Protein AF-A0A0C2A554-F1 (afdb_monomer)

Sequence (780 aa):
MVAGALALLGPQAAHAGRPEGPLPLAAVAPTVVAEPARFALVIGSNETTSKEQKPLRFADDDAARIAELWRELGAEVELLTVFDQASQARFSGLVKSSQQPTKSKLDAAWARLLTKMDAAAAAGREVELLIYYAGHGDVGPDGQGFLTLANGDTLTRHDLFSKLLGASPADHNHVIVDACRSEQFVLSRGEWQPDHGPADYGDSIREYLDGNHLGAHPNTGVVLAHSADQQTHEWERWEGGIFTHQLLSGLRGGADINGDGRIEYSELGAFVSAANSGVGDTRARLEVAVRPPRGDERAPLLVHERITDQRVLLFAGGDSGRYSLEDARGVRLADLNHASGQPAYLRLPSGAVFLYRHARADGSRDGEVKIAANETGVVALGRLEFHEPQSDARGPLDDALRTGLFKVAYGPGYYAGYTDQEQLLAVADPDWEVHVWQRDPQTGELVEVARVTGEDPADDASKTETVIIEEVEVDPEWSWDWDRTWLSFAVGAEFNVLAPTGRIQLPDARIKANELPGFDDKGFPSALRGVDVRVGAFSGRTPTRYPVVEGFFRTGYTEGHASFIPSDDVDGFDRGDAMQLDYLTVPLFFGGNIYFPRKWPVRPYGGLGAGFDVMRLRYARHDADDYVAAGLRIGFELHGGIDVRITNYFGLFGEVRQLWSARIKTGAALPDFGNTGFSVISGLKFGIPVGPGAAATQREAERRRDHKLRVVKHVETKPAPKVHTIVVPGPAPAGAPAPVAPPAPAVEVTAPAPTPAPIEPQPVAPPPSGAIEVDPSAGQ

Secondary structure (DSSP, 8-state):
---------------------PPPPP------PPPPEEEEEEEEE---S-SSSPPPSSHHHHHHHHHHHHHHTT-EEEEEE---HHHHHH-HHHHTT-B---HHHHHHHHHHHHHHHHHHHHTT--EEEEEEEEE-EEE-TTS-EEEE-GGG-EEEHHIIIIIIGGG---SEEEEEEESTTHHHHHH--S-----PPPS-HHHHHHHHHHHSSGGG-TTEEEEEEEESSSS--EETTTTEEHHHHHHHHIIIIIT-SS-SSEEEHHHHHHHHHHHHTT---GGG-EEEEEEPPTT-TT-EEEE-TTGGGS-EEEEPTT--EEEEEEETT--EEEEEEEPTTS-EEEE--SS-EEEEEE-TTT--EEEEEEE-TT--SEEEGGG---B---S--S-TTTHHHHTTTT-SPBSHHHHHHHHHHTTPPPPPPP--EEEEEEE-TTT--EEEEEEEEPPPTTS----EEEEEEEEEE----------EEEEEEEEEEEEESS----EEETT-SEEEGGGS-EE-TTS-EESEEEEEEEEEEEEESSTTS--SEEEEEEEEEEEEEEEEE-SSTTT-PPTT-EEEEEEEEEEEEEEEEEE--SS-SEEEEEEEEEEEEEEEEEEEETTSPPEEEEEEEEEEEEEEEEEEEEETTEEEEEEEEEEEE--B---TTS-EEE-EEEEEEEEEEEEEEESTTTT--HHHHHTT-----EEEEEEEEEEPP------PPPPPP-PPPPPPPPP------PPPPPPPPPPPPPPPPPPPP-----------

Foldseek 3Di:
DDDDDDDDDDDDDDDDDDDDDDDDDDDDDDDPQDDAAAEEEFAFFQDDLDPVDHGHQFSLVLSLLVQVVCVLVVYHYAAADDDDPVRCVLRVVCNVRYHFQAPVSSVVSLVVRLVVQVVCVVVVGAYEYEYEGDGEWDADPVRAIWGAGPPRHIHALCCVQVPRLVSGPHQAYEYEYHYAPQLSRPQDDDDDDDDQDDPCNLVVSVVSCCPDRLVVRLRYKYKYKHFSARDQPDDPVLSHGPLSQQLLQQQQWQQVFLNQQFAALLSSQLSLCLQQAQPPDSRPGMDMDTGHRHPCLRHGPDGDPPLQQFAKEKEALQDFAWKWKAFPSRNTRHIAGADHDHMTMGGDRLAKMKMFGADLPQRDTQWIFIDHSPDGGYHYPVVTDTDGDPDDPPDPVCRVRSSGGNNGHDHDVSSVVSCVVSVGDDHDNDQDKDFDWDQDPPPRDTDGPDIDGRDDPDDDPDAWDWDFPLDLPLPVPVPDPCLQKKWKKWKKWKFQPPQAPLEAEPPAQEDEPSNFAAQDPVGDGDRGFWMKIKIKIAGHPDQAFDGQKIKIWIWIKGKGKHAYDYNDPPPGADFFAFGMKIKMKIDGKIKMKGWDDGPDLKIKIKMKIKDWIQMWMWTDGDNDDIDIDTDIWIKMKIKIWIWNDPTLAWIKIKMKMWMWTDWDDPDPRYHIYTHTGIIMIIIMMGIQGDDDCSPPDPVRVVVPPDRPGDRDTDTDTDRDPPDPDPPDPDDDPPDDDDDDDDDDDDDDDDDDDDDDDDDDDDDDDDDDDDDDDDDPDDDD

Organism: NCBI:txid215803

Nearest PDB structures (foldseek):
  3slo-assembly1_A  TM=3.896E-01  e=1.243E-01  Escherichia coli O157:H7
  3qq2-assembly2_B  TM=2.625E-01  e=4.016E-02  Bordetella pertussis
  3slt-assembly1_A  TM=2.999E-01  e=1.912E-01  Escherichia coli O157:H7
  3aeh-assembly2_B  TM=2.228E-01  e=1.912E-01  Escherichia coli

Structure (mmCIF, N/CA/C/O backbone):
data_AF-A0A0C2A554-F1
#
_entry.id   AF-A0A0C2A554-F1
#
loop_
_atom_site.group_PDB
_atom_site.id
_atom_site.type_symbol
_atom_site.label_atom_id
_atom_site.label_alt_id
_atom_site.label_comp_id
_atom_site.label_asym_id
_atom_site.label_entity_id
_atom_site.label_seq_id
_atom_site.pdbx_PDB_ins_code
_atom_site.Cartn_x
_atom_site.Cartn_y
_atom_site.Cartn_z
_atom_site.occupancy
_atom_site.B_iso_or_equiv
_atom_site.auth_seq_id
_atom_site.auth_comp_id
_atom_site.auth_asym_id
_atom_site.auth_atom_id
_atom_site.pdbx_PDB_model_num
ATOM 1 N N . MET A 1 1 ? 17.674 -63.328 25.273 1.00 39.41 1 MET A N 1
ATOM 2 C CA . MET A 1 1 ? 18.508 -63.673 24.102 1.00 39.41 1 MET A CA 1
ATOM 3 C C . MET A 1 1 ? 19.156 -62.363 23.650 1.00 39.41 1 MET A C 1
ATOM 5 O O . MET A 1 1 ? 18.459 -61.565 23.052 1.00 39.41 1 MET A O 1
ATOM 9 N N . VAL A 1 2 ? 20.285 -61.896 24.204 1.00 25.56 2 VAL A N 1
ATOM 10 C CA . VAL A 1 2 ? 21.680 -62.398 24.076 1.00 25.56 2 VAL A CA 1
ATOM 11 C C . VAL A 1 2 ? 22.018 -62.575 22.588 1.00 25.56 2 VAL A C 1
ATOM 13 O O . VAL A 1 2 ? 21.474 -63.486 21.982 1.00 25.56 2 VAL A O 1
ATOM 16 N N . ALA A 1 3 ? 22.617 -61.583 21.919 1.00 26.69 3 ALA A N 1
ATOM 17 C CA . ALA A 1 3 ? 24.039 -61.181 21.876 1.00 26.69 3 ALA A CA 1
ATOM 18 C C . ALA A 1 3 ? 24.762 -61.776 20.654 1.00 26.69 3 ALA A C 1
ATOM 20 O O . ALA A 1 3 ? 24.550 -62.934 20.311 1.00 26.69 3 ALA A O 1
ATOM 21 N N . GLY A 1 4 ? 25.640 -60.987 20.031 1.00 27.19 4 GLY A N 1
ATOM 22 C CA . GLY A 1 4 ? 26.500 -61.437 18.937 1.00 27.19 4 GLY A CA 1
ATOM 23 C C . GLY A 1 4 ? 27.327 -60.299 18.354 1.00 27.19 4 GLY A C 1
ATOM 24 O O . GLY A 1 4 ? 27.032 -59.808 17.273 1.00 27.19 4 GLY A O 1
ATOM 25 N N . ALA A 1 5 ? 28.330 -59.865 19.111 1.00 27.02 5 ALA A N 1
ATOM 26 C CA . ALA A 1 5 ? 29.317 -58.873 18.721 1.00 27.02 5 ALA A CA 1
ATOM 27 C C . ALA A 1 5 ? 30.692 -59.534 18.495 1.00 27.02 5 ALA A C 1
ATOM 29 O O . ALA A 1 5 ? 30.971 -60.586 19.064 1.00 27.02 5 ALA A O 1
ATOM 30 N N . LEU A 1 6 ? 31.546 -58.795 17.780 1.00 27.03 6 LEU A N 1
ATOM 31 C CA . LEU A 1 6 ? 33.016 -58.758 17.834 1.00 27.03 6 LEU A CA 1
ATOM 32 C C . LEU A 1 6 ? 33.889 -59.733 17.003 1.00 27.03 6 LEU A C 1
ATOM 34 O O . LEU A 1 6 ? 34.032 -60.910 17.303 1.00 27.03 6 LEU A O 1
ATOM 38 N N . ALA A 1 7 ? 34.633 -59.076 16.100 1.00 28.00 7 ALA A N 1
ATOM 39 C CA . ALA A 1 7 ? 36.099 -58.924 16.089 1.00 28.00 7 ALA A CA 1
ATOM 40 C C . ALA A 1 7 ? 36.991 -60.019 15.486 1.00 28.00 7 ALA A C 1
ATOM 42 O O . ALA A 1 7 ? 37.034 -61.141 15.969 1.00 28.00 7 ALA A O 1
ATOM 43 N N . LEU A 1 8 ? 37.863 -59.577 14.567 1.00 26.47 8 LEU A N 1
ATOM 44 C CA . LEU A 1 8 ? 39.271 -59.982 14.483 1.00 26.47 8 LEU A CA 1
ATOM 45 C C . LEU A 1 8 ? 40.129 -58.786 14.012 1.00 26.47 8 LEU A C 1
ATOM 47 O O . LEU A 1 8 ? 39.825 -58.133 13.017 1.00 26.47 8 LEU A O 1
ATOM 51 N N . LEU A 1 9 ? 41.174 -58.496 14.792 1.00 27.50 9 LEU A N 1
ATOM 52 C CA . LEU A 1 9 ? 42.155 -57.411 14.668 1.00 27.50 9 LEU A CA 1
ATOM 53 C C . LEU A 1 9 ? 43.411 -57.835 13.875 1.00 27.50 9 LEU A C 1
ATOM 55 O O . LEU A 1 9 ? 44.070 -58.790 14.272 1.00 27.50 9 LEU A O 1
ATOM 59 N N . GLY A 1 10 ? 43.798 -57.007 12.892 1.00 26.02 10 GLY A N 1
ATOM 60 C CA . GLY A 1 10 ? 45.162 -56.451 12.700 1.00 26.02 10 GLY A CA 1
ATOM 61 C C . GLY A 1 10 ? 46.302 -57.333 12.142 1.00 26.02 10 GLY A C 1
ATOM 62 O O . GLY A 1 10 ? 46.132 -58.541 12.013 1.00 26.02 10 GLY A O 1
ATOM 63 N N . PRO A 1 11 ? 47.524 -56.786 11.907 1.00 37.03 11 PRO A N 1
ATOM 64 C CA . PRO A 1 11 ? 47.953 -55.392 11.666 1.00 37.03 11 PRO A CA 1
ATOM 65 C C . PRO A 1 11 ? 48.797 -55.246 10.362 1.00 37.03 11 PRO A C 1
ATOM 67 O O . PRO A 1 11 ? 49.241 -56.242 9.807 1.00 37.03 11 PRO A O 1
ATOM 70 N N . GLN A 1 12 ? 49.101 -54.021 9.906 1.00 26.78 12 GLN A N 1
ATOM 71 C CA . GLN A 1 12 ? 50.479 -53.573 9.600 1.00 26.78 12 GLN A CA 1
ATOM 72 C C . GLN A 1 12 ? 50.506 -52.141 9.051 1.00 26.78 12 GLN A C 1
ATOM 74 O O . GLN A 1 12 ? 49.726 -51.752 8.187 1.00 26.78 12 GLN A O 1
ATOM 79 N N . ALA A 1 13 ? 51.428 -51.362 9.606 1.00 28.67 13 ALA A N 1
ATOM 80 C CA . ALA A 1 13 ? 51.710 -49.991 9.240 1.00 28.67 13 ALA A CA 1
ATOM 81 C C . ALA A 1 13 ? 52.759 -49.901 8.120 1.00 28.67 13 ALA A C 1
ATOM 83 O O . ALA A 1 13 ? 53.661 -50.731 8.035 1.00 28.67 13 ALA A O 1
ATOM 84 N N . ALA A 1 14 ? 52.664 -48.777 7.404 1.00 29.31 14 ALA A N 1
ATOM 85 C CA . ALA A 1 14 ? 53.667 -48.094 6.588 1.00 29.31 14 ALA A CA 1
ATOM 86 C C . ALA A 1 14 ? 54.060 -48.731 5.245 1.00 29.31 14 ALA A C 1
ATOM 88 O O . ALA A 1 14 ? 54.776 -49.721 5.213 1.00 29.31 14 ALA A O 1
ATOM 89 N N . HIS A 1 15 ? 53.753 -48.029 4.147 1.00 28.55 15 HIS A N 1
ATOM 90 C CA . HIS A 1 15 ? 54.768 -47.428 3.268 1.00 28.55 15 HIS A CA 1
ATOM 91 C C . HIS A 1 15 ? 54.154 -46.276 2.453 1.00 28.55 15 HIS A C 1
ATOM 93 O O . HIS A 1 15 ? 53.062 -46.384 1.904 1.00 28.55 15 HIS A O 1
ATOM 99 N N . ALA A 1 16 ? 54.863 -45.148 2.437 1.00 32.00 16 ALA A N 1
ATOM 100 C CA . ALA A 1 16 ? 54.542 -43.941 1.688 1.00 32.00 16 ALA A CA 1
ATOM 101 C C . ALA A 1 16 ? 54.781 -44.133 0.178 1.00 32.00 16 ALA A C 1
ATOM 103 O O . ALA A 1 16 ? 55.742 -44.801 -0.203 1.00 32.00 16 ALA A O 1
ATOM 104 N N . GLY A 1 17 ? 53.982 -43.481 -0.679 1.00 26.69 17 GLY A N 1
ATOM 105 C CA . GLY A 1 17 ? 54.281 -43.448 -2.114 1.00 26.69 17 GLY A CA 1
ATOM 106 C C . GLY A 1 17 ? 53.268 -42.762 -3.037 1.00 26.69 17 GLY A C 1
ATOM 107 O O . GLY A 1 17 ? 52.542 -43.452 -3.729 1.00 26.69 17 GLY A O 1
ATOM 108 N N . ARG A 1 18 ? 53.384 -41.427 -3.132 1.00 29.38 18 ARG A N 1
ATOM 109 C CA . ARG A 1 18 ? 53.060 -40.518 -4.264 1.00 29.38 18 ARG A CA 1
ATOM 110 C C . ARG A 1 18 ? 51.591 -40.203 -4.648 1.00 29.38 18 ARG A C 1
ATOM 112 O O . ARG A 1 18 ? 50.745 -41.084 -4.621 1.00 29.38 18 ARG A O 1
ATOM 119 N N . PRO A 1 19 ? 51.313 -38.935 -5.039 1.00 32.47 19 PRO A N 1
ATOM 120 C CA . PRO A 1 19 ? 49.981 -38.457 -5.404 1.00 32.47 19 PRO A CA 1
ATOM 121 C C . PRO A 1 19 ? 49.660 -38.774 -6.873 1.00 32.47 19 PRO A C 1
ATOM 123 O O . PRO A 1 19 ? 50.463 -38.481 -7.762 1.00 32.47 19 PRO A O 1
ATOM 126 N N . GLU A 1 20 ? 48.483 -39.342 -7.127 1.00 33.66 20 GLU A N 1
ATOM 127 C CA . GLU A 1 20 ? 47.882 -39.399 -8.463 1.00 33.66 20 GLU A CA 1
ATOM 128 C C . GLU A 1 20 ? 47.069 -38.119 -8.708 1.00 33.66 20 GLU A C 1
ATOM 130 O O . GLU A 1 20 ? 46.433 -37.587 -7.797 1.00 33.66 20 GLU A O 1
ATOM 135 N N . GLY A 1 21 ? 47.185 -37.574 -9.921 1.00 31.17 21 GLY A N 1
ATOM 136 C CA . GLY A 1 21 ? 46.637 -36.277 -10.317 1.00 31.17 21 GLY A CA 1
ATOM 137 C C . GLY A 1 21 ? 45.105 -36.224 -10.420 1.00 31.17 21 GLY A C 1
ATOM 138 O O . GLY A 1 21 ? 44.427 -37.236 -10.243 1.00 31.17 21 GLY A O 1
ATOM 139 N N . PRO A 1 22 ? 44.543 -35.038 -10.719 1.00 33.66 22 PRO A N 1
ATOM 140 C CA . PRO A 1 22 ? 43.102 -34.833 -10.739 1.00 33.66 22 PRO A CA 1
ATOM 141 C C . PRO A 1 22 ? 42.443 -35.581 -11.905 1.00 33.66 22 PRO A C 1
ATOM 143 O O . PRO A 1 22 ? 42.867 -35.468 -13.056 1.00 33.66 22 PRO A O 1
ATOM 146 N N . LEU A 1 23 ? 41.379 -36.321 -11.592 1.00 31.09 23 LEU A N 1
ATOM 147 C CA . LEU A 1 23 ? 40.443 -36.895 -12.559 1.00 31.09 23 LEU A CA 1
ATOM 148 C C . LEU A 1 23 ? 39.660 -35.768 -13.263 1.00 31.09 23 LEU A C 1
ATOM 150 O O . LEU A 1 23 ? 39.315 -34.779 -12.613 1.00 31.09 23 LEU A O 1
ATOM 154 N N . PRO A 1 24 ? 39.355 -35.888 -14.568 1.00 30.94 24 PRO A N 1
ATOM 155 C CA . PRO A 1 24 ? 38.650 -34.844 -15.300 1.00 30.94 24 PRO A CA 1
ATOM 156 C C . PRO A 1 24 ? 37.186 -34.761 -14.847 1.00 30.94 24 PRO A C 1
ATOM 158 O O . PRO A 1 24 ? 36.466 -35.761 -14.849 1.00 30.94 24 PRO A O 1
ATOM 161 N N . LEU A 1 25 ? 36.750 -33.551 -14.487 1.00 35.06 25 LEU A N 1
ATOM 162 C CA . LEU A 1 25 ? 35.346 -33.205 -14.274 1.00 35.06 25 LEU A CA 1
ATOM 163 C C . LEU A 1 25 ? 34.580 -33.457 -15.584 1.00 35.06 25 LEU A C 1
ATOM 165 O O . LEU A 1 25 ? 34.890 -32.860 -16.617 1.00 35.06 25 LEU A O 1
ATOM 169 N N . ALA A 1 26 ? 33.591 -34.348 -15.555 1.00 32.38 26 ALA A N 1
ATOM 170 C CA . ALA A 1 26 ? 32.645 -34.494 -16.651 1.00 32.38 26 ALA A CA 1
ATOM 171 C C . ALA A 1 26 ? 31.851 -33.186 -16.784 1.00 32.38 26 ALA A C 1
ATOM 173 O O . ALA A 1 26 ? 31.181 -32.765 -15.842 1.00 32.38 26 ALA A O 1
ATOM 174 N N . ALA A 1 27 ? 31.951 -32.536 -17.944 1.00 34.34 27 ALA A N 1
ATOM 175 C CA . ALA A 1 27 ? 31.171 -31.353 -18.266 1.00 34.34 27 ALA A CA 1
ATOM 176 C C . ALA A 1 27 ? 29.675 -31.707 -18.253 1.00 34.34 27 ALA A C 1
ATOM 178 O O . ALA A 1 27 ? 29.190 -32.430 -19.125 1.00 34.34 27 ALA A O 1
ATOM 179 N N . VAL A 1 28 ? 28.948 -31.201 -17.256 1.00 32.78 28 VAL A N 1
ATOM 180 C CA . VAL A 1 28 ? 27.488 -31.119 -17.298 1.00 32.78 28 VAL A CA 1
ATOM 181 C C . VAL A 1 28 ? 27.161 -30.076 -18.362 1.00 32.78 28 VAL A C 1
ATOM 183 O O . VAL A 1 28 ? 27.483 -28.900 -18.204 1.00 32.78 28 VAL A O 1
ATOM 186 N N . ALA A 1 29 ? 26.601 -30.509 -19.491 1.00 30.66 29 ALA A N 1
ATOM 187 C CA . ALA A 1 29 ? 26.077 -29.580 -20.483 1.00 30.66 29 ALA A CA 1
ATOM 188 C C . ALA A 1 29 ? 24.955 -28.753 -19.825 1.00 30.66 29 ALA A C 1
ATOM 190 O O . ALA A 1 29 ? 24.092 -29.352 -19.178 1.00 30.66 29 ALA A O 1
ATOM 191 N N . PRO A 1 30 ? 24.942 -27.414 -19.957 1.00 33.41 30 PRO A N 1
ATOM 192 C CA . PRO A 1 30 ? 23.876 -26.604 -19.390 1.00 33.41 30 PRO A CA 1
ATOM 193 C C . PRO A 1 30 ? 22.553 -27.006 -20.045 1.00 33.41 30 PRO A C 1
ATOM 195 O O . PRO A 1 30 ? 22.401 -26.937 -21.267 1.00 33.41 30 PRO A O 1
ATOM 198 N N . THR A 1 31 ? 21.592 -27.447 -19.238 1.00 31.28 31 THR A N 1
ATOM 199 C CA . THR A 1 31 ? 20.188 -27.502 -19.640 1.00 31.28 31 THR A CA 1
ATOM 200 C C . THR A 1 31 ? 19.759 -26.081 -19.972 1.00 31.28 31 THR A C 1
ATOM 202 O O . THR A 1 31 ? 19.653 -25.241 -19.084 1.00 31.28 31 THR A O 1
ATOM 205 N N . VAL A 1 32 ? 19.558 -25.798 -21.259 1.00 40.56 32 VAL A N 1
ATOM 206 C CA . VAL A 1 32 ? 18.912 -24.564 -21.710 1.00 40.56 32 VAL A CA 1
ATOM 207 C C . VAL A 1 32 ? 17.473 -24.632 -21.208 1.00 40.56 32 VAL A C 1
ATOM 209 O O . VAL A 1 32 ? 16.650 -25.335 -21.791 1.00 40.56 32 VAL A O 1
ATOM 212 N N . VAL A 1 33 ? 17.192 -23.975 -20.083 1.00 50.69 33 VAL A N 1
ATOM 213 C CA . VAL A 1 33 ? 15.819 -23.745 -19.627 1.00 50.69 33 VAL A CA 1
ATOM 214 C C . VAL A 1 33 ? 15.174 -22.862 -20.693 1.00 50.69 33 VAL A C 1
ATOM 216 O O . VAL A 1 33 ? 15.688 -21.787 -21.000 1.00 50.69 33 VAL A O 1
ATOM 219 N N . ALA A 1 34 ? 14.143 -23.376 -21.363 1.00 63.09 34 ALA A N 1
ATOM 220 C CA . ALA A 1 34 ? 13.434 -22.624 -22.389 1.00 63.09 34 ALA A CA 1
ATOM 221 C C . ALA A 1 34 ? 12.717 -21.437 -21.733 1.00 63.09 34 ALA A C 1
ATOM 223 O O . ALA A 1 34 ? 12.102 -21.615 -20.687 1.00 63.09 34 ALA A O 1
ATOM 224 N N . GLU A 1 35 ? 12.799 -20.253 -22.344 1.00 77.06 35 GLU A N 1
ATOM 225 C CA . GLU A 1 35 ? 12.094 -19.063 -21.853 1.00 77.06 35 GLU A CA 1
ATOM 226 C C . GLU A 1 35 ? 10.580 -19.340 -21.752 1.00 77.06 35 GLU A C 1
ATOM 228 O O . GLU A 1 35 ? 10.016 -19.987 -22.655 1.00 77.06 35 GLU A O 1
ATOM 233 N N . PRO A 1 36 ? 9.915 -18.871 -20.679 1.00 88.06 36 PRO A N 1
ATOM 234 C CA . PRO A 1 36 ? 8.495 -19.092 -20.475 1.00 88.06 36 PRO A CA 1
ATOM 235 C C . PRO A 1 36 ? 7.676 -18.481 -21.614 1.00 88.06 36 PRO A C 1
ATOM 237 O O . PRO A 1 36 ? 7.984 -17.438 -22.198 1.00 88.06 36 PRO A O 1
ATOM 240 N N . ALA A 1 37 ? 6.587 -19.156 -21.953 1.00 95.44 37 ALA A N 1
ATOM 241 C CA . ALA A 1 37 ? 5.595 -18.670 -22.885 1.00 95.44 37 ALA A CA 1
ATOM 242 C C . ALA A 1 37 ? 4.725 -17.614 -22.196 1.00 95.44 37 ALA A C 1
ATOM 244 O O . ALA A 1 37 ? 3.822 -17.949 -21.430 1.00 95.44 37 ALA A O 1
ATOM 245 N N . ARG A 1 38 ? 4.987 -16.339 -22.491 1.00 96.81 38 ARG A N 1
ATOM 246 C CA . ARG A 1 38 ? 4.279 -15.215 -21.871 1.00 96.81 38 ARG A CA 1
ATOM 247 C C . ARG A 1 38 ? 3.030 -14.801 -22.623 1.00 96.81 38 ARG A C 1
ATOM 249 O O . ARG A 1 38 ? 3.048 -14.606 -23.841 1.00 96.81 38 ARG A O 1
ATOM 256 N N . PHE A 1 39 ? 1.969 -14.566 -21.868 1.00 98.44 39 PHE A N 1
ATOM 257 C CA . PHE A 1 39 ? 0.681 -14.105 -22.359 1.00 98.44 39 PHE A CA 1
ATOM 258 C C . PHE A 1 39 ? 0.179 -12.942 -21.509 1.00 98.44 39 PHE A C 1
ATOM 260 O O . PHE A 1 39 ? 0.396 -12.902 -20.299 1.00 98.44 39 PHE A O 1
ATOM 267 N N . ALA A 1 40 ? -0.506 -11.988 -22.136 1.00 98.50 40 ALA A N 1
ATOM 268 C CA . ALA A 1 40 ? -1.094 -10.862 -21.422 1.00 98.50 40 ALA A CA 1
ATOM 269 C C . ALA A 1 40 ? -2.506 -10.558 -21.912 1.00 98.50 40 ALA A C 1
ATOM 271 O O . ALA A 1 40 ? -2.742 -10.375 -23.109 1.00 98.50 40 ALA A O 1
ATOM 272 N N . LEU A 1 41 ? -3.425 -10.434 -20.964 1.00 98.69 41 LEU A N 1
ATOM 273 C CA . LEU A 1 41 ? -4.728 -9.824 -21.148 1.00 98.69 41 LEU A CA 1
ATOM 274 C C . LEU A 1 41 ? -4.699 -8.443 -20.493 1.00 98.69 41 LEU A C 1
ATOM 276 O O . LEU A 1 41 ? -4.685 -8.337 -19.268 1.00 98.69 41 LEU A O 1
ATOM 280 N N . VAL A 1 42 ? -4.673 -7.392 -21.308 1.00 98.69 42 VAL A N 1
ATOM 281 C CA . VAL A 1 42 ? -4.501 -6.012 -20.841 1.00 98.69 42 VAL A CA 1
ATOM 282 C C . VAL A 1 42 ? -5.762 -5.221 -21.156 1.00 98.69 42 VAL A C 1
ATOM 284 O O . VAL A 1 42 ? -6.162 -5.119 -22.318 1.00 98.69 42 VAL A O 1
ATOM 287 N N . ILE A 1 43 ? -6.405 -4.680 -20.125 1.00 98.31 43 ILE A N 1
ATOM 288 C CA . ILE A 1 43 ? -7.702 -4.011 -20.223 1.00 98.31 43 ILE A CA 1
ATOM 289 C C . ILE A 1 43 ? -7.571 -2.589 -19.672 1.00 98.31 43 ILE A C 1
ATOM 291 O O . ILE A 1 43 ? -7.162 -2.403 -18.532 1.00 98.31 43 ILE A O 1
ATOM 295 N N . GLY A 1 44 ? -7.942 -1.594 -20.475 1.00 95.81 44 GLY A N 1
ATOM 296 C CA . GLY A 1 44 ? -8.014 -0.190 -20.070 1.00 95.81 44 GLY A CA 1
ATOM 297 C C . GLY A 1 44 ? -9.376 0.386 -20.419 1.00 95.81 44 GLY A C 1
ATOM 298 O O . GLY A 1 44 ? -9.738 0.407 -21.599 1.00 95.81 44 GLY A O 1
ATOM 299 N N . SER A 1 45 ? -10.136 0.836 -19.422 1.00 93.56 45 SER A N 1
ATOM 300 C CA . SER A 1 45 ? -11.470 1.406 -19.625 1.00 93.56 45 SER A CA 1
ATOM 301 C C . SER A 1 45 ? -11.574 2.799 -19.020 1.00 93.56 45 SER A C 1
ATOM 303 O O . SER A 1 45 ? -11.559 2.962 -17.801 1.00 93.56 45 SER A O 1
ATOM 305 N N . ASN A 1 46 ? -11.742 3.795 -19.895 1.00 90.00 46 ASN A N 1
ATOM 306 C CA . ASN A 1 46 ? -11.998 5.171 -19.482 1.00 90.00 46 ASN A CA 1
ATOM 307 C C . ASN A 1 46 ? -13.469 5.415 -19.084 1.00 90.00 46 ASN A C 1
ATOM 309 O O . ASN A 1 46 ? -13.814 6.441 -18.500 1.00 90.00 46 ASN A O 1
ATOM 313 N N . GLU A 1 47 ? -14.369 4.494 -19.429 1.00 88.56 47 GLU A N 1
ATOM 314 C CA . GLU A 1 47 ? -15.804 4.653 -19.201 1.00 88.56 47 GLU A CA 1
ATOM 315 C C . GLU A 1 47 ? -16.194 4.372 -17.743 1.00 88.56 47 GLU A C 1
ATOM 317 O O . GLU A 1 47 ? -15.531 3.627 -17.027 1.00 88.56 47 GLU A O 1
ATOM 322 N N . THR A 1 48 ? -17.311 4.958 -17.309 1.00 82.62 48 THR A N 1
ATOM 323 C CA . THR A 1 48 ? -17.939 4.675 -16.013 1.00 82.62 48 THR A CA 1
ATOM 324 C C . THR A 1 48 ? -19.393 4.263 -16.213 1.00 82.62 48 THR A C 1
ATOM 326 O O . THR A 1 48 ? -20.088 4.774 -17.093 1.00 82.62 48 THR A O 1
ATOM 329 N N . THR A 1 49 ? -19.870 3.346 -15.373 1.00 78.94 49 THR A N 1
ATOM 330 C CA . THR A 1 49 ? -21.286 2.962 -15.295 1.00 78.94 49 THR A CA 1
ATOM 331 C C . THR A 1 49 ? -22.103 3.913 -14.414 1.00 78.94 49 THR A C 1
ATOM 333 O O . THR A 1 49 ? -23.335 3.879 -14.452 1.00 78.94 49 THR A O 1
ATOM 336 N N . SER A 1 50 ? -21.443 4.755 -13.611 1.00 75.06 50 SER A N 1
ATOM 337 C CA . SER A 1 50 ? -22.086 5.687 -12.685 1.00 75.06 50 SER A CA 1
ATOM 338 C C . SER A 1 50 ? -22.332 7.046 -13.338 1.00 75.06 50 SER A C 1
ATOM 340 O O . SER A 1 50 ? -21.474 7.596 -14.021 1.00 75.06 50 SER A O 1
ATOM 342 N N . LYS A 1 51 ? -23.504 7.637 -13.082 1.00 71.44 51 LYS A N 1
ATOM 343 C CA . LYS A 1 51 ? -23.823 9.007 -13.529 1.00 71.44 51 LYS A CA 1
ATOM 344 C C . LYS A 1 51 ? -23.140 10.089 -12.687 1.00 71.44 51 LYS A C 1
ATOM 346 O O . LYS A 1 51 ? -23.140 11.251 -13.082 1.00 71.44 51 LYS A O 1
ATOM 351 N N . GLU A 1 52 ? -22.623 9.717 -11.520 1.00 70.25 52 GLU A N 1
ATOM 352 C CA . GLU A 1 52 ? -22.014 10.627 -10.544 1.00 70.25 52 GLU A CA 1
ATOM 353 C C . GLU A 1 52 ? -20.492 10.718 -10.720 1.00 70.25 52 GLU A C 1
ATOM 355 O O . GLU A 1 52 ? -19.876 11.702 -10.310 1.00 70.25 52 GLU A O 1
ATOM 360 N N . GLN A 1 53 ? -19.890 9.716 -11.365 1.00 70.94 53 GLN A N 1
ATOM 361 C CA . GLN A 1 53 ? -18.471 9.691 -11.699 1.00 70.94 53 GLN A CA 1
ATOM 362 C C . GLN A 1 53 ? -18.236 10.287 -13.088 1.00 70.94 53 GLN A C 1
ATOM 364 O O . GLN A 1 53 ? -19.055 10.162 -13.998 1.00 70.94 53 GLN A O 1
ATOM 369 N N . LYS A 1 54 ? -17.088 10.942 -13.262 1.00 79.25 54 LYS A N 1
ATOM 370 C CA . LYS A 1 54 ? -16.628 11.364 -14.587 1.00 79.25 54 LYS A CA 1
ATOM 371 C C . LYS A 1 54 ? -15.874 10.210 -15.257 1.00 79.25 54 LYS A C 1
ATOM 373 O O . LYS A 1 54 ? -15.222 9.438 -14.547 1.00 79.25 54 LYS A O 1
ATOM 378 N N . PRO A 1 55 ? -15.928 10.102 -16.596 1.00 81.94 55 PRO A N 1
ATOM 379 C CA . PRO A 1 55 ? -15.014 9.242 -17.330 1.00 81.94 55 PRO A CA 1
ATOM 380 C C . PRO A 1 55 ? -13.564 9.570 -16.983 1.00 81.94 55 PRO A C 1
ATOM 382 O O . PRO A 1 55 ? -13.217 10.736 -16.766 1.00 81.94 55 PRO A O 1
ATOM 385 N N . LEU A 1 56 ? -12.766 8.517 -16.936 1.00 83.44 56 LEU A N 1
ATOM 386 C CA . LEU A 1 56 ? -11.321 8.574 -16.832 1.00 83.44 56 LEU A CA 1
ATOM 387 C C . LEU A 1 56 ? -10.711 9.076 -18.149 1.00 83.44 56 LEU A C 1
ATOM 389 O O . LEU A 1 56 ? -11.382 9.147 -19.184 1.00 83.44 56 LEU A O 1
ATOM 393 N N . ARG A 1 57 ? -9.446 9.467 -18.097 1.00 80.38 57 ARG A N 1
ATOM 394 C CA . ARG A 1 57 ? -8.691 10.055 -19.202 1.00 80.38 57 ARG A CA 1
ATOM 395 C C . ARG A 1 57 ? -7.490 9.225 -19.623 1.00 80.38 57 ARG A C 1
ATOM 397 O O . ARG A 1 57 ? -7.038 9.450 -20.734 1.00 80.38 57 ARG A O 1
ATOM 404 N N . PHE A 1 58 ? -6.956 8.358 -18.759 1.00 85.56 58 PHE A N 1
ATOM 405 C CA . PHE A 1 58 ? -5.642 7.747 -18.994 1.00 85.56 58 PHE A CA 1
ATOM 406 C C . PHE A 1 58 ? -5.575 6.233 -18.779 1.00 85.56 58 PHE A C 1
ATOM 408 O O . PHE A 1 58 ? -4.496 5.650 -18.887 1.00 85.56 58 PHE A O 1
ATOM 415 N N . ALA A 1 59 ? -6.699 5.563 -18.512 1.00 90.56 59 ALA A N 1
ATOM 416 C CA . ALA A 1 59 ? -6.703 4.106 -18.398 1.00 90.56 59 ALA A CA 1
ATOM 417 C C . ALA A 1 59 ? -6.327 3.423 -19.731 1.00 90.56 59 ALA A C 1
ATOM 419 O O . ALA A 1 59 ? -5.823 2.298 -19.740 1.00 90.56 59 ALA A O 1
ATOM 420 N N . ASP A 1 60 ? -6.549 4.091 -20.867 1.00 93.88 60 ASP A N 1
ATOM 421 C CA . ASP A 1 60 ? -6.097 3.656 -22.189 1.00 93.88 60 ASP A CA 1
ATOM 422 C C . ASP A 1 60 ? -4.585 3.838 -22.402 1.00 93.88 60 ASP A C 1
ATOM 424 O O . ASP A 1 60 ? -3.944 2.924 -22.932 1.00 93.88 60 ASP A O 1
ATOM 428 N N . ASP A 1 61 ? -3.991 4.951 -21.955 1.00 91.88 61 ASP A N 1
ATOM 429 C CA . ASP A 1 61 ? -2.531 5.142 -21.939 1.00 91.88 61 ASP A CA 1
ATOM 430 C C . ASP A 1 61 ? -1.831 4.110 -21.047 1.00 91.88 61 ASP A C 1
ATOM 432 O O . ASP A 1 61 ? -0.819 3.523 -21.441 1.00 91.88 61 ASP A O 1
ATOM 436 N N . ASP A 1 62 ? -2.378 3.847 -19.862 1.00 93.50 62 ASP A N 1
ATOM 437 C CA . ASP A 1 62 ? -1.853 2.864 -18.916 1.00 93.50 62 ASP A CA 1
ATOM 438 C C . ASP A 1 62 ? -1.866 1.445 -19.501 1.00 93.50 62 ASP A C 1
ATOM 440 O O . ASP A 1 62 ? -0.835 0.760 -19.527 1.00 93.50 62 ASP A O 1
ATOM 444 N N . ALA A 1 63 ? -2.999 1.035 -20.081 1.00 96.50 63 ALA A N 1
ATOM 445 C CA . ALA A 1 63 ? -3.114 -0.237 -20.787 1.00 96.50 63 ALA A CA 1
ATOM 446 C C . ALA A 1 63 ? -2.157 -0.322 -21.989 1.00 96.50 63 ALA A C 1
ATOM 448 O O . ALA A 1 63 ? -1.551 -1.368 -22.228 1.00 96.50 63 ALA A O 1
ATOM 449 N N . ALA A 1 64 ? -1.963 0.768 -22.736 1.00 96.56 64 ALA A N 1
ATOM 450 C CA . ALA A 1 64 ? -0.980 0.802 -23.814 1.00 96.56 64 ALA A CA 1
ATOM 451 C C . ALA A 1 64 ? 0.449 0.583 -23.314 1.00 96.56 64 ALA A C 1
ATOM 453 O O . ALA A 1 64 ? 1.173 -0.233 -23.884 1.00 96.56 64 ALA A O 1
ATOM 454 N N . ARG A 1 65 ? 0.857 1.269 -22.244 1.00 95.62 65 ARG A N 1
ATOM 455 C CA . ARG A 1 65 ? 2.223 1.185 -21.707 1.00 95.62 65 ARG A CA 1
ATOM 456 C C . ARG A 1 65 ? 2.533 -0.202 -21.140 1.00 95.62 65 ARG A C 1
ATOM 458 O O . ARG A 1 65 ? 3.629 -0.715 -21.368 1.00 95.62 65 ARG A O 1
ATOM 465 N N . ILE A 1 66 ? 1.565 -0.840 -20.477 1.00 97.19 66 ILE A N 1
ATOM 466 C CA . ILE A 1 66 ? 1.682 -2.240 -20.038 1.00 97.19 66 ILE A CA 1
ATOM 467 C C . ILE A 1 66 ? 1.777 -3.179 -21.245 1.00 97.19 66 ILE A C 1
ATOM 469 O O . ILE A 1 66 ? 2.659 -4.037 -21.290 1.00 97.19 66 ILE A O 1
ATOM 473 N N . ALA A 1 67 ? 0.930 -2.993 -22.263 1.00 97.62 67 ALA A N 1
ATOM 474 C CA . ALA A 1 67 ? 0.975 -3.807 -23.474 1.00 97.62 67 ALA A CA 1
ATOM 475 C C . ALA A 1 67 ? 2.306 -3.673 -24.237 1.00 97.62 67 ALA A C 1
ATOM 477 O O . ALA A 1 67 ? 2.797 -4.671 -24.765 1.00 97.62 67 ALA A O 1
ATOM 478 N N . GLU A 1 68 ? 2.902 -2.477 -24.305 1.00 95.69 68 GLU A N 1
ATOM 479 C CA . GLU A 1 68 ? 4.228 -2.276 -24.907 1.00 95.69 68 GLU A CA 1
ATOM 480 C C . GLU A 1 68 ? 5.314 -3.013 -24.125 1.00 95.69 68 GLU A C 1
ATOM 482 O O . GLU A 1 68 ? 6.048 -3.788 -24.736 1.00 95.69 68 GLU A O 1
ATOM 487 N N . LEU A 1 69 ? 5.372 -2.863 -22.795 1.00 95.50 69 LEU A N 1
ATOM 488 C CA . LEU A 1 69 ? 6.371 -3.562 -21.980 1.00 95.50 69 LEU A CA 1
ATOM 489 C C . LEU A 1 69 ? 6.231 -5.090 -22.104 1.00 95.50 69 LEU A C 1
ATOM 491 O O . LEU A 1 69 ? 7.225 -5.788 -22.274 1.00 95.50 69 LEU A O 1
ATOM 495 N N . TRP A 1 70 ? 5.011 -5.627 -22.133 1.00 95.69 70 TRP A N 1
ATOM 496 C CA . TRP A 1 70 ? 4.809 -7.071 -22.287 1.00 95.69 70 TRP A CA 1
ATOM 497 C C . TRP A 1 70 ? 5.188 -7.568 -23.685 1.00 95.69 70 TRP A C 1
ATOM 499 O O . TRP A 1 70 ? 5.776 -8.639 -23.821 1.00 95.69 70 TRP A O 1
ATOM 509 N N . ARG A 1 71 ? 4.944 -6.774 -24.733 1.00 94.81 71 ARG A N 1
ATOM 510 C CA . ARG A 1 71 ? 5.436 -7.081 -26.087 1.00 94.81 71 ARG A CA 1
ATOM 511 C C . ARG A 1 71 ? 6.961 -6.996 -26.181 1.00 94.81 71 ARG A C 1
ATOM 513 O O . ARG A 1 71 ? 7.555 -7.821 -26.868 1.00 94.81 71 ARG A O 1
ATOM 520 N N . GLU A 1 72 ? 7.594 -6.043 -25.491 1.00 92.12 72 GLU A N 1
ATOM 521 C CA . GLU A 1 72 ? 9.061 -5.956 -25.368 1.00 92.12 72 GLU A CA 1
ATOM 522 C C . GLU A 1 72 ? 9.646 -7.224 -24.718 1.00 92.12 72 GLU A C 1
ATOM 524 O O . GLU A 1 72 ? 10.738 -7.653 -25.087 1.00 92.12 72 GLU A O 1
ATOM 529 N N . LEU A 1 73 ? 8.902 -7.846 -23.799 1.00 91.44 73 LEU A N 1
ATOM 530 C CA . LEU A 1 73 ? 9.240 -9.109 -23.128 1.00 91.44 73 LEU A CA 1
ATOM 531 C C . LEU A 1 73 ? 8.891 -10.363 -23.955 1.00 91.44 73 LEU A C 1
ATOM 533 O O . LEU A 1 73 ? 9.008 -11.480 -23.455 1.00 91.44 73 LEU A O 1
ATOM 537 N N . GLY A 1 74 ? 8.448 -10.194 -25.206 1.00 92.88 74 GLY A N 1
ATOM 538 C CA . GLY A 1 74 ? 8.096 -11.296 -26.105 1.00 92.88 74 GLY A CA 1
ATOM 539 C C . GLY A 1 74 ? 6.719 -11.917 -25.853 1.00 92.88 74 GLY A C 1
ATOM 540 O O . GLY A 1 74 ? 6.427 -12.974 -26.412 1.00 92.88 74 GLY A O 1
ATOM 541 N N . ALA A 1 75 ? 5.866 -11.286 -25.041 1.00 95.75 75 ALA A N 1
ATOM 542 C CA . ALA A 1 75 ? 4.548 -11.818 -24.723 1.00 95.75 75 ALA A CA 1
ATOM 543 C C . ALA A 1 75 ? 3.547 -11.674 -25.879 1.00 95.75 75 ALA A C 1
ATOM 545 O O . ALA A 1 75 ? 3.519 -10.687 -26.622 1.00 95.75 75 ALA A O 1
ATOM 546 N N . GLU A 1 76 ? 2.641 -12.641 -25.964 1.00 97.56 76 GLU A N 1
ATOM 547 C CA . GLU A 1 76 ? 1.434 -12.566 -26.781 1.00 97.56 76 GLU A CA 1
ATOM 548 C C . GLU A 1 76 ? 0.365 -11.750 -26.038 1.00 97.56 76 GLU A C 1
ATOM 550 O O . GLU A 1 76 ? -0.164 -12.183 -25.014 1.00 97.56 76 GLU A O 1
ATOM 555 N N . VAL A 1 77 ? 0.046 -10.555 -26.547 1.00 98.25 77 VAL A N 1
ATOM 556 C CA . VAL A 1 77 ? -0.808 -9.578 -25.848 1.00 98.25 77 VAL A CA 1
ATOM 557 C C . VAL A 1 77 ? -2.145 -9.371 -26.556 1.00 98.25 77 VAL A C 1
ATOM 559 O O . VAL A 1 77 ? -2.183 -8.897 -27.696 1.00 98.25 77 VAL A O 1
ATOM 562 N N . GLU A 1 78 ? -3.243 -9.618 -25.843 1.00 98.31 78 GLU A N 1
ATOM 563 C CA . GLU A 1 78 ? -4.578 -9.129 -26.192 1.00 98.31 78 GLU A CA 1
ATOM 564 C C . GLU A 1 78 ? -4.852 -7.810 -25.455 1.00 98.31 78 GLU A C 1
ATOM 566 O O . GLU A 1 78 ? -4.936 -7.779 -24.226 1.00 98.31 78 GLU A O 1
ATOM 571 N N . LEU A 1 79 ? -5.003 -6.719 -26.212 1.00 98.56 79 LEU A N 1
ATOM 572 C CA . LEU A 1 79 ? -5.241 -5.376 -25.679 1.00 98.56 79 LEU A CA 1
ATOM 573 C C . LEU A 1 79 ? -6.694 -4.949 -25.907 1.00 98.56 79 LEU A C 1
ATOM 575 O O . LEU A 1 79 ? -7.160 -4.866 -27.048 1.00 98.56 79 LEU A O 1
ATOM 579 N N . LEU A 1 80 ? -7.391 -4.628 -24.822 1.00 98.44 80 LEU A N 1
ATOM 580 C CA . LEU A 1 80 ? -8.767 -4.157 -24.835 1.00 98.44 80 LEU A CA 1
ATOM 581 C C . LEU A 1 80 ? -8.840 -2.741 -24.273 1.00 98.44 80 LEU A C 1
ATOM 583 O O . LEU A 1 80 ? -8.815 -2.546 -23.062 1.00 98.44 80 LEU A O 1
ATOM 587 N N . THR A 1 81 ? -8.932 -1.752 -25.156 1.00 97.12 81 THR A N 1
ATOM 588 C CA . THR A 1 81 ? -9.094 -0.348 -24.784 1.00 97.12 81 THR A CA 1
ATOM 589 C C . THR A 1 81 ? -9.621 0.489 -25.952 1.00 97.12 81 THR A C 1
ATOM 591 O O . THR A 1 81 ? -9.475 0.113 -27.122 1.00 97.12 81 THR A O 1
ATOM 594 N N . VAL A 1 82 ? -10.243 1.627 -25.640 1.00 94.62 82 VAL A N 1
ATOM 595 C CA . VAL A 1 82 ? -10.636 2.647 -26.618 1.00 94.62 82 VAL A CA 1
ATOM 596 C C . VAL A 1 82 ? -9.712 3.839 -26.449 1.00 94.62 82 VAL A C 1
ATOM 598 O O . VAL A 1 82 ? -9.826 4.564 -25.469 1.00 94.62 82 VAL A O 1
ATOM 601 N N . PHE A 1 83 ? -8.829 4.037 -27.426 1.00 93.19 83 PHE A N 1
ATOM 602 C CA . PHE A 1 83 ? -7.891 5.148 -27.402 1.00 93.19 83 PHE A CA 1
ATOM 603 C C . PHE A 1 83 ? -8.576 6.482 -27.658 1.00 93.19 83 PHE A C 1
ATOM 605 O O . PHE A 1 83 ? -9.282 6.640 -28.667 1.00 93.19 83 PHE A O 1
ATOM 612 N N . ASP A 1 84 ? -8.284 7.461 -26.811 1.00 89.50 84 ASP A N 1
ATOM 613 C CA . ASP A 1 84 ? -8.629 8.847 -27.089 1.00 89.50 84 ASP A CA 1
ATOM 614 C C . ASP A 1 84 ? -7.772 9.431 -28.238 1.00 89.50 84 ASP A C 1
ATOM 616 O O . ASP A 1 84 ? -6.901 8.770 -28.815 1.00 89.50 84 ASP A O 1
ATOM 620 N N . GLN A 1 85 ? -8.041 10.676 -28.643 1.00 89.19 85 GLN A N 1
ATOM 621 C CA . GLN A 1 85 ? -7.324 11.296 -29.762 1.00 89.19 85 GLN A CA 1
ATOM 622 C C . GLN A 1 85 ? -5.817 11.481 -29.491 1.00 89.19 85 GLN A C 1
ATOM 624 O O . GLN A 1 85 ? -5.012 11.333 -30.417 1.00 89.19 85 GLN A O 1
ATOM 629 N N . ALA A 1 86 ? -5.432 11.821 -28.261 1.00 86.88 86 ALA A N 1
ATOM 630 C CA . ALA A 1 86 ? -4.035 12.005 -27.882 1.00 86.88 86 ALA A CA 1
ATOM 631 C C . ALA A 1 86 ? -3.305 10.653 -27.861 1.00 86.88 86 ALA A C 1
ATOM 633 O O . ALA A 1 86 ? -2.226 10.514 -28.450 1.00 86.88 86 ALA A O 1
ATOM 634 N N . SER A 1 87 ? -3.940 9.631 -27.297 1.00 89.38 87 SER A N 1
ATOM 635 C CA . SER A 1 87 ? -3.382 8.288 -27.139 1.00 89.38 87 SER A CA 1
ATOM 636 C C . SER A 1 87 ? -3.288 7.563 -28.483 1.00 89.38 87 SER A C 1
ATOM 638 O O . SER A 1 87 ? -2.307 6.866 -28.746 1.00 89.38 87 SER A O 1
ATOM 640 N N . GLN A 1 88 ? -4.202 7.831 -29.426 1.00 91.94 88 GLN A N 1
ATOM 641 C CA . GLN A 1 88 ? -4.077 7.374 -30.819 1.00 91.94 88 GLN A CA 1
ATOM 642 C C . GLN A 1 88 ? -2.825 7.920 -31.519 1.00 91.94 88 GLN A C 1
ATOM 644 O O . GLN A 1 88 ? -2.175 7.192 -32.277 1.00 91.94 88 GLN A O 1
ATOM 649 N N . ALA A 1 89 ? -2.476 9.189 -31.284 1.00 89.25 89 ALA A N 1
ATOM 650 C CA . ALA A 1 89 ? -1.285 9.793 -31.876 1.00 89.25 89 ALA A CA 1
ATOM 651 C C . ALA A 1 89 ? 0.002 9.183 -31.292 1.00 89.25 89 ALA A C 1
ATOM 653 O O . ALA A 1 89 ? 0.948 8.898 -32.030 1.00 89.25 89 ALA A O 1
ATOM 654 N N . ARG A 1 90 ? 0.011 8.928 -29.978 1.00 87.56 90 ARG A N 1
ATOM 655 C CA . ARG A 1 90 ? 1.151 8.383 -29.223 1.00 87.56 90 ARG A CA 1
ATOM 656 C C . ARG A 1 90 ? 1.376 6.884 -29.451 1.00 87.56 90 ARG A C 1
ATOM 658 O O . ARG A 1 90 ? 2.515 6.445 -29.628 1.00 87.56 90 ARG A O 1
ATOM 665 N N . PHE A 1 91 ? 0.300 6.104 -29.512 1.00 91.88 91 PHE A N 1
ATOM 666 C CA . PHE A 1 91 ? 0.318 4.640 -29.587 1.00 91.88 91 PHE A CA 1
ATOM 667 C C . PHE A 1 91 ? -0.259 4.107 -30.903 1.00 91.88 91 PHE A C 1
ATOM 669 O O . PHE A 1 91 ? -0.913 3.065 -30.941 1.00 91.88 91 PHE A O 1
ATOM 676 N N . SER A 1 92 ? 0.010 4.791 -32.018 1.00 89.31 92 SER A N 1
ATOM 677 C CA . SER A 1 92 ? -0.535 4.451 -33.346 1.00 89.31 92 SER A CA 1
ATOM 678 C C . SER A 1 92 ? -0.330 2.985 -33.777 1.00 89.31 92 SER A C 1
ATOM 680 O O . SER A 1 92 ? -1.156 2.427 -34.506 1.00 89.31 92 SER A O 1
ATOM 682 N N . GLY A 1 93 ? 0.742 2.334 -33.311 1.00 88.56 93 GLY A N 1
ATOM 683 C CA . GLY A 1 93 ? 0.995 0.907 -33.535 1.00 88.56 93 GLY A CA 1
ATOM 684 C C . GLY A 1 93 ? 0.018 -0.018 -32.798 1.00 88.56 93 GLY A C 1
ATOM 685 O O . GLY A 1 93 ? -0.351 -1.065 -33.331 1.00 88.56 93 GLY A O 1
ATOM 686 N N . LEU A 1 94 ? -0.444 0.378 -31.610 1.00 93.88 94 LEU A N 1
ATOM 687 C CA . LEU A 1 94 ? -1.387 -0.390 -30.797 1.00 93.88 94 LEU A CA 1
ATOM 688 C C . LEU A 1 94 ? -2.831 -0.230 -31.262 1.00 93.88 94 LEU A C 1
ATOM 690 O O . LEU A 1 94 ? -3.570 -1.213 -31.212 1.00 93.88 94 LEU A O 1
ATOM 694 N N . VAL A 1 95 ? -3.204 0.948 -31.782 1.00 91.19 95 VAL A N 1
ATOM 695 C CA . VAL A 1 95 ? -4.565 1.268 -32.268 1.00 91.19 95 VAL A CA 1
ATOM 696 C C . VAL A 1 95 ? -5.098 0.210 -33.237 1.00 91.19 95 VAL A C 1
ATOM 698 O O . VAL A 1 95 ? -6.270 -0.145 -33.201 1.00 91.19 95 VAL A O 1
ATOM 701 N N . LYS A 1 96 ? -4.236 -0.339 -34.101 1.00 87.25 96 LYS A N 1
ATOM 702 C CA . LYS A 1 96 ? -4.632 -1.365 -35.085 1.00 87.25 96 LYS A CA 1
ATOM 703 C C . LYS A 1 96 ? -4.944 -2.724 -34.458 1.00 87.25 96 LYS A C 1
ATOM 705 O O . LYS A 1 96 ? -5.630 -3.533 -35.075 1.00 87.25 96 LYS A O 1
ATOM 710 N N . SER A 1 97 ? -4.381 -2.988 -33.284 1.00 88.25 97 SER A N 1
ATOM 711 C CA . SER A 1 97 ? -4.470 -4.271 -32.587 1.00 88.25 97 SER A CA 1
ATOM 712 C C . SER A 1 97 ? -5.389 -4.242 -31.367 1.00 88.25 97 SER A C 1
ATOM 714 O O . SER A 1 97 ? -5.701 -5.310 -30.848 1.00 88.25 97 SER A O 1
ATOM 716 N N . SER A 1 98 ? -5.830 -3.064 -30.912 1.00 94.75 98 SER A N 1
ATOM 717 C CA . SER A 1 98 ? -6.743 -2.964 -29.777 1.00 94.75 98 SER A CA 1
ATOM 718 C C . SER A 1 98 ? -8.174 -3.339 -30.166 1.00 94.75 98 SER A C 1
ATOM 720 O O . SER A 1 98 ? -8.613 -3.194 -31.311 1.00 94.75 98 SER A O 1
ATOM 722 N N . GLN A 1 99 ? -8.915 -3.868 -29.199 1.00 96.81 99 GLN A N 1
ATOM 723 C CA . GLN A 1 99 ? -10.355 -4.093 -29.291 1.00 96.81 99 GLN A CA 1
ATOM 724 C C . GLN A 1 99 ? -11.073 -3.238 -28.249 1.00 96.81 99 GLN A C 1
ATOM 726 O O . GLN A 1 99 ? -10.480 -2.839 -27.255 1.00 96.81 99 GLN A O 1
ATOM 731 N N . GLN A 1 100 ? -12.370 -2.994 -28.437 1.00 95.62 100 GLN A N 1
ATOM 732 C CA . GLN A 1 100 ? -13.162 -2.343 -27.392 1.00 95.62 100 GLN A CA 1
ATOM 733 C C . GLN A 1 100 ? -13.206 -3.219 -26.129 1.00 95.62 100 GLN A C 1
ATOM 735 O O . GLN A 1 100 ? -13.413 -4.432 -26.260 1.00 95.62 100 GLN A O 1
ATOM 740 N N . PRO A 1 101 ? -13.088 -2.638 -24.924 1.00 96.38 101 PRO A N 1
ATOM 741 C CA . PRO A 1 101 ? -13.182 -3.363 -23.668 1.00 96.38 101 PRO A CA 1
ATOM 742 C C . PRO A 1 101 ? -14.650 -3.634 -23.340 1.00 96.38 101 PRO A C 1
ATOM 744 O O . PRO A 1 101 ? -15.182 -3.065 -22.410 1.00 96.38 101 PRO A O 1
ATOM 747 N N . THR A 1 102 ? -15.323 -4.471 -24.128 1.00 96.06 102 THR A N 1
ATOM 748 C CA . THR A 1 102 ? -16.695 -4.955 -23.864 1.00 96.06 102 THR A CA 1
ATOM 749 C C . THR A 1 102 ? -16.646 -6.416 -23.446 1.00 96.06 102 THR A C 1
ATOM 751 O O . THR A 1 102 ? -15.687 -7.123 -23.773 1.00 96.06 102 THR A O 1
ATOM 754 N N . LYS A 1 103 ? -17.695 -6.920 -22.795 1.00 94.75 103 LYS A N 1
ATOM 755 C CA . LYS A 1 103 ? -17.748 -8.304 -22.315 1.00 94.75 103 LYS A CA 1
ATOM 756 C C . LYS A 1 103 ? -17.593 -9.315 -23.452 1.00 94.75 103 LYS A C 1
ATOM 758 O O . LYS A 1 103 ? -16.804 -10.249 -23.353 1.00 94.75 103 LYS A O 1
ATOM 763 N N . SER A 1 104 ? -18.259 -9.076 -24.582 1.00 96.81 104 SER A N 1
ATOM 764 C CA . SER A 1 104 ? -18.150 -9.938 -25.768 1.00 96.81 104 SER A CA 1
ATOM 765 C C . SER A 1 104 ? -16.731 -9.970 -26.351 1.00 96.81 104 SER A C 1
ATOM 767 O O . SER A 1 104 ? -16.239 -11.031 -26.744 1.00 96.81 104 SER A O 1
ATOM 769 N N . LYS A 1 105 ? -16.053 -8.818 -26.410 1.00 97.75 105 LYS A N 1
ATOM 770 C CA . LYS A 1 105 ? -14.681 -8.730 -26.927 1.00 97.75 105 LYS A CA 1
ATOM 771 C C . LYS A 1 105 ? -13.667 -9.328 -25.962 1.00 97.75 105 LYS A C 1
ATOM 773 O O . LYS A 1 105 ? -12.737 -9.981 -26.431 1.00 97.75 105 LYS A O 1
ATOM 778 N N . LEU A 1 106 ? -13.883 -9.156 -24.661 1.00 97.56 106 LEU A N 1
ATOM 779 C CA . LEU A 1 106 ? -13.120 -9.801 -23.599 1.00 97.56 106 LEU A CA 1
ATOM 780 C C . LEU A 1 106 ? -13.195 -11.321 -23.717 1.00 97.56 106 LEU A C 1
ATOM 782 O O . LEU A 1 106 ? -12.158 -11.969 -23.800 1.00 97.56 106 LEU A O 1
ATOM 786 N N . ASP A 1 107 ? -14.399 -11.885 -23.811 1.00 96.50 107 ASP A N 1
ATOM 787 C CA . ASP A 1 107 ? -14.576 -13.334 -23.922 1.00 96.50 107 ASP A CA 1
ATOM 788 C C . ASP A 1 107 ? -13.912 -13.880 -25.210 1.00 96.50 107 ASP A C 1
ATOM 790 O O . ASP A 1 107 ? -13.276 -14.935 -25.199 1.00 96.50 107 ASP A O 1
ATOM 794 N N . ALA A 1 108 ? -13.977 -13.133 -26.321 1.00 97.94 108 ALA A N 1
ATOM 795 C CA . ALA A 1 108 ? -13.312 -13.508 -27.570 1.00 97.94 108 ALA A CA 1
ATOM 796 C C . ALA A 1 108 ? -11.775 -13.413 -27.500 1.00 97.94 108 ALA A C 1
ATOM 798 O O . ALA A 1 108 ? -11.086 -14.244 -28.092 1.00 97.94 108 ALA A O 1
ATOM 799 N N . ALA A 1 109 ? -11.235 -12.391 -26.832 1.00 97.94 109 ALA A N 1
ATOM 800 C CA . ALA A 1 109 ? -9.801 -12.246 -26.583 1.00 97.94 109 ALA A CA 1
ATOM 801 C C . ALA A 1 109 ? -9.283 -13.359 -25.672 1.00 97.94 109 ALA A C 1
ATOM 803 O O . ALA A 1 109 ? -8.289 -14.009 -25.988 1.00 97.94 109 ALA A O 1
ATOM 804 N N . TRP A 1 110 ? -10.027 -13.652 -24.608 1.00 98.00 110 TRP A N 1
ATOM 805 C CA . TRP A 1 110 ? -9.720 -14.740 -23.697 1.00 98.00 110 TRP A CA 1
ATOM 806 C C . TRP A 1 110 ? -9.676 -16.094 -24.407 1.00 98.00 110 TRP A C 1
ATOM 808 O O . TRP A 1 110 ? -8.707 -16.828 -24.256 1.00 98.00 110 TRP A O 1
ATOM 818 N N . ALA A 1 111 ? -10.648 -16.395 -25.273 1.00 97.94 111 ALA A N 1
ATOM 819 C CA . ALA A 1 111 ? -10.641 -17.631 -26.057 1.00 97.94 111 ALA A CA 1
ATOM 820 C C . ALA A 1 111 ? -9.401 -17.769 -26.970 1.00 97.94 111 ALA A C 1
ATOM 822 O O . ALA A 1 111 ? -8.876 -18.873 -27.147 1.00 97.94 111 ALA A O 1
ATOM 823 N N . ARG A 1 112 ? -8.908 -16.657 -27.541 1.00 97.94 112 ARG A N 1
ATOM 824 C CA . ARG A 1 112 ? -7.670 -16.652 -28.340 1.00 97.94 112 ARG A CA 1
ATOM 825 C C . ARG A 1 112 ? -6.437 -16.905 -27.477 1.00 97.94 112 ARG A C 1
ATOM 827 O O . ARG A 1 112 ? -5.600 -17.708 -27.882 1.00 97.94 112 ARG A O 1
ATOM 834 N N . LEU A 1 113 ? -6.338 -16.261 -26.311 1.00 98.06 113 LEU A N 1
ATOM 835 C CA . LEU A 1 113 ? -5.245 -16.510 -25.366 1.00 98.06 113 LEU A CA 1
ATOM 836 C C . LEU A 1 113 ? -5.258 -17.951 -24.876 1.00 98.06 113 LEU A C 1
ATOM 838 O O . LEU A 1 113 ? -4.233 -18.608 -24.991 1.00 98.06 113 LEU A O 1
ATOM 842 N N . LEU A 1 114 ? -6.409 -18.467 -24.434 1.00 97.94 114 LEU A N 1
ATOM 843 C CA . LEU A 1 114 ? -6.564 -19.860 -24.005 1.00 97.94 114 LEU A CA 1
ATOM 844 C C . LEU A 1 114 ? -6.035 -20.835 -25.055 1.00 97.94 114 LEU A C 1
ATOM 846 O O . LEU A 1 114 ? -5.180 -21.654 -24.750 1.00 97.94 114 LEU A O 1
ATOM 850 N N . THR A 1 115 ? -6.442 -20.672 -26.317 1.00 98.19 115 THR A N 1
ATOM 851 C CA . THR A 1 115 ? -5.974 -21.539 -27.412 1.00 98.19 115 THR A CA 1
ATOM 852 C C . THR A 1 115 ? -4.445 -21.524 -27.551 1.00 98.19 115 THR A C 1
ATOM 854 O O . THR A 1 115 ? -3.829 -22.562 -27.792 1.00 98.19 115 THR A O 1
ATOM 857 N N . LYS A 1 116 ? -3.812 -20.350 -27.423 1.00 98.06 116 LYS A N 1
ATOM 858 C CA . LYS A 1 116 ? -2.352 -20.223 -27.535 1.00 98.06 116 LYS A CA 1
ATOM 859 C C . LYS A 1 116 ? -1.625 -20.740 -26.291 1.00 98.06 116 LYS A C 1
ATOM 861 O O . LYS A 1 116 ? -0.567 -21.351 -26.434 1.00 98.06 116 LYS A O 1
ATOM 866 N N . MET A 1 117 ? -2.183 -20.512 -25.105 1.00 98.06 117 MET A N 1
ATOM 867 C CA . MET A 1 117 ? -1.653 -21.013 -23.839 1.00 98.06 117 MET A CA 1
ATOM 868 C C . MET A 1 117 ? -1.723 -22.540 -23.788 1.00 98.06 117 MET A C 1
ATOM 870 O O . MET A 1 117 ? -0.711 -23.172 -23.514 1.00 98.06 117 MET A O 1
ATOM 874 N N . ASP A 1 118 ? -2.852 -23.140 -24.176 1.00 97.81 118 ASP A N 1
ATOM 875 C CA . ASP A 1 118 ? -3.003 -24.595 -24.293 1.00 97.81 118 ASP A CA 1
ATOM 876 C C . ASP A 1 118 ? -1.985 -25.188 -25.274 1.00 97.81 118 ASP A C 1
ATOM 878 O O . ASP A 1 118 ? -1.378 -26.221 -25.003 1.00 97.81 118 ASP A O 1
ATOM 882 N N . ALA A 1 119 ? -1.749 -24.523 -26.410 1.00 97.44 119 ALA A N 1
ATOM 883 C CA . ALA A 1 119 ? -0.735 -24.955 -27.368 1.00 97.44 119 ALA A CA 1
ATOM 884 C C . ALA A 1 119 ? 0.693 -24.852 -26.801 1.00 97.44 119 ALA A C 1
ATOM 886 O O . ALA A 1 119 ? 1.528 -25.711 -27.087 1.00 97.44 119 ALA A O 1
ATOM 887 N N . ALA A 1 120 ? 0.987 -23.821 -26.003 1.00 96.31 120 ALA A N 1
ATOM 888 C CA . ALA A 1 120 ? 2.277 -23.660 -25.338 1.00 96.31 120 ALA A CA 1
ATOM 889 C C . ALA A 1 120 ? 2.496 -24.721 -24.247 1.00 96.31 120 ALA A C 1
ATOM 891 O O . ALA A 1 120 ? 3.546 -25.365 -24.244 1.00 96.31 120 ALA A O 1
ATOM 892 N N . ALA A 1 121 ? 1.484 -24.960 -23.410 1.00 94.38 121 ALA A N 1
ATOM 893 C CA . ALA A 1 121 ? 1.491 -25.994 -22.381 1.00 94.38 121 ALA A CA 1
ATOM 894 C C . ALA A 1 121 ? 1.612 -27.398 -22.999 1.00 94.38 121 ALA A C 1
ATOM 896 O O . ALA A 1 121 ? 2.434 -28.207 -22.572 1.00 94.38 121 ALA A O 1
ATOM 897 N N . ALA A 1 122 ? 0.877 -27.681 -24.082 1.00 95.19 122 ALA A N 1
ATOM 898 C CA . ALA A 1 122 ? 0.987 -28.941 -24.823 1.00 95.19 122 ALA A CA 1
ATOM 899 C C . ALA A 1 122 ? 2.368 -29.140 -25.474 1.00 95.19 122 ALA A C 1
ATOM 901 O O . ALA A 1 122 ? 2.782 -30.276 -25.708 1.00 95.19 122 ALA A O 1
ATOM 902 N N . ALA A 1 123 ? 3.090 -28.051 -25.752 1.00 95.00 123 ALA A N 1
ATOM 903 C CA . ALA A 1 123 ? 4.477 -28.079 -26.209 1.00 95.00 123 ALA A CA 1
ATOM 904 C C . ALA A 1 123 ? 5.498 -28.206 -25.058 1.00 95.00 123 ALA A C 1
ATOM 906 O O . ALA A 1 123 ? 6.700 -28.191 -25.321 1.00 95.00 123 ALA A O 1
ATOM 907 N N . GLY A 1 124 ? 5.043 -28.334 -23.806 1.00 92.38 124 GLY A N 1
ATOM 908 C CA . GLY A 1 124 ? 5.891 -28.481 -22.623 1.00 92.38 124 GLY A CA 1
ATOM 909 C C . GLY A 1 124 ? 6.625 -27.204 -22.214 1.00 92.38 124 GLY A C 1
ATOM 910 O O . GLY A 1 124 ? 7.648 -27.297 -21.540 1.00 92.38 124 GLY A O 1
ATOM 911 N N . ARG A 1 125 ? 6.154 -26.030 -22.653 1.00 93.69 125 ARG A N 1
ATOM 912 C CA . ARG A 1 125 ? 6.675 -24.743 -22.178 1.00 93.69 125 ARG A CA 1
ATOM 913 C C . ARG A 1 125 ? 5.950 -24.336 -20.905 1.00 93.69 125 ARG A C 1
ATOM 915 O O . ARG A 1 125 ? 4.737 -24.507 -20.836 1.00 93.69 125 ARG A O 1
ATOM 922 N N . GLU A 1 126 ? 6.689 -23.751 -19.971 1.00 93.44 126 GLU A N 1
ATOM 923 C CA . GLU A 1 126 ? 6.120 -23.030 -18.833 1.00 93.44 126 GLU A CA 1
ATOM 924 C C . GLU A 1 126 ? 5.290 -21.847 -19.345 1.00 93.44 126 GLU A C 1
ATOM 926 O O . GLU A 1 126 ? 5.712 -21.156 -20.278 1.00 93.44 126 GLU A O 1
ATOM 931 N N . VAL A 1 127 ? 4.092 -21.647 -18.804 1.00 96.94 127 VAL A N 1
ATOM 932 C CA . VAL A 1 127 ? 3.137 -20.634 -19.262 1.00 96.94 127 VAL A CA 1
ATOM 933 C C . VAL A 1 127 ? 2.913 -19.591 -18.171 1.00 96.94 127 VAL A C 1
ATOM 935 O O . VAL A 1 127 ? 2.419 -19.901 -17.089 1.00 96.94 127 VAL A O 1
ATOM 938 N N . GLU A 1 128 ? 3.195 -18.333 -18.501 1.00 96.75 128 GLU A N 1
ATOM 939 C CA . GLU A 1 128 ? 2.953 -17.176 -17.636 1.00 96.75 128 GLU A CA 1
ATOM 940 C C . GLU A 1 128 ? 1.815 -16.325 -18.211 1.00 96.75 128 GLU A C 1
ATOM 942 O O . GLU A 1 128 ? 1.832 -15.957 -19.392 1.00 96.75 128 GLU A O 1
ATOM 947 N N . LEU A 1 129 ? 0.839 -15.970 -17.374 1.00 98.19 129 LEU A N 1
ATOM 948 C CA . LEU A 1 129 ? -0.266 -15.087 -17.740 1.00 98.19 129 LEU A CA 1
ATOM 949 C C . LEU A 1 129 ? -0.291 -13.836 -16.861 1.00 98.19 129 LEU A C 1
ATOM 951 O O . LEU A 1 129 ? -0.478 -13.93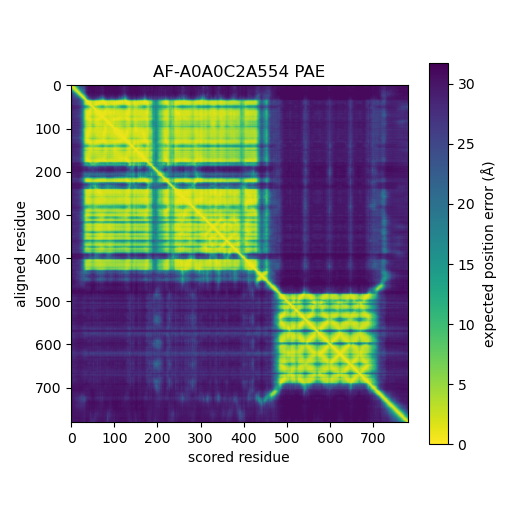3 -15.651 1.00 98.19 129 LEU A O 1
ATOM 955 N N . LEU A 1 130 ? -0.239 -12.655 -17.482 1.00 98.50 130 LEU A N 1
ATOM 956 C CA . LEU A 1 130 ? -0.662 -11.400 -16.858 1.00 98.50 130 LEU A CA 1
ATOM 957 C C . LEU A 1 130 ? -2.124 -11.095 -17.206 1.00 98.50 130 LEU A C 1
ATOM 959 O O . LEU A 1 130 ? -2.497 -11.047 -18.377 1.00 98.50 130 LEU A O 1
ATOM 963 N N . ILE A 1 131 ? -2.927 -10.779 -16.195 1.00 98.44 131 ILE A N 1
ATOM 964 C CA . ILE A 1 131 ? -4.203 -10.079 -16.334 1.00 98.44 131 ILE A CA 1
ATOM 965 C C . ILE A 1 131 ? -4.033 -8.701 -15.699 1.00 98.44 131 ILE A C 1
ATOM 967 O O . ILE A 1 131 ? -3.878 -8.591 -14.485 1.00 98.44 131 ILE A O 1
ATOM 971 N N . TYR A 1 132 ? -4.074 -7.654 -16.516 1.00 97.94 132 TYR A N 1
ATOM 972 C CA . TYR A 1 132 ? -3.975 -6.271 -16.062 1.00 97.94 132 TYR A CA 1
ATOM 973 C C . TYR A 1 132 ? -5.263 -5.513 -16.366 1.00 97.94 132 TYR A C 1
ATOM 975 O O . TYR A 1 132 ? -5.792 -5.596 -17.479 1.00 97.94 132 TYR A O 1
ATOM 983 N N . TYR A 1 133 ? -5.735 -4.744 -15.390 1.00 95.81 133 TYR A N 1
ATOM 984 C CA . TYR A 1 133 ? -6.860 -3.836 -15.549 1.00 95.81 133 TYR A CA 1
ATOM 985 C C . TYR A 1 133 ? -6.532 -2.443 -15.009 1.00 95.81 133 TYR A C 1
ATOM 987 O O . TYR A 1 133 ? -6.108 -2.324 -13.861 1.00 95.81 133 TYR A O 1
ATOM 995 N N . ALA A 1 134 ? -6.838 -1.416 -15.802 1.00 92.50 134 ALA A N 1
ATOM 996 C CA . ALA A 1 134 ? -6.956 -0.029 -15.366 1.00 92.50 134 ALA A CA 1
ATOM 997 C C . ALA A 1 134 ? -8.351 0.514 -15.692 1.00 92.50 134 ALA A C 1
ATOM 999 O O . ALA A 1 134 ? -8.862 0.327 -16.803 1.00 92.50 134 ALA A O 1
ATOM 1000 N N . GLY A 1 135 ? -8.974 1.195 -14.734 1.00 88.62 135 GLY A N 1
ATOM 1001 C CA . GLY A 1 135 ? -10.282 1.811 -14.934 1.00 88.62 135 GLY A CA 1
ATOM 1002 C C . GLY A 1 135 ? -11.041 2.041 -13.632 1.00 88.62 135 GLY A C 1
ATOM 1003 O O . GLY A 1 135 ? -10.487 1.948 -12.538 1.00 88.62 135 GLY A O 1
ATOM 1004 N N . HIS A 1 136 ? -12.347 2.298 -13.725 1.00 85.25 136 HIS A N 1
ATOM 1005 C CA . HIS A 1 136 ? -13.185 2.407 -12.530 1.00 85.25 136 HIS A CA 1
ATOM 1006 C C . HIS A 1 136 ? -13.534 1.033 -11.945 1.00 85.25 136 HIS A C 1
ATOM 1008 O O . HIS A 1 136 ? -13.676 0.034 -12.659 1.00 85.25 136 HIS A O 1
ATOM 1014 N N . GLY A 1 137 ? -13.692 1.008 -10.623 1.00 81.62 137 GLY A N 1
ATOM 1015 C CA . GLY A 1 137 ? -14.264 -0.095 -9.862 1.00 81.62 137 GLY A CA 1
ATOM 1016 C C . GLY A 1 137 ? -15.400 0.427 -8.987 1.00 81.62 137 GLY A C 1
ATOM 1017 O O . GLY A 1 137 ? -15.312 1.525 -8.435 1.00 81.62 137 GLY A O 1
ATOM 1018 N N . ASP A 1 138 ? -16.481 -0.338 -8.883 1.00 76.38 138 ASP A N 1
ATOM 1019 C CA . ASP A 1 138 ? -17.652 0.031 -8.086 1.00 76.38 138 ASP A CA 1
ATOM 1020 C C . ASP A 1 138 ? -18.286 -1.212 -7.442 1.00 76.38 138 ASP A C 1
ATOM 1022 O O . ASP A 1 138 ? -17.853 -2.340 -7.679 1.00 76.38 138 ASP A O 1
ATOM 1026 N N . VAL A 1 139 ? -19.285 -1.014 -6.585 1.00 74.69 139 VAL A N 1
ATOM 1027 C CA . VAL A 1 139 ? -19.980 -2.080 -5.860 1.00 74.69 139 VAL A CA 1
ATOM 1028 C C . VAL A 1 139 ? -21.412 -2.198 -6.359 1.00 74.69 139 VAL A C 1
ATOM 1030 O O . VAL A 1 139 ? -22.173 -1.232 -6.387 1.00 74.69 139 VAL A O 1
ATOM 1033 N N . GLY A 1 140 ? -21.786 -3.410 -6.760 1.00 70.94 140 GLY A N 1
ATOM 1034 C CA . GLY A 1 140 ? -23.130 -3.731 -7.206 1.00 70.94 140 GLY A CA 1
ATOM 1035 C C . GLY A 1 140 ? -24.157 -3.652 -6.070 1.00 70.94 140 GLY A C 1
ATOM 1036 O O . GLY A 1 140 ? -23.799 -3.679 -4.890 1.00 70.94 140 GLY A O 1
ATOM 1037 N N . PRO A 1 141 ? -25.463 -3.619 -6.391 1.00 70.12 141 PRO A N 1
ATOM 1038 C CA . PRO A 1 141 ? -26.534 -3.649 -5.387 1.00 70.12 141 PRO A CA 1
ATOM 1039 C C . PRO A 1 141 ? -26.505 -4.878 -4.462 1.00 70.12 141 PRO A C 1
ATOM 1041 O O . PRO A 1 141 ? -27.123 -4.867 -3.402 1.00 70.12 141 PRO A O 1
ATOM 1044 N N . ASP A 1 142 ? -25.816 -5.943 -4.869 1.00 65.69 142 ASP A N 1
ATOM 1045 C CA . ASP A 1 142 ? -25.595 -7.176 -4.113 1.00 65.69 142 ASP A CA 1
ATOM 1046 C C . ASP A 1 142 ? -24.372 -7.111 -3.177 1.00 65.69 142 ASP A C 1
ATOM 1048 O O . ASP A 1 142 ? -24.029 -8.108 -2.540 1.00 65.69 142 ASP A O 1
ATOM 1052 N N . GLY A 1 143 ? -23.712 -5.951 -3.087 1.00 67.12 143 GLY A N 1
ATOM 1053 C CA . GLY A 1 143 ? -22.531 -5.729 -2.256 1.00 67.12 143 GLY A CA 1
ATOM 1054 C C . GLY A 1 143 ? -21.231 -6.275 -2.852 1.00 67.12 143 GLY A C 1
ATOM 1055 O O . GLY A 1 143 ? -20.204 -6.229 -2.178 1.00 67.12 143 GLY A O 1
ATOM 1056 N N . GLN A 1 144 ? -21.246 -6.787 -4.089 1.00 71.19 144 GLN A N 1
ATOM 1057 C CA . GLN A 1 144 ? -20.047 -7.309 -4.748 1.00 71.19 144 GLN A CA 1
ATOM 1058 C C . GLN A 1 144 ? -19.361 -6.248 -5.604 1.00 71.19 144 GLN A C 1
ATOM 1060 O O . GLN A 1 144 ? -20.007 -5.538 -6.372 1.00 71.19 144 GLN A O 1
ATOM 1065 N N . GLY A 1 145 ? -18.034 -6.175 -5.512 1.00 76.81 145 GLY A N 1
ATOM 1066 C CA . GLY A 1 145 ? -17.248 -5.316 -6.392 1.00 76.81 145 GLY A CA 1
ATOM 1067 C C . GLY A 1 145 ? -17.273 -5.792 -7.851 1.00 76.81 145 GLY A C 1
ATOM 1068 O O . GLY A 1 145 ? -17.270 -6.996 -8.131 1.00 76.81 145 GLY A O 1
ATOM 1069 N N . PHE A 1 146 ? -17.251 -4.848 -8.787 1.00 86.25 146 PHE A N 1
ATOM 1070 C CA . PHE A 1 146 ? -17.084 -5.070 -10.221 1.00 86.25 146 PHE A CA 1
ATOM 1071 C C . PHE A 1 146 ? -16.202 -3.980 -10.838 1.00 86.25 146 PHE A C 1
ATOM 1073 O O . PHE A 1 146 ? -16.054 -2.892 -10.287 1.00 86.25 146 PHE A O 1
ATOM 1080 N N . LEU A 1 147 ? -15.629 -4.280 -12.000 1.00 89.81 147 LEU A N 1
ATOM 1081 C CA . LEU A 1 147 ? -14.827 -3.350 -12.789 1.00 89.81 147 LEU A CA 1
ATOM 1082 C C . LEU A 1 147 ? -15.612 -2.909 -14.029 1.00 89.81 147 LEU A C 1
ATOM 1084 O O . LEU A 1 147 ? -16.280 -3.726 -14.667 1.00 89.81 147 LEU A O 1
ATOM 1088 N N . THR A 1 148 ? -15.573 -1.623 -14.360 1.00 90.62 148 THR A N 1
ATOM 1089 C CA . THR A 1 148 ? -16.367 -1.040 -15.451 1.00 90.62 148 THR A CA 1
ATOM 1090 C C . THR A 1 148 ? -15.743 -1.294 -16.819 1.00 90.62 148 THR A C 1
ATOM 1092 O O . THR A 1 148 ? -14.597 -0.939 -17.080 1.00 90.62 148 THR A O 1
ATOM 1095 N N . LEU A 1 149 ? -16.527 -1.838 -17.738 1.00 93.50 149 LEU A N 1
ATOM 1096 C CA . LEU A 1 149 ? -16.158 -2.013 -19.136 1.00 93.50 149 LEU A CA 1
ATOM 1097 C C . LEU A 1 149 ? -16.910 -0.991 -20.009 1.00 93.50 149 LEU A C 1
ATOM 1099 O O . LEU A 1 149 ? -17.790 -0.268 -19.538 1.00 93.50 149 LEU A O 1
ATOM 1103 N N . ALA A 1 150 ? -16.557 -0.918 -21.289 1.00 91.31 150 ALA A N 1
ATOM 1104 C CA . ALA A 1 150 ? -17.238 -0.055 -22.246 1.00 91.31 150 ALA A CA 1
ATOM 1105 C C . ALA A 1 150 ? -18.696 -0.486 -22.468 1.00 91.31 150 ALA A C 1
ATOM 1107 O O . ALA A 1 150 ? -19.050 -1.658 -22.316 1.00 91.31 150 ALA A O 1
ATOM 1108 N N . ASN A 1 151 ? -19.534 0.459 -22.897 1.00 89.00 151 ASN A N 1
ATOM 1109 C CA . ASN A 1 151 ? -20.960 0.259 -23.188 1.00 89.00 151 ASN A CA 1
ATOM 1110 C C . ASN A 1 151 ? -21.798 -0.202 -21.981 1.00 89.00 151 ASN A C 1
ATOM 1112 O O . ASN A 1 151 ? -22.860 -0.802 -22.153 1.00 89.00 151 ASN A O 1
ATOM 1116 N N . GLY A 1 152 ? -21.341 0.087 -20.763 1.00 86.12 152 GLY A N 1
ATOM 1117 C CA . GLY A 1 152 ? -22.034 -0.295 -19.533 1.00 86.12 152 GLY A CA 1
ATOM 1118 C C . GLY A 1 152 ? -21.868 -1.764 -19.133 1.00 86.12 152 GLY A C 1
ATOM 1119 O O . GLY A 1 152 ? -22.510 -2.199 -18.177 1.00 86.12 152 GLY A O 1
ATOM 1120 N N . ASP A 1 153 ? -21.022 -2.521 -19.838 1.00 92.69 153 ASP A N 1
ATOM 1121 C CA . ASP A 1 153 ? -20.624 -3.861 -19.416 1.00 92.69 153 ASP A CA 1
ATOM 1122 C C . ASP A 1 153 ? -19.794 -3.795 -18.123 1.00 92.69 153 ASP A C 1
ATOM 1124 O O . ASP A 1 153 ? -19.224 -2.762 -17.762 1.00 92.69 153 ASP A O 1
ATOM 1128 N N . THR A 1 154 ? -19.669 -4.927 -17.432 1.00 92.38 154 THR A N 1
ATOM 1129 C CA . THR A 1 154 ? -18.822 -5.045 -16.242 1.00 92.38 154 THR A CA 1
ATOM 1130 C C . THR A 1 154 ? -18.022 -6.342 -16.259 1.00 92.38 154 THR A C 1
ATOM 1132 O O . THR A 1 154 ? -18.449 -7.364 -16.804 1.00 92.38 154 THR A O 1
ATOM 1135 N N . LEU A 1 155 ? -16.833 -6.302 -15.663 1.00 91.50 155 LEU A N 1
ATOM 1136 C CA . LEU A 1 155 ? -16.059 -7.481 -15.308 1.00 91.50 155 LEU A CA 1
ATOM 1137 C C . LEU A 1 155 ? -16.330 -7.782 -13.834 1.00 91.50 155 LEU A C 1
ATOM 1139 O O . LEU A 1 155 ? -15.950 -7.014 -12.952 1.00 91.50 155 LEU A O 1
ATOM 1143 N N . THR A 1 156 ? -17.020 -8.889 -13.567 1.00 88.31 156 THR A N 1
ATOM 1144 C CA . THR A 1 156 ? -17.381 -9.287 -12.202 1.00 88.31 156 THR A CA 1
ATOM 1145 C C . THR A 1 156 ? -16.331 -10.201 -11.583 1.00 88.31 156 THR A C 1
ATOM 1147 O O . THR A 1 156 ? -15.515 -10.822 -12.268 1.00 88.31 156 THR A O 1
ATOM 1150 N N . ARG A 1 157 ? -16.401 -10.367 -10.262 1.00 80.56 157 ARG A N 1
ATOM 1151 C CA . ARG A 1 157 ? -15.578 -11.341 -9.542 1.00 80.56 157 ARG A CA 1
ATOM 1152 C C . ARG A 1 157 ? -15.742 -12.767 -10.081 1.00 80.56 157 ARG A C 1
ATOM 1154 O O . ARG A 1 157 ? -14.766 -13.501 -10.211 1.00 80.56 157 ARG A O 1
ATOM 1161 N N . HIS A 1 158 ? -16.973 -13.164 -10.406 1.00 82.81 158 HIS A N 1
ATOM 1162 C CA . HIS A 1 158 ? -17.242 -14.477 -10.993 1.00 82.81 158 HIS A CA 1
ATOM 1163 C C . HIS A 1 158 ? -16.561 -14.635 -12.358 1.00 82.81 158 HIS A C 1
ATOM 1165 O O . HIS A 1 158 ? -16.018 -15.699 -12.648 1.00 82.81 158 HIS A O 1
ATOM 1171 N N . ASP A 1 159 ? -16.540 -13.581 -13.175 1.00 89.38 159 ASP A N 1
ATOM 1172 C CA . ASP A 1 159 ? -15.810 -13.607 -14.439 1.00 89.38 159 ASP A CA 1
ATOM 1173 C C . ASP A 1 159 ? -14.305 -13.800 -14.212 1.00 89.38 159 ASP A C 1
ATOM 1175 O O . ASP A 1 159 ? -13.731 -14.711 -14.802 1.00 89.38 159 ASP A O 1
ATOM 1179 N N . LEU A 1 160 ? -13.680 -13.020 -13.322 1.00 89.56 160 LEU A N 1
ATOM 1180 C CA . LEU A 1 160 ? -12.244 -13.143 -13.047 1.00 89.56 160 LEU A CA 1
ATOM 1181 C C . LEU A 1 160 ? -11.876 -14.526 -12.492 1.00 89.56 160 LEU A C 1
ATOM 1183 O O . LEU A 1 160 ? -11.041 -15.217 -13.066 1.00 89.56 160 LEU A O 1
ATOM 1187 N N . PHE A 1 161 ? -12.497 -14.951 -11.391 1.00 84.19 161 PHE A N 1
ATOM 1188 C CA . PHE A 1 161 ? -12.073 -16.172 -10.702 1.00 84.19 161 PHE A CA 1
ATOM 1189 C C . PHE A 1 161 ? -12.597 -17.442 -11.362 1.00 84.19 161 PHE A C 1
ATOM 1191 O O . PHE A 1 161 ? -11.853 -18.396 -11.552 1.00 84.19 161 PHE A O 1
ATOM 1198 N N . SER A 1 162 ? -13.880 -17.488 -11.721 1.00 81.56 162 SER A N 1
ATOM 1199 C CA . SER A 1 162 ? -14.475 -18.730 -12.224 1.00 81.56 162 SER A CA 1
ATOM 1200 C C . SER A 1 162 ? -14.283 -18.925 -13.724 1.00 81.56 162 SER A C 1
ATOM 1202 O O . SER A 1 162 ? -14.216 -20.073 -14.153 1.00 81.56 162 SER A O 1
ATOM 1204 N N . LYS A 1 163 ? -14.217 -17.850 -14.524 1.00 87.44 163 LYS A N 1
ATOM 1205 C CA . LYS A 1 163 ? -14.102 -17.969 -15.989 1.00 87.44 163 LYS A CA 1
ATOM 1206 C C . LYS A 1 163 ? -12.686 -17.746 -16.505 1.00 87.44 163 LYS A C 1
ATOM 1208 O O . LYS A 1 163 ? -12.254 -18.517 -17.353 1.00 87.44 163 LYS A O 1
ATOM 1213 N N . LEU A 1 164 ? -11.988 -16.708 -16.037 1.00 93.19 164 LEU A N 1
ATOM 1214 C CA . LEU A 1 164 ? -10.615 -16.440 -16.471 1.00 93.19 164 LEU A CA 1
ATOM 1215 C C . LEU A 1 164 ? -9.647 -17.370 -15.727 1.00 93.19 164 LEU A C 1
ATOM 1217 O O . LEU A 1 164 ? -9.183 -18.353 -16.294 1.00 93.19 164 LEU A O 1
ATOM 1221 N N . LEU A 1 165 ? -9.423 -17.150 -14.431 1.00 91.31 165 LEU A N 1
ATOM 1222 C CA . LEU A 1 165 ? -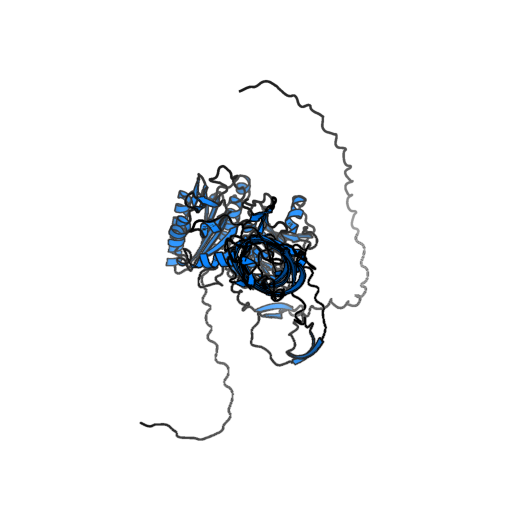8.457 -17.933 -13.650 1.00 91.31 165 LEU A CA 1
ATOM 1223 C C . LEU A 1 165 ? -8.828 -19.421 -13.566 1.00 91.31 165 LEU A C 1
ATOM 1225 O O . LEU A 1 165 ? -7.961 -20.277 -13.689 1.00 91.31 165 LEU A O 1
ATOM 1229 N N . GLY A 1 166 ? -10.116 -19.747 -13.425 1.00 87.75 166 GLY A N 1
ATOM 1230 C CA . GLY A 1 166 ? -10.595 -21.134 -13.387 1.00 87.75 166 GLY A CA 1
ATOM 1231 C C . GLY A 1 166 ? -10.423 -21.923 -14.686 1.00 87.75 166 GLY A C 1
ATOM 1232 O O . GLY A 1 166 ? -10.467 -23.150 -14.639 1.00 87.75 166 GLY A O 1
ATOM 1233 N N . ALA A 1 167 ? -10.224 -21.251 -15.823 1.00 91.94 167 ALA A N 1
ATOM 1234 C CA . ALA A 1 167 ? -9.955 -21.893 -17.109 1.00 91.94 167 ALA A CA 1
ATOM 1235 C C . ALA A 1 167 ? -8.496 -21.738 -17.568 1.00 91.94 167 ALA A C 1
ATOM 1237 O O . ALA A 1 167 ? -8.141 -22.278 -18.611 1.00 91.94 167 ALA A O 1
ATOM 1238 N N . SER A 1 168 ? -7.671 -20.982 -16.837 1.00 95.12 168 SER A N 1
ATOM 1239 C CA . SER A 1 168 ? -6.289 -20.704 -17.226 1.00 95.12 168 SER A CA 1
ATOM 1240 C C . SER A 1 168 ? -5.423 -21.964 -17.089 1.00 95.12 168 SER A C 1
ATOM 1242 O O . SER A 1 168 ? -5.369 -22.529 -15.994 1.00 95.12 168 SER A O 1
ATOM 1244 N N . PRO A 1 169 ? -4.716 -22.398 -18.149 1.00 95.06 169 PRO A N 1
ATOM 1245 C CA . PRO A 1 169 ? -3.734 -23.476 -18.068 1.00 95.06 169 PRO A CA 1
ATOM 1246 C C . PRO A 1 169 ? -2.351 -22.973 -17.616 1.00 95.06 169 PRO A C 1
ATOM 1248 O O . PRO A 1 169 ? -1.400 -23.745 -17.644 1.00 95.06 169 PRO A O 1
ATOM 1251 N N . ALA A 1 170 ? -2.215 -21.684 -17.277 1.00 96.00 170 ALA A N 1
ATOM 1252 C CA . ALA A 1 170 ? -0.929 -21.086 -16.939 1.00 96.00 170 ALA A CA 1
ATOM 1253 C C . ALA A 1 170 ? -0.344 -21.679 -15.653 1.00 96.00 170 ALA A C 1
ATOM 1255 O O . ALA A 1 170 ? -1.070 -21.854 -14.670 1.00 96.00 170 ALA A O 1
ATOM 1256 N N . ASP A 1 171 ? 0.967 -21.916 -15.653 1.00 94.19 171 ASP A N 1
ATOM 1257 C CA . ASP A 1 171 ? 1.723 -22.316 -14.469 1.00 94.19 171 ASP A CA 1
ATOM 1258 C C . ASP A 1 171 ? 1.745 -21.174 -13.455 1.00 94.19 171 ASP A C 1
ATOM 1260 O O . ASP A 1 171 ? 1.516 -21.417 -12.275 1.00 94.19 171 ASP A O 1
ATOM 1264 N N . HIS A 1 172 ? 1.872 -19.929 -13.928 1.00 94.69 172 HIS A N 1
ATOM 1265 C CA . HIS A 1 172 ? 1.851 -18.721 -13.105 1.00 94.69 172 HIS A CA 1
ATOM 1266 C C . HIS A 1 172 ? 0.832 -17.706 -13.635 1.00 94.69 172 HIS A C 1
ATOM 1268 O O . HIS A 1 172 ? 0.851 -17.326 -14.807 1.00 94.69 172 HIS A O 1
ATOM 1274 N N . ASN A 1 173 ? -0.073 -17.256 -12.760 1.00 96.25 173 ASN A N 1
ATOM 1275 C CA . ASN A 1 173 ? -1.029 -16.192 -13.064 1.00 96.25 173 ASN A CA 1
ATOM 1276 C C . ASN A 1 173 ? -0.709 -14.949 -12.222 1.00 96.25 173 ASN A C 1
ATOM 1278 O O . ASN A 1 173 ? -0.588 -15.025 -10.999 1.00 96.25 173 ASN A O 1
ATOM 1282 N N . HIS A 1 174 ? -0.643 -13.792 -12.868 1.00 96.88 174 HIS A N 1
ATOM 1283 C CA . HIS A 1 174 ? -0.405 -12.497 -12.240 1.00 96.88 174 HIS A CA 1
ATOM 1284 C C . HIS A 1 174 ? -1.616 -11.607 -12.491 1.00 96.88 174 HIS A C 1
ATOM 1286 O O . HIS A 1 174 ? -1.962 -11.342 -13.641 1.00 96.88 174 HIS A O 1
ATOM 1292 N N . VAL A 1 175 ? -2.284 -11.151 -11.433 1.00 96.25 175 VAL A N 1
ATOM 1293 C CA . VAL A 1 175 ? -3.446 -10.258 -11.547 1.00 96.25 175 VAL A CA 1
ATOM 1294 C C . VAL A 1 175 ? -3.093 -8.894 -10.983 1.00 96.25 175 VAL A C 1
ATOM 1296 O O . VAL A 1 175 ? -2.782 -8.775 -9.802 1.00 96.25 175 VAL A O 1
ATOM 1299 N N . ILE A 1 176 ? -3.179 -7.858 -11.809 1.00 95.19 176 ILE A N 1
ATOM 1300 C CA . ILE A 1 176 ? -2.895 -6.483 -11.408 1.00 95.19 176 ILE A CA 1
ATOM 1301 C C . ILE A 1 176 ? -4.117 -5.612 -11.687 1.00 95.19 176 ILE A C 1
ATOM 1303 O O . ILE A 1 176 ? -4.608 -5.574 -12.816 1.00 95.19 176 ILE A O 1
ATOM 1307 N N . VAL A 1 177 ? -4.609 -4.912 -10.664 1.00 91.06 177 VAL A N 1
ATOM 1308 C CA . VAL A 1 177 ? -5.801 -4.059 -10.774 1.00 91.06 177 VAL A CA 1
ATOM 1309 C C . VAL A 1 177 ? -5.498 -2.651 -10.263 1.00 91.06 177 VAL A C 1
ATOM 1311 O O . VAL A 1 177 ? -5.331 -2.445 -9.059 1.00 91.06 177 VAL A O 1
ATOM 1314 N N . ASP A 1 178 ? -5.482 -1.689 -11.186 1.00 87.62 178 ASP A N 1
ATOM 1315 C CA . ASP A 1 178 ? -5.423 -0.247 -10.933 1.00 87.62 178 ASP A CA 1
ATOM 1316 C C . ASP A 1 178 ? -6.842 0.342 -11.004 1.00 87.62 178 ASP A C 1
ATOM 1318 O O . ASP A 1 178 ? -7.322 0.759 -12.061 1.00 87.62 178 ASP A O 1
ATOM 1322 N N . ALA A 1 179 ? -7.573 0.270 -9.888 1.00 79.44 179 ALA A N 1
ATOM 1323 C CA . ALA A 1 179 ? -8.945 0.763 -9.805 1.00 79.44 179 ALA A CA 1
ATOM 1324 C C . ALA A 1 179 ? -9.307 1.196 -8.382 1.00 79.44 179 ALA A C 1
ATOM 1326 O O . ALA A 1 179 ? -8.924 0.554 -7.400 1.00 79.44 179 ALA A O 1
ATOM 1327 N N . CYS A 1 180 ? -10.139 2.234 -8.247 1.00 65.75 180 CYS A N 1
ATOM 1328 C CA . CYS A 1 180 ? -10.762 2.547 -6.960 1.00 65.75 180 CYS A CA 1
ATOM 1329 C C . CYS A 1 180 ? -11.530 1.318 -6.443 1.00 65.75 180 CYS A C 1
ATOM 1331 O O . CYS A 1 180 ? -12.263 0.680 -7.195 1.00 65.75 180 CYS A O 1
ATOM 1333 N N . ARG A 1 181 ? -11.369 0.983 -5.154 1.00 61.97 181 ARG A N 1
ATOM 1334 C CA . ARG A 1 181 ? -11.994 -0.196 -4.520 1.00 61.97 181 ARG A CA 1
ATOM 1335 C C . ARG A 1 181 ? -11.609 -1.549 -5.165 1.00 61.97 181 ARG A C 1
ATOM 1337 O O . ARG A 1 181 ? -12.359 -2.515 -5.026 1.00 61.97 181 ARG A O 1
ATOM 1344 N N . SER A 1 182 ? -10.443 -1.656 -5.812 1.00 56.81 182 SER A N 1
ATOM 1345 C CA . SER A 1 182 ? -9.880 -2.910 -6.363 1.00 56.81 182 SER A CA 1
ATOM 1346 C C . SER A 1 182 ? -9.856 -4.064 -5.348 1.00 56.81 182 SER A C 1
ATOM 1348 O O . SER A 1 182 ? -10.155 -5.214 -5.673 1.00 56.81 182 SER A O 1
ATOM 1350 N N . GLU A 1 183 ? -9.616 -3.748 -4.080 1.00 54.22 183 GLU A N 1
ATOM 1351 C CA . GLU A 1 183 ? -9.739 -4.686 -2.972 1.00 54.22 183 GLU A CA 1
ATOM 1352 C C . GLU A 1 183 ? -11.168 -5.185 -2.770 1.00 54.22 183 GLU A C 1
ATOM 1354 O O . GLU A 1 183 ? -11.373 -6.377 -2.618 1.00 54.22 183 GLU A O 1
ATOM 1359 N N . GLN A 1 184 ? -12.200 -4.346 -2.862 1.00 54.50 184 GLN A N 1
ATOM 1360 C CA . GLN A 1 184 ? -13.589 -4.816 -2.755 1.00 54.50 184 GLN A CA 1
ATOM 1361 C C . GLN A 1 184 ? -13.968 -5.732 -3.931 1.00 54.50 184 GLN A C 1
ATOM 1363 O O . GLN A 1 184 ? -14.762 -6.657 -3.754 1.00 54.50 184 GLN A O 1
ATOM 1368 N N . PHE A 1 185 ? -13.365 -5.540 -5.106 1.00 59.72 185 PHE A N 1
ATOM 1369 C CA . PHE A 1 185 ? -13.524 -6.420 -6.268 1.00 59.72 185 PHE A CA 1
ATOM 1370 C C . PHE A 1 185 ? -12.892 -7.811 -6.062 1.00 59.72 185 PHE A C 1
ATOM 1372 O O . PHE A 1 185 ? -13.507 -8.831 -6.388 1.00 59.72 185 PHE A O 1
ATOM 1379 N N . VAL A 1 186 ? -11.703 -7.883 -5.461 1.00 53.84 186 VAL A N 1
ATOM 1380 C CA . VAL A 1 186 ? -10.981 -9.152 -5.237 1.00 53.84 186 VAL A CA 1
ATOM 1381 C C . VAL A 1 186 ? -11.383 -9.833 -3.914 1.00 53.84 186 VAL A C 1
ATOM 1383 O O . VAL A 1 186 ? -11.473 -11.067 -3.843 1.00 53.84 186 VAL A O 1
ATOM 1386 N N . LEU A 1 187 ? -11.706 -9.040 -2.888 1.00 49.34 187 LEU A N 1
ATOM 1387 C CA . LEU A 1 187 ? -11.886 -9.442 -1.493 1.00 49.34 187 LEU A CA 1
ATOM 1388 C C . LEU A 1 187 ? -13.349 -9.521 -1.018 1.00 49.34 187 LEU A C 1
ATOM 1390 O O . LEU A 1 187 ? -13.578 -10.131 -0.003 1.00 49.34 187 LEU A O 1
ATOM 1394 N N . SER A 1 188 ? -14.413 -8.999 -1.627 1.00 46.31 188 SER A N 1
ATOM 1395 C CA . SER A 1 188 ? -15.713 -8.982 -0.890 1.00 46.31 188 SER A CA 1
ATOM 1396 C C . SER A 1 188 ? -16.496 -10.323 -0.848 1.00 46.31 188 SER A C 1
ATOM 1398 O O . SER A 1 188 ? -16.797 -10.939 -1.871 1.00 46.31 188 SER A O 1
ATOM 1400 N N . ARG A 1 189 ? -16.856 -10.775 0.367 1.00 37.44 189 ARG A N 1
ATOM 1401 C CA . ARG A 1 189 ? -18.078 -11.524 0.747 1.00 37.44 189 ARG A CA 1
ATOM 1402 C C . ARG A 1 189 ? -18.434 -11.124 2.185 1.00 37.44 189 ARG A C 1
ATOM 1404 O O . ARG A 1 189 ? -17.741 -11.519 3.117 1.00 37.44 189 ARG A O 1
ATOM 1411 N N . GLY A 1 190 ? -19.530 -10.387 2.351 1.00 38.69 190 GLY A N 1
ATOM 1412 C CA . GLY A 1 190 ? -20.071 -9.968 3.651 1.00 38.69 190 GLY A CA 1
ATOM 1413 C C . GLY A 1 190 ? -20.564 -8.519 3.639 1.00 38.69 190 GLY A C 1
ATOM 1414 O O . GLY A 1 190 ? -20.126 -7.736 2.799 1.00 38.69 190 GLY A O 1
ATOM 1415 N N . GLU A 1 191 ? -21.485 -8.172 4.548 1.00 30.69 191 GLU A N 1
ATOM 1416 C CA . GLU A 1 191 ? -21.920 -6.784 4.764 1.00 30.69 191 GLU A CA 1
ATOM 1417 C C . GLU A 1 191 ? -20.727 -5.936 5.226 1.00 30.69 191 GLU A C 1
ATOM 1419 O O . GLU A 1 191 ? -20.174 -6.152 6.304 1.00 30.69 191 GLU A O 1
ATOM 1424 N N . TRP A 1 192 ? -20.325 -4.977 4.395 1.00 38.66 192 TRP A N 1
ATOM 1425 C CA . TRP A 1 192 ? -19.286 -4.005 4.712 1.00 38.66 192 TRP A CA 1
ATOM 1426 C C . TRP A 1 192 ? -19.908 -2.798 5.421 1.00 38.66 192 TRP A C 1
ATOM 1428 O O . TRP A 1 192 ? -20.858 -2.198 4.913 1.00 38.66 192 TRP A O 1
ATOM 1438 N N . GLN A 1 193 ? -19.373 -2.435 6.589 1.00 31.55 193 GLN A N 1
ATOM 1439 C CA . GLN A 1 193 ? -19.641 -1.142 7.219 1.00 31.55 193 GLN A CA 1
ATOM 1440 C C . GLN A 1 193 ? -18.595 -0.118 6.756 1.00 31.55 193 GLN A C 1
ATOM 1442 O O . GLN A 1 193 ? -17.427 -0.480 6.594 1.00 31.55 193 GLN A O 1
ATOM 1447 N N . PRO A 1 194 ? -18.997 1.145 6.523 1.00 30.44 194 PRO A N 1
ATOM 1448 C CA . PRO A 1 194 ? -18.097 2.187 6.064 1.00 30.44 194 PRO A CA 1
ATOM 1449 C C . PRO A 1 194 ? -17.194 2.648 7.204 1.00 30.44 194 PRO A C 1
ATOM 1451 O O . PRO A 1 194 ? -17.526 3.589 7.918 1.00 30.44 194 PRO A O 1
ATOM 1454 N N . ASP A 1 195 ? -16.041 2.002 7.337 1.00 30.52 195 ASP A N 1
ATOM 1455 C CA . ASP A 1 195 ? -15.014 2.384 8.297 1.00 30.52 195 ASP A CA 1
ATOM 1456 C C . ASP A 1 195 ? -13.776 2.897 7.557 1.00 30.52 195 ASP A C 1
ATOM 1458 O O . ASP A 1 195 ? -13.160 2.203 6.747 1.00 30.52 195 ASP A O 1
ATOM 1462 N N . HIS A 1 196 ? -13.412 4.148 7.845 1.00 35.31 196 HIS A N 1
ATOM 1463 C CA . HIS A 1 196 ? -12.080 4.674 7.572 1.00 35.31 196 HIS A CA 1
ATOM 1464 C C . HIS A 1 196 ? -11.048 3.725 8.206 1.00 35.31 196 HIS A C 1
ATOM 1466 O O . HIS A 1 196 ? -11.139 3.431 9.399 1.00 35.31 196 HIS A O 1
ATOM 1472 N N . GLY A 1 197 ? -10.118 3.221 7.391 1.00 28.66 197 GLY A N 1
ATOM 1473 C CA . GLY A 1 197 ? -9.281 2.064 7.710 1.00 28.66 197 GLY A CA 1
ATOM 1474 C C . GLY A 1 197 ? -8.575 2.136 9.077 1.00 28.66 197 GLY A C 1
ATOM 1475 O O . GLY A 1 197 ? -7.969 3.162 9.405 1.00 28.66 197 GLY A O 1
ATOM 1476 N N . PRO A 1 198 ? -8.626 1.067 9.896 1.00 30.75 198 PRO A N 1
ATOM 1477 C CA . PRO A 1 198 ? -7.775 0.926 11.071 1.00 30.75 198 PRO A CA 1
ATOM 1478 C C . PRO A 1 198 ? -6.319 0.647 10.661 1.00 30.75 198 PRO A C 1
ATOM 1480 O O . PRO A 1 198 ? -6.050 0.080 9.609 1.00 30.75 198 PRO A O 1
ATOM 1483 N N . ALA A 1 199 ? -5.374 0.996 11.536 1.00 36.94 199 ALA A N 1
ATOM 1484 C CA . ALA A 1 199 ? -3.924 0.873 11.334 1.00 36.94 199 ALA A CA 1
ATOM 1485 C C . ALA A 1 199 ? -3.364 -0.575 11.244 1.00 36.94 199 ALA A C 1
ATOM 1487 O O . ALA A 1 199 ? -2.152 -0.733 11.281 1.00 36.94 199 ALA A O 1
ATOM 1488 N N . ASP A 1 200 ? -4.226 -1.594 11.113 1.00 37.31 200 ASP A N 1
ATOM 1489 C CA . ASP A 1 200 ? -3.908 -3.033 10.944 1.00 37.31 200 ASP A CA 1
ATOM 1490 C C . ASP A 1 200 ? -4.521 -3.571 9.623 1.00 37.31 200 ASP A C 1
ATOM 1492 O O . ASP A 1 200 ? -5.104 -4.655 9.551 1.00 37.31 200 ASP A O 1
ATOM 1496 N N . TYR A 1 201 ? -4.464 -2.763 8.562 1.00 39.28 201 TYR A N 1
ATOM 1497 C CA . TYR A 1 201 ? -5.143 -3.028 7.288 1.00 39.28 201 TYR A CA 1
ATOM 1498 C C . TYR A 1 201 ? -4.601 -4.285 6.571 1.00 39.28 201 TYR A C 1
ATOM 1500 O O . TYR A 1 201 ? -5.385 -5.141 6.154 1.00 39.28 201 TYR A O 1
ATOM 1508 N N . GLY A 1 202 ? -3.273 -4.466 6.531 1.00 42.50 202 GLY A N 1
ATOM 1509 C CA . GLY A 1 202 ? -2.605 -5.575 5.829 1.00 42.50 202 GLY A CA 1
ATOM 1510 C C . GLY A 1 202 ? -2.890 -6.974 6.398 1.00 42.50 202 GLY A C 1
ATOM 1511 O O . GLY A 1 202 ? -3.133 -7.909 5.632 1.00 42.50 202 GLY A O 1
ATOM 1512 N N . ASP A 1 203 ? -2.948 -7.119 7.726 1.00 40.84 203 ASP A N 1
ATOM 1513 C CA . ASP A 1 203 ? -3.195 -8.411 8.390 1.00 40.84 203 ASP A CA 1
ATOM 1514 C C . ASP A 1 203 ? -4.637 -8.904 8.163 1.00 40.84 203 ASP A C 1
ATOM 1516 O O . ASP A 1 203 ? -4.868 -10.084 7.887 1.00 40.84 203 ASP A O 1
ATOM 1520 N N . SER A 1 204 ? -5.614 -7.986 8.190 1.00 43.69 204 SER A N 1
ATOM 1521 C CA . SER A 1 204 ? -7.034 -8.305 7.961 1.00 43.69 204 SER A CA 1
ATOM 1522 C C . SER A 1 204 ? -7.336 -8.715 6.513 1.00 43.69 204 SER A C 1
ATOM 1524 O O . SER A 1 204 ? -8.200 -9.560 6.266 1.00 43.69 204 SER A O 1
ATOM 1526 N N . ILE A 1 205 ? -6.584 -8.164 5.556 1.00 46.97 205 ILE A N 1
ATOM 1527 C CA . ILE A 1 205 ? -6.682 -8.495 4.133 1.00 46.97 205 ILE A CA 1
ATOM 1528 C C . ILE A 1 205 ? -6.028 -9.847 3.851 1.00 46.97 205 ILE A C 1
ATOM 1530 O O . ILE A 1 205 ? -6.632 -10.666 3.162 1.00 46.97 205 ILE A O 1
ATOM 1534 N N . ARG A 1 206 ? -4.850 -10.130 4.425 1.00 49.75 206 ARG A N 1
ATOM 1535 C CA . ARG A 1 206 ? -4.138 -11.414 4.284 1.00 49.75 206 ARG A CA 1
ATOM 1536 C C . ARG A 1 206 ? -4.928 -12.611 4.808 1.00 49.75 206 ARG A C 1
ATOM 1538 O O . ARG A 1 206 ? -5.085 -13.601 4.093 1.00 49.75 206 ARG A O 1
ATOM 1545 N N . GLU A 1 207 ? -5.478 -12.511 6.017 1.00 47.44 207 GLU A N 1
ATOM 1546 C CA . GLU A 1 207 ? -6.267 -13.594 6.622 1.00 47.44 207 GLU A CA 1
ATOM 1547 C C . GLU A 1 207 ? -7.559 -13.857 5.825 1.00 47.44 207 GLU A C 1
ATOM 1549 O O . GLU A 1 207 ? -7.957 -15.002 5.594 1.00 47.44 207 GLU A O 1
ATOM 1554 N N . TYR A 1 208 ? -8.176 -12.794 5.303 1.00 45.19 208 TYR A N 1
ATOM 1555 C CA . TYR A 1 208 ? -9.347 -12.888 4.437 1.00 45.19 208 TYR A CA 1
ATOM 1556 C C . TYR A 1 208 ? -9.023 -13.528 3.067 1.00 45.19 208 TYR A C 1
ATOM 1558 O O . TYR A 1 208 ? -9.775 -14.359 2.542 1.00 45.19 208 TYR A O 1
ATOM 1566 N N . LEU A 1 209 ? -7.875 -13.164 2.498 1.00 51.09 209 LEU A N 1
ATOM 1567 C CA . LEU A 1 209 ? -7.310 -13.676 1.253 1.00 51.09 209 LEU A CA 1
ATOM 1568 C C . LEU A 1 209 ? -6.989 -15.184 1.323 1.00 51.09 209 LEU A C 1
ATOM 1570 O O . LEU A 1 209 ? -7.072 -15.877 0.302 1.00 51.09 209 LEU A O 1
ATOM 1574 N N . ASP A 1 210 ? -6.628 -15.714 2.493 1.00 50.25 210 ASP A N 1
ATOM 1575 C CA . ASP A 1 210 ? -6.368 -17.144 2.722 1.00 50.25 210 ASP A CA 1
ATOM 1576 C C . ASP A 1 210 ? -7.636 -17.991 2.899 1.00 50.25 210 ASP A C 1
ATOM 1578 O O . ASP A 1 210 ? -7.606 -19.196 2.630 1.00 50.25 210 ASP A O 1
ATOM 1582 N N . GLY A 1 211 ? -8.752 -17.376 3.301 1.00 48.00 211 GLY A N 1
ATOM 1583 C CA . GLY A 1 211 ? -10.015 -18.064 3.574 1.00 48.00 211 GLY A CA 1
ATOM 1584 C C . GLY A 1 211 ? -10.934 -18.290 2.365 1.00 48.00 211 GLY A C 1
ATOM 1585 O O . GLY A 1 211 ? -11.807 -19.150 2.446 1.00 48.00 211 GLY A O 1
ATOM 1586 N N . ASN A 1 212 ? -10.778 -17.554 1.251 1.00 49.72 212 ASN A N 1
ATOM 1587 C CA . ASN A 1 212 ? -11.727 -17.581 0.121 1.00 49.72 212 ASN A CA 1
ATOM 1588 C C . ASN A 1 212 ? -11.089 -17.368 -1.273 1.00 49.72 212 ASN A C 1
ATOM 1590 O O . ASN A 1 212 ? -10.135 -16.614 -1.420 1.00 49.72 212 ASN A O 1
ATOM 1594 N N . HIS A 1 213 ? -11.701 -17.981 -2.304 1.00 55.09 213 HIS A N 1
ATOM 1595 C CA . HIS A 1 213 ? -11.483 -17.885 -3.770 1.00 55.09 213 HIS A CA 1
ATOM 1596 C C . HIS A 1 213 ? -10.036 -17.990 -4.312 1.00 55.09 213 HIS A C 1
ATOM 1598 O O . HIS A 1 213 ? -9.799 -18.856 -5.144 1.00 55.09 213 HIS A O 1
ATOM 1604 N N . LEU A 1 214 ? -9.058 -17.214 -3.836 1.00 58.41 214 LEU A N 1
ATOM 1605 C CA . LEU A 1 214 ? -7.635 -17.387 -4.188 1.00 58.41 214 LEU A CA 1
ATOM 1606 C C . LEU A 1 214 ? -7.044 -18.685 -3.624 1.00 58.41 214 LEU A C 1
ATOM 1608 O O . LEU A 1 214 ? -6.154 -19.265 -4.232 1.00 58.41 214 LEU A O 1
ATOM 1612 N N . GLY A 1 215 ? -7.605 -19.218 -2.533 1.00 59.22 215 GLY A N 1
ATOM 1613 C CA . GLY A 1 215 ? -7.267 -20.564 -2.058 1.00 59.22 215 GLY A CA 1
ATOM 1614 C C . GLY A 1 215 ? -7.535 -21.677 -3.087 1.00 59.22 215 GLY A C 1
ATOM 1615 O O . GLY A 1 215 ? -6.931 -22.740 -2.992 1.00 59.22 215 GLY A O 1
ATOM 1616 N N . ALA A 1 216 ? -8.401 -21.436 -4.084 1.00 66.69 216 ALA A N 1
ATOM 1617 C CA . ALA A 1 216 ? -8.647 -22.357 -5.198 1.00 66.69 216 ALA A CA 1
ATOM 1618 C C . ALA A 1 216 ? -7.702 -22.142 -6.400 1.00 66.69 216 ALA A C 1
ATOM 1620 O O . ALA A 1 216 ? -7.711 -22.956 -7.320 1.00 66.69 216 ALA A O 1
ATOM 1621 N N . HIS A 1 217 ? -6.890 -21.081 -6.389 1.00 82.00 217 HIS A N 1
ATOM 1622 C CA . HIS A 1 217 ? -5.941 -20.725 -7.448 1.00 82.00 217 HIS A CA 1
ATOM 1623 C C . HIS A 1 217 ? -4.550 -20.470 -6.834 1.00 82.00 217 HIS A C 1
ATOM 1625 O O . HIS A 1 217 ? -4.092 -19.327 -6.794 1.00 82.00 217 HIS A O 1
ATOM 1631 N N . PRO A 1 218 ? -3.878 -21.509 -6.297 1.00 84.25 218 PRO A N 1
ATOM 1632 C CA . PRO A 1 218 ? -2.640 -21.347 -5.528 1.00 84.25 218 PRO A CA 1
ATOM 1633 C C . PRO A 1 218 ? -1.492 -20.743 -6.344 1.00 84.25 218 PRO A C 1
ATOM 1635 O O . PRO A 1 218 ? -0.622 -20.088 -5.789 1.00 84.25 218 PRO A O 1
ATOM 1638 N N . ASN A 1 219 ? -1.528 -20.893 -7.663 1.00 89.06 219 ASN A N 1
ATOM 1639 C CA . ASN A 1 219 ? -0.547 -20.351 -8.590 1.00 89.06 219 ASN A CA 1
ATOM 1640 C C . ASN A 1 219 ? -0.830 -18.906 -9.048 1.00 89.06 219 ASN A C 1
ATOM 1642 O O . ASN A 1 219 ? -0.262 -18.446 -10.039 1.00 89.06 219 ASN A O 1
ATOM 1646 N N . THR A 1 220 ? -1.752 -18.205 -8.384 1.00 92.31 220 THR A N 1
ATOM 1647 C CA . THR A 1 220 ? -2.110 -16.822 -8.714 1.00 92.31 220 THR A CA 1
ATOM 1648 C C . THR A 1 220 ? -1.566 -15.857 -7.671 1.00 92.31 220 THR A C 1
ATOM 1650 O O . THR A 1 220 ? -1.952 -15.932 -6.504 1.00 92.31 220 THR A O 1
ATOM 1653 N N . GLY A 1 221 ? -0.726 -14.918 -8.102 1.00 93.06 221 GLY A N 1
ATOM 1654 C CA . GLY A 1 221 ? -0.363 -13.746 -7.312 1.00 93.06 221 GLY A CA 1
ATOM 1655 C C . GLY A 1 221 ? -1.122 -12.501 -7.772 1.00 93.06 221 GLY A C 1
ATOM 1656 O O . GLY A 1 221 ? -1.629 -12.430 -8.895 1.00 93.06 221 GLY A O 1
ATOM 1657 N N . VAL A 1 222 ? -1.267 -11.535 -6.869 1.00 92.12 222 VAL A N 1
ATOM 1658 C CA . VAL A 1 222 ? -2.147 -10.378 -7.040 1.00 92.12 222 VAL A CA 1
ATOM 1659 C C . VAL A 1 222 ? -1.455 -9.098 -6.574 1.00 92.12 222 VAL A C 1
ATOM 1661 O O . VAL A 1 222 ? -0.842 -9.076 -5.510 1.00 92.12 222 VAL A O 1
ATOM 1664 N N . VAL A 1 223 ? -1.600 -8.019 -7.343 1.00 91.62 223 VAL A N 1
ATOM 1665 C CA . VAL A 1 223 ? -1.234 -6.655 -6.944 1.00 91.62 223 VAL A CA 1
ATOM 1666 C C . VAL A 1 223 ? -2.450 -5.750 -7.105 1.00 91.62 223 VAL A C 1
ATOM 1668 O O . VAL A 1 223 ? -3.009 -5.636 -8.197 1.00 91.62 223 VAL A O 1
ATOM 1671 N N . LEU A 1 224 ? -2.873 -5.107 -6.022 1.00 86.50 224 LEU A N 1
ATOM 1672 C CA . LEU A 1 224 ? -4.031 -4.215 -6.003 1.00 86.50 224 LEU A CA 1
ATOM 1673 C C . LEU A 1 224 ? -3.592 -2.827 -5.579 1.00 86.50 224 LEU A C 1
ATOM 1675 O O . LEU A 1 224 ? -2.899 -2.680 -4.577 1.00 86.50 224 LEU A O 1
ATOM 1679 N N . ALA A 1 225 ? -4.026 -1.820 -6.323 1.00 81.31 225 ALA A N 1
ATOM 1680 C CA . ALA A 1 225 ? -3.825 -0.428 -5.961 1.00 81.31 225 ALA A CA 1
ATOM 1681 C C . ALA A 1 225 ? -5.159 0.201 -5.554 1.00 81.31 225 ALA A C 1
ATOM 1683 O O . ALA A 1 225 ? -6.163 0.011 -6.247 1.00 81.31 225 ALA A O 1
ATOM 1684 N N . HIS A 1 226 ? -5.186 0.952 -4.450 1.00 68.31 226 HIS A N 1
ATOM 1685 C CA . HIS A 1 226 ? -6.341 1.763 -4.063 1.00 68.31 226 HIS A CA 1
ATOM 1686 C C . HIS A 1 226 ? -5.921 3.145 -3.536 1.00 68.31 226 HIS A C 1
ATOM 1688 O O . HIS A 1 226 ? -4.828 3.341 -3.004 1.00 68.31 226 HIS A O 1
ATOM 1694 N N . SER A 1 227 ? -6.802 4.138 -3.694 1.00 55.28 227 SER A N 1
ATOM 1695 C CA . SER A 1 227 ? -6.638 5.463 -3.090 1.00 55.28 227 SER A CA 1
ATOM 1696 C C . SER A 1 227 ? -7.352 5.527 -1.735 1.00 55.28 227 SER A C 1
ATOM 1698 O O . SER A 1 227 ? -8.447 4.984 -1.576 1.00 55.28 227 SER A O 1
ATOM 1700 N N . ALA A 1 228 ? -6.748 6.204 -0.752 1.00 44.75 228 ALA A N 1
ATOM 1701 C CA . ALA A 1 228 ? -7.317 6.379 0.592 1.00 44.75 228 ALA A CA 1
ATOM 1702 C C . ALA A 1 228 ? -8.579 7.273 0.623 1.00 44.75 228 ALA A C 1
ATOM 1704 O O . ALA A 1 228 ? -9.373 7.209 1.559 1.00 44.75 228 ALA A O 1
ATOM 1705 N N . ASP A 1 229 ? -8.781 8.094 -0.410 1.00 43.81 229 ASP A N 1
ATOM 1706 C CA . ASP A 1 229 ? -9.980 8.905 -0.625 1.00 43.81 229 ASP A CA 1
ATOM 1707 C C . ASP A 1 229 ? -10.475 8.586 -2.043 1.00 43.81 229 ASP A C 1
ATOM 1709 O O . ASP A 1 229 ? -9.693 8.641 -2.993 1.00 43.81 229 ASP A O 1
ATOM 1713 N N . GLN A 1 230 ? -11.734 8.171 -2.191 1.00 42.22 230 GLN A N 1
ATOM 1714 C CA . GLN A 1 230 ? -12.298 7.491 -3.376 1.00 42.22 230 GLN A CA 1
ATOM 1715 C C . GLN A 1 230 ? -12.434 8.356 -4.649 1.00 42.22 230 GLN A C 1
ATOM 1717 O O . GLN A 1 230 ? -13.340 8.153 -5.454 1.00 42.22 230 GLN A O 1
ATOM 1722 N N . GLN A 1 231 ? -11.564 9.344 -4.836 1.00 43.47 231 GLN A N 1
ATOM 1723 C CA . GLN A 1 231 ? -11.396 10.047 -6.096 1.00 43.47 231 GLN A CA 1
ATOM 1724 C C . GLN A 1 231 ? -10.209 9.428 -6.827 1.00 43.47 231 GLN A C 1
ATOM 1726 O O . GLN A 1 231 ? -9.089 9.430 -6.317 1.00 43.47 231 GLN A O 1
ATOM 1731 N N . THR A 1 232 ? -10.469 8.871 -8.008 1.00 45.00 232 THR A N 1
ATOM 1732 C CA . THR A 1 232 ? -9.444 8.344 -8.906 1.00 45.00 232 THR A CA 1
ATOM 1733 C C . THR A 1 232 ? -8.469 9.472 -9.215 1.00 45.00 232 THR A C 1
ATOM 1735 O O . THR A 1 232 ? -8.817 10.456 -9.870 1.00 45.00 232 THR A O 1
ATOM 1738 N N . HIS A 1 233 ? -7.256 9.371 -8.678 1.00 50.16 233 HIS A N 1
ATOM 1739 C CA . HIS A 1 233 ? -6.196 10.343 -8.908 1.00 50.16 233 HIS A CA 1
ATOM 1740 C C . HIS A 1 233 ? -5.585 10.088 -10.288 1.00 50.16 233 HIS A C 1
ATOM 1742 O O . HIS A 1 233 ? -4.468 9.595 -10.408 1.00 50.16 233 HIS A O 1
ATOM 1748 N N . GLU A 1 234 ? -6.321 10.425 -11.342 1.00 52.25 234 GLU A N 1
ATOM 1749 C CA . GLU A 1 234 ? -5.765 10.560 -12.686 1.00 52.25 234 GLU A CA 1
ATOM 1750 C C . GLU A 1 234 ? -5.041 11.889 -12.815 1.00 52.25 234 GLU A C 1
ATOM 1752 O O . GLU A 1 234 ? -5.592 12.949 -12.507 1.00 52.25 234 GLU A O 1
ATOM 1757 N N . TRP A 1 235 ? -3.774 11.848 -13.218 1.00 53.47 235 TRP A N 1
ATOM 1758 C CA . TRP A 1 235 ? -2.940 13.041 -13.237 1.00 53.47 235 TRP A CA 1
ATOM 1759 C C . TRP A 1 235 ? -2.679 13.439 -14.681 1.00 53.47 235 TRP A C 1
ATOM 1761 O O . TRP A 1 235 ? -1.931 12.771 -15.391 1.00 53.47 235 TRP A O 1
ATOM 1771 N N . GLU A 1 236 ? -3.237 14.588 -15.084 1.00 38.00 236 GLU A N 1
ATOM 1772 C CA . GLU A 1 236 ? -3.141 15.153 -16.445 1.00 38.00 236 GLU A CA 1
ATOM 1773 C C . GLU A 1 236 ? -1.711 15.277 -16.988 1.00 38.00 236 GLU A C 1
ATOM 1775 O O . GLU A 1 236 ? -1.498 15.459 -18.182 1.00 38.00 236 GLU A O 1
ATOM 1780 N N . ARG A 1 237 ? -0.725 15.196 -16.095 1.00 43.38 237 ARG A N 1
ATOM 1781 C CA . ARG A 1 237 ? 0.684 15.451 -16.349 1.00 43.38 237 ARG A CA 1
ATOM 1782 C C . ARG A 1 237 ? 1.503 14.216 -16.737 1.00 43.38 237 ARG A C 1
ATOM 1784 O O . ARG A 1 237 ? 2.425 14.358 -17.533 1.00 43.38 237 ARG A O 1
ATOM 1791 N N . TRP A 1 238 ? 1.206 13.047 -16.162 1.00 45.91 238 TRP A N 1
ATOM 1792 C CA . TRP A 1 238 ? 1.843 11.774 -16.545 1.00 45.91 238 TRP A CA 1
ATOM 1793 C C . TRP A 1 238 ? 1.085 11.063 -17.659 1.00 45.91 238 TRP A C 1
ATOM 1795 O O . TRP A 1 238 ? 1.570 10.052 -18.161 1.00 45.91 238 TRP A O 1
ATOM 1805 N N . GLU A 1 239 ? -0.087 11.601 -18.013 1.00 47.97 239 GLU A N 1
ATOM 1806 C CA . GLU A 1 239 ? -1.007 11.014 -18.981 1.00 47.97 239 GLU A CA 1
ATOM 1807 C C . GLU A 1 239 ? -1.231 9.521 -18.667 1.00 47.97 239 GLU A C 1
ATOM 1809 O O . GLU A 1 239 ? -1.173 8.678 -19.550 1.00 47.97 239 GLU A O 1
ATOM 1814 N N . GLY A 1 240 ? -1.378 9.204 -17.370 1.00 55.91 240 GLY A N 1
ATOM 1815 C CA . GLY A 1 240 ? -1.390 7.853 -16.801 1.00 55.91 240 GLY A CA 1
ATOM 1816 C C . GLY A 1 240 ? -1.650 7.864 -15.290 1.00 55.91 240 GLY A C 1
ATOM 1817 O O . GLY A 1 240 ? -1.477 8.893 -14.623 1.00 55.91 240 GLY A O 1
ATOM 1818 N N . GLY A 1 241 ? -2.051 6.721 -14.740 1.00 74.06 241 GLY A N 1
ATOM 1819 C CA . GLY A 1 241 ? -2.213 6.471 -13.313 1.00 74.06 241 GLY A CA 1
ATOM 1820 C C . GLY A 1 241 ? -0.868 6.426 -12.580 1.00 74.06 241 GLY A C 1
ATOM 1821 O O . GLY A 1 241 ? 0.123 5.873 -13.070 1.00 74.06 241 GLY A O 1
ATOM 1822 N N . ILE A 1 242 ? -0.810 7.012 -11.375 1.00 79.56 242 ILE A N 1
ATOM 1823 C CA . ILE A 1 242 ? 0.420 7.056 -10.557 1.00 79.56 242 ILE A CA 1
ATOM 1824 C C . ILE A 1 242 ? 0.925 5.644 -10.251 1.00 79.56 242 ILE A C 1
ATOM 1826 O O . ILE A 1 242 ? 2.124 5.384 -10.375 1.00 79.56 242 ILE A O 1
ATOM 1830 N N . PHE A 1 243 ? 0.011 4.741 -9.885 1.00 86.19 243 PHE A N 1
ATOM 1831 C CA . PHE A 1 243 ? 0.344 3.348 -9.615 1.00 86.19 243 PHE A CA 1
ATOM 1832 C C . PHE A 1 243 ? 0.970 2.692 -10.837 1.00 86.19 243 PHE A C 1
ATOM 1834 O O . PHE A 1 243 ? 2.081 2.180 -10.749 1.00 86.19 243 PHE A O 1
ATOM 1841 N N . THR A 1 244 ? 0.300 2.761 -11.989 1.00 90.31 244 THR A N 1
ATOM 1842 C CA . THR A 1 244 ? 0.793 2.140 -13.218 1.00 90.31 244 THR A CA 1
ATOM 1843 C C . THR A 1 244 ? 2.168 2.670 -13.620 1.00 90.31 244 THR A C 1
ATOM 1845 O O . THR A 1 244 ? 3.036 1.899 -14.031 1.00 90.31 244 THR A O 1
ATOM 1848 N N . HIS A 1 245 ? 2.445 3.963 -13.431 1.00 89.94 245 HIS A N 1
ATOM 1849 C CA . HIS A 1 245 ? 3.787 4.496 -13.665 1.00 89.94 245 HIS A CA 1
ATOM 1850 C C . HIS A 1 245 ? 4.851 3.912 -12.710 1.00 89.94 245 HIS A C 1
ATOM 1852 O O . HIS A 1 245 ? 5.951 3.568 -13.152 1.00 89.94 245 HIS A O 1
ATOM 1858 N N . GLN A 1 246 ? 4.541 3.765 -11.421 1.00 91.81 246 GLN A N 1
ATOM 1859 C CA . GLN A 1 246 ? 5.451 3.157 -10.439 1.00 91.81 246 GLN A CA 1
ATOM 1860 C C . GLN A 1 246 ? 5.654 1.665 -10.703 1.00 91.81 246 GLN A C 1
ATOM 1862 O O . GLN A 1 246 ? 6.783 1.186 -10.675 1.00 91.81 246 GLN A O 1
ATOM 1867 N N . LEU A 1 247 ? 4.575 0.963 -11.041 1.00 94.88 247 LEU A N 1
ATOM 1868 C CA . LEU A 1 247 ? 4.576 -0.431 -11.452 1.00 94.88 247 LEU A CA 1
ATOM 1869 C C . LEU A 1 247 ? 5.509 -0.646 -12.651 1.00 94.88 247 LEU A C 1
ATOM 1871 O O . LEU A 1 247 ? 6.422 -1.460 -12.573 1.00 94.88 247 LEU A O 1
ATOM 1875 N N . LEU A 1 248 ? 5.345 0.130 -13.727 1.00 95.62 248 LEU A N 1
ATOM 1876 C CA . LEU A 1 248 ? 6.214 0.071 -14.909 1.00 95.62 248 LEU A CA 1
ATOM 1877 C C . LEU A 1 248 ? 7.680 0.381 -14.576 1.00 95.62 248 LEU A C 1
ATOM 1879 O O . LEU A 1 248 ? 8.580 -0.252 -15.122 1.00 95.62 248 LEU A O 1
ATOM 1883 N N . SER A 1 249 ? 7.926 1.335 -13.675 1.00 95.88 249 SER A N 1
ATOM 1884 C CA . SER A 1 249 ? 9.283 1.683 -13.236 1.00 95.88 249 SER A CA 1
ATOM 1885 C C . SER A 1 249 ? 9.949 0.530 -12.480 1.00 95.88 249 SER A C 1
ATOM 1887 O O . SER A 1 249 ? 11.107 0.209 -12.747 1.00 95.88 249 SER A O 1
ATOM 1889 N N . GLY A 1 250 ? 9.199 -0.129 -11.591 1.00 96.31 250 GLY A N 1
ATOM 1890 C CA . GLY A 1 250 ? 9.650 -1.305 -10.853 1.00 96.31 250 GLY A CA 1
ATOM 1891 C C . GLY A 1 250 ? 9.917 -2.486 -11.782 1.00 96.31 250 GLY A C 1
ATOM 1892 O O . GLY A 1 250 ? 11.026 -3.010 -11.795 1.00 96.31 250 GLY A O 1
ATOM 1893 N N . LEU A 1 251 ? 8.945 -2.822 -12.637 1.00 96.81 251 LEU A N 1
ATOM 1894 C CA . LEU A 1 251 ? 9.010 -3.927 -13.601 1.00 96.81 251 LEU A CA 1
ATOM 1895 C C . LEU A 1 251 ? 10.091 -3.763 -14.669 1.00 96.81 251 LEU A C 1
ATOM 1897 O O . LEU A 1 251 ? 10.542 -4.750 -15.229 1.00 96.81 251 LEU A O 1
ATOM 1901 N N . ARG A 1 252 ? 10.540 -2.540 -14.969 1.00 95.69 252 ARG A N 1
ATOM 1902 C CA . ARG A 1 252 ? 11.698 -2.333 -15.856 1.00 95.69 252 ARG A CA 1
ATOM 1903 C C . ARG A 1 252 ? 13.036 -2.670 -15.187 1.00 95.69 252 ARG A C 1
ATOM 1905 O O . ARG A 1 252 ? 14.050 -2.629 -15.878 1.00 95.69 252 ARG A O 1
ATOM 1912 N N . GLY A 1 253 ? 13.045 -3.023 -13.903 1.00 94.12 253 GLY A N 1
ATOM 1913 C CA . GLY A 1 253 ? 14.236 -3.380 -13.125 1.00 94.12 253 GLY A CA 1
ATOM 1914 C C . GLY A 1 253 ? 14.472 -2.469 -11.922 1.00 94.12 253 GLY A C 1
ATOM 1915 O O . GLY A 1 253 ? 15.321 -2.766 -11.096 1.00 94.12 253 GLY A O 1
ATOM 1916 N N . GLY A 1 254 ? 13.708 -1.380 -11.768 1.00 94.62 254 GLY A N 1
ATOM 1917 C CA . GLY A 1 254 ? 13.895 -0.453 -10.650 1.00 94.62 254 GLY A CA 1
ATOM 1918 C C . GLY A 1 254 ? 13.606 -1.064 -9.274 1.00 94.62 254 GLY A C 1
ATOM 1919 O O . GLY A 1 254 ? 14.113 -0.547 -8.280 1.00 94.62 254 GLY A O 1
ATOM 1920 N N . ALA A 1 255 ? 12.797 -2.128 -9.224 1.00 95.56 255 ALA A N 1
ATOM 1921 C CA . ALA A 1 255 ? 12.448 -2.831 -7.991 1.00 95.56 255 ALA A CA 1
ATOM 1922 C C . ALA A 1 255 ? 13.430 -3.953 -7.617 1.00 95.56 255 ALA A C 1
ATOM 1924 O O . ALA A 1 255 ? 13.473 -4.311 -6.451 1.00 95.56 255 ALA A O 1
ATOM 1925 N N . ASP A 1 256 ? 14.207 -4.462 -8.574 1.00 93.00 256 ASP A N 1
ATOM 1926 C CA . ASP A 1 256 ? 15.134 -5.589 -8.406 1.00 93.00 256 ASP A CA 1
ATOM 1927 C C . ASP A 1 256 ? 16.282 -5.188 -7.462 1.00 93.00 256 ASP A C 1
ATOM 1929 O O . ASP A 1 256 ? 17.243 -4.526 -7.872 1.00 93.00 256 ASP A O 1
ATOM 1933 N N . ILE A 1 257 ? 16.120 -5.477 -6.168 1.00 90.12 257 ILE A N 1
ATOM 1934 C CA . ILE A 1 257 ? 17.007 -4.986 -5.113 1.00 90.12 257 ILE A CA 1
ATOM 1935 C C . ILE A 1 257 ? 18.232 -5.879 -4.973 1.00 90.12 257 ILE A C 1
ATOM 1937 O O . ILE A 1 257 ? 19.316 -5.378 -4.680 1.00 90.12 257 ILE A O 1
ATOM 1941 N N . ASN A 1 258 ? 18.081 -7.186 -5.192 1.00 85.00 258 ASN A N 1
ATOM 1942 C CA . ASN A 1 258 ? 19.197 -8.124 -5.133 1.00 85.00 258 ASN A CA 1
ATOM 1943 C C . ASN A 1 258 ? 19.940 -8.240 -6.478 1.00 85.00 258 ASN A C 1
ATOM 1945 O O . ASN A 1 258 ? 21.061 -8.746 -6.500 1.00 85.00 258 ASN A O 1
ATOM 1949 N N . GLY A 1 259 ? 19.384 -7.727 -7.578 1.00 84.69 259 GLY A N 1
ATOM 1950 C CA . GLY A 1 259 ? 20.018 -7.677 -8.892 1.00 84.69 259 GLY A CA 1
ATOM 1951 C C . GLY A 1 259 ? 20.046 -9.020 -9.624 1.00 84.69 259 GLY A C 1
ATOM 1952 O O . GLY A 1 259 ? 20.882 -9.198 -10.514 1.00 84.69 259 GLY A O 1
ATOM 1953 N N . ASP A 1 260 ? 19.197 -9.978 -9.248 1.00 84.94 260 ASP A N 1
ATOM 1954 C CA . ASP A 1 260 ? 19.172 -11.323 -9.838 1.00 84.94 260 ASP A CA 1
ATOM 1955 C C . ASP A 1 260 ? 18.325 -11.417 -11.125 1.00 84.94 260 ASP A C 1
ATOM 1957 O O . ASP A 1 260 ? 18.320 -12.446 -11.813 1.00 84.94 260 ASP A O 1
ATOM 1961 N N . GLY A 1 261 ? 17.646 -10.329 -11.493 1.00 88.94 261 GLY A N 1
ATOM 1962 C CA . GLY A 1 261 ? 16.769 -10.264 -12.650 1.00 88.94 261 GLY A CA 1
ATOM 1963 C C . GLY A 1 261 ? 15.361 -10.788 -12.415 1.00 88.94 261 GLY A C 1
ATOM 1964 O O . GLY A 1 261 ? 14.604 -10.900 -13.381 1.00 88.94 261 GLY A O 1
ATOM 1965 N N . ARG A 1 262 ? 14.996 -11.138 -11.184 1.00 92.38 262 ARG A N 1
ATOM 1966 C CA . ARG A 1 262 ? 13.723 -11.749 -10.802 1.00 92.38 262 ARG A CA 1
ATOM 1967 C C . ARG A 1 262 ? 12.986 -10.784 -9.887 1.00 92.38 262 ARG A C 1
ATOM 1969 O O . ARG A 1 262 ? 13.154 -10.789 -8.682 1.00 92.38 262 ARG A O 1
ATOM 1976 N N . ILE A 1 263 ? 12.100 -9.993 -10.476 1.00 95.56 263 ILE A N 1
ATOM 1977 C CA . ILE A 1 263 ? 11.346 -8.987 -9.735 1.00 95.56 263 ILE A CA 1
ATOM 1978 C C . ILE A 1 263 ? 10.268 -9.689 -8.911 1.00 95.56 263 ILE A C 1
ATOM 1980 O O . ILE A 1 263 ? 9.258 -10.141 -9.460 1.00 95.56 263 ILE A O 1
ATOM 1984 N N . GLU A 1 264 ? 10.474 -9.780 -7.602 1.00 95.94 264 GLU A N 1
ATOM 1985 C CA . GLU A 1 264 ? 9.539 -10.399 -6.663 1.00 95.94 264 GLU A CA 1
ATOM 1986 C C . GLU A 1 264 ? 8.394 -9.448 -6.256 1.00 95.94 264 GLU A C 1
ATOM 1988 O O . GLU A 1 264 ? 8.461 -8.220 -6.376 1.00 95.94 264 GLU A O 1
ATOM 1993 N N . TYR A 1 265 ? 7.303 -10.008 -5.721 1.00 96.06 265 TYR A N 1
ATOM 1994 C CA . TYR A 1 265 ? 6.191 -9.206 -5.187 1.00 96.06 265 TYR A CA 1
ATOM 1995 C C . TYR A 1 265 ? 6.625 -8.326 -4.007 1.00 96.06 265 TYR A C 1
ATOM 1997 O O . TYR A 1 265 ? 6.132 -7.204 -3.866 1.00 96.06 265 TYR A O 1
ATOM 2005 N N . SER A 1 266 ? 7.542 -8.826 -3.172 1.00 94.81 266 SER A N 1
ATOM 2006 C CA . SER A 1 266 ? 8.089 -8.103 -2.020 1.00 94.81 266 SER A CA 1
ATOM 2007 C C . SER A 1 266 ? 8.886 -6.873 -2.454 1.00 94.81 266 SER A C 1
ATOM 2009 O O . SER A 1 266 ? 8.703 -5.780 -1.913 1.00 94.81 266 SER A O 1
ATOM 2011 N N . GLU A 1 267 ? 9.706 -7.031 -3.487 1.00 96.00 267 GLU A N 1
ATOM 2012 C CA . GLU A 1 267 ? 10.481 -5.969 -4.117 1.00 96.00 267 GLU A CA 1
ATOM 2013 C C . GLU A 1 267 ? 9.591 -4.903 -4.737 1.00 96.00 267 GLU A C 1
ATOM 2015 O O . GLU A 1 267 ? 9.744 -3.718 -4.434 1.00 96.00 267 GLU A O 1
ATOM 2020 N N . LEU A 1 268 ? 8.607 -5.316 -5.544 1.00 96.31 268 LEU A N 1
ATOM 2021 C CA . LEU A 1 268 ? 7.665 -4.385 -6.155 1.00 96.31 268 LEU A CA 1
ATOM 2022 C C . LEU A 1 268 ? 6.906 -3.583 -5.088 1.00 96.31 268 LEU A C 1
ATOM 2024 O O . LEU A 1 268 ? 6.799 -2.361 -5.206 1.00 96.31 268 LEU A O 1
ATOM 2028 N N . GLY A 1 269 ? 6.401 -4.247 -4.043 1.00 93.50 269 GLY A N 1
ATOM 2029 C CA . GLY A 1 269 ? 5.701 -3.587 -2.940 1.00 93.50 269 GLY A CA 1
ATOM 2030 C C . GLY A 1 269 ? 6.577 -2.538 -2.251 1.00 93.50 269 GLY A C 1
ATOM 2031 O O . GLY A 1 269 ? 6.176 -1.379 -2.104 1.00 93.50 269 GLY A O 1
ATOM 2032 N N . ALA A 1 270 ? 7.815 -2.908 -1.917 1.00 94.12 270 ALA A N 1
ATOM 2033 C CA . ALA A 1 270 ? 8.768 -2.014 -1.271 1.00 94.12 270 ALA A CA 1
ATOM 2034 C C . ALA A 1 270 ? 9.164 -0.834 -2.175 1.00 94.12 270 ALA A C 1
ATOM 2036 O O . ALA A 1 270 ? 9.239 0.309 -1.711 1.00 94.12 270 ALA A O 1
ATOM 2037 N N . PHE A 1 271 ? 9.376 -1.087 -3.468 1.00 95.06 271 PHE A N 1
ATOM 2038 C CA . PHE A 1 271 ? 9.710 -0.070 -4.460 1.00 95.06 271 PHE A CA 1
ATOM 2039 C C . PHE A 1 271 ? 8.590 0.963 -4.603 1.00 95.06 271 PHE A C 1
ATOM 2041 O O . PHE A 1 271 ? 8.829 2.171 -4.522 1.00 95.06 271 PHE A O 1
ATOM 2048 N N . VAL A 1 272 ? 7.346 0.501 -4.756 1.00 92.25 272 VAL A N 1
ATOM 2049 C CA . VAL A 1 272 ? 6.174 1.378 -4.868 1.00 92.25 272 VAL A CA 1
ATOM 2050 C C . VAL A 1 272 ? 5.943 2.153 -3.565 1.00 92.25 272 VAL A C 1
ATOM 2052 O O . VAL A 1 272 ? 5.647 3.353 -3.599 1.00 92.25 272 VAL A O 1
ATOM 2055 N N . SER A 1 273 ? 6.153 1.524 -2.406 1.00 90.50 273 SER A N 1
ATOM 2056 C CA . SER A 1 273 ? 6.097 2.200 -1.104 1.00 90.50 273 SER A CA 1
ATOM 2057 C C . SER A 1 273 ? 7.143 3.320 -0.992 1.00 90.50 273 SER A C 1
ATOM 2059 O O . SER A 1 273 ? 6.820 4.455 -0.609 1.00 90.50 273 SER A O 1
ATOM 2061 N N . ALA A 1 274 ? 8.391 3.065 -1.399 1.00 91.81 274 ALA A N 1
ATOM 2062 C CA . ALA A 1 274 ? 9.451 4.075 -1.426 1.00 91.81 274 ALA A CA 1
ATOM 2063 C C . ALA A 1 274 ? 9.106 5.229 -2.380 1.00 91.81 274 ALA A C 1
ATOM 2065 O O . ALA A 1 274 ? 9.224 6.406 -2.015 1.00 91.81 274 ALA A O 1
ATOM 2066 N N . ALA A 1 275 ? 8.591 4.901 -3.569 1.00 89.56 275 ALA A N 1
ATOM 2067 C CA . ALA A 1 275 ? 8.166 5.871 -4.570 1.00 89.56 275 ALA A CA 1
ATOM 2068 C C . ALA A 1 275 ? 7.058 6.808 -4.058 1.00 89.56 275 ALA A C 1
ATOM 2070 O O . ALA A 1 275 ? 7.058 7.989 -4.406 1.00 89.56 275 ALA A O 1
ATOM 2071 N N . ASN A 1 276 ? 6.157 6.335 -3.193 1.00 83.69 276 ASN A N 1
ATOM 2072 C CA . ASN A 1 276 ? 5.064 7.138 -2.626 1.00 83.69 276 ASN A CA 1
ATOM 2073 C C . ASN A 1 276 ? 5.412 7.855 -1.310 1.00 83.69 276 ASN A C 1
ATOM 2075 O O . ASN A 1 276 ? 4.733 8.807 -0.921 1.00 83.69 276 ASN A O 1
ATOM 2079 N N . SER A 1 277 ? 6.479 7.450 -0.618 1.00 84.69 277 SER A N 1
ATOM 2080 C CA . SER A 1 277 ? 6.763 7.882 0.761 1.00 84.69 277 SER A CA 1
ATOM 2081 C C . SER A 1 277 ? 6.946 9.392 0.946 1.00 84.69 277 SER A C 1
ATOM 2083 O O . SER A 1 277 ? 6.639 9.938 2.011 1.00 84.69 277 SER A O 1
ATOM 2085 N N . GLY A 1 278 ? 7.438 10.094 -0.078 1.00 78.56 278 GLY A N 1
ATOM 2086 C CA . GLY A 1 278 ? 7.631 11.542 -0.019 1.00 78.56 278 GLY A CA 1
ATOM 2087 C C . GLY A 1 278 ? 6.360 12.364 -0.250 1.00 78.56 278 GLY A C 1
ATOM 2088 O O . GLY A 1 278 ? 6.400 13.581 -0.057 1.00 78.56 278 GLY A O 1
ATOM 2089 N N . VAL A 1 279 ? 5.239 11.745 -0.636 1.00 75.94 279 VAL A N 1
ATOM 2090 C CA . VAL A 1 279 ? 3.959 12.438 -0.846 1.00 75.94 279 VAL A CA 1
ATOM 2091 C C . VAL A 1 279 ? 3.425 12.926 0.504 1.00 75.94 279 VAL A C 1
ATOM 2093 O O . VAL A 1 279 ? 3.216 12.145 1.432 1.00 75.94 279 VAL A O 1
ATOM 2096 N N . GLY A 1 280 ? 3.263 14.244 0.653 1.00 61.28 280 GLY A N 1
ATOM 2097 C CA . GLY A 1 280 ? 2.925 14.878 1.934 1.00 61.28 280 GLY A CA 1
ATOM 2098 C C . GLY A 1 280 ? 1.448 14.776 2.334 1.00 61.28 280 GLY A C 1
ATOM 2099 O O . GLY A 1 280 ? 1.162 14.639 3.525 1.00 61.28 280 GLY A O 1
ATOM 2100 N N . ASP A 1 281 ? 0.533 14.825 1.359 1.00 61.50 281 ASP A N 1
ATOM 2101 C CA . ASP A 1 281 ? -0.914 14.680 1.572 1.00 61.50 281 ASP A CA 1
ATOM 2102 C C . ASP A 1 281 ? -1.283 13.195 1.616 1.00 61.50 281 ASP A C 1
ATOM 2104 O O . ASP A 1 281 ? -1.075 12.467 0.648 1.00 61.50 281 ASP A O 1
ATOM 2108 N N . THR A 1 282 ? -1.837 12.742 2.738 1.00 59.25 282 THR A N 1
ATOM 2109 C CA . THR A 1 282 ? -2.242 11.345 2.935 1.00 59.25 282 THR A CA 1
ATOM 2110 C C . THR A 1 282 ? -3.389 10.921 2.022 1.00 59.25 282 THR A C 1
ATOM 2112 O O . THR A 1 282 ? -3.481 9.746 1.705 1.00 59.25 282 THR A O 1
ATOM 2115 N N . ARG A 1 283 ? -4.223 11.851 1.541 1.00 52.31 283 ARG A N 1
ATOM 2116 C CA . ARG A 1 283 ? -5.315 11.549 0.594 1.00 52.31 283 ARG A CA 1
ATOM 2117 C C . ARG A 1 283 ? -4.819 11.308 -0.830 1.00 52.31 283 ARG A C 1
ATOM 2119 O O . ARG A 1 283 ? -5.546 10.750 -1.643 1.00 52.31 283 ARG A O 1
ATOM 2126 N N . ALA A 1 284 ? -3.603 11.762 -1.131 1.00 55.31 284 ALA A N 1
ATOM 2127 C CA . ALA A 1 284 ? -2.928 11.564 -2.411 1.00 55.31 284 ALA A CA 1
ATOM 2128 C C . ALA A 1 284 ? -1.888 10.433 -2.351 1.00 55.31 284 ALA A C 1
ATOM 2130 O O . ALA A 1 284 ? -1.189 10.194 -3.335 1.00 55.31 284 ALA A O 1
ATOM 2131 N N . ARG A 1 285 ? -1.747 9.761 -1.198 1.00 64.62 285 ARG A N 1
ATOM 2132 C CA . ARG A 1 285 ? -0.902 8.574 -1.072 1.00 64.62 285 ARG A CA 1
ATOM 2133 C C . ARG A 1 285 ? -1.642 7.377 -1.639 1.00 64.62 285 ARG A C 1
ATOM 2135 O O . ARG A 1 285 ? -2.798 7.132 -1.301 1.00 64.62 285 ARG A O 1
ATOM 2142 N N . LEU A 1 286 ? -0.941 6.661 -2.500 1.00 69.56 286 LEU A N 1
ATOM 2143 C CA . LEU A 1 286 ? -1.370 5.373 -2.995 1.00 69.56 286 LEU A CA 1
ATOM 2144 C C . LEU A 1 286 ? -1.084 4.303 -1.939 1.00 69.56 286 LEU A C 1
ATOM 2146 O O . LEU A 1 286 ? 0.013 4.279 -1.377 1.00 69.56 286 LEU A O 1
ATOM 2150 N N . GLU A 1 287 ? -2.048 3.418 -1.715 1.00 72.44 287 GLU A N 1
ATOM 2151 C CA . GLU A 1 287 ? -1.859 2.186 -0.955 1.00 72.44 287 GLU A CA 1
ATOM 2152 C C . GLU A 1 287 ? -1.875 1.008 -1.934 1.00 72.44 287 GLU A C 1
ATOM 2154 O O . GLU A 1 287 ? -2.676 0.964 -2.875 1.00 72.44 287 GLU A O 1
ATOM 2159 N N . VAL A 1 288 ? -0.919 0.093 -1.761 1.00 79.06 288 VAL A N 1
ATOM 2160 C CA . VAL A 1 288 ? -0.738 -1.067 -2.636 1.00 79.06 288 VAL A CA 1
ATOM 2161 C C . VAL A 1 288 ? -0.674 -2.319 -1.787 1.00 79.06 288 VAL A C 1
ATOM 2163 O O . VAL A 1 288 ? 0.182 -2.437 -0.913 1.00 79.06 288 VAL A O 1
ATOM 2166 N N . ALA A 1 289 ? -1.551 -3.266 -2.093 1.00 83.38 289 ALA A N 1
ATOM 2167 C CA . ALA A 1 289 ? -1.523 -4.602 -1.533 1.00 83.38 289 ALA A CA 1
ATOM 2168 C C . ALA A 1 289 ? -0.843 -5.547 -2.530 1.00 83.38 289 ALA A C 1
ATOM 2170 O O . ALA A 1 289 ? -1.311 -5.719 -3.660 1.00 83.38 289 ALA A O 1
ATOM 2171 N N . VAL A 1 290 ? 0.256 -6.170 -2.107 1.00 88.69 290 VAL A N 1
ATOM 2172 C CA . VAL A 1 290 ? 0.947 -7.222 -2.863 1.00 88.69 290 VAL A CA 1
ATOM 2173 C C . VAL A 1 290 ? 0.691 -8.576 -2.216 1.00 88.69 290 VAL A C 1
ATOM 2175 O O . VAL A 1 290 ? 0.785 -8.729 -0.999 1.00 88.69 290 VAL A O 1
ATOM 2178 N N . ARG A 1 291 ? 0.369 -9.578 -3.034 1.00 87.31 291 ARG A N 1
ATOM 2179 C CA . ARG A 1 291 ? 0.216 -10.962 -2.593 1.00 87.31 291 ARG A CA 1
ATOM 2180 C C . ARG A 1 291 ? 0.909 -11.908 -3.576 1.00 87.31 291 ARG A C 1
ATOM 2182 O O . ARG A 1 291 ? 0.402 -12.069 -4.687 1.00 87.31 291 ARG A O 1
ATOM 2189 N N . PRO A 1 292 ? 2.004 -12.573 -3.185 1.00 90.88 292 PRO A N 1
ATOM 2190 C CA . PRO A 1 292 ? 2.586 -13.617 -4.015 1.00 90.88 292 PRO A CA 1
ATOM 2191 C C . PRO A 1 292 ? 1.658 -14.851 -4.110 1.00 90.88 292 PRO A C 1
ATOM 2193 O O . PRO A 1 292 ? 0.742 -15.008 -3.290 1.00 90.88 292 PRO A O 1
ATOM 2196 N N . PRO A 1 293 ? 1.869 -15.729 -5.109 1.00 90.00 293 PRO A N 1
ATOM 2197 C CA . PRO A 1 293 ? 1.257 -17.051 -5.188 1.00 90.00 293 PRO A CA 1
ATOM 2198 C C . PRO A 1 293 ? 1.349 -17.837 -3.874 1.00 90.00 293 PRO A C 1
ATOM 2200 O O . PRO A 1 293 ? 2.326 -17.780 -3.127 1.00 90.00 293 PRO A O 1
ATOM 2203 N N . ARG A 1 294 ? 0.310 -18.615 -3.577 1.00 84.00 294 ARG A N 1
ATOM 2204 C CA . ARG A 1 294 ? 0.238 -19.380 -2.333 1.00 84.00 294 ARG A CA 1
ATOM 2205 C C . ARG A 1 294 ? 1.198 -20.566 -2.384 1.00 84.00 294 ARG A C 1
ATOM 2207 O O . ARG A 1 294 ? 1.072 -21.436 -3.240 1.00 84.00 294 ARG A O 1
ATOM 2214 N N . GLY A 1 295 ? 2.063 -20.660 -1.378 1.00 81.00 295 GLY A N 1
ATOM 2215 C CA . GLY A 1 295 ? 3.060 -21.728 -1.266 1.00 81.00 295 GLY A CA 1
ATOM 2216 C C . GLY A 1 295 ? 4.393 -21.400 -1.937 1.00 81.00 295 GLY A C 1
ATOM 2217 O O . GLY A 1 295 ? 5.317 -22.197 -1.810 1.00 81.00 295 GLY A O 1
ATOM 2218 N N . ASP A 1 296 ? 4.499 -20.234 -2.580 1.00 85.25 296 ASP A N 1
ATOM 2219 C CA . ASP A 1 296 ? 5.745 -19.704 -3.125 1.00 85.25 296 ASP A CA 1
ATOM 2220 C C . ASP A 1 296 ? 5.792 -18.177 -2.948 1.00 85.25 296 ASP A C 1
ATOM 2222 O O . ASP A 1 296 ? 5.440 -17.402 -3.837 1.00 85.25 296 ASP A O 1
ATOM 2226 N N . GLU A 1 297 ? 6.190 -17.736 -1.750 1.00 86.06 297 GLU A N 1
ATOM 2227 C CA . GLU A 1 297 ? 6.257 -16.308 -1.403 1.00 86.06 297 GLU A CA 1
ATOM 2228 C C . GLU A 1 297 ? 7.347 -15.543 -2.169 1.00 86.06 297 GLU A C 1
ATOM 2230 O O . GLU A 1 297 ? 7.265 -14.319 -2.254 1.00 86.06 297 GLU A O 1
ATOM 2235 N N . ARG A 1 298 ? 8.318 -16.263 -2.752 1.00 89.62 298 ARG A N 1
ATOM 2236 C CA . ARG A 1 298 ? 9.408 -15.721 -3.579 1.00 89.62 298 ARG A CA 1
ATOM 2237 C C . ARG A 1 298 ? 9.176 -15.921 -5.076 1.00 89.62 298 ARG A C 1
ATOM 2239 O O . ARG A 1 298 ? 10.089 -15.734 -5.880 1.00 89.62 298 ARG A O 1
ATOM 2246 N N . ALA A 1 299 ? 7.968 -16.317 -5.481 1.00 91.06 299 ALA A N 1
ATOM 2247 C CA . ALA A 1 299 ? 7.652 -16.407 -6.897 1.00 91.06 299 ALA A CA 1
ATOM 2248 C C . ALA A 1 299 ? 7.838 -15.020 -7.542 1.00 91.06 299 ALA A C 1
ATOM 2250 O O . ALA A 1 299 ? 7.233 -14.043 -7.076 1.00 91.06 299 ALA A O 1
ATOM 2251 N N . PRO A 1 300 ? 8.636 -14.906 -8.616 1.00 93.38 300 PRO A N 1
ATOM 2252 C CA . PRO A 1 300 ? 8.801 -13.636 -9.298 1.00 93.38 300 PRO A CA 1
ATOM 2253 C C . PRO A 1 300 ? 7.488 -13.225 -9.966 1.00 93.38 300 PRO A C 1
ATOM 2255 O O . PRO A 1 300 ? 6.754 -14.050 -10.508 1.00 93.38 300 PRO A O 1
ATOM 2258 N N . LEU A 1 301 ? 7.196 -11.929 -9.948 1.00 95.12 301 LEU A N 1
ATOM 2259 C CA . LEU A 1 301 ? 6.163 -11.325 -10.787 1.00 95.12 301 LEU A CA 1
ATOM 2260 C C . LEU A 1 301 ? 6.639 -11.209 -12.241 1.00 95.12 301 LEU A C 1
ATOM 2262 O O . LEU A 1 301 ? 5.832 -11.287 -13.165 1.00 95.12 301 LEU A O 1
ATOM 2266 N N . LEU A 1 302 ? 7.938 -10.976 -12.434 1.00 95.06 302 LEU A N 1
ATOM 2267 C CA . LEU A 1 302 ? 8.563 -10.886 -13.745 1.00 95.06 302 LEU A CA 1
ATOM 2268 C C . LEU A 1 302 ? 10.027 -11.316 -13.665 1.00 95.06 302 LEU A C 1
ATOM 2270 O O . LEU A 1 302 ? 10.769 -10.839 -12.812 1.00 95.06 302 LEU A O 1
ATOM 2274 N N . VAL A 1 303 ? 10.454 -12.164 -14.598 1.00 92.50 303 VAL A N 1
ATOM 2275 C CA . VAL A 1 303 ? 11.863 -12.523 -14.781 1.00 92.50 303 VAL A CA 1
ATOM 2276 C C . VAL A 1 303 ? 12.399 -11.849 -16.038 1.00 92.50 303 VAL A C 1
ATOM 2278 O O . VAL A 1 303 ? 11.800 -11.903 -17.109 1.00 92.50 303 VAL A O 1
ATOM 2281 N N . HIS A 1 304 ? 13.555 -11.215 -15.922 1.00 90.25 304 HIS A N 1
ATOM 2282 C CA . HIS A 1 304 ? 14.329 -10.711 -17.040 1.00 90.25 304 HIS A CA 1
ATOM 2283 C C . HIS A 1 304 ? 15.396 -11.736 -17.424 1.00 90.25 304 HIS A C 1
ATOM 2285 O O . HIS A 1 304 ? 16.487 -11.778 -16.859 1.00 90.25 304 HIS A O 1
ATOM 2291 N N . GLU A 1 305 ? 15.116 -12.567 -18.424 1.00 83.50 305 GLU A N 1
ATOM 2292 C CA . GLU A 1 305 ? 16.069 -13.594 -18.842 1.00 83.50 305 GLU A CA 1
ATOM 2293 C C . GLU A 1 305 ? 17.264 -12.993 -19.565 1.00 83.50 305 GLU A C 1
ATOM 2295 O O . GLU A 1 305 ? 17.112 -12.208 -20.498 1.00 83.50 305 GLU A O 1
ATOM 2300 N N . ARG A 1 306 ? 18.476 -13.434 -19.217 1.00 78.38 306 ARG A N 1
ATOM 2301 C CA . ARG A 1 306 ? 19.693 -13.054 -19.950 1.00 78.38 306 ARG A CA 1
ATOM 2302 C C . ARG A 1 306 ? 19.904 -11.530 -19.986 1.00 78.38 306 ARG A C 1
ATOM 2304 O O . ARG A 1 306 ? 20.237 -10.985 -21.035 1.00 78.38 306 ARG A O 1
ATOM 2311 N N . ILE A 1 307 ? 19.732 -10.834 -18.854 1.00 77.69 307 ILE A N 1
ATOM 2312 C CA . ILE A 1 307 ? 19.906 -9.366 -18.725 1.00 77.69 307 ILE A CA 1
ATOM 2313 C C . ILE A 1 307 ? 21.163 -8.838 -19.427 1.00 77.69 307 ILE A C 1
ATOM 2315 O O . ILE A 1 307 ? 21.121 -7.786 -20.059 1.00 77.69 307 ILE A O 1
ATOM 2319 N N . THR A 1 308 ? 22.276 -9.570 -19.367 1.00 74.00 308 THR A N 1
ATOM 2320 C CA . THR A 1 308 ? 23.547 -9.187 -20.002 1.00 74.00 308 THR A CA 1
ATOM 2321 C C . THR A 1 308 ? 23.478 -9.076 -21.525 1.00 74.00 308 THR A C 1
ATOM 2323 O O . THR A 1 308 ? 24.274 -8.352 -22.121 1.00 74.00 308 THR A O 1
ATOM 2326 N N . ASP A 1 309 ? 22.536 -9.778 -22.153 1.00 81.69 309 ASP A N 1
ATOM 2327 C CA . ASP A 1 309 ? 22.296 -9.739 -23.598 1.00 81.69 309 ASP A CA 1
ATOM 2328 C C . ASP A 1 309 ? 21.240 -8.698 -23.975 1.00 81.69 309 ASP A C 1
ATOM 2330 O O . ASP A 1 309 ? 21.048 -8.378 -25.152 1.00 81.69 309 ASP A O 1
ATOM 2334 N N . GLN A 1 310 ? 20.535 -8.172 -22.977 1.00 83.88 310 GLN A N 1
ATOM 2335 C CA . GLN A 1 310 ? 19.506 -7.171 -23.160 1.00 83.88 310 GLN A CA 1
ATOM 2336 C C . GLN A 1 310 ? 20.108 -5.771 -23.202 1.00 83.88 310 GLN A C 1
ATOM 2338 O O . GLN A 1 310 ? 21.205 -5.495 -22.716 1.00 83.88 310 GLN A O 1
ATOM 2343 N N . ARG A 1 311 ? 19.346 -4.845 -23.783 1.00 91.00 311 ARG A N 1
ATOM 2344 C CA . ARG A 1 311 ? 19.665 -3.422 -23.729 1.00 91.00 311 ARG A CA 1
ATOM 2345 C C . ARG A 1 311 ? 19.233 -2.868 -22.371 1.00 91.00 311 ARG A C 1
ATOM 2347 O O . ARG A 1 311 ? 18.035 -2.723 -22.124 1.00 91.00 311 ARG A O 1
ATOM 2354 N N . VAL A 1 312 ? 20.191 -2.553 -21.504 1.00 92.56 312 VAL A N 1
ATOM 2355 C CA . VAL A 1 312 ? 19.922 -2.067 -20.140 1.00 92.56 312 VAL A CA 1
ATOM 2356 C C . VAL A 1 312 ? 20.772 -0.850 -19.801 1.00 92.56 312 VAL A C 1
ATOM 2358 O O . VAL A 1 312 ? 21.925 -0.757 -20.212 1.00 92.56 312 VAL A O 1
ATOM 2361 N N . LEU A 1 313 ? 20.208 0.078 -19.034 1.00 93.38 313 LEU A N 1
ATOM 2362 C CA . LEU A 1 313 ? 20.948 1.123 -18.336 1.00 93.38 313 LEU A CA 1
ATOM 2363 C C . LEU A 1 313 ? 21.373 0.573 -16.974 1.00 93.38 313 LEU A C 1
ATOM 2365 O O . LEU A 1 313 ? 20.507 0.229 -16.177 1.00 93.38 313 LEU A O 1
ATOM 2369 N N . LEU A 1 314 ? 22.676 0.497 -16.715 1.00 91.06 314 LEU A N 1
ATOM 2370 C CA . LEU A 1 314 ? 23.250 0.001 -15.464 1.00 91.06 314 LEU A CA 1
ATOM 2371 C C . LEU A 1 314 ? 23.677 1.164 -14.565 1.00 91.06 314 LEU A C 1
ATOM 2373 O O . LEU A 1 314 ? 24.456 2.025 -14.981 1.00 91.06 314 LEU A O 1
ATOM 2377 N N . PHE A 1 315 ? 23.222 1.118 -13.319 1.00 88.06 315 PHE A N 1
ATOM 2378 C CA . PHE A 1 315 ? 23.651 1.951 -12.204 1.00 88.06 315 PHE A CA 1
ATOM 2379 C C . PHE A 1 315 ? 24.669 1.136 -11.404 1.00 88.06 315 PHE A C 1
ATOM 2381 O O . PHE A 1 315 ? 24.352 0.056 -10.905 1.00 88.06 315 PHE A O 1
ATOM 2388 N N . ALA A 1 316 ? 25.918 1.595 -11.333 1.00 79.31 316 ALA A N 1
ATOM 2389 C CA . ALA A 1 316 ? 26.923 0.938 -10.507 1.00 79.31 316 ALA A CA 1
ATOM 2390 C C . ALA A 1 316 ? 26.604 1.167 -9.022 1.00 79.31 316 ALA A C 1
ATOM 2392 O O . ALA A 1 316 ? 25.996 2.169 -8.676 1.00 79.31 316 ALA A O 1
ATOM 2393 N N . GLY A 1 317 ? 27.088 0.313 -8.116 1.00 69.00 317 GLY A N 1
ATOM 2394 C CA . GLY A 1 317 ? 26.764 0.455 -6.686 1.00 69.00 317 GLY A CA 1
ATOM 2395 C C . GLY A 1 317 ? 27.233 1.758 -6.023 1.00 69.00 317 GLY A C 1
ATOM 2396 O O . GLY A 1 317 ? 26.755 2.108 -4.949 1.00 69.00 317 GLY A O 1
ATOM 2397 N N . GLY A 1 318 ? 28.156 2.501 -6.640 1.00 72.00 318 GLY A N 1
ATOM 2398 C CA . GLY A 1 318 ? 28.522 3.851 -6.195 1.00 72.00 318 GLY A CA 1
ATOM 2399 C C . GLY A 1 318 ? 27.593 4.953 -6.717 1.00 72.00 318 GLY A C 1
ATOM 2400 O O . GLY A 1 318 ? 27.581 6.055 -6.163 1.00 72.00 318 GLY A O 1
ATOM 2401 N N . ASP A 1 319 ? 26.825 4.670 -7.767 1.00 77.88 319 ASP A N 1
ATOM 2402 C CA . ASP A 1 319 ? 25.870 5.603 -8.340 1.00 77.88 319 ASP A CA 1
ATOM 2403 C C . ASP A 1 319 ? 24.675 5.732 -7.394 1.00 77.88 319 ASP A C 1
ATOM 2405 O O . ASP A 1 319 ? 24.194 4.773 -6.801 1.00 77.88 319 ASP A O 1
ATOM 2409 N N . SER A 1 320 ? 24.192 6.952 -7.209 1.00 86.38 320 SER A N 1
ATOM 2410 C CA . SER A 1 320 ? 22.972 7.203 -6.449 1.00 86.38 320 SER A CA 1
ATOM 2411 C C . SER A 1 320 ? 22.261 8.419 -7.004 1.00 86.38 320 SER A C 1
ATOM 2413 O O . SER A 1 320 ? 22.831 9.214 -7.759 1.00 86.38 320 SER A O 1
ATOM 2415 N N . GLY A 1 321 ? 20.998 8.561 -6.628 1.00 88.56 321 GLY A N 1
ATOM 2416 C CA . GLY A 1 321 ? 20.192 9.717 -6.972 1.00 88.56 321 GLY A CA 1
ATOM 2417 C C . GLY A 1 321 ? 19.000 9.374 -7.843 1.00 88.56 321 GLY A C 1
ATOM 2418 O O . GLY A 1 321 ? 18.643 8.213 -8.046 1.00 88.56 321 GLY A O 1
ATOM 2419 N N . ARG A 1 322 ? 18.353 10.438 -8.312 1.00 91.06 322 ARG A N 1
ATOM 2420 C CA . ARG A 1 322 ? 17.062 10.364 -8.976 1.00 91.06 322 ARG A CA 1
ATOM 2421 C C . ARG A 1 322 ? 17.215 10.526 -10.481 1.00 91.06 322 ARG A C 1
ATOM 2423 O O . ARG A 1 322 ? 17.780 11.514 -10.957 1.00 91.06 322 ARG A O 1
ATOM 2430 N N . TYR A 1 323 ? 16.653 9.561 -11.192 1.00 91.62 323 TYR A N 1
ATOM 2431 C CA . TYR A 1 323 ? 16.741 9.414 -12.629 1.00 91.62 323 TYR A CA 1
ATOM 2432 C C . TYR A 1 323 ? 15.396 9.088 -13.235 1.00 91.62 323 TYR A C 1
ATOM 2434 O O . TYR A 1 323 ? 14.475 8.597 -12.580 1.00 91.62 323 TYR A O 1
ATOM 2442 N N . SER A 1 324 ? 15.325 9.370 -14.522 1.00 91.81 324 SER A N 1
ATOM 2443 C CA . SER A 1 324 ? 14.070 9.478 -15.213 1.00 91.81 324 SER A CA 1
ATOM 2444 C C . SER A 1 324 ? 14.250 9.225 -16.689 1.00 91.81 324 SER A C 1
ATOM 2446 O O . SER A 1 324 ? 15.072 9.875 -17.328 1.00 91.81 324 SER A O 1
ATOM 2448 N N . LEU A 1 325 ? 13.488 8.281 -17.219 1.00 92.88 325 LEU A N 1
ATOM 2449 C CA . LEU A 1 325 ? 13.663 7.761 -18.563 1.00 92.88 325 LEU A CA 1
ATOM 2450 C C . LEU A 1 325 ? 12.439 8.088 -19.418 1.00 92.88 325 LEU A C 1
ATOM 2452 O O . LEU A 1 325 ? 11.322 7.705 -19.075 1.00 92.88 325 LEU A O 1
ATOM 2456 N N . GLU A 1 326 ? 12.646 8.766 -20.541 1.00 91.81 326 GLU A N 1
ATOM 2457 C CA . GLU A 1 326 ? 11.614 9.077 -21.536 1.00 91.81 326 GLU A CA 1
ATOM 2458 C C . GLU A 1 326 ? 11.998 8.503 -22.901 1.00 91.81 326 GLU A C 1
ATOM 2460 O O . GLU A 1 326 ? 13.177 8.384 -23.229 1.00 91.81 326 GLU A O 1
ATOM 2465 N N . ASP A 1 327 ? 11.017 8.134 -23.719 1.00 91.38 327 ASP A N 1
ATOM 2466 C CA . ASP A 1 327 ? 11.265 7.768 -25.113 1.00 91.38 327 ASP A CA 1
ATOM 2467 C C . ASP A 1 327 ? 11.192 8.982 -26.058 1.00 91.38 327 ASP A C 1
ATOM 2469 O O . ASP A 1 327 ? 10.859 10.102 -25.671 1.00 91.38 327 ASP A O 1
ATOM 2473 N N . ALA A 1 328 ? 11.472 8.762 -27.344 1.00 89.44 328 ALA A N 1
ATOM 2474 C CA . ALA A 1 328 ? 11.399 9.813 -28.361 1.00 89.44 328 ALA A CA 1
ATOM 2475 C C . ALA A 1 328 ? 9.985 10.363 -28.638 1.00 89.44 328 ALA A C 1
ATOM 2477 O O . ALA A 1 328 ? 9.862 11.382 -29.316 1.00 89.44 328 ALA A O 1
ATOM 2478 N N . ARG A 1 329 ? 8.927 9.710 -28.142 1.00 88.00 329 ARG A N 1
ATOM 2479 C CA . ARG A 1 329 ? 7.540 10.200 -28.207 1.00 88.00 329 ARG A CA 1
ATOM 2480 C C . ARG A 1 329 ? 7.208 11.100 -27.008 1.00 88.00 329 ARG A C 1
ATOM 2482 O O . ARG A 1 329 ? 6.132 11.695 -26.983 1.00 88.00 329 ARG A O 1
ATOM 2489 N N . GLY A 1 330 ? 8.114 11.207 -26.032 1.00 83.44 330 GLY A N 1
ATOM 2490 C CA . GLY A 1 330 ? 7.893 11.894 -24.763 1.00 83.44 330 GLY A CA 1
ATOM 2491 C C . GLY A 1 330 ? 7.117 11.052 -23.749 1.00 83.44 330 GLY A C 1
ATOM 2492 O O . GLY A 1 330 ? 6.593 11.606 -22.785 1.00 83.44 330 GLY A O 1
ATOM 2493 N N . VAL A 1 331 ? 7.009 9.734 -23.956 1.00 86.62 331 VAL A N 1
ATOM 2494 C CA . VAL A 1 331 ? 6.402 8.827 -22.976 1.00 86.62 331 VAL A CA 1
ATOM 2495 C C . VAL A 1 331 ? 7.403 8.579 -21.865 1.00 86.62 331 VAL A C 1
ATOM 2497 O O . VAL A 1 331 ? 8.512 8.099 -22.111 1.00 86.62 331 VAL A O 1
ATOM 2500 N N . ARG A 1 332 ? 6.999 8.859 -20.625 1.00 87.50 332 ARG A N 1
ATOM 2501 C CA . ARG A 1 332 ? 7.800 8.516 -19.453 1.00 87.50 332 ARG A CA 1
ATOM 2502 C C . ARG A 1 332 ? 7.790 7.007 -19.226 1.00 87.50 332 ARG A C 1
ATOM 2504 O O . ARG A 1 332 ? 6.770 6.424 -18.856 1.00 87.50 332 ARG A O 1
ATOM 2511 N N . LEU A 1 333 ? 8.938 6.375 -19.428 1.00 91.62 333 LEU A N 1
ATOM 2512 C CA . LEU A 1 333 ? 9.111 4.931 -19.317 1.00 91.62 333 LEU A CA 1
ATOM 2513 C C . LEU A 1 333 ? 9.318 4.478 -17.872 1.00 91.62 333 LEU A C 1
ATOM 2515 O O . LEU A 1 333 ? 8.709 3.491 -17.472 1.00 91.62 333 LEU A O 1
ATOM 2519 N N . ALA A 1 334 ? 10.159 5.184 -17.111 1.00 93.50 334 ALA A N 1
ATOM 2520 C CA . ALA A 1 334 ? 10.468 4.847 -15.723 1.00 93.50 334 ALA A CA 1
ATOM 2521 C C . ALA A 1 334 ? 10.997 6.055 -14.939 1.00 93.50 334 ALA A C 1
ATOM 2523 O O . ALA A 1 334 ? 11.684 6.904 -15.510 1.00 93.50 334 ALA A O 1
ATOM 2524 N N . ASP A 1 335 ? 10.734 6.072 -13.634 1.00 91.94 335 ASP A N 1
ATOM 2525 C CA . ASP A 1 335 ? 11.403 6.912 -12.641 1.00 91.94 335 ASP A CA 1
ATOM 2526 C C . ASP A 1 335 ? 12.042 6.034 -11.560 1.00 91.94 335 ASP A C 1
ATOM 2528 O O . ASP A 1 335 ? 11.475 5.037 -11.121 1.00 91.94 335 ASP A O 1
ATOM 2532 N N . LEU A 1 336 ? 13.238 6.413 -11.120 1.00 91.00 336 LEU A N 1
ATOM 2533 C CA . LEU A 1 336 ? 14.005 5.688 -10.113 1.00 91.00 336 LEU A CA 1
ATOM 2534 C C . LEU A 1 336 ? 14.694 6.690 -9.191 1.00 91.00 336 LEU A C 1
ATOM 2536 O O . LEU A 1 336 ? 15.252 7.684 -9.649 1.00 91.00 336 LEU A O 1
ATOM 2540 N N . ASN A 1 337 ? 14.702 6.415 -7.890 1.00 92.50 337 ASN A N 1
ATOM 2541 C CA . ASN A 1 337 ? 15.624 7.052 -6.959 1.00 92.50 337 ASN A CA 1
ATOM 2542 C C . ASN A 1 337 ? 16.443 5.959 -6.291 1.00 92.50 337 ASN A C 1
ATOM 2544 O O . ASN A 1 337 ? 15.945 5.252 -5.421 1.00 92.50 337 ASN A O 1
ATOM 2548 N N . HIS A 1 338 ? 17.669 5.795 -6.762 1.00 88.81 338 HIS A N 1
ATOM 2549 C CA . HIS A 1 338 ? 18.531 4.690 -6.390 1.00 88.81 338 HIS A CA 1
ATOM 2550 C C . HIS A 1 338 ? 19.418 5.076 -5.204 1.00 88.81 338 HIS A C 1
ATOM 2552 O O . HIS A 1 338 ? 20.061 6.136 -5.211 1.00 88.81 338 HIS A O 1
ATOM 2558 N N . ALA A 1 339 ? 19.438 4.233 -4.172 1.00 87.38 339 ALA A N 1
ATOM 2559 C CA . ALA A 1 339 ? 20.372 4.360 -3.063 1.00 87.38 339 ALA A CA 1
ATOM 2560 C C . ALA A 1 339 ? 21.748 3.795 -3.444 1.00 87.38 339 ALA A C 1
ATOM 2562 O O . ALA A 1 339 ? 21.838 2.760 -4.089 1.00 87.38 339 ALA A O 1
ATOM 2563 N N . SER A 1 340 ? 22.820 4.438 -2.980 1.00 79.19 340 SER A N 1
ATOM 2564 C CA . SER A 1 340 ? 24.172 3.885 -3.110 1.00 79.19 340 SER A CA 1
ATOM 2565 C C . SER A 1 340 ? 24.322 2.607 -2.282 1.00 79.19 340 SER A C 1
ATOM 2567 O O . SER A 1 340 ? 23.785 2.527 -1.176 1.00 79.19 340 SER A O 1
ATOM 2569 N N . GLY A 1 341 ? 25.163 1.689 -2.740 1.00 70.88 341 GLY A N 1
ATOM 2570 C CA . GLY A 1 341 ? 25.603 0.501 -2.008 1.00 70.88 341 GLY A CA 1
ATOM 2571 C C . GLY A 1 341 ? 25.411 -0.797 -2.785 1.00 70.88 341 GLY A C 1
ATOM 2572 O O . GLY A 1 341 ? 26.097 -1.770 -2.491 1.00 70.88 341 GLY A O 1
ATOM 2573 N N . GLN A 1 342 ? 24.538 -0.808 -3.792 1.00 73.75 342 GLN A N 1
ATOM 2574 C CA . GLN A 1 342 ? 24.245 -1.977 -4.624 1.00 73.75 342 GLN A CA 1
ATOM 2575 C C . GLN A 1 342 ? 23.974 -1.544 -6.063 1.00 73.75 342 GLN A C 1
ATOM 2577 O O . GLN A 1 342 ? 23.513 -0.426 -6.255 1.00 73.75 342 GLN A O 1
ATOM 2582 N N . PRO A 1 343 ? 24.296 -2.364 -7.075 1.00 77.62 343 PRO A N 1
ATOM 2583 C CA . PRO A 1 343 ? 23.953 -2.046 -8.454 1.00 77.62 343 PRO A CA 1
ATOM 2584 C C . PRO A 1 343 ? 22.433 -2.070 -8.671 1.00 77.62 343 PRO A C 1
ATOM 2586 O O . PRO A 1 343 ? 21.708 -2.758 -7.964 1.00 77.62 343 PRO A O 1
ATOM 2589 N N . ALA A 1 344 ? 21.963 -1.354 -9.689 1.00 87.38 344 ALA A N 1
ATOM 2590 C CA . ALA A 1 344 ? 20.596 -1.457 -10.198 1.00 87.38 344 ALA A CA 1
ATOM 2591 C C . ALA A 1 344 ? 20.602 -1.354 -11.724 1.00 87.38 344 ALA A C 1
ATOM 2593 O O . ALA A 1 344 ? 21.596 -0.934 -12.324 1.00 87.38 344 ALA A O 1
ATOM 2594 N N . TYR A 1 345 ? 19.494 -1.687 -12.379 1.00 92.25 345 TYR A N 1
ATOM 2595 C CA . TYR A 1 345 ? 19.364 -1.480 -13.819 1.00 92.25 345 TYR A CA 1
ATOM 2596 C C . TYR A 1 345 ? 17.948 -1.083 -14.233 1.00 92.25 345 TYR A C 1
ATOM 2598 O O . TYR A 1 345 ? 16.975 -1.260 -13.507 1.00 92.25 345 TYR A O 1
ATOM 2606 N N . LEU A 1 346 ? 17.841 -0.539 -15.444 1.00 94.50 346 LEU A N 1
ATOM 2607 C CA . LEU A 1 346 ? 16.574 -0.333 -16.136 1.00 94.50 346 LEU A CA 1
ATOM 2608 C C . LEU A 1 346 ? 16.667 -0.891 -17.553 1.00 94.50 346 LEU A C 1
ATOM 2610 O O . LEU A 1 346 ? 17.559 -0.523 -18.319 1.00 94.50 346 LEU A O 1
ATOM 2614 N N . ARG A 1 347 ? 15.717 -1.742 -17.938 1.00 93.75 347 ARG A N 1
ATOM 2615 C CA . ARG A 1 347 ? 15.569 -2.207 -19.319 1.00 93.75 347 ARG A CA 1
ATOM 2616 C C . ARG A 1 347 ? 15.171 -1.067 -20.238 1.00 93.75 347 ARG A C 1
ATOM 2618 O O . ARG A 1 347 ? 14.210 -0.337 -19.977 1.00 93.75 347 ARG A O 1
ATOM 2625 N N . LEU A 1 348 ? 15.884 -0.966 -21.354 1.00 94.00 348 LEU A N 1
ATOM 2626 C CA . LEU A 1 348 ? 15.651 0.038 -22.378 1.00 94.00 348 LEU A CA 1
ATOM 2627 C C . LEU A 1 348 ? 14.915 -0.593 -23.573 1.00 94.00 348 LEU A C 1
ATOM 2629 O O . LEU A 1 348 ? 15.324 -1.659 -24.038 1.00 94.00 348 LEU A O 1
ATOM 2633 N N . PRO A 1 349 ? 13.879 0.066 -24.127 1.00 92.56 349 PRO A N 1
ATOM 2634 C CA . PRO A 1 349 ? 13.235 -0.382 -25.365 1.00 92.56 349 PRO A CA 1
ATOM 2635 C C . PRO A 1 349 ? 14.211 -0.290 -26.549 1.00 92.56 349 PRO A C 1
ATOM 2637 O O . PRO A 1 349 ? 15.291 0.270 -26.426 1.00 92.56 349 PRO A O 1
ATOM 2640 N N . SER A 1 350 ? 13.855 -0.763 -27.743 1.00 88.06 350 SER A N 1
ATOM 2641 C CA . SER A 1 350 ? 14.744 -0.705 -28.923 1.00 88.06 350 SER A CA 1
ATOM 2642 C C . SER A 1 350 ? 14.931 0.701 -29.534 1.00 88.06 350 SER A C 1
ATOM 2644 O O . SER A 1 350 ? 15.712 0.872 -30.468 1.00 88.06 350 SER A O 1
ATOM 2646 N N . GLY A 1 351 ? 14.201 1.713 -29.054 1.00 90.38 351 GLY A N 1
ATOM 2647 C CA . GLY A 1 351 ? 14.228 3.089 -29.568 1.00 90.38 351 GLY A CA 1
ATOM 2648 C C . GLY A 1 351 ? 15.235 4.009 -28.869 1.00 90.38 351 GLY A C 1
ATOM 2649 O O . GLY A 1 351 ? 15.823 3.665 -27.847 1.00 90.38 351 GLY A O 1
ATOM 2650 N N . ALA A 1 352 ? 15.426 5.218 -29.402 1.00 92.88 352 ALA A N 1
ATOM 2651 C CA . ALA A 1 352 ? 16.187 6.243 -28.688 1.00 92.88 352 ALA A CA 1
ATOM 2652 C C . ALA A 1 352 ? 15.435 6.658 -27.414 1.00 92.88 352 ALA A C 1
ATOM 2654 O O . ALA A 1 352 ? 14.215 6.840 -27.450 1.00 92.88 352 ALA A O 1
ATOM 2655 N N . VAL A 1 353 ? 16.176 6.820 -26.321 1.00 95.06 353 VAL A N 1
ATOM 2656 C CA . VAL A 1 353 ? 15.638 7.231 -25.019 1.00 95.06 353 VAL A CA 1
ATOM 2657 C C . VAL A 1 353 ? 16.429 8.410 -24.467 1.00 95.06 353 VAL A C 1
ATOM 2659 O O . VAL A 1 353 ? 17.593 8.612 -24.817 1.00 95.06 353 VAL A O 1
ATOM 2662 N N . PHE A 1 354 ? 15.781 9.190 -23.618 1.00 93.56 354 PHE A N 1
ATOM 2663 C CA . PHE A 1 354 ? 16.317 10.363 -22.950 1.00 93.56 354 PHE A CA 1
ATOM 2664 C C . PHE A 1 354 ? 16.343 10.082 -21.454 1.00 93.56 354 PHE A C 1
ATOM 2666 O O . PHE A 1 354 ? 15.323 9.733 -20.860 1.00 93.56 354 PHE A O 1
ATOM 2673 N N . LEU A 1 355 ? 17.526 10.196 -20.863 1.00 94.06 355 LEU A N 1
ATOM 2674 C CA . LEU A 1 355 ? 17.747 10.030 -19.439 1.00 94.06 355 LEU A CA 1
ATOM 2675 C C . LEU A 1 355 ? 17.951 11.407 -18.812 1.00 94.06 355 LEU A C 1
ATOM 2677 O O . LEU A 1 355 ? 18.839 12.165 -19.207 1.00 94.06 355 LEU A O 1
ATOM 2681 N N . TYR A 1 356 ? 17.145 11.700 -17.802 1.00 91.19 356 TYR A N 1
ATOM 2682 C CA . TYR A 1 356 ? 17.216 12.919 -17.013 1.00 91.19 356 TYR A CA 1
ATOM 2683 C C . TYR A 1 356 ? 17.752 12.607 -15.625 1.00 91.19 356 TYR A C 1
ATOM 2685 O O . TYR A 1 356 ? 17.285 11.670 -14.973 1.00 91.19 356 TYR A O 1
ATOM 2693 N N . ARG A 1 357 ? 18.707 13.415 -15.165 1.00 91.50 357 ARG A N 1
ATOM 2694 C CA . ARG A 1 357 ? 19.180 13.425 -13.780 1.00 91.50 357 ARG A CA 1
ATOM 2695 C C . ARG A 1 357 ? 18.535 14.583 -13.030 1.00 91.50 357 ARG A C 1
ATOM 2697 O O . ARG A 1 357 ? 18.325 15.662 -13.591 1.00 91.50 357 ARG A O 1
ATOM 2704 N N . HIS A 1 358 ? 18.184 14.327 -11.775 1.00 87.31 358 HIS A N 1
ATOM 2705 C CA . HIS A 1 358 ? 17.484 15.281 -10.931 1.00 87.31 358 HIS A CA 1
ATOM 2706 C C . HIS A 1 358 ? 18.316 15.717 -9.724 1.00 87.31 358 HIS A C 1
ATOM 2708 O O . HIS A 1 358 ? 18.856 14.882 -8.991 1.00 87.31 358 HIS A O 1
ATOM 2714 N N . ALA A 1 359 ? 18.318 17.023 -9.458 1.00 79.69 359 ALA A N 1
ATOM 2715 C CA . ALA A 1 359 ? 18.977 17.621 -8.311 1.00 79.69 359 ALA A CA 1
ATOM 2716 C C . ALA A 1 359 ? 18.306 17.201 -6.995 1.00 79.69 359 ALA A C 1
ATOM 2718 O O . ALA A 1 359 ? 17.081 17.207 -6.850 1.00 79.69 359 ALA A O 1
ATOM 2719 N N . ARG A 1 360 ? 19.118 16.897 -5.977 1.00 70.75 360 ARG A N 1
ATOM 2720 C CA . ARG A 1 360 ? 18.632 16.435 -4.663 1.00 70.75 360 ARG A CA 1
ATOM 2721 C C . ARG A 1 360 ? 17.880 17.510 -3.865 1.00 70.75 360 ARG A C 1
ATOM 2723 O O . ARG A 1 360 ? 17.082 17.166 -2.998 1.00 70.75 360 ARG A O 1
ATOM 2730 N N . ALA A 1 361 ? 18.164 18.789 -4.114 1.00 68.88 361 ALA A N 1
ATOM 2731 C CA . ALA A 1 361 ? 17.644 19.901 -3.319 1.00 68.88 361 ALA A CA 1
ATOM 2732 C C . ALA A 1 361 ? 16.160 20.190 -3.598 1.00 68.88 361 ALA A C 1
ATOM 2734 O O . ALA A 1 361 ? 15.375 20.325 -2.660 1.00 68.88 361 ALA A O 1
ATOM 2735 N N . ASP A 1 362 ? 15.782 20.263 -4.873 1.00 68.94 362 ASP A N 1
ATOM 2736 C CA . ASP A 1 362 ? 14.449 20.680 -5.321 1.00 68.94 362 ASP A CA 1
ATOM 2737 C C . ASP A 1 362 ? 13.809 19.717 -6.339 1.00 68.94 362 ASP A C 1
ATOM 2739 O O . ASP A 1 362 ? 12.633 19.867 -6.663 1.00 68.94 362 ASP A O 1
ATOM 2743 N N . GLY A 1 363 ? 14.533 18.690 -6.801 1.00 71.69 363 GLY A N 1
ATOM 2744 C CA . GLY A 1 363 ? 14.052 17.734 -7.801 1.00 71.69 363 GLY A CA 1
ATOM 2745 C C . GLY A 1 363 ? 14.080 18.255 -9.241 1.00 71.69 363 GLY A C 1
ATOM 2746 O O . GLY A 1 363 ? 13.561 17.568 -10.130 1.00 71.69 363 GLY A O 1
ATOM 2747 N N . SER A 1 364 ? 14.671 19.431 -9.480 1.00 75.88 364 SER A N 1
ATOM 2748 C CA . SER A 1 364 ? 14.844 20.011 -10.815 1.00 75.88 364 SER A CA 1
ATOM 2749 C C . SER A 1 364 ? 15.746 19.140 -11.696 1.00 75.88 364 SER A C 1
ATOM 2751 O O . SER A 1 364 ? 16.545 18.349 -11.195 1.00 75.88 364 SER A O 1
ATOM 2753 N N . ARG A 1 365 ? 15.596 19.240 -13.025 1.00 83.75 365 ARG A N 1
ATOM 2754 C CA . ARG A 1 365 ? 16.478 18.528 -13.966 1.00 83.75 365 ARG A CA 1
ATOM 2755 C C . ARG A 1 365 ? 17.829 19.248 -13.970 1.00 83.75 365 ARG A C 1
ATOM 2757 O O . ARG A 1 365 ? 17.866 20.435 -14.273 1.00 83.75 365 ARG A O 1
ATOM 2764 N N . ASP A 1 366 ? 18.910 18.538 -13.662 1.00 86.44 366 ASP A N 1
ATOM 2765 C CA . ASP A 1 366 ? 20.281 19.080 -13.658 1.00 86.44 366 ASP A CA 1
ATOM 2766 C C . ASP A 1 366 ? 21.208 18.386 -14.668 1.00 86.44 366 ASP A C 1
ATOM 2768 O O . ASP A 1 366 ? 22.409 18.657 -14.732 1.00 86.44 366 ASP A O 1
ATOM 2772 N N . GLY A 1 367 ? 20.647 17.475 -15.461 1.00 89.94 367 GLY A N 1
ATOM 2773 C CA . GLY A 1 367 ? 21.343 16.797 -16.534 1.00 89.94 367 GLY A CA 1
ATOM 2774 C C . GLY A 1 367 ? 20.376 16.098 -17.478 1.00 89.94 367 GLY A C 1
ATOM 2775 O O . GLY A 1 367 ? 19.380 15.514 -17.048 1.00 89.94 367 GLY A O 1
ATOM 2776 N N . GLU A 1 368 ? 20.705 16.122 -18.762 1.00 91.88 368 GLU A N 1
ATOM 2777 C CA . GLU A 1 368 ? 20.045 15.360 -19.818 1.00 91.88 368 GLU A CA 1
ATOM 2778 C C . GLU A 1 368 ? 21.093 14.625 -20.660 1.00 91.88 368 GLU A C 1
ATOM 2780 O O . GLU A 1 368 ? 22.147 15.178 -20.982 1.00 91.88 368 GLU A O 1
ATOM 2785 N N . VAL A 1 369 ? 20.799 13.380 -21.031 1.00 94.19 369 VAL A N 1
ATOM 2786 C CA . VAL A 1 369 ? 21.582 12.617 -22.007 1.00 94.19 369 VAL A CA 1
ATOM 2787 C C . VAL A 1 369 ? 20.659 11.778 -22.885 1.00 94.19 369 VAL A C 1
ATOM 2789 O O . VAL A 1 369 ? 19.681 11.193 -22.420 1.00 94.19 369 VAL A O 1
ATOM 2792 N N . LYS A 1 370 ? 20.969 11.712 -24.179 1.00 94.38 370 LYS A N 1
ATOM 2793 C CA . LYS A 1 370 ? 20.264 10.866 -25.143 1.00 94.38 370 LYS A CA 1
ATOM 2794 C C . LYS A 1 370 ? 21.039 9.568 -25.339 1.00 94.38 370 LYS A C 1
ATOM 2796 O O . LYS A 1 370 ? 22.172 9.607 -25.801 1.00 94.38 370 LYS A O 1
ATOM 2801 N N . ILE A 1 371 ? 20.393 8.437 -25.081 1.00 94.12 371 ILE A N 1
ATOM 2802 C CA . ILE A 1 371 ? 20.929 7.101 -25.358 1.00 94.12 371 ILE A CA 1
ATOM 2803 C C . ILE A 1 371 ? 20.406 6.667 -26.730 1.00 94.12 371 ILE A C 1
ATOM 2805 O O . ILE A 1 371 ? 19.196 6.487 -26.939 1.00 94.12 371 ILE A O 1
ATOM 2809 N N . ALA A 1 372 ? 21.310 6.541 -27.700 1.00 91.75 372 ALA A N 1
ATOM 2810 C CA . ALA A 1 372 ? 20.936 6.301 -29.087 1.00 91.75 372 ALA A CA 1
ATOM 2811 C C . ALA A 1 372 ? 20.420 4.867 -29.306 1.00 91.75 372 ALA A C 1
ATOM 2813 O O . ALA A 1 372 ? 20.859 3.923 -28.655 1.00 91.75 372 ALA A O 1
ATOM 2814 N N . ALA A 1 373 ? 19.485 4.684 -30.245 1.00 89.56 373 ALA A N 1
ATOM 2815 C CA . ALA A 1 373 ? 18.843 3.387 -30.510 1.00 89.56 373 ALA A CA 1
ATOM 2816 C C . ALA A 1 373 ? 19.827 2.271 -30.923 1.00 89.56 373 ALA A C 1
ATOM 2818 O O . ALA A 1 373 ? 19.535 1.093 -30.758 1.00 89.56 373 ALA A O 1
ATOM 2819 N N . ASN A 1 374 ? 20.984 2.640 -31.476 1.00 84.12 374 ASN A N 1
ATOM 2820 C CA . ASN A 1 374 ? 22.045 1.720 -31.886 1.00 84.12 374 ASN A CA 1
ATOM 2821 C C . ASN A 1 374 ? 22.979 1.302 -30.737 1.00 84.12 374 ASN A C 1
ATOM 2823 O O . ASN A 1 374 ? 23.824 0.436 -30.948 1.00 84.12 374 ASN A O 1
ATOM 2827 N N . GLU A 1 375 ? 22.861 1.902 -29.552 1.00 82.75 375 GLU A N 1
ATOM 2828 C CA . GLU A 1 375 ? 23.576 1.442 -28.362 1.00 82.75 375 GLU A CA 1
ATOM 2829 C C . GLU A 1 375 ? 22.888 0.188 -27.819 1.00 82.75 375 GLU A C 1
ATOM 2831 O O . GLU A 1 375 ? 21.791 0.261 -27.269 1.00 82.75 375 GLU A O 1
ATOM 2836 N N . THR A 1 376 ? 23.513 -0.973 -28.012 1.00 81.88 376 THR A N 1
ATOM 2837 C CA . THR A 1 376 ? 23.003 -2.283 -27.579 1.00 81.88 376 THR A CA 1
ATOM 2838 C C . THR A 1 376 ? 23.755 -2.806 -26.358 1.00 81.88 376 THR A C 1
ATOM 2840 O O . THR A 1 376 ? 24.922 -2.472 -26.162 1.00 81.88 376 THR A O 1
ATOM 2843 N N . GLY A 1 377 ? 23.128 -3.704 -25.596 1.00 86.25 377 GLY A N 1
ATOM 2844 C CA . GLY A 1 377 ? 23.738 -4.309 -24.411 1.00 86.25 377 GLY A CA 1
ATOM 2845 C C . GLY A 1 377 ? 23.722 -3.377 -23.197 1.00 86.25 377 GLY A C 1
ATOM 2846 O O . GLY A 1 377 ? 22.832 -2.537 -23.048 1.00 86.25 377 GLY A O 1
ATOM 2847 N N . VAL A 1 378 ? 24.722 -3.527 -22.329 1.00 88.62 378 VAL A N 1
ATOM 2848 C CA . VAL A 1 378 ? 24.825 -2.785 -21.068 1.00 88.62 378 VAL A CA 1
ATOM 2849 C C . VAL A 1 378 ? 25.388 -1.376 -21.290 1.00 88.62 378 VAL A C 1
ATOM 2851 O O . VAL A 1 378 ? 26.565 -1.196 -21.616 1.00 88.62 378 VAL A O 1
ATOM 2854 N N . VAL A 1 379 ? 24.556 -0.367 -21.046 1.00 89.50 379 VAL A N 1
ATOM 2855 C CA . VAL A 1 379 ? 24.908 1.056 -21.028 1.00 89.50 379 VAL A CA 1
ATOM 2856 C C . VAL A 1 379 ? 25.173 1.466 -19.579 1.00 89.50 379 VAL A C 1
ATOM 2858 O O . VAL A 1 379 ? 24.247 1.586 -18.786 1.00 89.50 379 VAL A O 1
ATOM 2861 N N . ALA A 1 380 ? 26.436 1.661 -19.199 1.00 89.62 380 ALA A N 1
ATOM 2862 C CA . ALA A 1 380 ? 26.786 2.073 -17.836 1.00 89.62 380 ALA A CA 1
ATOM 2863 C C . ALA A 1 380 ? 26.564 3.579 -17.633 1.00 89.62 380 ALA A C 1
ATOM 2865 O O . ALA A 1 380 ? 27.101 4.379 -18.403 1.00 89.62 380 ALA A O 1
ATOM 2866 N N . LEU A 1 381 ? 25.857 3.964 -16.566 1.00 89.38 381 LEU A N 1
ATOM 2867 C CA . LEU A 1 381 ? 25.560 5.361 -16.233 1.00 89.38 381 LEU A CA 1
ATOM 2868 C C . LEU A 1 381 ? 26.825 6.232 -16.191 1.00 89.38 381 LEU A C 1
ATOM 2870 O O . LEU A 1 381 ? 26.847 7.310 -16.775 1.00 89.38 381 LEU A O 1
ATOM 2874 N N . GLY A 1 382 ? 27.904 5.738 -15.577 1.00 85.12 382 GLY A N 1
ATOM 2875 C CA . GLY A 1 382 ? 29.179 6.458 -15.473 1.00 85.12 382 GLY A CA 1
ATOM 2876 C C . GLY A 1 382 ? 29.906 6.718 -16.802 1.00 85.12 382 GLY A C 1
ATOM 2877 O O . GLY A 1 382 ? 30.904 7.434 -16.811 1.00 85.12 382 GLY A O 1
ATOM 2878 N N . ARG A 1 383 ? 29.442 6.147 -17.924 1.00 87.00 383 ARG A N 1
ATOM 2879 C CA . ARG A 1 383 ? 29.957 6.444 -19.276 1.00 87.00 383 ARG A CA 1
ATOM 2880 C C . ARG A 1 383 ? 29.155 7.528 -19.998 1.00 87.00 383 ARG A C 1
ATOM 2882 O O . ARG A 1 383 ? 29.548 7.926 -21.090 1.00 87.00 383 ARG A O 1
ATOM 2889 N N . LEU A 1 384 ? 28.031 7.960 -19.430 1.00 90.25 384 LEU A N 1
ATOM 2890 C CA . LEU A 1 384 ? 27.156 8.952 -20.036 1.00 90.25 384 LEU A CA 1
ATOM 2891 C C . LEU A 1 384 ? 27.610 10.363 -19.659 1.00 90.25 384 LEU A C 1
ATOM 2893 O O . LEU A 1 384 ? 27.782 10.692 -18.485 1.00 90.25 384 LEU A O 1
ATOM 2897 N N . GLU A 1 385 ? 27.762 11.214 -20.668 1.00 91.31 385 GLU A N 1
ATOM 2898 C CA . GLU A 1 385 ? 28.030 12.635 -20.477 1.00 91.31 385 GLU A CA 1
ATOM 2899 C C . GLU A 1 385 ? 26.702 13.394 -20.426 1.00 91.31 385 GLU A C 1
ATOM 2901 O O . GLU A 1 385 ? 25.973 13.480 -21.413 1.00 91.31 385 GLU A O 1
ATOM 2906 N N . PHE A 1 386 ? 26.371 13.923 -19.248 1.00 91.31 386 PHE A N 1
ATOM 2907 C CA . PHE A 1 386 ? 25.182 14.749 -19.065 1.00 91.31 386 PHE A CA 1
ATOM 2908 C C . PHE A 1 386 ? 25.450 16.181 -19.521 1.00 91.31 386 PHE A C 1
ATOM 2910 O O . PHE A 1 386 ? 26.458 16.787 -19.150 1.00 91.31 386 PHE A O 1
ATOM 2917 N N . HIS A 1 387 ? 24.505 16.740 -20.267 1.00 90.38 387 HIS A N 1
ATOM 2918 C CA . HIS A 1 387 ? 24.501 18.140 -20.674 1.00 90.38 387 HIS A CA 1
ATOM 2919 C C . HIS A 1 387 ? 23.425 18.919 -19.916 1.00 90.38 387 HIS A C 1
ATOM 2921 O O . HIS A 1 387 ? 22.528 18.324 -19.312 1.00 90.38 387 HIS A O 1
ATOM 2927 N N . GLU A 1 388 ? 23.504 20.253 -19.950 1.00 85.12 388 GLU A N 1
ATOM 2928 C CA . GLU A 1 388 ? 22.400 21.086 -19.469 1.00 85.12 388 GLU A CA 1
ATOM 2929 C C . GLU A 1 388 ? 21.106 20.698 -20.205 1.00 85.12 388 GLU A C 1
ATOM 2931 O O . GLU A 1 388 ? 21.147 20.527 -21.430 1.00 85.12 388 GLU A O 1
ATOM 2936 N N . PRO A 1 389 ? 19.976 20.538 -19.489 1.00 79.50 389 PRO A N 1
ATOM 2937 C CA . PRO A 1 389 ? 18.707 20.173 -20.107 1.00 79.50 389 PRO A CA 1
ATOM 2938 C C . PRO A 1 389 ? 18.356 21.143 -21.240 1.00 79.50 389 PRO A C 1
ATOM 2940 O O . PRO A 1 389 ? 18.215 22.343 -21.015 1.00 79.50 389 PRO A O 1
ATOM 2943 N N . GLN A 1 390 ? 18.232 20.625 -22.464 1.00 67.12 390 GLN A N 1
ATOM 2944 C CA . GLN A 1 390 ? 17.949 21.441 -23.655 1.00 67.12 390 GLN A CA 1
ATOM 2945 C C . GLN A 1 390 ? 16.446 21.622 -23.888 1.00 67.12 390 GLN A C 1
ATOM 2947 O O . GLN A 1 390 ? 16.028 22.432 -24.716 1.00 67.12 390 GLN A O 1
ATOM 2952 N N . SER A 1 391 ? 15.627 20.858 -23.166 1.00 57.72 391 SER A N 1
ATOM 2953 C CA . SER A 1 391 ? 14.176 20.984 -23.167 1.00 57.72 391 SER A CA 1
ATOM 2954 C C . SER A 1 391 ? 13.732 22.025 -22.140 1.00 57.72 391 SER A C 1
ATOM 2956 O O . SER A 1 391 ? 13.976 21.867 -20.943 1.00 57.72 391 SER A O 1
ATOM 2958 N N . ASP A 1 392 ? 13.031 23.071 -22.598 1.00 48.94 392 ASP A N 1
ATOM 2959 C CA . ASP A 1 392 ? 12.224 23.902 -21.704 1.00 48.94 392 ASP A CA 1
ATOM 2960 C C . ASP A 1 392 ? 11.301 22.964 -20.922 1.00 48.94 392 ASP A C 1
ATOM 2962 O O . ASP A 1 392 ? 10.478 22.238 -21.496 1.00 48.94 392 ASP A O 1
ATOM 2966 N N . ALA A 1 393 ? 11.488 22.947 -19.602 1.00 47.47 393 ALA A N 1
ATOM 2967 C CA . ALA A 1 393 ? 10.652 22.207 -18.679 1.00 47.47 393 ALA A CA 1
ATOM 2968 C C . ALA A 1 393 ? 9.183 22.454 -19.041 1.00 47.47 393 ALA A C 1
ATOM 2970 O O . ALA A 1 393 ? 8.771 23.601 -19.231 1.00 47.47 393 ALA A O 1
ATOM 2971 N N . ARG A 1 394 ? 8.369 21.396 -19.118 1.00 49.97 394 ARG A N 1
ATOM 2972 C CA . ARG A 1 394 ? 6.909 21.523 -19.225 1.00 49.97 394 ARG A CA 1
ATOM 2973 C C . ARG A 1 394 ? 6.342 22.142 -17.926 1.00 49.97 394 ARG A C 1
ATOM 2975 O O . ARG A 1 394 ? 5.636 21.486 -17.183 1.00 49.97 394 ARG A O 1
ATOM 2982 N N . GLY A 1 395 ? 6.627 23.411 -17.643 1.00 40.34 395 GLY A N 1
ATOM 2983 C CA . GLY A 1 395 ? 5.968 24.295 -16.677 1.00 40.34 395 GLY A CA 1
ATOM 2984 C C . GLY A 1 395 ? 6.253 24.089 -15.169 1.00 40.34 395 GLY A C 1
ATOM 2985 O O . GLY A 1 395 ? 6.393 22.963 -14.709 1.00 40.34 395 GLY A O 1
ATOM 2986 N N . PRO A 1 396 ? 6.206 25.166 -14.355 1.00 35.69 396 PRO A N 1
ATOM 2987 C CA . PRO A 1 396 ? 6.478 25.180 -12.901 1.00 35.69 396 PRO A CA 1
ATOM 2988 C C . PRO A 1 396 ? 5.499 24.373 -12.018 1.00 35.69 396 PRO A C 1
ATOM 2990 O O . PRO A 1 396 ? 5.717 24.232 -10.817 1.00 35.69 396 PRO A O 1
ATOM 2993 N N . LEU A 1 397 ? 4.436 23.799 -12.594 1.00 34.72 397 LEU A N 1
ATOM 2994 C CA . LEU A 1 397 ? 3.577 22.809 -11.927 1.00 34.72 397 LEU A CA 1
ATOM 2995 C C . LEU A 1 397 ? 4.251 21.411 -11.857 1.00 34.72 397 LEU A C 1
ATOM 2997 O O . LEU A 1 397 ? 3.719 20.520 -11.201 1.00 34.72 397 LEU A O 1
ATOM 3001 N N . ASP A 1 398 ? 5.398 21.207 -12.536 1.00 44.38 398 ASP A N 1
ATOM 3002 C CA . ASP A 1 398 ? 6.226 19.976 -12.486 1.00 44.38 398 ASP A CA 1
ATOM 3003 C C . ASP A 1 398 ? 6.834 19.805 -11.109 1.00 44.38 398 ASP A C 1
ATOM 3005 O O . ASP A 1 398 ? 6.802 18.725 -10.524 1.00 44.38 398 ASP A O 1
ATOM 3009 N N . ASP A 1 399 ? 7.329 20.908 -10.559 1.00 48.19 399 ASP A N 1
ATOM 3010 C CA . ASP A 1 399 ? 8.221 20.890 -9.410 1.00 48.19 399 ASP A CA 1
ATOM 3011 C C . ASP A 1 399 ? 7.469 20.781 -8.071 1.00 48.19 399 ASP A C 1
ATOM 3013 O O . ASP A 1 399 ? 7.996 20.218 -7.109 1.00 48.19 399 ASP A O 1
ATOM 3017 N N . ALA A 1 400 ? 6.199 21.209 -8.019 1.00 41.25 400 ALA A N 1
ATOM 3018 C CA . ALA A 1 400 ? 5.357 21.143 -6.817 1.00 41.25 400 ALA A CA 1
ATOM 3019 C C . ALA A 1 400 ? 4.853 19.722 -6.482 1.00 41.25 400 ALA A C 1
ATOM 3021 O O . ALA A 1 400 ? 4.555 19.429 -5.325 1.00 41.25 400 ALA A O 1
ATOM 3022 N N . LEU A 1 401 ? 4.769 18.833 -7.481 1.00 48.44 401 LEU A N 1
ATOM 3023 C CA . LEU A 1 401 ? 4.352 17.431 -7.323 1.00 48.44 401 LEU A CA 1
ATOM 3024 C C . LEU A 1 401 ? 5.550 16.460 -7.404 1.00 48.44 401 LEU A C 1
ATOM 3026 O O . LEU A 1 401 ? 5.568 15.439 -6.707 1.00 48.44 401 LEU A O 1
ATOM 3030 N N . ARG A 1 402 ? 6.618 16.832 -8.137 1.00 55.34 402 ARG A N 1
ATOM 3031 C CA . ARG A 1 402 ? 7.953 16.192 -8.087 1.00 55.34 402 ARG A CA 1
ATOM 3032 C C . ARG A 1 402 ? 8.552 16.136 -6.688 1.00 55.34 402 ARG A C 1
ATOM 3034 O O . ARG A 1 402 ? 9.382 15.264 -6.433 1.00 55.34 402 ARG A O 1
ATOM 3041 N N . THR A 1 403 ? 8.163 17.030 -5.781 1.00 58.62 403 THR A N 1
ATOM 3042 C CA . THR A 1 403 ? 8.759 17.112 -4.441 1.00 58.62 403 THR A CA 1
ATOM 3043 C C . THR A 1 403 ? 8.435 15.905 -3.552 1.00 58.62 403 THR A C 1
ATOM 3045 O O . THR A 1 403 ? 9.076 15.760 -2.505 1.00 58.62 403 THR A O 1
ATOM 3048 N N . GLY A 1 404 ? 7.454 15.069 -3.935 1.00 70.12 404 GLY A N 1
ATOM 3049 C CA . GLY A 1 404 ? 6.994 13.923 -3.147 1.00 70.12 404 GLY A CA 1
ATOM 3050 C C . GLY A 1 404 ? 7.247 12.541 -3.761 1.00 70.12 404 GLY A C 1
ATOM 3051 O O . GLY A 1 404 ? 7.777 11.672 -3.069 1.00 70.12 404 GLY A O 1
ATOM 3052 N N . LEU A 1 405 ? 6.906 12.326 -5.036 1.00 80.81 405 LEU A N 1
ATOM 3053 C CA . LEU A 1 405 ? 7.102 11.022 -5.687 1.00 80.81 405 LEU A CA 1
ATOM 3054 C C . LEU A 1 405 ? 8.583 10.743 -5.963 1.00 80.81 405 LEU A C 1
ATOM 3056 O O . LEU A 1 405 ? 9.311 11.643 -6.386 1.00 80.81 405 LEU A O 1
ATOM 3060 N N . PHE A 1 406 ? 9.021 9.505 -5.720 1.00 87.50 406 PHE A N 1
ATOM 3061 C CA . PHE A 1 406 ? 10.417 9.054 -5.819 1.00 87.50 406 PHE A CA 1
ATOM 3062 C C . PHE A 1 406 ? 11.399 9.935 -5.030 1.00 87.50 406 PHE A C 1
ATOM 3064 O O . PHE A 1 406 ? 12.569 10.069 -5.381 1.00 87.50 406 PHE A O 1
ATOM 3071 N N . LYS A 1 407 ? 10.938 10.584 -3.952 1.00 87.50 407 LYS A N 1
ATOM 3072 C CA . LYS A 1 407 ? 11.800 11.413 -3.097 1.00 87.50 407 LYS A CA 1
ATOM 3073 C C . LYS A 1 407 ? 12.716 10.570 -2.213 1.00 87.50 407 LYS A C 1
ATOM 3075 O O . LYS A 1 407 ? 13.847 10.968 -1.939 1.00 87.50 407 LYS A O 1
ATOM 3080 N N . VAL A 1 408 ? 12.205 9.440 -1.734 1.00 89.69 408 VAL A N 1
ATOM 3081 C CA . VAL A 1 408 ? 12.956 8.495 -0.908 1.00 89.69 408 VAL A CA 1
ATOM 3082 C C . VAL A 1 408 ? 13.720 7.564 -1.839 1.00 89.69 408 VAL A C 1
ATOM 3084 O O . VAL A 1 408 ? 13.151 7.065 -2.807 1.00 89.69 408 VAL A O 1
ATOM 3087 N N . ALA A 1 409 ? 15.011 7.383 -1.568 1.00 91.25 409 ALA A N 1
ATOM 3088 C CA . ALA A 1 409 ? 15.826 6.438 -2.312 1.00 91.25 409 ALA A CA 1
ATOM 3089 C C . ALA A 1 409 ? 15.427 5.009 -1.931 1.00 91.25 409 ALA A C 1
ATOM 3091 O O . ALA A 1 409 ? 15.307 4.695 -0.744 1.00 91.25 409 ALA A O 1
ATOM 3092 N N . TYR A 1 410 ? 15.227 4.166 -2.935 1.00 93.00 410 TYR A N 1
ATOM 3093 C CA . TYR A 1 410 ? 14.999 2.743 -2.768 1.00 93.00 410 TYR A CA 1
ATOM 3094 C C . TYR A 1 410 ? 16.347 2.024 -2.641 1.00 93.00 410 TYR A C 1
ATOM 3096 O O . TYR A 1 410 ? 17.267 2.271 -3.423 1.00 93.00 410 TYR A O 1
ATOM 3104 N N . GLY A 1 411 ? 16.477 1.203 -1.600 1.00 90.38 411 GLY A N 1
ATOM 3105 C CA . GLY A 1 411 ? 17.715 0.538 -1.206 1.00 90.38 411 GLY A CA 1
ATOM 3106 C C . GLY A 1 411 ? 17.474 -0.499 -0.100 1.00 90.38 411 GLY A C 1
ATOM 3107 O O . GLY A 1 411 ? 16.376 -0.520 0.471 1.00 90.38 411 GLY A O 1
ATOM 3108 N N . PRO A 1 412 ? 18.494 -1.289 0.285 1.00 85.62 412 PRO A N 1
ATOM 3109 C CA . PRO A 1 412 ? 18.346 -2.426 1.204 1.00 85.62 412 PRO A CA 1
ATOM 3110 C C . PRO A 1 412 ? 17.704 -2.081 2.545 1.00 85.62 412 PRO A C 1
ATOM 3112 O O . PRO A 1 412 ? 16.839 -2.800 3.030 1.00 85.62 412 PRO A O 1
ATOM 3115 N N . GLY A 1 413 ? 18.080 -0.940 3.132 1.00 85.44 413 GLY A N 1
ATOM 3116 C CA . GLY A 1 413 ? 17.523 -0.510 4.417 1.00 85.44 413 GLY A CA 1
ATOM 3117 C C . GLY A 1 413 ? 16.031 -0.169 4.350 1.00 85.44 413 GLY A C 1
ATOM 3118 O O . GLY A 1 413 ? 15.307 -0.424 5.307 1.00 85.44 413 GLY A O 1
ATOM 3119 N N . TYR A 1 414 ? 15.559 0.385 3.226 1.00 89.81 414 TYR A N 1
ATOM 3120 C CA . TYR A 1 414 ? 14.128 0.629 3.031 1.00 89.81 414 TYR A CA 1
ATOM 3121 C C . TYR A 1 414 ? 13.391 -0.692 2.790 1.00 89.81 414 TYR A C 1
ATOM 3123 O O . TYR A 1 414 ? 12.340 -0.919 3.383 1.00 89.81 414 TYR A O 1
ATOM 3131 N N . TYR A 1 415 ? 13.964 -1.560 1.949 1.00 91.31 415 TYR A N 1
ATOM 3132 C CA . TYR A 1 415 ? 13.417 -2.878 1.641 1.00 91.31 415 TYR A CA 1
ATOM 3133 C C . TYR A 1 415 ? 13.212 -3.723 2.905 1.00 91.31 415 TYR A C 1
ATOM 3135 O O . TYR A 1 415 ? 12.086 -4.131 3.165 1.00 91.31 415 TYR A O 1
ATOM 3143 N N . ALA A 1 416 ? 14.250 -3.875 3.736 1.00 86.25 416 ALA A N 1
ATOM 3144 C CA . ALA A 1 416 ? 14.178 -4.639 4.982 1.00 86.25 416 ALA A CA 1
ATOM 3145 C C . ALA A 1 416 ? 13.093 -4.104 5.933 1.00 86.25 416 ALA A C 1
ATOM 3147 O O . ALA A 1 416 ? 12.292 -4.866 6.468 1.00 86.25 416 ALA A O 1
ATOM 3148 N N . GLY A 1 417 ? 13.008 -2.776 6.090 1.00 84.12 417 GLY A N 1
ATOM 3149 C CA . GLY A 1 417 ? 11.966 -2.158 6.912 1.00 84.12 417 GLY A CA 1
ATOM 3150 C C . GLY A 1 417 ? 10.551 -2.406 6.379 1.00 84.12 417 GLY A C 1
ATOM 3151 O O . GLY A 1 417 ? 9.634 -2.629 7.167 1.00 84.12 417 GLY A O 1
ATOM 3152 N N . TYR A 1 418 ? 10.372 -2.393 5.055 1.00 88.94 418 TYR A N 1
ATOM 3153 C CA . TYR A 1 418 ? 9.090 -2.697 4.422 1.00 88.94 418 TYR A CA 1
ATOM 3154 C C . TYR A 1 418 ? 8.709 -4.171 4.589 1.00 88.94 418 TYR A C 1
ATOM 3156 O O . TYR A 1 418 ? 7.588 -4.453 4.999 1.00 88.94 418 TYR A O 1
ATOM 3164 N N . THR A 1 419 ? 9.619 -5.112 4.320 1.00 86.44 419 THR A N 1
ATOM 3165 C CA . THR A 1 419 ? 9.331 -6.550 4.455 1.00 86.44 419 THR A CA 1
ATOM 3166 C C . THR A 1 419 ? 9.033 -6.948 5.896 1.00 86.44 419 THR A C 1
ATOM 3168 O O . THR A 1 419 ? 8.127 -7.749 6.117 1.00 86.44 419 THR A O 1
ATOM 3171 N N . ASP A 1 420 ? 9.721 -6.346 6.873 1.00 79.94 420 ASP A N 1
ATOM 3172 C CA . ASP A 1 420 ? 9.451 -6.557 8.299 1.00 79.94 420 ASP A CA 1
ATOM 3173 C C . ASP A 1 420 ? 8.072 -6.016 8.702 1.00 79.94 420 ASP A C 1
ATOM 3175 O O . ASP A 1 420 ? 7.325 -6.682 9.421 1.00 79.94 420 ASP A O 1
ATOM 3179 N N . GLN A 1 421 ? 7.718 -4.813 8.232 1.00 80.19 421 GLN A N 1
ATOM 3180 C CA . GLN A 1 421 ? 6.417 -4.198 8.499 1.00 80.19 421 GLN A CA 1
ATOM 3181 C C . GLN A 1 421 ? 5.275 -4.995 7.858 1.00 80.19 421 GLN A C 1
ATOM 3183 O O . GLN A 1 421 ? 4.256 -5.242 8.501 1.00 80.19 421 GLN A O 1
ATOM 3188 N N . GLU A 1 422 ? 5.448 -5.392 6.601 1.00 79.62 422 GLU A N 1
ATOM 3189 C CA . GLU A 1 422 ? 4.435 -6.080 5.808 1.00 79.62 422 GLU A CA 1
ATOM 3190 C C . GLU A 1 422 ? 4.481 -7.600 5.976 1.00 79.62 422 GLU A C 1
ATOM 3192 O O . GLU A 1 422 ? 3.747 -8.282 5.272 1.00 79.62 422 GLU A O 1
ATOM 3197 N N . GLN A 1 423 ? 5.322 -8.160 6.854 1.00 82.50 423 GLN A N 1
ATOM 3198 C CA . GLN A 1 423 ? 5.472 -9.611 7.063 1.00 82.50 423 GLN A CA 1
ATOM 3199 C C . GLN A 1 423 ? 5.617 -10.390 5.740 1.00 82.50 423 GLN A C 1
ATOM 3201 O O . GLN A 1 423 ? 4.929 -11.385 5.495 1.00 82.50 423 GLN A O 1
ATOM 3206 N N . LEU A 1 424 ? 6.449 -9.881 4.831 1.00 83.69 424 LEU A N 1
ATOM 3207 C CA . LEU A 1 424 ? 6.784 -10.542 3.568 1.00 83.69 424 LEU A CA 1
ATOM 3208 C C . LEU A 1 424 ? 8.119 -11.265 3.719 1.00 83.69 424 LEU A C 1
ATOM 3210 O O . LEU A 1 424 ? 9.042 -10.740 4.343 1.00 83.69 424 LEU A O 1
ATOM 3214 N N . LEU A 1 425 ? 8.242 -12.448 3.117 1.00 86.56 425 LEU A N 1
ATOM 3215 C CA . LEU A 1 425 ? 9.530 -13.118 3.021 1.00 86.56 425 LEU A CA 1
ATOM 3216 C C . LEU A 1 425 ? 10.484 -12.270 2.169 1.00 86.56 425 LEU A C 1
ATOM 3218 O O . LEU A 1 425 ? 10.188 -11.953 1.018 1.00 86.56 425 LEU A O 1
ATOM 3222 N N . ALA A 1 426 ? 11.624 -11.901 2.754 1.00 88.62 426 ALA A N 1
ATOM 3223 C CA . ALA A 1 426 ? 12.673 -11.188 2.039 1.00 88.62 426 ALA A CA 1
ATOM 3224 C C . ALA A 1 426 ? 13.238 -12.048 0.896 1.00 88.62 426 ALA A C 1
ATOM 3226 O O . ALA A 1 426 ? 13.317 -13.284 1.027 1.00 88.62 426 ALA A O 1
ATOM 3227 N N . VAL A 1 427 ? 13.655 -11.382 -0.185 1.00 88.31 427 VAL A N 1
ATOM 3228 C CA . VAL A 1 427 ? 14.361 -11.989 -1.318 1.00 88.31 427 VAL A CA 1
ATOM 3229 C C . VAL A 1 427 ? 15.585 -12.748 -0.825 1.00 88.31 427 VAL A C 1
ATOM 3231 O O . VAL A 1 427 ? 16.127 -12.473 0.250 1.00 88.31 427 VAL A O 1
ATOM 3234 N N . ALA A 1 428 ? 16.003 -13.752 -1.588 1.00 81.56 428 ALA A N 1
ATOM 3235 C CA . ALA A 1 428 ? 17.263 -14.416 -1.298 1.00 81.56 428 ALA A CA 1
ATOM 3236 C C . ALA A 1 428 ? 18.428 -13.434 -1.473 1.00 81.56 428 ALA A C 1
ATOM 3238 O O . ALA A 1 428 ? 18.401 -12.584 -2.372 1.00 81.56 428 ALA A O 1
ATOM 3239 N N . ASP A 1 429 ? 19.458 -13.590 -0.640 1.00 69.06 429 ASP A N 1
ATOM 3240 C CA . ASP A 1 429 ? 20.738 -12.963 -0.928 1.00 69.06 429 ASP A CA 1
ATOM 3241 C C . ASP A 1 429 ? 21.220 -13.449 -2.299 1.00 69.06 429 ASP A C 1
ATOM 3243 O O . ASP A 1 429 ? 21.028 -14.620 -2.648 1.00 69.06 429 ASP A O 1
ATOM 3247 N N . PRO A 1 430 ? 21.791 -12.556 -3.112 1.00 58.88 430 PRO A N 1
ATOM 3248 C CA . PRO A 1 430 ? 22.184 -12.925 -4.451 1.00 58.88 430 PRO A CA 1
ATOM 3249 C C . PRO A 1 430 ? 23.326 -13.945 -4.446 1.00 58.88 430 PRO A C 1
ATOM 3251 O O . PRO A 1 430 ? 24.393 -13.678 -3.899 1.00 58.88 430 PRO A O 1
ATOM 3254 N N . ASP A 1 431 ? 23.164 -15.048 -5.178 1.00 50.41 431 ASP A N 1
ATOM 3255 C CA . ASP A 1 431 ? 24.224 -16.043 -5.425 1.00 50.41 431 ASP A CA 1
ATOM 3256 C C . ASP A 1 431 ? 25.289 -15.554 -6.444 1.00 50.41 431 ASP A C 1
ATOM 3258 O O . ASP A 1 431 ? 26.054 -16.352 -6.995 1.00 50.41 431 ASP A O 1
ATOM 3262 N N . TRP A 1 432 ? 25.325 -14.255 -6.782 1.00 50.22 432 TRP A N 1
ATOM 3263 C CA . TRP A 1 432 ? 26.168 -13.725 -7.859 1.00 50.22 432 TRP A CA 1
ATOM 3264 C C . TRP A 1 432 ? 27.517 -13.157 -7.392 1.00 50.22 432 TRP A C 1
ATOM 3266 O O . TRP A 1 432 ? 27.678 -12.618 -6.296 1.00 50.22 432 TRP A O 1
ATOM 3276 N N . GLU A 1 433 ? 28.502 -13.241 -8.293 1.00 47.06 433 GLU A N 1
ATOM 3277 C CA . GLU A 1 433 ? 29.863 -12.716 -8.156 1.00 47.06 433 GLU A CA 1
ATOM 3278 C C . GLU A 1 433 ? 30.129 -11.710 -9.295 1.00 47.06 433 GLU A C 1
ATOM 3280 O O . GLU A 1 433 ? 30.200 -12.063 -10.473 1.00 47.06 433 GLU A O 1
ATOM 3285 N N . VAL A 1 434 ? 30.249 -10.421 -8.971 1.00 46.88 434 VAL A N 1
ATOM 3286 C CA . VAL A 1 434 ? 30.648 -9.374 -9.920 1.00 46.88 434 VAL A CA 1
ATOM 3287 C C . VAL A 1 434 ? 32.166 -9.342 -10.010 1.00 46.88 434 VAL A C 1
ATOM 3289 O O . VAL A 1 434 ? 32.856 -8.890 -9.097 1.00 46.88 434 VAL A O 1
ATOM 3292 N N . HIS A 1 435 ? 32.684 -9.765 -11.159 1.00 48.69 435 HIS A N 1
ATOM 3293 C CA . HIS A 1 435 ? 34.090 -9.618 -11.520 1.00 48.69 435 HIS A CA 1
ATOM 3294 C C . HIS A 1 435 ? 34.293 -8.330 -12.324 1.00 48.69 435 HIS A C 1
ATOM 3296 O O . HIS A 1 435 ? 33.749 -8.154 -13.416 1.00 48.69 435 HIS A O 1
ATOM 3302 N N . VAL A 1 436 ? 35.106 -7.424 -11.799 1.00 51.62 436 VAL A N 1
ATOM 3303 C CA . VAL A 1 436 ? 35.520 -6.196 -12.473 1.00 51.62 436 VAL A CA 1
ATOM 3304 C C . VAL A 1 436 ? 36.817 -6.479 -13.213 1.00 51.62 436 VAL A C 1
ATOM 3306 O O . VAL A 1 436 ? 37.829 -6.810 -12.600 1.00 51.62 436 VAL A O 1
ATOM 3309 N N . TRP A 1 437 ? 36.798 -6.309 -14.531 1.00 51.69 437 TRP A N 1
ATOM 3310 C CA . TRP A 1 437 ? 37.958 -6.511 -15.395 1.00 51.69 437 TRP A CA 1
ATOM 3311 C C . TRP A 1 437 ? 38.446 -5.169 -15.932 1.00 51.69 437 TRP A C 1
ATOM 3313 O O . TRP A 1 437 ? 37.663 -4.380 -16.463 1.00 51.69 437 TRP A O 1
ATOM 3323 N N . GLN A 1 438 ? 39.747 -4.915 -15.836 1.00 52.31 438 GLN A N 1
ATOM 3324 C CA . GLN A 1 438 ? 40.392 -3.750 -16.427 1.00 52.31 438 GLN A CA 1
ATOM 3325 C C . GLN A 1 438 ? 41.366 -4.199 -17.508 1.00 52.31 438 GLN A C 1
ATOM 3327 O O . GLN A 1 438 ? 42.089 -5.176 -17.349 1.00 52.31 438 GLN A O 1
ATOM 3332 N N . ARG A 1 439 ? 41.400 -3.472 -18.625 1.00 50.12 439 ARG A N 1
ATOM 3333 C CA . ARG A 1 439 ? 42.384 -3.720 -19.676 1.00 50.12 439 ARG A CA 1
ATOM 3334 C C . ARG A 1 439 ? 43.730 -3.125 -19.259 1.00 50.12 439 ARG A C 1
ATOM 3336 O O . ARG A 1 439 ? 43.814 -1.915 -19.052 1.00 50.12 439 ARG A O 1
ATOM 3343 N N . ASP A 1 440 ? 44.752 -3.966 -19.143 1.00 62.25 440 ASP A N 1
ATOM 3344 C CA . ASP A 1 440 ? 46.126 -3.565 -18.852 1.00 62.25 440 ASP A CA 1
ATOM 3345 C C . ASP A 1 440 ? 46.609 -2.573 -19.935 1.00 62.25 440 ASP A C 1
ATOM 3347 O O . ASP A 1 440 ? 46.582 -2.905 -21.126 1.00 62.25 440 ASP A O 1
ATOM 3351 N N . PRO A 1 441 ? 47.029 -1.347 -19.570 1.00 40.75 441 PRO A N 1
ATOM 3352 C CA . PRO A 1 441 ? 47.428 -0.325 -20.540 1.00 40.75 441 PRO A CA 1
ATOM 3353 C C . PRO A 1 441 ? 48.710 -0.649 -21.323 1.00 40.75 441 PRO A C 1
ATOM 3355 O O . PRO A 1 441 ? 48.962 -0.024 -22.352 1.00 40.75 441 PRO A O 1
ATOM 3358 N N . GLN A 1 442 ? 49.544 -1.567 -20.831 1.00 51.91 442 GLN A N 1
ATOM 3359 C CA . GLN A 1 442 ? 50.829 -1.938 -21.426 1.00 51.91 442 GLN A CA 1
ATOM 3360 C C . GLN A 1 442 ? 50.727 -3.207 -22.271 1.00 51.91 442 GLN A C 1
ATOM 3362 O O . GLN A 1 442 ? 51.373 -3.295 -23.315 1.00 51.91 442 GLN A O 1
ATOM 3367 N N . THR A 1 443 ? 49.924 -4.181 -21.839 1.00 66.69 443 THR A N 1
ATOM 3368 C CA . THR A 1 443 ? 49.810 -5.489 -22.510 1.00 66.69 443 THR A CA 1
ATOM 3369 C C . THR A 1 443 ? 48.509 -5.654 -23.295 1.00 66.69 443 THR A C 1
ATOM 3371 O O . THR A 1 443 ? 48.442 -6.471 -24.212 1.00 66.69 443 THR A O 1
ATOM 3374 N N . GLY A 1 444 ? 47.478 -4.863 -22.984 1.00 52.84 444 GLY A N 1
ATOM 3375 C CA . GLY A 1 444 ? 46.158 -4.940 -23.606 1.00 52.84 444 GLY A CA 1
ATOM 3376 C C . GLY A 1 444 ? 45.297 -6.116 -23.133 1.00 52.84 444 GLY A C 1
ATOM 3377 O O . GLY A 1 444 ? 44.179 -6.262 -23.637 1.00 52.84 444 GLY A O 1
ATOM 3378 N N . GLU A 1 445 ? 45.775 -6.935 -22.193 1.00 51.88 445 GLU A N 1
ATOM 3379 C CA . GLU A 1 445 ? 45.034 -8.064 -21.618 1.00 51.88 445 GLU A CA 1
ATOM 3380 C C . GLU A 1 445 ? 44.001 -7.600 -20.583 1.00 51.88 445 GLU A C 1
ATOM 3382 O O . GLU A 1 445 ? 44.171 -6.574 -19.930 1.00 51.88 445 GLU A O 1
ATOM 3387 N N . LEU A 1 446 ? 42.896 -8.337 -20.451 1.00 40.62 446 LEU A N 1
ATOM 3388 C CA . LEU A 1 446 ? 41.904 -8.092 -19.403 1.00 40.62 446 LEU A CA 1
ATOM 3389 C C . LEU A 1 446 ? 42.393 -8.732 -18.100 1.00 40.62 446 LEU A C 1
ATOM 3391 O O . LEU A 1 446 ? 42.551 -9.947 -18.032 1.00 40.62 446 LEU A O 1
ATOM 3395 N N . VAL A 1 447 ? 42.609 -7.912 -17.078 1.00 51.78 447 VAL A N 1
ATOM 3396 C CA . VAL A 1 447 ? 43.032 -8.319 -15.737 1.00 51.78 447 VAL A CA 1
ATOM 3397 C C . VAL A 1 447 ? 41.855 -8.138 -14.783 1.00 51.78 447 VAL A C 1
ATOM 3399 O O . VAL A 1 447 ? 41.220 -7.083 -14.779 1.00 51.78 447 VAL A O 1
ATOM 3402 N N . GLU A 1 448 ? 41.540 -9.160 -13.989 1.00 47.25 448 GLU A N 1
ATOM 3403 C CA . GLU A 1 448 ? 40.537 -9.064 -12.923 1.00 47.25 448 GLU A CA 1
ATOM 3404 C C . GLU A 1 448 ? 41.076 -8.123 -11.837 1.00 47.25 448 GLU A C 1
ATOM 3406 O O . GLU A 1 448 ? 42.108 -8.397 -11.225 1.00 47.25 448 GLU A O 1
ATOM 3411 N N . VAL A 1 449 ? 40.416 -6.985 -11.630 1.00 53.25 449 VAL A N 1
ATOM 3412 C CA . VAL A 1 449 ? 40.847 -5.943 -10.684 1.00 53.25 449 VAL A CA 1
ATOM 3413 C C . VAL A 1 449 ? 39.972 -5.858 -9.442 1.00 53.25 449 VAL A C 1
ATOM 3415 O O . VAL A 1 449 ? 40.412 -5.308 -8.435 1.00 53.25 449 VAL A O 1
ATOM 3418 N N . ALA A 1 450 ? 38.756 -6.401 -9.480 1.00 41.66 450 ALA A N 1
ATOM 3419 C CA . ALA A 1 450 ? 37.928 -6.559 -8.292 1.00 41.66 450 ALA A CA 1
ATOM 3420 C C . ALA A 1 450 ? 36.927 -7.701 -8.463 1.00 41.66 450 ALA A C 1
ATOM 3422 O O . ALA A 1 450 ? 36.581 -8.088 -9.575 1.00 41.66 450 ALA A O 1
ATOM 3423 N N . ARG A 1 451 ? 36.464 -8.212 -7.328 1.00 41.84 451 ARG A N 1
ATOM 3424 C CA . ARG A 1 451 ? 35.513 -9.307 -7.207 1.00 41.84 451 ARG A CA 1
ATOM 3425 C C . ARG A 1 451 ? 34.579 -8.984 -6.052 1.00 41.84 451 ARG A C 1
ATOM 3427 O O . ARG A 1 451 ? 35.060 -8.693 -4.957 1.00 41.84 451 ARG A O 1
ATOM 3434 N N . VAL A 1 452 ? 33.280 -8.980 -6.312 1.00 47.66 452 VAL A N 1
ATOM 3435 C CA . VAL A 1 452 ? 32.235 -8.661 -5.335 1.00 47.66 452 VAL A CA 1
ATOM 3436 C C . VAL A 1 452 ? 31.249 -9.817 -5.327 1.00 47.66 452 VAL A C 1
ATOM 3438 O O . VAL A 1 452 ? 30.523 -9.994 -6.294 1.00 47.66 452 VAL A O 1
ATOM 3441 N N . THR A 1 453 ? 31.244 -10.615 -4.268 1.00 49.00 453 THR A N 1
ATOM 3442 C CA . THR A 1 453 ? 30.266 -11.689 -4.058 1.00 49.00 453 THR A CA 1
ATOM 3443 C C . THR A 1 453 ? 29.112 -11.172 -3.199 1.00 49.00 453 THR A C 1
ATOM 3445 O O . THR A 1 453 ? 29.359 -10.411 -2.258 1.00 49.00 453 THR A O 1
ATOM 3448 N N . GLY A 1 454 ? 27.879 -11.609 -3.473 1.00 43.75 454 GLY A N 1
ATOM 3449 C CA . GLY A 1 454 ? 26.872 -11.736 -2.412 1.00 43.75 454 GLY A CA 1
ATOM 3450 C C . GLY A 1 454 ? 27.387 -12.712 -1.346 1.00 43.75 454 GLY A C 1
ATOM 3451 O O . GLY A 1 454 ? 28.203 -13.578 -1.655 1.00 43.75 454 GLY A O 1
ATOM 3452 N N . GLU A 1 455 ? 27.058 -12.501 -0.073 1.00 39.50 455 GLU A N 1
ATOM 3453 C CA . GLU A 1 455 ? 27.673 -13.228 1.048 1.00 39.50 455 GLU A CA 1
ATOM 3454 C C . GLU A 1 455 ? 27.614 -14.761 0.888 1.00 39.50 455 GLU A C 1
ATOM 3456 O O . GLU A 1 455 ? 26.538 -15.346 0.851 1.00 39.50 455 GLU A O 1
ATOM 3461 N N . ASP A 1 456 ? 28.777 -15.426 0.892 1.00 35.22 456 ASP A N 1
ATOM 3462 C CA . ASP A 1 456 ? 28.877 -16.855 1.209 1.00 35.22 456 ASP A CA 1
ATOM 3463 C C . ASP A 1 456 ? 29.200 -16.976 2.717 1.00 35.22 456 ASP A C 1
ATOM 3465 O O . ASP A 1 456 ? 30.215 -16.418 3.159 1.00 35.22 456 ASP A O 1
ATOM 3469 N N . PRO A 1 457 ? 28.393 -17.668 3.550 1.00 38.94 457 PRO A N 1
ATOM 3470 C CA . PRO A 1 457 ? 28.566 -17.697 5.009 1.00 38.94 457 PRO A CA 1
ATOM 3471 C C . PRO A 1 457 ? 29.857 -18.367 5.516 1.00 38.94 457 PRO A C 1
ATOM 3473 O O . PRO A 1 457 ? 30.030 -18.514 6.729 1.00 38.94 457 PRO A O 1
ATOM 3476 N N . ALA A 1 458 ? 30.736 -18.847 4.632 1.00 38.88 458 ALA A N 1
ATOM 3477 C CA . ALA A 1 458 ? 31.736 -19.848 4.984 1.00 38.88 458 ALA A CA 1
ATOM 3478 C C . ALA A 1 458 ? 33.200 -19.377 5.092 1.00 38.88 458 ALA A C 1
ATOM 3480 O O . ALA A 1 458 ? 33.986 -20.150 5.641 1.00 38.88 458 ALA A O 1
ATOM 3481 N N . ASP A 1 459 ? 33.607 -18.169 4.661 1.00 36.16 459 ASP A N 1
ATOM 3482 C CA . ASP A 1 459 ? 35.053 -17.872 4.526 1.00 36.16 459 ASP A CA 1
ATOM 3483 C C . ASP A 1 459 ? 35.634 -16.678 5.332 1.00 36.16 459 ASP A C 1
ATOM 3485 O O . ASP A 1 459 ? 35.623 -15.505 4.930 1.00 36.16 459 ASP A O 1
ATOM 3489 N N . ASP A 1 460 ? 36.280 -17.071 6.443 1.00 35.25 460 ASP A N 1
ATOM 3490 C CA . ASP A 1 460 ? 37.578 -16.611 6.992 1.00 35.25 460 ASP A CA 1
ATOM 3491 C C . ASP A 1 460 ? 37.544 -16.130 8.461 1.00 35.25 460 ASP A C 1
ATOM 3493 O O . ASP A 1 460 ? 37.432 -14.946 8.781 1.00 35.25 460 ASP A O 1
ATOM 3497 N N . ALA A 1 461 ? 37.710 -17.091 9.378 1.00 38.66 461 ALA A N 1
ATOM 3498 C CA . ALA A 1 461 ? 37.758 -16.917 10.831 1.00 38.66 461 ALA A CA 1
ATOM 3499 C C . ALA A 1 461 ? 39.183 -16.706 11.400 1.00 38.66 461 ALA A C 1
ATOM 3501 O O . ALA A 1 461 ? 39.478 -17.189 12.495 1.00 38.66 461 ALA A O 1
ATOM 3502 N N . SER A 1 462 ? 40.100 -16.034 10.686 1.00 40.28 462 SER A N 1
ATOM 3503 C CA . SER A 1 462 ? 41.529 -16.042 11.077 1.00 40.28 462 SER A CA 1
ATOM 3504 C C . SER A 1 462 ? 42.196 -14.709 11.459 1.00 40.28 462 SER A C 1
ATOM 3506 O O . SER A 1 462 ? 43.376 -14.718 11.818 1.00 40.28 462 SER A O 1
ATOM 3508 N N . LYS A 1 463 ? 41.494 -13.565 11.490 1.00 37.62 463 LYS A N 1
ATOM 3509 C CA . LYS A 1 463 ? 42.087 -12.287 11.947 1.00 37.62 463 LYS A CA 1
ATOM 3510 C C . LYS A 1 463 ? 41.180 -11.534 12.907 1.00 37.62 463 LYS A C 1
ATOM 3512 O O . LYS A 1 463 ? 40.227 -10.882 12.498 1.00 37.62 463 LYS A O 1
ATOM 3517 N N . THR A 1 464 ? 41.516 -11.596 14.189 1.00 31.12 464 THR A N 1
ATOM 3518 C CA . THR A 1 464 ? 40.913 -10.776 15.243 1.00 31.12 464 THR A CA 1
ATOM 3519 C C . THR A 1 464 ? 41.763 -9.539 15.507 1.00 31.12 464 THR A C 1
ATOM 3521 O O . THR A 1 464 ? 42.956 -9.666 15.791 1.00 31.12 464 THR A O 1
ATOM 3524 N N . GLU A 1 465 ? 41.151 -8.359 15.445 1.00 34.56 465 GLU A N 1
ATOM 3525 C CA . GLU A 1 465 ? 41.759 -7.085 15.837 1.00 34.56 465 GLU A CA 1
ATOM 3526 C C . GLU A 1 465 ? 41.084 -6.582 17.120 1.00 34.56 465 GLU A C 1
ATOM 3528 O O . GLU A 1 465 ? 39.890 -6.798 17.341 1.00 34.56 465 GLU A O 1
ATOM 3533 N N . THR A 1 466 ? 41.852 -5.945 18.005 1.00 35.16 466 THR A N 1
ATOM 3534 C CA . THR A 1 466 ? 41.305 -5.346 19.226 1.00 35.16 466 THR A CA 1
ATOM 3535 C C . THR A 1 466 ? 40.634 -4.029 18.861 1.00 35.16 466 THR A C 1
ATOM 3537 O O . THR A 1 466 ? 41.293 -2.994 18.750 1.00 35.16 466 THR A O 1
ATOM 3540 N N . VAL A 1 467 ? 39.320 -4.064 18.669 1.00 32.25 467 VAL A N 1
ATOM 3541 C CA . VAL A 1 467 ? 38.525 -2.869 18.397 1.00 32.25 467 VAL A CA 1
ATOM 3542 C C . VAL A 1 467 ? 38.156 -2.238 19.738 1.00 32.25 467 VAL A C 1
ATOM 3544 O O . VAL A 1 467 ? 37.547 -2.874 20.598 1.00 32.25 467 VAL A O 1
ATOM 3547 N N . ILE A 1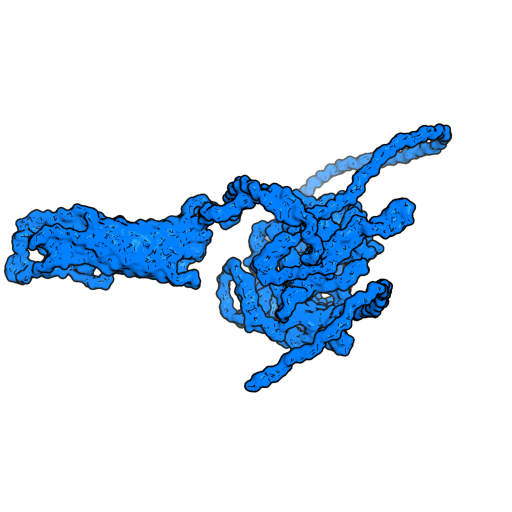 468 ? 38.531 -0.971 19.939 1.00 37.44 468 ILE A N 1
ATOM 3548 C CA . ILE A 1 468 ? 37.884 -0.150 20.967 1.00 37.44 468 ILE A CA 1
ATOM 3549 C C . ILE A 1 468 ? 36.535 0.223 20.372 1.00 37.44 468 ILE A C 1
ATOM 3551 O O . ILE A 1 468 ? 36.434 1.165 19.587 1.00 37.44 468 ILE A O 1
ATOM 3555 N N . ILE A 1 469 ? 35.518 -0.564 20.699 1.00 33.91 469 ILE A N 1
ATOM 3556 C CA . ILE A 1 469 ? 34.148 -0.235 20.349 1.00 33.91 469 ILE A CA 1
ATOM 3557 C C . ILE A 1 469 ? 33.771 0.881 21.325 1.00 33.91 469 ILE A C 1
ATOM 3559 O O . ILE A 1 469 ? 33.597 0.661 22.527 1.00 33.91 469 ILE A O 1
ATOM 3563 N N . GLU A 1 470 ? 33.722 2.118 20.828 1.00 34.38 470 GLU A N 1
ATOM 3564 C CA . GLU A 1 470 ? 32.891 3.140 21.462 1.00 34.38 470 GLU A CA 1
ATOM 3565 C C . GLU A 1 470 ? 31.453 2.728 21.191 1.00 34.38 470 GLU A C 1
ATOM 3567 O O . GLU A 1 470 ? 30.799 3.190 20.259 1.00 34.38 470 GLU A O 1
ATOM 3572 N N . GLU A 1 471 ? 31.002 1.759 21.979 1.00 31.42 471 GLU A N 1
ATOM 3573 C CA . GLU A 1 471 ? 29.622 1.360 21.968 1.00 31.42 471 GLU A CA 1
ATOM 3574 C C . GLU A 1 471 ? 28.891 2.537 22.593 1.00 31.42 471 GLU A C 1
ATOM 3576 O O . GLU A 1 471 ? 29.045 2.889 23.771 1.00 31.42 471 GLU A O 1
ATOM 3581 N N . VAL A 1 472 ? 28.131 3.218 21.747 1.00 37.41 472 VAL A N 1
ATOM 3582 C CA . VAL A 1 472 ? 26.958 3.902 22.236 1.00 37.41 472 VAL A CA 1
ATOM 3583 C C . VAL A 1 472 ? 26.054 2.779 22.714 1.00 37.41 472 VAL A C 1
ATOM 3585 O O . VAL A 1 472 ? 25.205 2.285 21.975 1.00 37.41 472 VAL A O 1
ATOM 3588 N N . GLU A 1 473 ? 26.259 2.361 23.958 1.00 32.50 473 GLU A N 1
ATOM 3589 C CA . GLU A 1 473 ? 25.172 1.786 24.717 1.00 32.50 473 GLU A CA 1
ATOM 3590 C C . GLU A 1 473 ? 24.110 2.886 24.742 1.00 32.50 473 GLU A C 1
ATOM 3592 O O . GLU A 1 473 ? 24.162 3.858 25.504 1.00 32.50 473 GLU A O 1
ATOM 3597 N N . VAL A 1 474 ? 23.145 2.761 23.830 1.00 40.19 474 VAL A N 1
ATOM 3598 C CA . VAL A 1 474 ? 21.793 3.205 24.121 1.00 40.19 474 VAL A CA 1
ATOM 3599 C C . VAL A 1 474 ? 21.366 2.265 25.224 1.00 40.19 474 VAL A C 1
ATOM 3601 O O . VAL A 1 474 ? 20.800 1.210 24.962 1.00 40.19 474 VAL A O 1
ATOM 3604 N N . ASP A 1 475 ? 21.765 2.608 26.445 1.00 33.59 475 ASP A N 1
ATOM 3605 C CA . ASP A 1 475 ? 21.346 1.899 27.631 1.00 33.59 475 ASP A CA 1
ATOM 3606 C C . ASP A 1 475 ? 19.819 1.811 27.514 1.00 33.59 475 ASP A C 1
ATOM 3608 O O . ASP A 1 475 ? 19.153 2.857 27.473 1.00 33.59 475 ASP A O 1
ATOM 3612 N N . PRO A 1 476 ? 19.214 0.613 27.431 1.00 35.72 476 PRO A N 1
ATOM 3613 C CA . PRO A 1 476 ? 17.801 0.468 27.696 1.00 35.72 476 PRO A CA 1
ATOM 3614 C C . PRO A 1 476 ? 17.610 0.602 29.212 1.00 35.72 476 PRO A C 1
ATOM 3616 O O . PRO A 1 476 ? 16.883 -0.173 29.830 1.00 35.72 476 PRO A O 1
ATOM 3619 N N . GLU A 1 477 ? 18.253 1.587 29.846 1.00 31.05 477 GLU A N 1
ATOM 3620 C CA . GLU A 1 477 ? 17.758 2.133 31.084 1.00 31.05 477 GLU A CA 1
ATOM 3621 C C . GLU A 1 477 ? 16.389 2.682 30.723 1.00 31.05 477 GLU A C 1
ATOM 3623 O O . GLU A 1 477 ? 16.254 3.682 30.013 1.00 31.05 477 GLU A O 1
ATOM 3628 N N . TRP A 1 478 ? 15.383 1.930 31.168 1.00 39.66 478 TRP A N 1
ATOM 3629 C CA . TRP A 1 478 ? 13.972 2.260 31.205 1.00 39.66 478 TRP A CA 1
ATOM 3630 C C . TRP A 1 478 ? 13.800 3.695 31.706 1.00 39.66 478 TRP A C 1
ATOM 3632 O O . TRP A 1 478 ? 13.539 3.949 32.879 1.00 39.66 478 TRP A O 1
ATOM 3642 N N . SER A 1 479 ? 13.966 4.658 30.815 1.00 30.77 479 SER A N 1
ATOM 3643 C CA . SER A 1 479 ? 13.890 6.074 31.123 1.00 30.77 479 SER A CA 1
ATOM 3644 C C . SER A 1 479 ? 12.628 6.589 30.464 1.00 30.77 479 SER A C 1
ATOM 3646 O O . SER A 1 479 ? 12.637 7.311 29.478 1.00 30.77 479 SER A O 1
ATOM 3648 N N . TRP A 1 480 ? 11.522 6.138 31.060 1.00 32.84 480 TRP A N 1
ATOM 3649 C CA . TRP A 1 480 ? 10.170 6.640 30.858 1.00 32.84 480 TRP A CA 1
ATOM 3650 C C . TRP A 1 480 ? 9.785 6.710 29.377 1.00 32.84 480 TRP A C 1
ATOM 3652 O O . TRP A 1 480 ? 9.746 7.776 28.763 1.00 32.84 480 TRP A O 1
ATOM 3662 N N . ASP A 1 481 ? 9.445 5.538 28.825 1.00 36.25 481 ASP A N 1
ATOM 3663 C CA . ASP A 1 481 ? 8.502 5.440 27.710 1.00 36.25 481 ASP A CA 1
ATOM 3664 C C . ASP A 1 481 ? 7.357 6.405 28.048 1.00 36.25 481 ASP A C 1
ATOM 3666 O O . ASP A 1 481 ? 6.748 6.282 29.115 1.00 36.25 481 ASP A O 1
ATOM 3670 N N . TRP A 1 482 ? 7.151 7.446 27.237 1.00 41.66 482 TRP A N 1
ATOM 3671 C CA . TRP A 1 482 ? 6.100 8.429 27.487 1.00 41.66 482 TRP A CA 1
ATOM 3672 C C . TRP A 1 482 ? 4.757 7.755 27.208 1.00 41.66 482 TRP A C 1
ATOM 3674 O O . TRP A 1 482 ? 4.088 8.022 26.209 1.00 41.66 482 TRP A O 1
ATOM 3684 N N . ASP A 1 483 ? 4.336 6.873 28.106 1.00 51.03 483 ASP A N 1
ATOM 3685 C CA . ASP A 1 483 ? 2.933 6.681 28.362 1.00 51.03 483 ASP A CA 1
ATOM 3686 C C . ASP A 1 483 ? 2.391 8.077 28.648 1.00 51.03 483 ASP A C 1
ATOM 3688 O O . ASP A 1 483 ? 2.741 8.697 29.654 1.00 51.03 483 ASP A O 1
ATOM 3692 N N . ARG A 1 484 ? 1.596 8.625 27.724 1.00 65.19 484 ARG A N 1
ATOM 3693 C CA . ARG A 1 484 ? 0.923 9.894 27.986 1.00 65.19 484 ARG A CA 1
ATOM 3694 C C . ARG A 1 484 ? 0.185 9.699 29.305 1.00 65.19 484 ARG A C 1
ATOM 3696 O O . ARG A 1 484 ? -0.622 8.773 29.427 1.00 65.19 484 ARG A O 1
ATOM 3703 N N . THR A 1 485 ? 0.494 10.526 30.294 1.00 79.81 485 THR A N 1
ATOM 3704 C CA . THR A 1 485 ? -0.289 10.550 31.521 1.00 79.81 485 THR A CA 1
ATOM 3705 C C . THR A 1 485 ? -1.596 11.222 31.163 1.00 79.81 485 THR A C 1
ATOM 3707 O O . THR A 1 485 ? -1.621 12.374 30.742 1.00 79.81 485 THR A O 1
ATOM 3710 N N . TRP A 1 486 ? -2.694 10.504 31.288 1.00 86.75 486 TRP A N 1
ATOM 3711 C CA . TRP A 1 486 ? -4.021 11.064 31.122 1.00 86.75 486 TRP A CA 1
ATOM 3712 C C . TRP A 1 486 ? -4.543 11.454 32.489 1.00 86.75 486 TRP A C 1
ATOM 3714 O O . TRP A 1 486 ? -4.656 10.596 33.362 1.00 86.75 486 TRP A O 1
ATOM 3724 N N . LEU A 1 487 ? -4.885 12.730 32.666 1.00 91.69 487 LEU A N 1
ATOM 3725 C CA . LEU A 1 487 ? -5.756 13.139 33.758 1.00 91.69 487 LEU A CA 1
ATOM 3726 C C . LEU A 1 487 ? -7.190 12.838 33.355 1.00 91.69 487 LEU A C 1
ATOM 3728 O O . LEU A 1 487 ? -7.695 13.395 32.384 1.00 91.69 487 LEU A O 1
ATOM 3732 N N . SER A 1 488 ? -7.845 11.956 34.093 1.00 91.31 488 SER A N 1
ATOM 3733 C CA . SER A 1 488 ? -9.265 11.683 33.937 1.00 91.31 488 SER A CA 1
ATOM 3734 C C . SER A 1 488 ? -10.068 12.518 34.921 1.00 91.31 488 SER A C 1
ATOM 3736 O O . SER A 1 488 ? -9.747 12.556 36.106 1.00 91.31 488 SER A O 1
ATOM 3738 N N . PHE A 1 489 ? -11.167 13.087 34.465 1.00 94.69 489 PHE A N 1
ATOM 3739 C CA . PHE A 1 489 ? -12.152 13.754 35.296 1.00 94.69 489 PHE A CA 1
ATOM 3740 C C . PHE A 1 489 ? -13.482 13.045 35.096 1.00 94.69 489 PHE A C 1
ATOM 3742 O O . PHE A 1 489 ? -13.898 12.804 33.964 1.00 94.69 489 PHE A O 1
ATOM 3749 N N . ALA A 1 490 ? -14.137 12.680 36.187 1.00 94.06 490 ALA A N 1
ATOM 3750 C CA . ALA A 1 490 ? -15.443 12.048 36.155 1.00 94.06 490 ALA A CA 1
ATOM 3751 C C . ALA A 1 490 ? -16.388 12.741 37.129 1.00 94.06 490 ALA A C 1
ATOM 3753 O O . ALA A 1 490 ? -1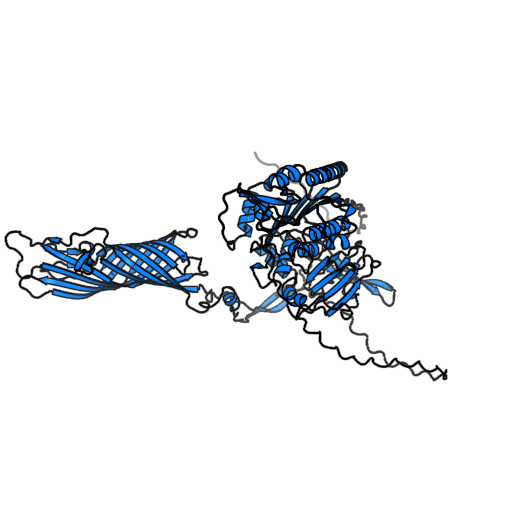5.992 13.118 38.231 1.00 94.06 490 ALA A O 1
ATOM 3754 N N . VAL A 1 491 ? -17.635 12.900 36.699 1.00 95.69 491 VAL A N 1
ATOM 3755 C CA . VAL A 1 491 ? -18.729 13.425 37.515 1.00 95.69 491 VAL A CA 1
ATOM 3756 C C . VAL A 1 491 ? -19.908 12.480 37.356 1.00 95.69 491 VAL A C 1
ATOM 3758 O O . VAL A 1 491 ? -20.315 12.179 36.232 1.00 95.69 491 VAL A O 1
ATOM 3761 N N . GLY A 1 492 ? -20.434 11.997 38.475 1.00 94.81 492 GLY A N 1
ATOM 3762 C CA . GLY A 1 492 ? -21.542 11.058 38.520 1.00 94.81 492 GLY A CA 1
ATOM 3763 C C . GLY A 1 492 ? -22.595 11.448 39.543 1.00 94.81 492 GLY A C 1
ATOM 3764 O O . GLY A 1 492 ? -22.318 12.120 40.533 1.00 94.81 492 GLY A O 1
ATOM 3765 N N . ALA A 1 493 ? -23.817 11.005 39.287 1.00 94.06 493 ALA A N 1
ATOM 3766 C CA . ALA A 1 493 ? -24.919 11.066 40.230 1.00 94.06 493 ALA A CA 1
ATOM 3767 C C . ALA A 1 493 ? -24.934 9.783 41.065 1.00 94.06 493 ALA A C 1
ATOM 3769 O O . ALA A 1 493 ? -24.775 8.689 40.516 1.00 94.06 493 ALA A O 1
ATOM 3770 N N . GLU A 1 494 ? -25.113 9.918 42.377 1.00 92.06 494 GLU A N 1
ATOM 3771 C CA . GLU A 1 494 ? -25.120 8.793 43.305 1.00 92.06 494 GLU A CA 1
ATOM 3772 C C . GLU A 1 494 ? -26.531 8.485 43.806 1.00 92.06 494 GLU A C 1
ATOM 3774 O O . GLU A 1 494 ? -27.233 9.353 44.326 1.00 92.06 494 GLU A O 1
ATOM 3779 N N . PHE A 1 495 ? -26.928 7.220 43.690 1.00 89.81 495 PHE A N 1
ATOM 3780 C CA . PHE A 1 495 ? -28.272 6.748 43.988 1.00 89.81 495 PHE A CA 1
ATOM 3781 C C . PHE A 1 495 ? -28.271 5.690 45.087 1.00 89.81 495 PHE A C 1
ATOM 3783 O O . PHE A 1 495 ? -27.418 4.793 45.131 1.00 89.81 495 PHE A O 1
ATOM 3790 N N . ASN A 1 496 ? -29.276 5.763 45.958 1.00 85.88 496 ASN A N 1
ATOM 3791 C CA . ASN A 1 496 ? -29.539 4.712 46.930 1.00 85.88 496 ASN A CA 1
ATOM 3792 C C . ASN A 1 496 ? -30.315 3.560 46.268 1.00 85.88 496 ASN A C 1
ATOM 3794 O O . ASN A 1 496 ? -31.374 3.766 45.683 1.00 85.88 496 ASN A O 1
ATOM 3798 N N . VAL A 1 497 ? -29.793 2.336 46.379 1.00 78.06 497 VAL A N 1
ATOM 3799 C CA . VAL A 1 497 ? -30.364 1.138 45.734 1.00 78.06 497 VAL A CA 1
ATOM 3800 C C . VAL A 1 497 ? -31.521 0.547 46.542 1.00 78.06 497 VAL A C 1
ATOM 3802 O O . VAL A 1 497 ? -32.377 -0.137 45.992 1.00 78.06 497 VAL A O 1
ATOM 3805 N N . LEU A 1 498 ? -31.555 0.799 47.854 1.00 75.38 498 LEU A N 1
ATOM 3806 C CA . LEU A 1 498 ? -32.473 0.131 48.782 1.00 75.38 498 LEU A CA 1
ATOM 3807 C C . LEU A 1 498 ? -33.785 0.896 49.022 1.00 75.38 498 LEU A C 1
ATOM 3809 O O . LEU A 1 498 ? -34.600 0.425 49.808 1.00 75.38 498 LEU A O 1
ATOM 3813 N N . ALA A 1 499 ? -33.989 2.043 48.359 1.00 68.75 499 ALA A N 1
ATOM 3814 C CA . ALA A 1 499 ? -35.184 2.891 48.477 1.00 68.75 499 ALA A CA 1
ATOM 3815 C C . ALA A 1 499 ? -35.671 3.078 49.937 1.00 68.75 499 ALA A C 1
ATOM 3817 O O . ALA A 1 499 ? -36.799 2.707 50.272 1.00 68.75 499 ALA A O 1
ATOM 3818 N N . PRO A 1 500 ? -34.822 3.607 50.834 1.00 75.62 500 PRO A N 1
ATOM 3819 C CA . PRO A 1 500 ? -35.162 3.720 52.246 1.00 75.62 500 PRO A CA 1
ATOM 3820 C C . PRO A 1 500 ? -36.355 4.644 52.500 1.00 75.62 500 PRO A C 1
ATOM 3822 O O . PRO A 1 500 ? -36.521 5.675 51.851 1.00 75.62 500 PRO A O 1
ATOM 3825 N N . THR A 1 501 ? -37.148 4.307 53.517 1.00 78.19 501 THR A N 1
ATOM 3826 C CA . THR A 1 501 ? -38.301 5.110 53.952 1.00 78.19 501 THR A CA 1
ATOM 3827 C C . THR A 1 501 ? -37.900 6.368 54.721 1.00 78.19 501 THR A C 1
ATOM 3829 O O . THR A 1 501 ? -38.729 7.261 54.884 1.00 78.19 501 THR A O 1
ATOM 3832 N N . GLY A 1 502 ? -36.663 6.427 55.234 1.00 82.00 502 GLY A N 1
ATOM 3833 C CA . GLY A 1 502 ? -36.198 7.499 56.114 1.00 82.00 502 GLY A CA 1
ATOM 3834 C C . GLY A 1 502 ? -36.925 7.534 57.459 1.00 82.00 502 GLY A C 1
ATOM 3835 O O . GLY A 1 502 ? -36.986 8.588 58.083 1.00 82.00 502 GLY A O 1
ATOM 3836 N N . ARG A 1 503 ? -37.520 6.416 57.894 1.00 86.06 503 ARG A N 1
ATOM 3837 C CA . ARG A 1 503 ? -38.214 6.295 59.182 1.00 86.06 503 ARG A CA 1
ATOM 3838 C C . ARG A 1 503 ? -37.519 5.264 60.058 1.00 86.06 503 ARG A C 1
ATOM 3840 O O . ARG A 1 503 ? -37.442 4.102 59.665 1.00 86.06 503 ARG A O 1
ATOM 3847 N N . ILE A 1 504 ? -37.044 5.687 61.226 1.00 87.50 504 ILE A N 1
ATOM 3848 C CA . ILE A 1 504 ? -36.240 4.859 62.134 1.00 87.50 504 ILE A CA 1
ATOM 3849 C C . ILE A 1 504 ? -36.965 4.716 63.471 1.00 87.50 504 ILE A C 1
ATOM 3851 O O . ILE A 1 504 ? -37.311 5.708 64.104 1.00 87.50 504 ILE A O 1
ATOM 3855 N N . GLN A 1 505 ? 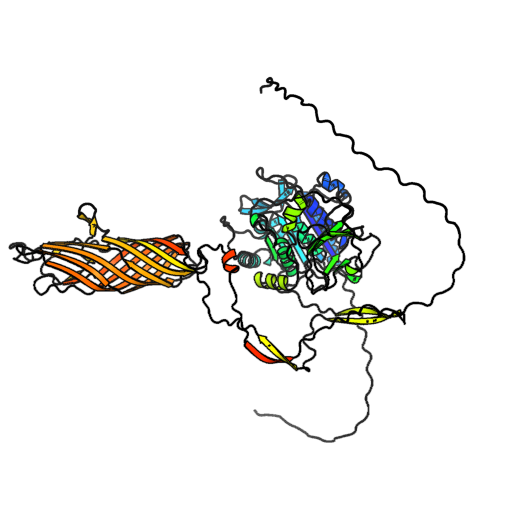-37.196 3.483 63.908 1.00 86.19 505 GLN A N 1
ATOM 3856 C CA . GLN A 1 505 ? -37.896 3.185 65.157 1.00 86.19 505 GLN A CA 1
ATOM 3857 C C . GLN A 1 505 ? -36.911 3.181 66.336 1.00 86.19 505 GLN A C 1
ATOM 3859 O O . GLN A 1 505 ? -35.900 2.479 66.296 1.00 86.19 505 GLN A O 1
ATOM 3864 N N . LEU A 1 506 ? -37.193 3.924 67.408 1.00 81.19 506 LEU A N 1
ATOM 3865 C CA . LEU A 1 506 ? -36.431 3.801 68.658 1.00 81.19 506 LEU A CA 1
ATOM 3866 C C . LEU A 1 506 ? -36.749 2.460 69.361 1.00 81.19 506 LEU A C 1
ATOM 3868 O O . LEU A 1 506 ? -37.879 1.981 69.254 1.00 81.19 506 LEU A O 1
ATOM 3872 N N . PRO A 1 507 ? -35.798 1.841 70.094 1.00 72.44 507 PRO A N 1
ATOM 3873 C CA . PRO A 1 507 ? -34.453 2.311 70.424 1.00 72.44 507 PRO A CA 1
ATOM 3874 C C . PRO A 1 507 ? -33.385 1.655 69.531 1.00 72.44 507 PRO A C 1
ATOM 3876 O O . PRO A 1 507 ? -32.530 0.913 70.026 1.00 72.44 507 PRO A O 1
ATOM 3879 N N . ASP A 1 508 ? -33.428 1.872 68.211 1.00 75.62 508 ASP A N 1
ATOM 3880 C CA . ASP A 1 508 ? -32.371 1.342 67.352 1.00 75.62 508 ASP A CA 1
ATOM 3881 C C . ASP A 1 508 ? -31.006 1.883 67.792 1.00 75.62 508 ASP A C 1
ATOM 3883 O O . ASP A 1 508 ? -30.749 3.084 67.802 1.00 75.62 508 ASP A O 1
ATOM 3887 N N . ALA A 1 509 ? -30.116 0.981 68.192 1.00 76.94 509 ALA A N 1
ATOM 3888 C CA . ALA A 1 509 ? -28.803 1.355 68.682 1.00 76.94 509 ALA A CA 1
ATOM 3889 C C . ALA A 1 509 ? -27.852 1.753 67.543 1.00 76.94 509 ALA A C 1
ATOM 3891 O O . ALA A 1 509 ? -26.765 2.269 67.827 1.00 76.94 509 ALA A O 1
ATOM 3892 N N . ARG A 1 510 ? -28.176 1.438 66.275 1.00 86.19 510 ARG A N 1
ATOM 3893 C CA . ARG A 1 510 ? -27.240 1.579 65.151 1.00 86.19 510 ARG A CA 1
ATOM 3894 C C . ARG A 1 510 ? -27.932 1.922 63.842 1.00 86.19 510 ARG A C 1
ATOM 3896 O O . ARG A 1 510 ? -28.646 1.104 63.289 1.00 86.19 510 ARG A O 1
ATOM 3903 N N . ILE A 1 511 ? -27.542 3.050 63.267 1.00 89.88 511 ILE A N 1
ATOM 3904 C CA . ILE A 1 511 ? -28.094 3.554 62.010 1.00 89.88 511 ILE A CA 1
ATOM 3905 C C . ILE A 1 511 ? -27.015 3.564 60.934 1.00 89.88 511 ILE A C 1
ATOM 3907 O O . ILE A 1 511 ? -25.868 3.963 61.184 1.00 89.88 511 ILE A O 1
ATOM 3911 N N . LYS A 1 512 ? -27.376 3.152 59.717 1.00 90.12 512 LYS A N 1
ATOM 3912 C CA . LYS A 1 512 ? -26.499 3.234 58.544 1.00 90.12 512 LYS A CA 1
ATOM 3913 C C . LYS A 1 512 ? -27.010 4.246 57.529 1.00 90.12 512 LYS A C 1
ATOM 3915 O O . LYS A 1 512 ? -28.207 4.366 57.305 1.00 90.12 512 LYS A O 1
ATOM 3920 N N . ALA A 1 513 ? -26.083 4.882 56.815 1.00 89.06 513 ALA A N 1
ATOM 3921 C CA . ALA A 1 513 ? -26.387 5.817 55.726 1.00 89.06 513 ALA A CA 1
ATOM 3922 C C . ALA A 1 513 ? -27.373 5.271 54.671 1.00 89.06 513 ALA A C 1
ATOM 3924 O O . ALA A 1 513 ? -28.159 6.024 54.109 1.00 89.06 513 ALA A O 1
ATOM 3925 N N . ASN A 1 514 ? -27.367 3.961 54.411 1.00 86.38 514 ASN A N 1
ATOM 3926 C CA . ASN A 1 514 ? -28.270 3.335 53.443 1.00 86.38 514 ASN A CA 1
ATOM 3927 C C . ASN A 1 514 ? -29.757 3.359 53.821 1.00 86.38 514 ASN A C 1
ATOM 3929 O O . ASN A 1 514 ? -30.596 3.185 52.940 1.00 86.38 514 ASN A O 1
ATOM 3933 N N . GLU A 1 515 ? -30.070 3.562 55.098 1.00 86.06 515 GLU A N 1
ATOM 3934 C CA . GLU A 1 515 ? -31.435 3.647 55.629 1.00 86.06 515 GLU A CA 1
ATOM 3935 C C . GLU A 1 515 ? -32.015 5.065 55.510 1.00 86.06 515 GLU A C 1
ATOM 3937 O O . GLU A 1 515 ? -33.174 5.298 55.853 1.00 86.06 515 GLU A O 1
ATOM 3942 N N . LEU A 1 516 ? -31.215 6.014 55.012 1.00 89.12 516 LEU A N 1
ATOM 3943 C CA . LEU A 1 516 ? -31.579 7.413 54.854 1.00 89.12 516 LEU A CA 1
ATOM 3944 C C . LEU A 1 516 ? -31.722 7.747 53.355 1.00 89.12 516 LEU A C 1
ATOM 3946 O O . LEU A 1 516 ? -30.776 7.525 52.586 1.00 89.12 516 LEU A O 1
ATOM 3950 N N . PRO A 1 517 ? -32.882 8.250 52.894 1.00 87.31 517 PRO A N 1
ATOM 3951 C CA . PRO A 1 517 ? -33.008 8.859 51.572 1.00 87.31 517 PRO A CA 1
ATOM 3952 C C . PRO A 1 517 ? -32.219 10.174 51.491 1.00 87.31 517 PRO A C 1
ATOM 3954 O O . PRO A 1 517 ? -31.950 10.800 52.518 1.00 87.31 517 PRO A O 1
ATOM 3957 N N . GLY A 1 518 ? -31.862 10.585 50.270 1.00 84.12 518 GLY A N 1
ATOM 3958 C CA . GLY A 1 518 ? -31.272 11.901 49.997 1.00 84.12 518 GLY A CA 1
ATOM 3959 C C . GLY A 1 518 ? -32.312 13.023 50.031 1.00 84.12 518 GLY A C 1
ATOM 3960 O O . GLY A 1 518 ? -33.494 12.749 50.239 1.00 84.12 518 GLY A O 1
ATOM 3961 N N . PHE A 1 519 ? -31.897 14.267 49.784 1.00 78.56 519 PHE A N 1
ATOM 3962 C CA . PHE A 1 519 ? -32.815 15.400 49.626 1.00 78.56 519 PHE A CA 1
ATOM 3963 C C . PHE A 1 519 ? -33.005 15.770 48.143 1.00 78.56 519 PHE A C 1
ATOM 3965 O O . PHE A 1 519 ? -32.140 15.519 47.304 1.00 78.56 519 PHE A O 1
ATOM 3972 N N . ASP A 1 520 ? -34.148 16.364 47.803 1.00 74.56 520 ASP A N 1
ATOM 3973 C CA . ASP A 1 520 ? -34.356 17.103 46.553 1.00 74.56 520 ASP A CA 1
ATOM 3974 C C . ASP A 1 520 ? -34.263 18.628 46.776 1.00 74.56 520 ASP A C 1
ATOM 3976 O O . ASP A 1 520 ? -34.130 19.097 47.908 1.00 74.56 520 ASP A O 1
ATOM 3980 N N . ASP A 1 521 ? -34.379 19.424 45.706 1.00 68.19 521 ASP A N 1
ATOM 3981 C CA . ASP A 1 521 ? -34.298 20.900 45.753 1.00 68.19 521 ASP A CA 1
ATOM 3982 C C . ASP A 1 521 ? -35.354 21.564 46.659 1.00 68.19 521 ASP A C 1
ATOM 3984 O O . ASP A 1 521 ? -35.278 22.756 46.964 1.00 68.19 521 ASP A O 1
ATOM 3988 N N . LYS A 1 522 ? -36.376 20.809 47.069 1.00 73.44 522 LYS A N 1
ATOM 3989 C CA . LYS A 1 522 ? -37.452 21.244 47.960 1.00 73.44 522 LYS A CA 1
ATOM 3990 C C . LYS A 1 522 ? -37.319 20.637 49.365 1.00 73.44 522 LYS A C 1
ATOM 3992 O O . LYS A 1 522 ? -38.182 20.894 50.203 1.00 73.44 522 LYS A O 1
ATOM 3997 N N . GLY A 1 523 ? -36.255 19.876 49.632 1.00 65.56 523 GLY A N 1
ATOM 3998 C CA . GLY A 1 523 ? -35.983 19.213 50.905 1.00 65.56 523 GLY A CA 1
ATOM 3999 C C . GLY A 1 523 ? -36.751 17.905 51.125 1.00 65.56 523 GLY A C 1
ATOM 4000 O O . GLY A 1 523 ? -36.847 17.460 52.267 1.00 65.56 523 GLY A O 1
ATOM 4001 N N . PHE A 1 524 ? -37.317 17.288 50.082 1.00 67.44 524 PHE A N 1
ATOM 4002 C CA . PHE A 1 524 ? -38.034 16.012 50.182 1.00 67.44 524 PHE A CA 1
ATOM 4003 C C . PHE A 1 524 ? -37.124 14.797 49.938 1.00 67.44 524 PHE A C 1
ATOM 4005 O O . PHE A 1 524 ? -36.121 14.913 49.235 1.00 67.44 524 PHE A O 1
ATOM 4012 N N . PRO A 1 525 ? -37.488 13.610 50.467 1.00 72.75 525 PRO A N 1
ATOM 4013 C CA . PRO A 1 525 ? -36.770 12.364 50.218 1.00 72.75 525 PRO A CA 1
ATOM 4014 C C . PRO A 1 525 ? -36.581 12.055 48.726 1.00 72.75 525 PRO A C 1
ATOM 4016 O O . PRO A 1 525 ? -37.553 11.940 47.979 1.00 72.75 525 PRO A O 1
ATOM 4019 N N . SER A 1 526 ? -35.332 11.846 48.316 1.00 80.00 526 SER A N 1
ATOM 4020 C CA . SER A 1 526 ? -34.932 11.513 46.950 1.00 80.00 526 SER A CA 1
ATOM 4021 C C . SER A 1 526 ? -34.107 10.226 46.900 1.00 80.00 526 SER A C 1
ATOM 4023 O O . SER A 1 526 ? -33.361 9.889 47.824 1.00 80.00 526 SER A O 1
ATOM 4025 N N . ALA A 1 527 ? -34.228 9.495 45.788 1.00 81.12 527 ALA A N 1
ATOM 4026 C CA . ALA A 1 527 ? -33.342 8.372 45.481 1.00 81.12 527 ALA A CA 1
ATOM 4027 C C . ALA A 1 527 ? -31.931 8.850 45.094 1.00 81.12 527 ALA A C 1
ATOM 4029 O O . ALA A 1 527 ? -30.962 8.117 45.300 1.00 81.12 527 ALA A O 1
ATOM 4030 N N . LEU A 1 528 ? -31.822 10.071 44.553 1.00 87.00 528 LEU A N 1
ATOM 4031 C CA . LEU A 1 528 ? -30.558 10.771 44.348 1.00 87.00 528 LEU A CA 1
ATOM 4032 C C . LEU A 1 528 ? -30.080 11.289 45.703 1.00 87.00 528 LEU A C 1
ATOM 4034 O O . LEU A 1 528 ? -30.795 12.033 46.366 1.00 87.00 528 LEU A O 1
ATOM 4038 N N . ARG A 1 529 ? -28.882 10.884 46.115 1.00 87.62 529 ARG A N 1
ATOM 4039 C CA . ARG A 1 529 ? -28.349 11.198 47.449 1.00 87.62 529 ARG A CA 1
ATOM 4040 C C . ARG A 1 529 ? -27.094 12.051 47.432 1.00 87.62 529 ARG A C 1
ATOM 4042 O O . ARG A 1 529 ? -26.556 12.356 48.491 1.00 87.62 529 ARG A O 1
ATOM 4049 N N . GLY A 1 530 ? -26.574 12.360 46.250 1.00 91.38 530 GLY A N 1
ATOM 4050 C CA . GLY A 1 530 ? -25.322 13.080 46.148 1.00 91.38 530 GLY A CA 1
ATOM 4051 C C . GLY A 1 530 ? -24.695 13.066 44.768 1.00 91.38 530 GLY A C 1
ATOM 4052 O O . GLY A 1 530 ? -25.242 12.530 43.798 1.00 91.38 530 GLY A O 1
ATOM 4053 N N . VAL A 1 531 ? -23.509 13.659 44.722 1.00 93.69 531 VAL A N 1
ATOM 4054 C CA . VAL A 1 531 ? -22.671 13.779 43.532 1.00 93.69 531 VAL A CA 1
ATOM 4055 C C . VAL A 1 531 ? -21.315 13.169 43.841 1.00 93.69 531 VAL A C 1
ATOM 4057 O O . VAL A 1 531 ? -20.719 13.457 44.876 1.00 93.69 531 VAL A O 1
ATOM 4060 N N . ASP A 1 532 ? -20.816 12.366 42.913 1.00 95.81 532 ASP A N 1
ATOM 4061 C CA . ASP A 1 532 ? -19.487 11.770 42.940 1.00 95.81 532 ASP A CA 1
ATOM 4062 C C . ASP A 1 532 ? -18.593 12.502 41.936 1.00 95.81 532 ASP A C 1
ATOM 4064 O O . ASP A 1 532 ? -18.946 12.662 40.767 1.00 95.81 532 ASP A O 1
ATOM 4068 N N . VAL A 1 533 ? -17.431 12.959 42.390 1.00 96.19 533 VAL A N 1
ATOM 4069 C CA . VAL A 1 533 ? -16.420 13.612 41.557 1.00 96.19 533 VAL A CA 1
ATOM 4070 C C . VAL A 1 533 ? -15.122 12.839 41.686 1.00 96.19 533 VAL A C 1
ATOM 4072 O O . VAL A 1 533 ? -14.629 12.600 42.787 1.00 96.19 533 VAL A O 1
ATOM 4075 N N . ARG A 1 534 ? -14.524 12.473 40.556 1.00 95.31 534 ARG A N 1
ATOM 4076 C CA . ARG A 1 534 ? -13.240 11.777 40.515 1.00 95.31 534 ARG A CA 1
ATOM 4077 C C . ARG A 1 534 ? -12.242 12.520 39.661 1.00 95.31 534 ARG A C 1
ATOM 4079 O O . ARG A 1 534 ? -12.534 12.890 38.527 1.00 95.31 534 ARG A O 1
ATOM 4086 N N . VAL A 1 535 ? -11.040 12.652 40.199 1.00 95.50 535 VAL A N 1
ATOM 4087 C CA . VAL A 1 535 ? -9.852 13.050 39.452 1.00 95.50 535 VAL A CA 1
ATOM 4088 C C . VAL A 1 535 ? -8.909 11.865 39.468 1.00 95.50 535 VAL A C 1
ATOM 4090 O O . VAL A 1 535 ? -8.510 11.401 40.529 1.00 95.50 535 VAL A O 1
ATOM 4093 N N . GLY A 1 536 ? -8.582 11.346 38.300 1.00 93.25 536 GLY A N 1
ATOM 4094 C CA . GLY A 1 536 ? -7.735 10.176 38.150 1.00 93.25 536 GLY A CA 1
ATOM 4095 C C . GLY A 1 536 ? -6.563 10.425 37.230 1.00 93.25 536 GLY A C 1
ATOM 4096 O O . GLY A 1 536 ? -6.511 11.421 36.512 1.00 93.25 536 GLY A O 1
ATOM 4097 N N . ALA A 1 537 ? -5.612 9.507 37.289 1.00 91.19 537 ALA A N 1
ATOM 4098 C CA . ALA A 1 537 ? -4.453 9.482 36.430 1.00 91.19 537 ALA A CA 1
ATOM 4099 C C . ALA A 1 537 ? -4.219 8.054 35.940 1.00 91.19 537 ALA A C 1
ATOM 4101 O O . ALA A 1 537 ? -4.254 7.094 36.719 1.00 91.19 537 ALA A O 1
ATOM 4102 N N . PHE A 1 538 ? -3.965 7.914 34.645 1.00 88.12 538 PHE A N 1
ATOM 4103 C CA . PHE A 1 538 ? -3.578 6.642 34.054 1.00 88.12 538 PHE A CA 1
ATOM 4104 C C . PHE A 1 538 ? -2.569 6.835 32.930 1.00 88.12 538 PHE A C 1
ATOM 4106 O O . PHE A 1 538 ? -2.470 7.905 32.334 1.00 88.12 538 PHE A O 1
ATOM 4113 N N . SER A 1 539 ? -1.831 5.773 32.634 1.00 80.12 539 SER A N 1
ATOM 4114 C CA . SER A 1 539 ? -0.912 5.724 31.503 1.00 80.12 539 SER A CA 1
ATOM 4115 C C . SER A 1 539 ? -1.658 5.202 30.264 1.00 80.12 539 SER A C 1
ATOM 4117 O O . SER A 1 539 ? -2.406 4.219 30.335 1.00 80.12 539 SER A O 1
ATOM 4119 N N . GLY A 1 540 ? -1.508 5.887 29.127 1.00 71.12 540 GLY A N 1
ATOM 4120 C CA . GLY A 1 540 ? -2.147 5.489 27.873 1.00 71.12 540 GLY A CA 1
ATOM 4121 C C . GLY A 1 540 ? -1.406 6.006 26.645 1.00 71.12 540 GLY A C 1
ATOM 4122 O O . GLY A 1 540 ? -1.343 7.211 26.413 1.00 71.12 540 GLY A O 1
ATOM 4123 N N . ARG A 1 541 ? -0.885 5.093 25.815 1.00 66.31 541 ARG A N 1
ATOM 4124 C CA . ARG A 1 541 ? -0.054 5.441 24.645 1.00 66.31 541 ARG A CA 1
ATOM 4125 C C . ARG A 1 541 ? -0.800 6.198 23.540 1.00 66.31 541 ARG A C 1
ATOM 4127 O O . ARG A 1 541 ? -0.228 7.089 22.923 1.00 66.31 541 ARG A O 1
ATOM 4134 N N . THR A 1 542 ? -2.072 5.876 23.301 1.00 63.50 542 THR A N 1
ATOM 4135 C CA . THR A 1 542 ? -2.904 6.512 22.262 1.00 63.50 542 THR A CA 1
ATOM 4136 C C . THR A 1 542 ? -4.279 6.895 22.822 1.00 63.50 542 THR A C 1
ATOM 4138 O O . THR A 1 542 ? -4.696 6.343 23.844 1.00 63.50 542 THR A O 1
ATOM 4141 N N . PRO A 1 543 ? -5.029 7.810 22.175 1.00 63.84 543 PRO A N 1
ATOM 4142 C CA . PRO A 1 543 ? -6.403 8.125 22.574 1.00 63.84 543 PRO A CA 1
ATOM 4143 C C . PRO A 1 543 ? -7.370 6.933 22.519 1.00 63.84 543 PRO A C 1
ATOM 4145 O O . PRO A 1 543 ? -8.414 6.973 23.158 1.00 63.84 543 PRO A O 1
ATOM 4148 N N . THR A 1 544 ? -7.041 5.878 21.777 1.00 62.81 544 THR A N 1
ATOM 4149 C CA . THR A 1 544 ? -7.877 4.679 21.597 1.00 62.81 544 THR A CA 1
ATOM 4150 C C . THR A 1 544 ? -7.420 3.492 22.448 1.00 62.81 544 THR A C 1
ATOM 4152 O O . THR A 1 544 ? -8.153 2.517 22.593 1.00 62.81 544 THR A O 1
ATOM 4155 N N . ARG A 1 545 ? -6.233 3.561 23.068 1.00 68.31 545 ARG A N 1
ATOM 4156 C CA . ARG A 1 545 ? -5.724 2.513 23.960 1.00 68.31 545 ARG A CA 1
ATOM 4157 C C . ARG A 1 545 ? -6.137 2.797 25.402 1.00 68.31 545 ARG A C 1
ATOM 4159 O O . ARG A 1 545 ? -5.600 3.690 26.057 1.00 68.31 545 ARG A O 1
ATOM 4166 N N . TYR A 1 546 ? -7.100 2.026 25.890 1.00 73.31 546 TYR A N 1
ATOM 4167 C CA . TYR A 1 546 ? -7.680 2.189 27.224 1.00 73.31 546 TYR A CA 1
ATOM 4168 C C . TYR A 1 546 ? -6.753 1.678 28.347 1.00 73.31 546 TYR A C 1
ATOM 4170 O O . TYR A 1 546 ? -6.013 0.711 28.133 1.00 73.31 546 TYR A O 1
ATOM 4178 N N . PRO A 1 547 ? -6.805 2.271 29.557 1.00 77.75 547 PRO A N 1
ATOM 4179 C CA . PRO A 1 547 ? -5.939 1.892 30.667 1.00 77.75 547 PRO A CA 1
ATOM 4180 C C . PRO A 1 547 ? -6.225 0.482 31.174 1.00 77.75 547 PRO A C 1
ATOM 4182 O O . PRO A 1 547 ? -7.356 -0.005 31.146 1.00 77.75 547 PRO A O 1
ATOM 4185 N N . VAL A 1 548 ? -5.184 -0.181 31.674 1.00 84.50 548 VAL A N 1
ATOM 4186 C CA . VAL A 1 548 ? -5.333 -1.409 32.472 1.00 84.50 548 VAL A CA 1
ATOM 4187 C C . VAL A 1 548 ? -5.573 -1.051 33.936 1.00 84.50 548 VAL A C 1
ATOM 4189 O O . VAL A 1 548 ? -6.397 -1.685 34.589 1.00 84.50 548 VAL A O 1
ATOM 4192 N N . VAL A 1 549 ? -4.888 -0.010 34.415 1.00 88.44 549 VAL A N 1
ATOM 4193 C CA . VAL A 1 549 ? -4.978 0.507 35.780 1.00 88.44 549 VAL A CA 1
ATOM 4194 C C . VAL A 1 549 ? -5.174 2.018 35.730 1.00 88.44 549 VAL A C 1
ATOM 4196 O O . VAL A 1 549 ? -4.560 2.700 34.911 1.00 88.44 549 VAL A O 1
ATOM 4199 N N . GLU A 1 550 ? -6.016 2.539 36.612 1.00 91.06 550 GLU A N 1
ATOM 4200 C CA . GLU A 1 550 ? -6.224 3.972 36.811 1.00 91.06 550 GLU A CA 1
ATOM 4201 C C . GLU A 1 550 ? -6.240 4.267 38.305 1.00 91.06 550 GLU A C 1
ATOM 4203 O O . GLU A 1 550 ? -7.053 3.696 39.028 1.00 91.06 550 GLU A O 1
ATOM 4208 N N . GLY A 1 551 ? -5.357 5.153 38.764 1.00 94.00 551 GLY A N 1
ATOM 4209 C CA . GLY A 1 551 ? -5.419 5.690 40.121 1.00 94.00 551 GLY A CA 1
ATOM 4210 C C . GLY A 1 551 ? -6.391 6.862 40.172 1.00 94.00 551 GLY A C 1
ATOM 4211 O O . GLY A 1 551 ? -6.479 7.622 39.209 1.00 94.00 551 GLY A O 1
ATOM 4212 N N . PHE A 1 552 ? -7.114 7.035 41.274 1.00 95.50 552 PHE A N 1
ATOM 4213 C CA . PHE A 1 552 ? -8.032 8.155 41.432 1.00 95.50 552 PHE A CA 1
ATOM 4214 C C . PHE A 1 552 ? -8.042 8.730 42.845 1.00 95.50 552 PHE A C 1
ATOM 4216 O O . PHE A 1 552 ? -7.814 8.040 43.836 1.00 95.50 552 PHE A O 1
ATOM 4223 N N . PHE A 1 553 ? -8.366 10.015 42.905 1.00 97.12 553 PHE A N 1
ATOM 4224 C CA . PHE A 1 553 ? -8.898 10.700 44.063 1.00 97.12 553 PHE A CA 1
ATOM 4225 C C . PHE A 1 553 ? -10.398 10.919 43.853 1.00 97.12 553 PHE A C 1
ATOM 4227 O O . PHE A 1 553 ? -10.822 11.427 42.812 1.00 97.12 553 PHE A O 1
ATOM 4234 N N . ARG A 1 554 ? -11.202 10.518 44.832 1.00 95.56 554 ARG A N 1
ATOM 4235 C CA . ARG A 1 554 ? -12.659 10.619 44.826 1.00 95.56 554 ARG A CA 1
ATOM 4236 C C . ARG A 1 554 ? -13.113 11.591 45.902 1.00 95.56 554 ARG A C 1
ATOM 4238 O O . ARG A 1 554 ? -12.685 11.512 47.054 1.00 95.56 554 ARG A O 1
ATOM 4245 N N . THR A 1 555 ? -14.014 12.474 45.500 1.00 95.44 555 THR A N 1
ATOM 4246 C CA . THR A 1 555 ? -14.708 13.427 46.353 1.00 95.44 555 THR A CA 1
ATOM 4247 C C . THR A 1 555 ? -16.134 13.663 45.863 1.00 95.44 555 THR A C 1
ATOM 4249 O O . THR A 1 555 ? -16.665 12.861 45.100 1.00 95.44 555 THR A O 1
ATOM 4252 N N . GLY A 1 556 ? -16.772 14.732 46.327 1.00 94.00 556 GLY A N 1
ATOM 4253 C CA . GLY A 1 556 ? -18.171 15.040 46.082 1.00 94.00 556 GLY A CA 1
ATOM 4254 C C . GLY A 1 556 ? -18.905 15.171 47.404 1.00 94.00 556 GLY A C 1
ATOM 4255 O O . GLY A 1 556 ? -18.326 15.625 48.390 1.00 94.00 556 GLY A O 1
ATOM 4256 N N . TYR A 1 557 ? -20.165 14.770 47.444 1.00 93.19 557 TYR A N 1
ATOM 4257 C CA . TYR A 1 557 ? -20.899 14.697 48.697 1.00 93.19 557 TYR A CA 1
ATOM 4258 C C . TYR A 1 557 ? -21.982 13.635 48.625 1.00 93.19 557 TYR A C 1
ATOM 4260 O O . TYR A 1 557 ? -22.547 13.394 47.560 1.00 93.19 557 TYR A O 1
ATOM 4268 N N . THR A 1 558 ? -22.303 13.048 49.772 1.00 92.38 558 THR A N 1
ATOM 4269 C CA . THR A 1 558 ? -23.569 12.347 49.960 1.00 92.38 558 THR A CA 1
ATOM 4270 C C . THR A 1 558 ? -24.261 12.874 51.195 1.00 92.38 558 THR A C 1
ATOM 4272 O O . THR A 1 558 ? -23.624 13.256 52.178 1.00 92.38 558 THR A O 1
ATOM 4275 N N . GLU A 1 559 ? -25.575 12.867 51.156 1.00 91.81 559 GLU A N 1
ATOM 4276 C CA . GLU A 1 559 ? -26.407 13.334 52.245 1.00 91.81 559 GLU A CA 1
ATOM 4277 C C . GLU A 1 559 ? -27.561 12.380 52.490 1.00 91.81 559 GLU A C 1
ATOM 4279 O O . GLU A 1 559 ? -27.875 11.502 51.680 1.00 91.81 559 GLU A O 1
ATOM 4284 N N . GLY A 1 560 ? -28.201 12.568 53.631 1.00 91.06 560 GLY A N 1
ATOM 4285 C CA . GLY A 1 560 ? -29.492 11.968 53.847 1.00 91.06 560 GLY A CA 1
ATOM 4286 C C . GLY A 1 560 ? -30.140 12.368 55.149 1.00 91.06 560 GLY A C 1
ATOM 4287 O O . GLY A 1 560 ? -29.530 12.982 56.030 1.00 91.06 560 GLY A O 1
ATOM 4288 N N . HIS A 1 561 ? 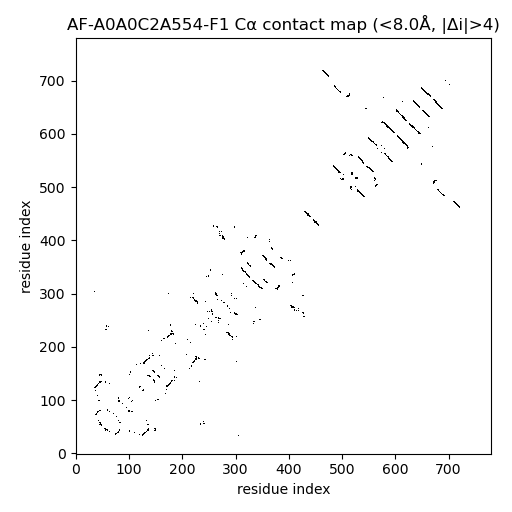-31.400 11.972 55.229 1.00 90.38 561 HIS A N 1
ATOM 4289 C CA . HIS A 1 561 ? -32.329 12.368 56.264 1.00 90.38 561 HIS A CA 1
ATOM 4290 C C . HIS A 1 561 ? -33.104 11.176 56.796 1.00 90.38 561 HIS A C 1
ATOM 4292 O O . HIS A 1 561 ? -33.551 10.328 56.027 1.00 90.38 561 HIS A O 1
ATOM 4298 N N . ALA A 1 562 ? -33.343 11.156 58.099 1.00 90.69 562 ALA A N 1
ATOM 4299 C CA . ALA A 1 562 ? -34.360 10.307 58.689 1.00 90.69 562 ALA A CA 1
ATOM 4300 C C . ALA A 1 562 ? -35.156 11.044 59.761 1.00 90.69 562 ALA A C 1
ATOM 4302 O O . ALA A 1 562 ? -34.628 11.859 60.515 1.00 90.69 562 ALA A O 1
ATOM 4303 N N . SER A 1 563 ? -36.428 10.682 59.859 1.00 90.50 563 SER A N 1
ATOM 4304 C CA . SER A 1 563 ? -37.291 10.979 60.993 1.00 90.50 563 SER A CA 1
ATOM 4305 C C . SER A 1 563 ? -37.350 9.763 61.912 1.00 90.50 563 SER A C 1
ATOM 4307 O O . SER A 1 563 ? -37.427 8.622 61.445 1.00 90.50 563 SER A O 1
ATOM 4309 N N . PHE A 1 564 ? -37.340 9.996 63.218 1.00 90.56 564 PHE A N 1
ATOM 4310 C CA . PHE A 1 564 ? -37.527 8.926 64.187 1.00 90.56 564 PHE A CA 1
ATOM 4311 C C . PHE A 1 564 ? -39.000 8.709 64.495 1.00 90.56 564 PHE A C 1
ATOM 4313 O O . PHE A 1 564 ? -39.827 9.608 64.348 1.00 90.56 564 PHE A O 1
ATOM 4320 N N . ILE A 1 565 ? -39.313 7.497 64.931 1.00 88.81 565 ILE A N 1
ATOM 4321 C CA . ILE A 1 565 ? -40.600 7.128 65.501 1.00 88.81 565 ILE A CA 1
ATOM 4322 C C . ILE A 1 565 ? -40.334 6.736 66.964 1.00 88.81 565 ILE A C 1
ATOM 4324 O O . ILE A 1 565 ? -39.418 5.936 67.207 1.00 88.81 565 ILE A O 1
ATOM 4328 N N . PRO A 1 566 ? -41.073 7.310 67.933 1.00 85.06 566 PRO A N 1
ATOM 4329 C CA . PRO A 1 566 ? -40.902 7.005 69.352 1.00 85.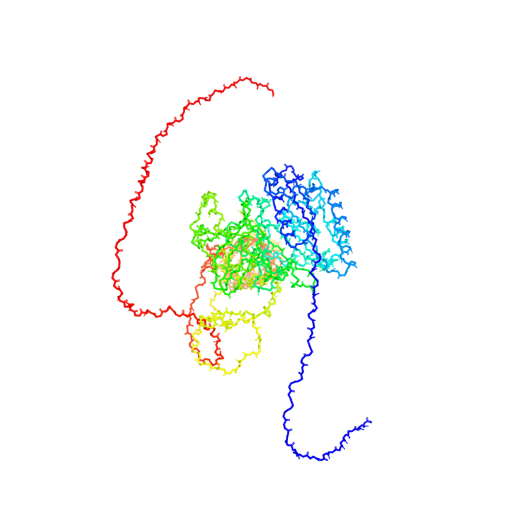06 566 PRO A CA 1
ATOM 4330 C C . PRO A 1 566 ? -41.177 5.526 69.634 1.00 85.06 566 PRO A C 1
ATOM 4332 O O . PRO A 1 566 ? -41.975 4.904 68.935 1.00 85.06 566 PRO A O 1
ATOM 4335 N N . SER A 1 567 ? -40.504 4.955 70.638 1.00 74.69 567 SER A N 1
ATOM 4336 C CA . SER A 1 567 ? -40.565 3.516 70.943 1.00 74.69 567 SER A CA 1
ATOM 4337 C C . SER A 1 567 ? -41.957 3.023 71.347 1.00 74.69 567 SER A C 1
ATOM 4339 O O . SER A 1 567 ? -42.269 1.868 71.070 1.00 74.69 567 SER A O 1
ATOM 4341 N N . ASP A 1 568 ? -42.782 3.894 71.937 1.00 70.88 568 ASP A N 1
ATOM 4342 C CA . ASP A 1 568 ? -44.175 3.630 72.298 1.00 70.88 568 ASP A CA 1
ATOM 4343 C C . ASP A 1 568 ? -45.108 4.678 71.659 1.00 70.88 568 ASP A C 1
ATOM 4345 O O . ASP A 1 568 ? -44.902 5.883 71.804 1.00 70.88 568 ASP A O 1
ATOM 4349 N N . ASP A 1 569 ? -46.184 4.228 70.999 1.00 61.84 569 ASP A N 1
ATOM 4350 C CA . ASP A 1 569 ? -47.194 5.093 70.346 1.00 61.84 569 ASP A CA 1
ATOM 4351 C C . ASP A 1 569 ? -47.974 5.992 71.337 1.00 61.84 569 ASP A C 1
ATOM 4353 O O . ASP A 1 569 ? -48.735 6.868 70.922 1.00 61.84 569 ASP A O 1
ATOM 4357 N N . VAL A 1 570 ? -47.827 5.758 72.646 1.00 62.97 570 VAL A N 1
ATOM 4358 C CA . VAL A 1 570 ? -48.654 6.357 73.708 1.00 62.97 570 VAL A CA 1
ATOM 4359 C C . VAL A 1 570 ? -47.962 7.530 74.412 1.00 62.97 570 VAL A C 1
ATOM 4361 O O . VAL A 1 570 ? -48.630 8.522 74.705 1.00 62.97 570 VAL A O 1
ATOM 4364 N N . ASP A 1 571 ? -46.648 7.446 74.648 1.00 63.59 571 ASP A N 1
ATOM 4365 C CA . ASP A 1 571 ? -45.908 8.391 75.505 1.00 63.59 571 ASP A CA 1
ATOM 4366 C C . ASP A 1 571 ? -45.064 9.421 74.723 1.00 63.59 571 ASP A C 1
ATOM 4368 O O . ASP A 1 571 ? -44.577 10.395 75.297 1.00 63.59 571 ASP A O 1
ATOM 4372 N N . GLY A 1 572 ? -44.964 9.286 73.394 1.00 80.50 572 GLY A N 1
ATOM 4373 C CA . GLY A 1 572 ? -44.209 10.220 72.554 1.00 80.50 572 GLY A CA 1
ATOM 4374 C C . GLY A 1 572 ? -42.692 10.094 72.740 1.00 80.50 572 GLY A C 1
ATOM 4375 O O . GLY A 1 572 ? -42.190 9.036 73.099 1.00 80.50 572 GLY A O 1
ATOM 4376 N N . PHE A 1 573 ? -41.946 11.153 72.422 1.00 86.81 573 PHE A N 1
ATOM 4377 C CA . PHE A 1 573 ? -40.489 11.174 72.591 1.00 86.81 573 PHE A CA 1
ATOM 4378 C C . PHE A 1 573 ? -40.108 11.525 74.033 1.00 86.81 573 PHE A C 1
ATOM 4380 O O . PHE A 1 573 ? -40.574 12.532 74.573 1.00 86.81 573 PHE A O 1
ATOM 4387 N N . ASP A 1 574 ? -39.185 10.772 74.625 1.00 87.94 574 ASP A N 1
ATOM 4388 C CA . ASP A 1 574 ? -38.586 11.127 75.908 1.00 87.94 574 ASP A CA 1
ATOM 4389 C C . ASP A 1 574 ? -37.638 12.327 75.762 1.00 87.94 574 ASP A C 1
ATOM 4391 O O . ASP A 1 574 ? -37.111 12.639 74.687 1.00 87.94 574 ASP A O 1
ATOM 4395 N N . ARG A 1 575 ? -37.393 13.045 76.868 1.00 87.62 575 ARG A N 1
ATOM 4396 C CA . ARG A 1 575 ? -36.448 14.171 76.861 1.00 87.62 575 ARG A CA 1
ATOM 4397 C C . ARG A 1 575 ? -35.060 13.685 76.449 1.00 87.62 575 ARG A C 1
ATOM 4399 O O . ARG A 1 575 ? -34.390 12.957 77.179 1.00 87.62 575 ARG A O 1
ATOM 4406 N N . GLY A 1 576 ? -34.574 14.216 75.336 1.00 86.81 576 GLY A N 1
ATOM 4407 C CA . GLY A 1 576 ? -33.285 13.881 74.763 1.00 86.81 576 GLY A CA 1
ATOM 4408 C C . GLY A 1 576 ? -33.329 12.799 73.688 1.00 86.81 576 GLY A C 1
ATOM 4409 O O . GLY A 1 576 ? -32.260 12.524 73.134 1.00 86.81 576 GLY A O 1
ATOM 4410 N N . ASP A 1 577 ? -34.493 12.243 73.356 1.00 90.12 577 ASP A N 1
ATOM 4411 C CA . ASP A 1 577 ? -34.645 11.336 72.220 1.00 90.12 577 ASP A CA 1
ATOM 4412 C C . ASP A 1 577 ? -34.346 12.041 70.900 1.00 90.12 577 ASP A C 1
ATOM 4414 O O . ASP A 1 577 ? -34.581 13.242 70.742 1.00 90.12 577 ASP A O 1
ATOM 4418 N N . ALA A 1 578 ? -33.831 11.284 69.933 1.00 90.81 578 ALA A N 1
ATOM 4419 C CA . ALA A 1 578 ? -33.663 11.762 68.571 1.00 90.81 578 ALA A CA 1
ATOM 4420 C C . ALA A 1 578 ? -35.026 11.845 67.874 1.00 90.81 578 ALA A C 1
ATOM 4422 O O . ALA A 1 578 ? -35.743 10.855 67.821 1.00 90.81 578 ALA A O 1
ATOM 4423 N N . MET A 1 579 ? -35.354 13.004 67.302 1.00 91.50 579 MET A N 1
ATOM 4424 C CA . MET A 1 579 ? -36.556 13.218 66.483 1.00 91.50 579 MET A CA 1
ATOM 4425 C C . MET A 1 579 ? -36.234 13.207 64.988 1.00 91.50 579 MET A C 1
ATOM 4427 O O . MET A 1 579 ? -37.020 12.734 64.170 1.00 91.50 579 MET A O 1
ATOM 4431 N N . GLN A 1 580 ? -35.048 13.698 64.631 1.00 92.81 580 GLN A N 1
ATOM 4432 C CA . GLN A 1 580 ? -34.566 13.769 63.257 1.00 92.81 580 GLN A CA 1
ATOM 4433 C C . GLN A 1 580 ? -33.056 13.545 63.219 1.00 92.81 580 GLN A C 1
ATOM 4435 O O . GLN A 1 580 ? -32.340 13.948 64.140 1.00 92.81 580 GLN A O 1
ATOM 4440 N N . LEU A 1 581 ? -32.584 12.925 62.142 1.00 92.75 581 LEU A N 1
ATOM 4441 C CA . LEU A 1 581 ? -31.177 12.756 61.821 1.00 92.75 581 LEU A CA 1
ATOM 4442 C C . LEU A 1 581 ? -30.887 13.297 60.428 1.00 92.75 581 LEU A C 1
ATOM 4444 O O . LEU A 1 581 ? -31.446 12.806 59.452 1.00 92.75 581 LEU A O 1
ATOM 4448 N N . ASP A 1 582 ? -29.945 14.228 60.346 1.00 92.88 582 ASP A N 1
ATOM 4449 C CA . ASP A 1 582 ? -29.383 14.696 59.084 1.00 92.88 582 ASP A CA 1
ATOM 4450 C C . ASP A 1 582 ? -27.889 14.384 59.049 1.00 92.88 582 ASP A C 1
ATOM 4452 O O . ASP A 1 582 ? -27.162 14.642 60.020 1.00 92.88 582 ASP A O 1
ATOM 4456 N N . TYR A 1 583 ? -27.409 13.876 57.917 1.00 92.44 583 TYR A N 1
ATOM 4457 C CA . TYR A 1 583 ? -25.979 13.758 57.674 1.00 92.44 583 TYR A CA 1
ATOM 4458 C C . TYR A 1 583 ? -25.587 14.315 56.312 1.00 92.44 583 TYR A C 1
ATOM 4460 O O . TYR A 1 583 ? -26.328 14.225 55.338 1.00 92.44 583 TYR A O 1
ATOM 4468 N N . LEU A 1 584 ? -24.378 14.861 56.270 1.00 92.94 584 LEU A N 1
ATOM 4469 C CA . LEU A 1 584 ? -23.666 15.227 55.058 1.00 92.94 584 LEU A CA 1
ATOM 4470 C C . LEU A 1 584 ? -22.246 14.693 55.197 1.00 92.94 584 LEU A C 1
ATOM 4472 O O . LEU A 1 584 ? -21.593 14.903 56.223 1.00 92.94 584 LEU A O 1
ATOM 4476 N N . THR A 1 585 ? -21.758 14.015 54.172 1.00 93.81 585 THR A N 1
ATOM 4477 C CA . THR A 1 585 ? -20.380 13.536 54.117 1.00 93.81 585 THR A CA 1
ATOM 4478 C C . THR A 1 585 ? -19.733 13.958 52.814 1.00 93.81 585 THR A C 1
ATOM 4480 O O . THR A 1 585 ? -20.355 13.925 51.756 1.00 93.81 585 THR A O 1
ATOM 4483 N N . VAL A 1 586 ? -18.470 14.353 52.908 1.00 95.50 586 VAL A N 1
ATOM 4484 C CA . VAL A 1 586 ? -17.602 14.640 51.771 1.00 95.50 586 VAL A CA 1
ATOM 4485 C C . VAL A 1 586 ? -16.485 13.601 51.799 1.00 95.50 586 VAL A C 1
ATOM 4487 O O . VAL A 1 586 ? -15.619 13.673 52.682 1.00 95.50 586 VAL A O 1
ATOM 4490 N N . PRO A 1 587 ? -16.495 12.619 50.882 1.00 93.69 587 PRO A N 1
ATOM 4491 C CA . PRO A 1 587 ? -15.414 11.654 50.802 1.00 93.69 587 PRO A CA 1
ATOM 4492 C C . PRO A 1 587 ? -14.130 12.343 50.323 1.00 93.69 587 PRO A C 1
ATOM 4494 O O . PRO A 1 587 ? -14.147 13.213 49.452 1.00 93.69 587 PRO A O 1
ATOM 4497 N N . LEU A 1 588 ? -13.002 11.947 50.901 1.00 95.56 588 LEU A N 1
ATOM 4498 C CA . LEU A 1 588 ? -11.644 12.263 50.466 1.00 95.56 588 LEU A CA 1
ATOM 4499 C C . LEU A 1 588 ? -10.890 10.934 50.344 1.00 95.56 588 LEU A C 1
ATOM 4501 O O . LEU A 1 588 ? -10.148 10.532 51.245 1.00 95.56 588 LEU A O 1
ATOM 4505 N N . PHE A 1 589 ? -11.160 10.205 49.263 1.00 95.19 589 PHE A N 1
ATOM 4506 C CA . PHE A 1 589 ? -10.703 8.827 49.075 1.00 95.19 589 PHE A CA 1
ATOM 4507 C C . PHE A 1 589 ? -9.649 8.741 47.982 1.00 95.19 589 PHE A C 1
ATOM 4509 O O . PHE A 1 589 ? -9.790 9.353 46.928 1.00 95.19 589 PHE A O 1
ATOM 4516 N N . PHE A 1 590 ? -8.619 7.934 48.215 1.00 96.88 590 PHE A N 1
ATOM 4517 C CA . PHE A 1 590 ? -7.657 7.538 47.196 1.00 96.88 590 PHE A CA 1
ATOM 4518 C C . PHE A 1 590 ? -7.864 6.065 46.872 1.00 96.88 590 PHE A C 1
ATOM 4520 O O . PHE A 1 590 ? -8.011 5.238 47.772 1.00 96.88 590 PHE A O 1
ATOM 4527 N N . GLY A 1 591 ? -7.879 5.729 45.591 1.00 94.44 591 GLY A N 1
ATOM 4528 C CA . GLY A 1 591 ? -8.161 4.376 45.144 1.00 94.44 591 GLY A CA 1
ATOM 4529 C C . GLY A 1 591 ? -7.640 4.089 43.750 1.00 94.44 591 GLY A C 1
ATOM 4530 O O . GLY A 1 591 ? -6.934 4.899 43.146 1.00 94.44 591 GLY A O 1
ATOM 4531 N N . GLY A 1 592 ? -7.982 2.910 43.242 1.00 94.25 592 GLY A N 1
ATOM 4532 C CA . GLY A 1 592 ? -7.628 2.506 41.891 1.00 94.25 592 GLY A CA 1
ATOM 4533 C C . GLY A 1 592 ? -8.653 1.577 41.256 1.00 94.25 592 GLY A C 1
ATOM 4534 O O . GLY A 1 592 ? -9.337 0.826 41.949 1.00 94.25 592 GLY A O 1
ATOM 4535 N N . ASN A 1 593 ? -8.735 1.638 39.929 1.00 93.94 593 ASN A N 1
ATOM 4536 C CA . ASN A 1 593 ? -9.540 0.767 39.078 1.00 93.94 593 ASN A CA 1
ATOM 4537 C C . ASN A 1 593 ? -8.627 -0.168 38.286 1.00 93.94 593 ASN A C 1
ATOM 4539 O O . ASN A 1 593 ? -7.613 0.272 37.744 1.00 93.94 593 ASN A O 1
ATOM 4543 N N . ILE A 1 594 ? -9.029 -1.429 38.159 1.00 91.25 594 ILE A N 1
ATOM 4544 C CA . ILE A 1 594 ? -8.425 -2.423 37.272 1.00 91.25 594 ILE A CA 1
ATOM 4545 C C . ILE A 1 594 ? -9.481 -2.835 36.245 1.00 91.25 594 ILE A C 1
ATOM 4547 O O . ILE A 1 594 ? -10.579 -3.254 36.613 1.00 91.25 594 ILE A O 1
ATOM 4551 N N . TYR A 1 595 ? -9.153 -2.708 34.959 1.00 88.31 595 TYR A N 1
ATOM 4552 C CA . TYR A 1 595 ? -10.072 -2.957 33.844 1.00 88.31 595 TYR A CA 1
ATOM 4553 C C . TYR A 1 595 ? -9.800 -4.310 33.167 1.00 88.31 595 TYR A C 1
ATOM 4555 O O . TYR A 1 595 ? -8.654 -4.634 32.845 1.00 88.31 595 TYR A O 1
ATOM 4563 N N . PHE A 1 596 ? -10.857 -5.044 32.811 1.00 82.31 596 PHE A N 1
ATOM 4564 C CA . PHE A 1 596 ? -10.805 -6.381 32.193 1.00 82.31 596 PHE A CA 1
ATOM 4565 C C . PHE A 1 596 ? -11.672 -6.426 30.908 1.00 82.31 596 PHE A C 1
ATOM 4567 O O . PHE A 1 596 ? -12.574 -5.606 30.783 1.00 82.31 596 PHE A O 1
ATOM 4574 N N . PRO A 1 597 ? -11.501 -7.392 29.977 1.00 69.06 597 PRO A N 1
ATOM 4575 C CA . PRO A 1 597 ? -10.422 -7.559 28.976 1.00 69.06 597 PRO A CA 1
ATOM 4576 C C . PRO A 1 597 ? -10.317 -6.426 27.909 1.00 69.06 597 PRO A C 1
ATOM 4578 O O . PRO A 1 597 ? -10.983 -5.401 28.011 1.00 69.06 597 PRO A O 1
ATOM 4581 N N . ARG A 1 598 ? -9.394 -6.558 26.930 1.00 59.66 598 ARG A N 1
ATOM 4582 C CA . ARG A 1 598 ? -8.829 -5.451 26.108 1.00 59.66 598 ARG A CA 1
ATOM 4583 C C . ARG A 1 598 ? -9.552 -5.083 24.792 1.00 59.66 598 ARG A C 1
ATOM 4585 O O . ARG A 1 598 ? -9.226 -4.034 24.251 1.00 59.66 598 ARG A O 1
ATOM 4592 N N . LYS A 1 599 ? -10.475 -5.900 24.264 1.00 58.62 599 LYS A N 1
ATOM 4593 C CA . LYS A 1 599 ? -10.978 -5.782 22.869 1.00 58.62 599 LYS A CA 1
ATOM 4594 C C . LYS A 1 599 ? -12.449 -5.329 22.714 1.00 58.62 599 LYS A C 1
ATOM 4596 O O . LYS A 1 599 ? -13.033 -5.546 21.663 1.00 58.62 599 LYS A O 1
ATOM 4601 N N . TRP A 1 600 ? -13.058 -4.699 23.725 1.00 61.16 600 TRP A N 1
ATOM 4602 C CA . TRP A 1 600 ? -14.442 -4.187 23.649 1.00 61.16 600 TRP A CA 1
ATOM 4603 C C . TRP A 1 600 ? -14.499 -2.732 24.159 1.00 61.16 600 TRP A C 1
ATOM 4605 O O . TRP A 1 600 ? -13.948 -2.477 25.233 1.00 61.16 600 TRP A O 1
ATOM 4615 N N . PRO A 1 601 ? -15.163 -1.778 23.466 1.00 64.56 601 PRO A N 1
ATOM 4616 C CA . PRO A 1 601 ? -15.441 -0.428 23.990 1.00 64.56 601 PRO A CA 1
ATOM 4617 C C . PRO A 1 601 ? -16.247 -0.377 25.305 1.00 64.56 601 PRO A C 1
ATOM 4619 O O . PRO A 1 601 ? -16.304 0.671 25.942 1.00 64.56 601 PRO A O 1
ATOM 4622 N N . VAL A 1 602 ? -16.851 -1.491 25.733 1.00 82.56 602 VAL A N 1
ATOM 4623 C CA . VAL A 1 602 ? -17.561 -1.631 27.011 1.00 82.56 602 VAL A CA 1
ATOM 4624 C C . VAL A 1 602 ? -16.684 -2.454 27.952 1.00 82.56 602 VAL A C 1
ATOM 4626 O O . VAL A 1 602 ? -16.546 -3.664 27.771 1.00 82.56 602 VAL A O 1
ATOM 4629 N N . ARG A 1 603 ? -16.054 -1.809 28.939 1.00 83.75 603 ARG A N 1
ATOM 4630 C CA . ARG A 1 603 ? -15.056 -2.456 29.802 1.00 83.75 603 ARG A CA 1
ATOM 4631 C C . ARG A 1 603 ? -15.537 -2.599 31.240 1.00 83.75 603 ARG A C 1
ATOM 4633 O O . ARG A 1 603 ? -15.689 -1.583 31.922 1.00 83.75 603 ARG A O 1
ATOM 4640 N N . PRO A 1 604 ? -15.719 -3.832 31.739 1.00 90.19 604 PRO A N 1
ATOM 4641 C CA . PRO A 1 604 ? -15.894 -4.043 33.163 1.00 90.19 604 PRO A CA 1
ATOM 4642 C C . PRO A 1 604 ? -14.615 -3.674 33.925 1.00 90.19 604 PRO A C 1
ATOM 4644 O O . PRO A 1 604 ? -13.495 -3.967 33.489 1.00 90.19 604 PRO A O 1
ATOM 4647 N N . TYR A 1 605 ? -14.785 -3.060 35.089 1.00 92.12 605 TYR A N 1
ATOM 4648 C CA . TYR A 1 605 ? -13.703 -2.766 36.016 1.00 92.12 605 TYR A CA 1
ATOM 4649 C C . TYR A 1 605 ? -14.094 -3.096 37.451 1.00 92.12 605 TYR A C 1
ATOM 4651 O O . TYR A 1 605 ? -15.264 -3.048 37.829 1.00 92.12 605 TYR A O 1
ATOM 4659 N N . GLY A 1 606 ? -13.083 -3.425 38.246 1.00 95.12 606 GLY A N 1
ATOM 4660 C CA . GLY A 1 606 ? -13.177 -3.538 39.696 1.00 95.12 606 GLY A CA 1
ATOM 4661 C C . GLY A 1 606 ? -12.166 -2.602 40.337 1.00 95.12 606 GLY A C 1
ATOM 4662 O O . GLY A 1 606 ? -11.064 -2.430 39.816 1.00 95.12 606 GLY A O 1
ATOM 4663 N N . GLY A 1 607 ? -12.530 -1.983 41.450 1.00 95.12 607 GLY A N 1
ATOM 4664 C CA . GLY A 1 607 ? -11.662 -1.053 42.145 1.00 95.12 607 GLY A CA 1
ATOM 4665 C C . GLY A 1 607 ? -11.901 -1.024 43.643 1.00 95.12 607 GLY A C 1
ATOM 4666 O O . GLY A 1 607 ? -12.873 -1.571 44.162 1.00 95.12 607 GLY A O 1
ATOM 4667 N N . LEU A 1 608 ? -10.959 -0.399 44.333 1.00 96.69 608 LEU A N 1
ATOM 4668 C CA . LEU A 1 608 ? -10.974 -0.224 45.778 1.00 96.69 608 LEU A CA 1
ATOM 4669 C C . LEU A 1 608 ? -10.384 1.134 46.136 1.00 96.69 608 LEU A C 1
ATOM 4671 O O . LEU A 1 608 ? -9.558 1.671 45.393 1.00 96.69 608 LEU A O 1
ATOM 4675 N N . GLY A 1 609 ? -10.790 1.666 47.280 1.00 95.19 609 GLY A N 1
ATOM 4676 C CA . GLY A 1 609 ? -10.319 2.950 47.777 1.00 95.19 609 GLY A CA 1
ATOM 4677 C C . GLY A 1 609 ? -10.296 3.000 49.296 1.00 95.19 609 GLY A C 1
ATOM 4678 O O . GLY A 1 609 ? -10.982 2.240 49.979 1.00 95.19 609 GLY A O 1
ATOM 4679 N N . ALA A 1 610 ? -9.482 3.898 49.832 1.00 95.75 610 ALA A N 1
ATOM 4680 C CA . ALA A 1 610 ? -9.400 4.177 51.254 1.00 95.75 610 ALA A CA 1
ATOM 4681 C C . ALA A 1 610 ? -9.126 5.663 51.476 1.00 95.75 610 ALA A C 1
ATOM 4683 O O . ALA A 1 610 ? -8.486 6.331 50.661 1.00 95.75 610 ALA A O 1
ATOM 4684 N N . GLY A 1 611 ? -9.594 6.190 52.597 1.00 94.50 611 GLY A N 1
ATOM 4685 C CA . GLY A 1 611 ? -9.369 7.587 52.921 1.00 94.50 611 GLY A CA 1
ATOM 4686 C C . GLY A 1 611 ? -10.193 8.035 54.104 1.00 94.50 611 GLY A C 1
ATOM 4687 O O . GLY A 1 611 ? -10.331 7.306 55.092 1.00 94.50 611 GLY A O 1
ATOM 4688 N N . PHE A 1 612 ? -10.718 9.251 53.995 1.00 93.44 612 PHE A N 1
ATOM 4689 C CA . PHE A 1 612 ? -11.482 9.871 55.061 1.00 93.44 612 PHE A CA 1
ATOM 4690 C C . PHE A 1 612 ? -12.810 10.413 54.558 1.00 93.44 612 PHE A C 1
ATOM 4692 O O . PHE A 1 612 ? -12.867 11.083 53.535 1.00 93.44 612 PHE A O 1
ATOM 4699 N N . ASP A 1 613 ? -13.854 10.205 55.342 1.00 91.94 613 ASP A N 1
ATOM 4700 C CA . ASP A 1 613 ? -15.094 10.957 55.244 1.00 91.94 613 ASP A CA 1
ATOM 4701 C C . ASP A 1 613 ? -15.003 12.190 56.138 1.00 91.94 613 ASP A C 1
ATOM 4703 O O . ASP A 1 613 ? -14.846 12.073 57.360 1.00 91.94 613 ASP A O 1
ATOM 4707 N N . VAL A 1 614 ? -15.111 13.377 55.540 1.00 93.00 614 VAL A N 1
ATOM 4708 C CA . VAL A 1 614 ? -15.406 14.601 56.287 1.00 93.00 614 VAL A CA 1
ATOM 4709 C C . VAL A 1 614 ? -16.903 14.619 56.511 1.00 93.00 614 VAL A C 1
ATOM 4711 O O . VAL A 1 614 ? -17.677 14.976 55.625 1.00 93.00 614 VAL A O 1
ATOM 4714 N N . MET A 1 615 ? -17.309 14.203 57.701 1.00 91.19 615 MET A N 1
ATOM 4715 C CA . MET A 1 615 ? -18.710 13.982 58.002 1.00 91.19 615 MET A CA 1
ATOM 4716 C C . MET A 1 615 ? -19.228 15.029 58.984 1.00 91.19 615 MET A C 1
ATOM 4718 O O . MET A 1 615 ? -18.568 15.334 59.979 1.00 91.19 615 MET A O 1
ATOM 4722 N N . ARG A 1 616 ? -20.438 15.528 58.730 1.00 93.50 616 ARG A N 1
ATOM 4723 C CA . ARG A 1 616 ? -21.259 16.289 59.671 1.00 93.50 616 ARG A CA 1
ATOM 4724 C C . ARG A 1 616 ? -22.557 15.528 59.924 1.00 93.50 616 ARG A C 1
ATOM 4726 O O . ARG A 1 616 ? -23.245 15.144 58.987 1.00 93.50 616 ARG A O 1
ATOM 4733 N N . LEU A 1 617 ? -22.878 15.339 61.195 1.00 94.06 617 LEU A N 1
ATOM 4734 C CA . LEU A 1 617 ? -24.071 14.669 61.693 1.00 94.06 617 LEU A CA 1
ATOM 4735 C C . LEU A 1 617 ? -24.821 15.620 62.619 1.00 94.06 617 LEU A C 1
ATOM 4737 O O . LEU A 1 617 ? -24.194 16.259 63.469 1.00 94.06 617 LEU A O 1
ATOM 4741 N N . ARG A 1 618 ? -26.143 15.684 62.490 1.00 94.94 618 ARG A N 1
ATOM 4742 C CA . ARG A 1 618 ? -27.021 16.419 63.400 1.00 94.94 618 ARG A CA 1
ATOM 4743 C C . ARG A 1 618 ? -28.176 15.524 63.818 1.00 94.94 618 ARG A C 1
ATOM 4745 O O . ARG A 1 618 ? -28.925 15.061 62.968 1.00 94.94 618 ARG A O 1
ATOM 4752 N N . TYR A 1 619 ? -28.332 15.341 65.122 1.00 94.44 619 TYR A N 1
ATOM 4753 C CA . TYR A 1 619 ? -29.563 14.836 65.712 1.00 94.44 619 TYR A CA 1
ATOM 4754 C C . TYR A 1 619 ? -30.348 16.014 66.280 1.00 94.44 619 TYR A C 1
ATOM 4756 O O . TYR A 1 619 ? -29.848 16.694 67.181 1.00 94.44 619 TYR A O 1
ATOM 4764 N N . ALA A 1 620 ? -31.563 16.236 65.780 1.00 94.12 620 ALA A N 1
ATOM 4765 C CA . ALA A 1 620 ? -32.525 17.095 66.463 1.00 94.12 620 ALA A CA 1
ATOM 4766 C C . ALA A 1 620 ? -33.152 16.305 67.610 1.00 94.12 620 ALA A C 1
ATOM 4768 O O . ALA A 1 620 ? -33.524 15.143 67.415 1.00 94.12 620 ALA A O 1
ATOM 4769 N N . ARG A 1 621 ? -33.236 16.903 68.801 1.00 93.25 621 ARG A N 1
ATOM 4770 C CA . ARG A 1 621 ? -33.606 16.178 70.025 1.00 93.25 621 ARG A CA 1
ATOM 4771 C C . ARG A 1 621 ? -34.827 16.773 70.709 1.00 93.25 621 ARG A C 1
ATOM 4773 O O . ARG A 1 621 ? -35.013 17.985 70.707 1.00 93.25 621 ARG A O 1
ATOM 4780 N N . HIS A 1 622 ? -35.661 15.915 71.286 1.00 92.00 622 HIS A N 1
ATOM 4781 C CA . HIS A 1 622 ? -36.863 16.343 71.995 1.00 92.00 622 HIS A CA 1
ATOM 4782 C C . HIS A 1 622 ? -36.496 17.000 73.337 1.00 92.00 622 HIS A C 1
ATOM 4784 O O . HIS A 1 622 ? -35.771 16.404 74.133 1.00 92.00 622 HIS A O 1
ATOM 4790 N N . ASP A 1 623 ? -36.948 18.234 73.590 1.00 90.81 623 ASP A N 1
ATOM 4791 C CA . ASP A 1 623 ? -36.701 18.997 74.832 1.00 90.81 623 ASP A CA 1
ATOM 4792 C C . ASP A 1 623 ? -35.226 19.044 75.309 1.00 90.81 623 ASP A C 1
ATOM 4794 O O . ASP A 1 623 ? -34.907 19.117 76.509 1.00 90.81 623 ASP A O 1
ATOM 4798 N N . ALA A 1 624 ? -34.297 19.001 74.354 1.00 91.06 624 ALA A N 1
ATOM 4799 C CA . ALA A 1 624 ? -32.859 19.071 74.569 1.00 91.06 624 ALA A CA 1
ATOM 4800 C C . ALA A 1 624 ? -32.176 19.763 73.383 1.00 91.06 624 ALA A C 1
ATOM 4802 O O . ALA A 1 624 ? -32.710 19.782 72.279 1.00 91.06 624 ALA A O 1
ATOM 4803 N N . ASP A 1 625 ? -30.976 20.300 73.606 1.00 92.25 625 ASP A N 1
ATOM 4804 C CA . ASP A 1 625 ? -30.183 20.881 72.523 1.00 92.25 625 ASP A CA 1
ATOM 4805 C C . ASP A 1 625 ? -29.807 19.820 71.480 1.00 92.25 625 ASP A C 1
ATOM 4807 O O . ASP A 1 625 ? -29.515 18.662 71.814 1.00 92.25 625 ASP A O 1
ATOM 4811 N N . ASP A 1 626 ? -29.759 20.244 70.217 1.00 93.44 626 ASP A N 1
ATOM 4812 C CA . ASP A 1 626 ? -29.303 19.415 69.109 1.00 93.44 626 ASP A CA 1
ATOM 4813 C C . ASP A 1 626 ? -27.906 18.854 69.375 1.00 93.44 626 ASP A C 1
ATOM 4815 O O . ASP A 1 626 ? -26.980 19.560 69.789 1.00 93.44 626 ASP A O 1
ATOM 4819 N N . TYR A 1 627 ? -27.721 17.580 69.046 1.00 92.88 627 TYR A N 1
ATOM 4820 C CA . TYR A 1 627 ? -26.395 16.985 69.042 1.00 92.88 627 TYR A CA 1
ATOM 4821 C C . TYR A 1 627 ? -25.786 17.124 67.650 1.00 92.88 627 TYR A C 1
ATOM 4823 O O . TYR A 1 627 ? -26.297 16.564 66.680 1.00 92.88 627 TYR A O 1
ATOM 4831 N N . VAL A 1 628 ? -24.667 17.839 67.552 1.00 92.44 628 VAL A N 1
ATOM 4832 C CA . VAL A 1 628 ? -23.908 17.988 66.307 1.00 92.44 628 VAL A CA 1
ATOM 4833 C C . VAL A 1 628 ? -22.535 17.357 66.476 1.00 92.44 628 VAL A C 1
ATOM 4835 O O . VAL A 1 628 ? -21.776 17.724 67.370 1.00 92.44 628 VAL A O 1
ATOM 4838 N N . ALA A 1 629 ? -22.191 16.443 65.575 1.00 89.81 629 ALA A N 1
ATOM 4839 C CA . ALA A 1 629 ? -20.853 15.883 65.476 1.00 89.81 629 ALA A CA 1
ATOM 4840 C C . ALA A 1 629 ? -20.279 16.179 64.094 1.00 89.81 629 ALA A C 1
ATOM 4842 O O . ALA A 1 629 ? -20.916 15.919 63.078 1.00 89.81 629 ALA A O 1
ATOM 4843 N N . ALA A 1 630 ? -19.056 16.698 64.054 1.00 88.81 630 ALA A N 1
ATOM 4844 C CA . ALA A 1 630 ? -18.309 16.868 62.820 1.00 88.81 630 ALA A CA 1
ATOM 4845 C C . ALA A 1 630 ? -16.899 16.312 62.992 1.00 88.81 630 ALA A C 1
ATOM 4847 O O . ALA A 1 630 ? -16.279 16.480 64.044 1.00 88.81 630 ALA A O 1
ATOM 4848 N N . GLY A 1 631 ? -16.386 15.633 61.974 1.00 86.31 631 GLY A N 1
ATOM 4849 C CA . GLY A 1 631 ? -15.013 15.160 62.009 1.00 86.31 631 GLY A CA 1
ATOM 4850 C C . GLY A 1 631 ? -14.660 14.202 60.888 1.00 86.31 631 GLY A C 1
ATOM 4851 O O . GLY A 1 631 ? -15.519 13.705 60.165 1.00 86.31 631 GLY A O 1
ATOM 4852 N N . LEU A 1 632 ? -13.361 13.934 60.793 1.00 89.19 632 LEU A N 1
ATOM 4853 C CA . LEU A 1 632 ? -12.788 12.965 59.869 1.00 89.19 632 LEU A CA 1
ATOM 4854 C C . LEU A 1 632 ? -13.021 11.539 60.380 1.00 89.19 632 LEU A C 1
ATOM 4856 O O . LEU A 1 632 ? -12.823 11.244 61.568 1.00 89.19 632 LEU A O 1
ATOM 4860 N N . ARG A 1 633 ? -13.427 10.644 59.480 1.00 90.62 633 ARG A N 1
ATOM 4861 C CA . ARG A 1 633 ? -13.630 9.218 59.759 1.00 90.62 633 ARG A CA 1
ATOM 4862 C C . ARG A 1 633 ? -12.920 8.383 58.714 1.00 90.62 633 ARG A C 1
ATOM 4864 O O . ARG A 1 633 ? -13.115 8.603 57.531 1.00 90.62 633 ARG A O 1
ATOM 4871 N N . ILE A 1 634 ? -12.106 7.428 59.154 1.00 91.44 634 ILE A N 1
ATOM 4872 C CA . ILE A 1 634 ? -11.429 6.501 58.243 1.00 91.44 634 ILE A CA 1
ATOM 4873 C C . ILE A 1 634 ? -12.484 5.630 57.567 1.00 91.44 634 ILE A C 1
ATOM 4875 O O . ILE A 1 634 ? -13.365 5.107 58.255 1.00 91.44 634 ILE A O 1
ATOM 4879 N N . GLY A 1 635 ? -12.366 5.451 56.257 1.00 92.19 635 GLY A N 1
ATOM 4880 C CA . GLY A 1 635 ? -13.238 4.567 55.502 1.00 92.19 635 GLY A CA 1
ATOM 4881 C C . GLY A 1 635 ? -12.528 3.835 54.373 1.00 92.19 635 GLY A C 1
ATOM 4882 O O . GLY A 1 635 ? -11.418 4.190 53.969 1.00 92.19 635 GLY A O 1
ATOM 4883 N N . PHE A 1 636 ? -13.199 2.796 53.888 1.00 95.00 636 PHE A N 1
ATOM 4884 C CA . PHE A 1 636 ? -12.774 1.930 52.796 1.00 95.00 636 PHE A CA 1
ATOM 4885 C C . PHE A 1 636 ? -13.947 1.697 51.854 1.00 95.00 636 PHE A C 1
ATOM 4887 O O . PHE A 1 636 ? -15.094 1.605 52.292 1.00 95.00 636 PHE A O 1
ATOM 4894 N N . GLU A 1 637 ? -13.660 1.550 50.571 1.00 94.50 637 GLU A N 1
ATOM 4895 C CA . GLU A 1 637 ? -14.652 1.243 49.553 1.00 94.50 637 GLU A CA 1
ATOM 4896 C C . GLU A 1 637 ? -14.192 0.107 48.645 1.00 94.50 637 GLU A C 1
ATOM 4898 O O . GLU A 1 637 ? -13.001 -0.072 48.379 1.00 94.50 637 GLU A O 1
ATOM 4903 N N . LEU A 1 638 ? -15.174 -0.644 48.161 1.00 96.19 638 LEU A N 1
ATOM 4904 C CA . LEU A 1 638 ? -15.046 -1.605 47.080 1.00 96.19 638 LEU A CA 1
ATOM 4905 C C . LEU A 1 638 ? -16.106 -1.264 46.040 1.00 96.19 638 LEU A C 1
ATOM 4907 O O . LEU A 1 638 ? -17.274 -1.074 46.383 1.00 96.19 638 LEU A O 1
ATOM 4911 N N . HIS A 1 639 ? -15.729 -1.216 44.771 1.00 96.00 639 HIS A N 1
ATOM 4912 C CA . HIS A 1 639 ? -16.668 -0.915 43.699 1.00 96.00 639 HIS A CA 1
ATOM 4913 C C . HIS A 1 639 ? -16.364 -1.714 42.439 1.00 96.00 639 HIS A C 1
ATOM 4915 O O . HIS A 1 639 ? -15.249 -2.181 42.211 1.00 96.00 639 HIS A O 1
ATOM 4921 N N . GLY A 1 640 ? -17.387 -1.886 41.615 1.00 95.62 640 GLY A N 1
ATOM 4922 C CA . GLY A 1 640 ? -17.281 -2.546 40.324 1.00 95.62 640 GLY A CA 1
ATOM 4923 C C . GLY A 1 640 ? -18.294 -1.967 39.356 1.00 95.62 640 GLY A C 1
ATOM 4924 O O . GLY A 1 640 ? -19.422 -1.657 39.740 1.00 95.62 640 GLY A O 1
ATOM 4925 N N . GLY A 1 641 ? -17.888 -1.789 38.108 1.00 93.25 641 GLY A N 1
ATOM 4926 C CA . GLY A 1 641 ? -18.693 -1.083 37.126 1.00 93.25 641 GLY A CA 1
ATOM 4927 C C . GLY A 1 641 ? -18.323 -1.408 35.695 1.00 93.25 641 GLY A C 1
ATOM 4928 O O . GLY A 1 641 ? -17.509 -2.288 35.422 1.00 93.25 641 GLY A O 1
ATOM 4929 N N . ILE A 1 642 ? -18.956 -0.683 34.785 1.00 91.00 642 ILE A N 1
ATOM 4930 C CA . ILE A 1 642 ? -18.736 -0.738 33.348 1.00 91.00 642 ILE A CA 1
ATOM 4931 C C . ILE A 1 642 ? -18.397 0.675 32.871 1.00 91.00 642 ILE A C 1
ATOM 4933 O O . ILE A 1 642 ? -19.088 1.632 33.219 1.00 91.00 642 ILE A O 1
ATOM 4937 N N . ASP A 1 643 ? -17.344 0.791 32.068 1.00 88.44 643 ASP A N 1
ATOM 4938 C CA . ASP A 1 643 ? -16.928 2.014 31.376 1.00 88.44 643 ASP A CA 1
ATOM 4939 C C . ASP A 1 643 ? -17.161 1.824 29.869 1.00 88.44 643 ASP A C 1
ATOM 4941 O O . ASP A 1 643 ? -16.545 0.959 29.242 1.00 88.44 643 ASP A O 1
ATOM 4945 N N . VAL A 1 644 ? -18.092 2.590 29.299 1.00 86.00 644 VAL A N 1
ATOM 4946 C CA . VAL A 1 644 ? -18.330 2.687 27.856 1.00 86.00 644 VAL A CA 1
ATOM 4947 C C . VAL A 1 644 ? -17.484 3.837 27.338 1.00 86.00 644 VAL A C 1
ATOM 4949 O O . VAL A 1 644 ? -17.883 5.005 27.374 1.00 86.00 644 VAL A O 1
ATOM 4952 N N . ARG A 1 645 ? -16.286 3.504 26.873 1.00 74.12 645 ARG A N 1
ATOM 4953 C CA . ARG A 1 645 ? -15.296 4.497 26.480 1.00 74.12 645 ARG A CA 1
ATOM 4954 C C . ARG A 1 645 ? -15.242 4.588 24.965 1.00 74.12 645 ARG A C 1
ATOM 4956 O O . ARG A 1 645 ? -14.863 3.629 24.309 1.00 74.12 645 ARG A O 1
ATOM 4963 N N . ILE A 1 646 ? -15.601 5.746 24.413 1.00 68.56 646 ILE A N 1
ATOM 4964 C CA . ILE A 1 646 ? -15.509 5.999 22.967 1.00 68.56 646 ILE A CA 1
ATOM 4965 C C . ILE A 1 646 ? -14.046 6.310 22.631 1.00 68.56 646 ILE A C 1
ATOM 4967 O O . ILE A 1 646 ? -13.435 5.669 21.783 1.00 68.56 646 ILE A O 1
ATOM 4971 N N . THR A 1 647 ? -13.432 7.219 23.394 1.00 74.50 647 THR A N 1
ATOM 4972 C CA . THR A 1 647 ? -11.990 7.516 23.362 1.00 74.50 647 THR A CA 1
ATOM 4973 C C . THR A 1 647 ? -11.505 7.851 24.775 1.00 74.50 647 THR A C 1
ATOM 4975 O O . THR A 1 647 ? -12.303 8.080 25.678 1.00 74.50 647 THR A O 1
ATOM 4978 N N . ASN A 1 648 ? -10.197 7.952 25.002 1.00 79.44 648 ASN A N 1
ATOM 4979 C CA . ASN A 1 648 ? -9.663 8.481 26.259 1.00 79.44 648 ASN A CA 1
ATOM 4980 C C . ASN A 1 648 ? -10.069 9.947 26.514 1.00 79.44 648 ASN A C 1
ATOM 4982 O O . ASN A 1 648 ? -9.934 10.394 27.646 1.00 79.44 648 ASN A O 1
ATOM 4986 N N . TYR A 1 649 ? -10.616 10.673 25.528 1.00 81.69 649 TYR A N 1
ATOM 4987 C CA . TYR A 1 649 ? -11.196 12.003 25.736 1.00 81.69 649 TYR A CA 1
ATOM 4988 C C . TYR A 1 649 ? -12.607 11.964 26.324 1.00 81.69 649 TYR A C 1
ATOM 4990 O O . TYR A 1 649 ? -12.980 12.910 27.013 1.00 81.69 649 TYR A O 1
ATOM 4998 N N . PHE A 1 650 ? -13.386 10.906 26.071 1.00 84.44 650 PHE A N 1
ATOM 4999 C CA . PHE A 1 650 ? -14.790 10.834 26.476 1.00 84.44 650 PHE A CA 1
ATOM 5000 C C . PHE A 1 650 ? -15.283 9.397 26.708 1.00 84.44 650 PHE A C 1
ATOM 5002 O O . PHE A 1 650 ? -15.113 8.513 25.861 1.00 84.44 650 PHE A O 1
ATOM 5009 N N . GLY A 1 651 ? -15.977 9.196 27.828 1.00 87.06 651 GLY A N 1
ATOM 5010 C CA . GLY A 1 651 ? -16.645 7.950 28.184 1.00 87.06 651 GLY A CA 1
ATOM 5011 C C . GLY A 1 651 ? -17.824 8.148 29.137 1.00 87.06 651 GLY A C 1
ATOM 5012 O O . GLY A 1 651 ? -18.019 9.212 29.729 1.00 87.06 651 GLY A O 1
ATOM 5013 N N . LEU A 1 652 ? -18.606 7.087 29.280 1.00 90.88 652 LEU A N 1
ATOM 5014 C CA . LEU A 1 652 ? -19.724 6.965 30.212 1.00 90.88 652 LEU A CA 1
ATOM 5015 C C . LEU A 1 652 ? -19.408 5.836 31.182 1.00 90.88 652 LEU A C 1
ATOM 5017 O O . LEU A 1 652 ? -18.918 4.795 30.758 1.00 90.88 652 LEU A O 1
ATOM 5021 N N . PHE A 1 653 ? -19.723 5.997 32.463 1.00 93.06 653 PHE A N 1
ATOM 5022 C CA . PHE A 1 653 ? -19.530 4.917 33.428 1.00 93.06 653 PHE A CA 1
ATOM 5023 C C . PHE A 1 653 ? -20.768 4.693 34.288 1.00 93.06 653 PHE A C 1
ATOM 5025 O O . PHE A 1 653 ? -21.520 5.622 34.590 1.00 93.06 653 PHE A O 1
ATOM 5032 N N . GLY A 1 654 ? -20.951 3.441 34.693 1.00 94.75 654 GLY A N 1
ATOM 5033 C CA . GLY A 1 654 ? -21.916 3.033 35.703 1.00 94.75 654 GLY A CA 1
ATOM 5034 C C . GLY A 1 654 ? -21.274 2.027 36.647 1.00 94.75 654 GLY A C 1
ATOM 5035 O O . GLY A 1 654 ? -20.679 1.055 36.188 1.00 94.75 654 GLY A O 1
ATOM 5036 N N . GLU A 1 655 ? -21.381 2.238 37.955 1.00 95.25 655 GLU A N 1
ATOM 5037 C CA . GLU A 1 655 ? -20.804 1.343 38.958 1.00 95.25 655 GLU A CA 1
ATOM 5038 C C . GLU A 1 655 ? -21.690 1.126 40.173 1.00 95.25 655 GLU A C 1
ATOM 5040 O O . GLU A 1 655 ? -22.526 1.955 40.528 1.00 95.25 655 GLU A O 1
ATOM 5045 N N . VAL A 1 656 ? -21.437 0.004 40.837 1.00 95.44 656 VAL A N 1
ATOM 5046 C CA . VAL A 1 656 ? -21.950 -0.319 42.159 1.00 95.44 656 VAL A CA 1
ATOM 5047 C C . VAL A 1 656 ? -20.814 -0.161 43.159 1.00 95.44 656 VAL A C 1
ATOM 5049 O O . VAL A 1 656 ? -19.728 -0.708 42.963 1.00 95.44 656 VAL A O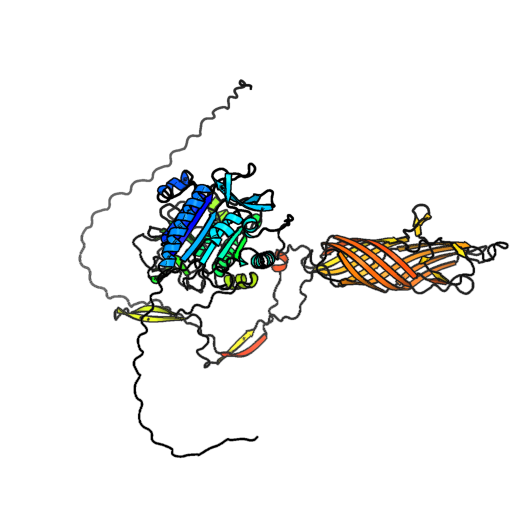 1
ATOM 5052 N N . ARG A 1 657 ? -21.074 0.559 44.248 1.00 94.94 657 ARG A N 1
ATOM 5053 C CA . ARG A 1 657 ? -20.131 0.796 45.339 1.00 94.94 657 ARG A CA 1
ATOM 5054 C C . ARG A 1 657 ? -20.656 0.234 46.645 1.00 94.94 657 ARG A C 1
ATOM 5056 O O . ARG A 1 657 ? -21.822 0.420 46.973 1.00 94.94 657 ARG A O 1
ATOM 5063 N N . GLN A 1 658 ? -19.758 -0.365 47.413 1.00 94.94 658 GLN A N 1
ATOM 5064 C CA . GLN A 1 658 ? -19.915 -0.661 48.826 1.00 94.94 658 GLN A CA 1
ATOM 5065 C C . GLN A 1 658 ? -18.906 0.170 49.628 1.00 94.94 658 GLN A C 1
ATOM 5067 O O . GLN A 1 658 ? -17.702 0.071 49.407 1.00 94.94 658 GLN A O 1
ATOM 5072 N N . LEU A 1 659 ? -19.404 0.963 50.575 1.00 93.50 659 LEU A N 1
ATOM 5073 C CA . LEU A 1 659 ? -18.617 1.832 51.454 1.00 93.50 659 LEU A CA 1
ATOM 5074 C C . LEU A 1 659 ? -18.682 1.345 52.905 1.00 93.50 659 LEU A C 1
ATOM 5076 O O . LEU A 1 659 ? -19.748 0.921 53.359 1.00 93.50 659 LEU A O 1
ATOM 5080 N N . TRP A 1 660 ? -17.578 1.462 53.640 1.00 92.94 660 TRP A N 1
ATOM 5081 C CA . TRP A 1 660 ? -17.496 1.234 55.082 1.00 92.94 660 TRP A CA 1
ATOM 5082 C C . TRP A 1 660 ? -16.670 2.329 55.756 1.00 92.94 660 TRP A C 1
ATOM 5084 O O . TRP A 1 660 ? -15.460 2.388 55.553 1.00 92.94 660 TRP A O 1
ATOM 5094 N N . SER A 1 661 ? -17.289 3.123 56.628 1.00 89.62 661 SER A N 1
ATOM 5095 C CA . SER A 1 661 ? -16.589 4.158 57.398 1.00 89.62 661 SER A CA 1
ATOM 5096 C C . SER A 1 661 ? -16.724 3.970 58.905 1.00 89.62 661 SER A C 1
ATOM 5098 O O . SER A 1 661 ? -17.704 3.421 59.418 1.00 89.62 661 SER A O 1
ATOM 5100 N N . ALA A 1 662 ? -15.714 4.440 59.638 1.00 87.69 662 ALA A N 1
ATOM 5101 C CA . ALA A 1 662 ? -15.681 4.405 61.090 1.00 87.69 662 ALA A CA 1
ATOM 5102 C C . ALA A 1 662 ? -16.888 5.153 61.675 1.00 87.69 662 ALA A C 1
ATOM 5104 O O . ALA A 1 662 ? -17.108 6.333 61.402 1.00 87.69 662 ALA A O 1
ATOM 5105 N N . ARG A 1 663 ? -17.657 4.454 62.511 1.00 87.69 663 ARG A N 1
ATOM 5106 C CA . ARG A 1 663 ? -18.878 4.992 63.119 1.00 87.69 663 ARG A CA 1
ATOM 5107 C C . ARG A 1 663 ? -18.617 6.160 64.067 1.00 87.69 663 ARG A C 1
ATOM 5109 O O . ARG A 1 663 ? -17.614 6.190 64.785 1.00 87.69 663 ARG A O 1
ATOM 5116 N N . ILE A 1 664 ? -19.580 7.069 64.136 1.00 87.38 664 ILE A N 1
ATOM 5117 C CA . ILE A 1 664 ? -19.692 8.058 65.203 1.00 87.38 664 ILE A CA 1
ATOM 5118 C C . ILE A 1 664 ? -20.362 7.372 66.387 1.00 87.38 664 ILE A C 1
ATOM 5120 O O . ILE A 1 664 ? -21.512 6.950 66.296 1.00 87.38 664 ILE A O 1
ATOM 5124 N N . LYS A 1 665 ? -19.615 7.261 67.488 1.00 86.56 665 LYS A N 1
ATOM 5125 C CA . LYS A 1 665 ? -20.161 6.818 68.768 1.00 86.56 665 LYS A CA 1
ATOM 5126 C C . LYS A 1 665 ? -20.711 8.022 69.512 1.00 86.56 665 LYS A C 1
ATOM 5128 O O . LYS A 1 665 ? -19.945 8.900 69.903 1.00 86.56 665 LYS A O 1
ATOM 5133 N N . THR A 1 666 ? -22.017 8.053 69.693 1.00 81.94 666 THR A N 1
ATOM 5134 C CA . THR A 1 666 ? -22.754 9.166 70.307 1.00 81.94 666 THR A CA 1
ATOM 5135 C C . THR A 1 666 ? -22.962 8.985 71.813 1.00 81.94 666 THR A C 1
ATOM 5137 O O . THR A 1 666 ? -23.342 9.930 72.499 1.00 81.94 666 THR A O 1
ATOM 5140 N N . GLY A 1 667 ? -22.650 7.798 72.347 1.00 73.94 667 GLY A N 1
ATOM 5141 C CA . GLY A 1 667 ? -22.866 7.429 73.749 1.00 73.94 667 GLY A CA 1
ATOM 5142 C C . GLY A 1 667 ? -24.158 6.628 73.938 1.00 73.94 667 GLY A C 1
ATOM 5143 O O . GLY A 1 667 ? -24.796 6.245 72.969 1.00 73.94 667 GLY A O 1
ATOM 5144 N N . ALA A 1 668 ? -24.548 6.351 75.186 1.00 65.56 668 ALA A N 1
ATOM 5145 C CA . ALA A 1 668 ? -25.682 5.465 75.489 1.00 65.56 668 ALA A CA 1
ATOM 5146 C C . ALA A 1 668 ? -27.077 6.051 75.171 1.00 65.56 668 ALA A C 1
ATOM 5148 O O . ALA A 1 668 ? -28.053 5.316 75.232 1.00 65.56 668 ALA A O 1
ATOM 5149 N N . ALA A 1 669 ? -27.175 7.352 74.869 1.00 74.06 669 ALA A N 1
ATOM 5150 C CA . ALA A 1 669 ? -28.446 8.076 74.749 1.00 74.06 669 ALA A CA 1
ATOM 5151 C C . ALA A 1 669 ? -28.883 8.384 73.304 1.00 74.06 669 ALA A C 1
ATOM 5153 O O . ALA A 1 669 ? -29.967 8.913 73.102 1.00 74.06 669 ALA A O 1
ATOM 5154 N N . LEU A 1 670 ? -28.043 8.115 72.300 1.00 87.69 670 LEU A N 1
ATOM 5155 C CA . LEU A 1 670 ? -28.358 8.351 70.887 1.00 87.69 670 LEU A CA 1
ATOM 5156 C C . LEU A 1 670 ? -27.808 7.192 70.047 1.00 87.69 670 LEU A C 1
ATOM 5158 O O . LEU A 1 670 ? -26.753 6.666 70.413 1.00 87.69 670 LEU A O 1
ATOM 5162 N N . PRO A 1 671 ? -28.443 6.834 68.919 1.00 89.44 671 PRO A N 1
ATOM 5163 C CA . PRO A 1 671 ? -27.959 5.769 68.045 1.00 89.44 671 PRO A CA 1
ATOM 5164 C C . PRO A 1 671 ? -26.566 6.056 67.468 1.00 89.44 671 PRO A C 1
ATOM 5166 O O . PRO A 1 671 ? -26.290 7.161 66.984 1.00 89.44 671 PRO A O 1
ATOM 5169 N N . ASP A 1 672 ? -25.703 5.038 67.446 1.00 91.12 672 ASP A N 1
ATOM 5170 C CA . ASP A 1 672 ? -24.426 5.114 66.736 1.00 91.12 672 ASP A CA 1
ATOM 5171 C C . ASP A 1 672 ? -24.698 5.244 65.230 1.00 91.12 672 ASP A C 1
ATOM 5173 O O . ASP A 1 672 ? -25.479 4.473 64.669 1.00 91.12 672 ASP A O 1
ATOM 5177 N N . PHE A 1 673 ? -23.992 6.141 64.544 1.00 91.12 673 PHE A N 1
ATOM 5178 C CA . PHE A 1 673 ? -24.136 6.302 63.095 1.00 91.12 673 PHE A CA 1
ATOM 5179 C C . PHE A 1 673 ? -22.917 5.781 62.336 1.00 91.12 673 PHE A C 1
ATOM 5181 O O . PHE A 1 673 ? -21.782 6.154 62.644 1.00 91.12 673 PHE A O 1
ATOM 5188 N N . GLY A 1 674 ? -23.141 4.973 61.299 1.00 89.06 674 GLY A N 1
ATOM 5189 C CA . GLY A 1 674 ? -22.111 4.543 60.355 1.00 89.06 674 GLY A CA 1
ATOM 5190 C C . GLY A 1 674 ? -22.409 4.983 58.924 1.00 89.06 674 GLY A C 1
ATOM 5191 O O . GLY A 1 674 ? -23.431 4.597 58.354 1.00 89.06 674 GLY A O 1
ATOM 5192 N N . ASN A 1 675 ? -21.472 5.699 58.294 1.00 89.56 675 ASN A N 1
ATOM 5193 C CA . ASN A 1 675 ? -21.521 5.922 56.850 1.00 89.56 675 ASN A CA 1
ATOM 5194 C C . ASN A 1 675 ? -21.113 4.630 56.122 1.00 89.56 675 ASN A C 1
ATOM 5196 O O . ASN A 1 675 ? -19.951 4.392 55.809 1.00 89.56 675 ASN A O 1
ATOM 5200 N N . THR A 1 676 ? -22.051 3.696 56.007 1.00 89.38 676 THR A N 1
ATOM 5201 C CA . THR A 1 676 ? -21.842 2.373 55.414 1.00 89.38 676 THR A CA 1
ATOM 5202 C C . THR A 1 676 ? -23.005 2.070 54.494 1.00 89.38 676 THR A C 1
ATOM 5204 O O . THR A 1 676 ? -24.161 2.186 54.909 1.00 89.38 676 THR A O 1
ATOM 5207 N N . GLY A 1 677 ? -22.713 1.665 53.260 1.00 86.38 677 GLY A N 1
ATOM 5208 C CA . GLY A 1 677 ? -23.777 1.550 52.278 1.00 86.38 677 GLY A CA 1
ATOM 5209 C C . GLY A 1 677 ? -23.395 1.039 50.897 1.00 86.38 677 GLY A C 1
ATOM 5210 O O . GLY A 1 677 ? -22.270 1.227 50.443 1.00 86.38 677 GLY A O 1
ATOM 5211 N N . PHE A 1 678 ? -24.383 0.413 50.259 1.00 90.00 678 PHE A N 1
ATOM 5212 C CA . PHE A 1 678 ? -24.441 0.041 48.846 1.00 90.00 678 PHE A CA 1
ATOM 5213 C C . PHE A 1 678 ? -25.085 1.140 48.002 1.00 90.00 678 PHE A C 1
ATOM 5215 O O . PHE A 1 678 ? -26.128 1.683 48.378 1.00 90.00 678 PHE A O 1
ATOM 5222 N N . SER A 1 679 ? -24.492 1.460 46.854 1.00 91.12 679 SER A N 1
ATOM 5223 C CA . SER A 1 679 ? -24.910 2.593 46.013 1.00 91.12 679 SER A CA 1
ATOM 5224 C C . SER A 1 679 ? -24.630 2.336 44.550 1.00 91.12 679 SER A C 1
ATOM 5226 O O . SER A 1 679 ? -23.682 1.627 44.226 1.00 91.12 679 SER A O 1
ATOM 5228 N N . VAL A 1 680 ? -25.437 2.938 43.682 1.00 93.94 680 VAL A N 1
ATOM 5229 C CA . VAL A 1 680 ? -25.180 2.972 42.241 1.00 93.94 680 VAL A CA 1
ATOM 5230 C C . VAL A 1 680 ? -24.750 4.379 41.868 1.00 93.94 680 VAL A C 1
ATOM 5232 O O . VAL A 1 680 ? -25.369 5.349 42.298 1.00 93.94 680 VAL A O 1
ATOM 5235 N N . ILE A 1 681 ? -23.692 4.488 41.075 1.00 94.94 681 ILE A N 1
ATOM 5236 C CA . ILE A 1 681 ? -23.179 5.756 40.567 1.00 94.94 681 ILE A CA 1
ATOM 5237 C C . ILE A 1 681 ? -23.161 5.670 39.048 1.00 94.94 681 ILE A C 1
ATOM 5239 O O . ILE A 1 681 ? -22.652 4.699 38.493 1.00 94.94 681 ILE A O 1
ATOM 5243 N N . SER A 1 682 ? -23.690 6.684 38.373 1.00 93.38 682 SER A N 1
ATOM 5244 C CA . SER A 1 682 ? -23.636 6.783 36.911 1.00 93.38 682 SER A CA 1
ATOM 5245 C C . SER A 1 682 ? -23.236 8.182 36.483 1.00 93.38 682 SER A C 1
ATOM 5247 O O . SER A 1 682 ? -23.732 9.158 37.050 1.00 93.38 682 SER A O 1
ATOM 5249 N N . GLY A 1 683 ? -22.375 8.295 35.477 1.00 93.38 683 GLY A N 1
ATOM 5250 C CA . GLY A 1 683 ? -21.818 9.588 35.116 1.00 93.38 683 GLY A CA 1
ATOM 5251 C C . GLY A 1 683 ? -21.043 9.640 33.812 1.00 93.38 683 GLY A C 1
ATOM 5252 O O . GLY A 1 683 ? -20.960 8.679 33.045 1.00 93.38 683 GLY A O 1
ATOM 5253 N N . LEU A 1 684 ? -20.465 10.816 33.594 1.00 93.25 684 LEU A N 1
ATOM 5254 C CA . LEU A 1 684 ? -19.624 11.152 32.454 1.00 93.25 684 LEU A CA 1
ATOM 5255 C C . LEU A 1 684 ? -18.162 11.162 32.883 1.00 93.25 684 LEU A C 1
ATOM 5257 O O . LEU A 1 684 ? -17.833 11.541 34.010 1.00 93.25 684 LEU A O 1
ATOM 5261 N N . LYS A 1 685 ? -17.285 10.800 31.954 1.00 90.81 685 LYS A N 1
ATOM 5262 C CA . LYS A 1 685 ? -15.839 10.812 32.131 1.00 90.81 685 LYS A CA 1
ATOM 5263 C C . LYS A 1 685 ? -15.173 11.465 30.932 1.00 90.81 685 LYS A C 1
ATOM 5265 O O . LYS A 1 685 ? -15.497 11.145 29.794 1.00 90.81 685 LYS A O 1
ATOM 5270 N N . PHE A 1 686 ? -14.215 12.345 31.178 1.00 89.62 686 PHE A N 1
ATOM 5271 C CA . PHE A 1 686 ? -13.387 12.944 30.139 1.00 89.62 686 PHE A CA 1
ATOM 5272 C C . PHE A 1 686 ? -11.917 12.911 30.533 1.00 89.62 686 PHE A C 1
ATOM 5274 O O . PHE A 1 686 ? -11.578 12.963 31.713 1.00 89.62 686 PHE A O 1
ATOM 5281 N N . GLY A 1 687 ? -11.037 12.778 29.546 1.00 87.62 687 GLY A N 1
ATOM 5282 C CA . GLY A 1 687 ? -9.599 12.684 29.767 1.00 87.62 687 GLY A CA 1
ATOM 5283 C C . GLY A 1 687 ? -8.838 13.787 29.055 1.00 87.62 687 GLY A C 1
ATOM 5284 O O . GLY A 1 687 ? -9.142 14.147 27.919 1.00 87.62 687 GLY A O 1
ATOM 5285 N N . ILE A 1 688 ? -7.825 14.308 29.737 1.00 86.38 688 ILE A N 1
ATOM 5286 C CA . ILE A 1 688 ? -6.912 15.325 29.232 1.00 86.38 688 ILE A CA 1
ATOM 5287 C C . ILE A 1 688 ? -5.502 14.731 29.280 1.00 86.38 688 ILE A C 1
ATOM 5289 O O . ILE A 1 688 ? -5.031 14.385 30.367 1.00 86.38 688 ILE A O 1
ATOM 5293 N N . PRO A 1 689 ? -4.807 14.591 28.140 1.00 84.31 689 PRO A N 1
ATOM 5294 C CA . PRO A 1 689 ? -3.413 14.182 28.157 1.00 84.31 689 PRO A CA 1
ATOM 5295 C C . PRO A 1 689 ? -2.577 15.309 28.774 1.00 84.31 689 PRO A C 1
ATOM 5297 O O . PRO A 1 689 ? -2.698 16.470 28.386 1.00 84.31 689 PRO A O 1
ATOM 5300 N N . VAL A 1 690 ? -1.722 14.975 29.735 1.00 77.56 690 VAL A N 1
ATOM 5301 C CA . VAL A 1 690 ? -0.809 15.911 30.393 1.00 77.56 690 VAL A CA 1
ATOM 5302 C C . VAL A 1 690 ? 0.633 15.433 30.296 1.00 77.56 690 VAL A C 1
ATOM 5304 O O . VAL A 1 690 ? 0.918 14.240 30.215 1.00 77.56 690 VAL A O 1
ATOM 5307 N N . GLY A 1 691 ? 1.550 16.397 30.322 1.00 64.56 691 GLY A N 1
ATOM 5308 C CA . GLY A 1 691 ? 2.984 16.166 30.195 1.00 64.56 691 GLY A CA 1
ATOM 5309 C C . GLY A 1 691 ? 3.540 16.487 28.798 1.00 64.56 691 GLY A C 1
ATOM 5310 O O . GLY A 1 691 ? 2.801 16.871 27.886 1.00 64.56 691 GLY A O 1
ATOM 5311 N N . PRO A 1 692 ? 4.865 16.393 28.624 1.00 47.41 692 PRO A N 1
ATOM 5312 C CA . PRO A 1 692 ? 5.547 16.557 27.342 1.00 47.41 692 PRO A CA 1
ATOM 5313 C C . PRO A 1 692 ? 4.941 15.638 26.272 1.00 47.41 692 PRO A C 1
ATOM 5315 O O . PRO A 1 692 ? 4.943 14.422 26.406 1.00 47.41 692 PRO A O 1
ATOM 5318 N N . GLY A 1 693 ? 4.361 16.238 25.227 1.00 51.88 693 GLY A N 1
ATOM 5319 C CA . GLY A 1 693 ? 3.602 15.526 24.190 1.00 51.88 693 GLY A CA 1
ATOM 5320 C C . GLY A 1 693 ? 2.082 15.738 24.235 1.00 51.88 693 GLY A C 1
ATOM 5321 O O . GLY A 1 693 ? 1.397 15.320 23.307 1.00 51.88 693 GLY A O 1
ATOM 5322 N N . ALA A 1 694 ? 1.548 16.447 25.239 1.00 52.50 694 ALA A N 1
ATOM 5323 C CA . ALA A 1 694 ? 0.122 16.795 25.333 1.00 52.50 694 ALA A CA 1
ATOM 5324 C C . ALA A 1 694 ? -0.397 17.659 24.162 1.00 52.50 694 ALA A C 1
ATOM 5326 O O . ALA A 1 694 ? -1.578 17.591 23.833 1.00 52.50 694 ALA A O 1
ATOM 5327 N N . ALA A 1 695 ? 0.488 18.429 23.516 1.00 43.69 695 ALA A N 1
ATOM 5328 C CA . ALA A 1 695 ? 0.203 19.226 22.316 1.00 43.69 695 ALA A CA 1
ATOM 5329 C C . ALA A 1 695 ? 0.806 18.633 21.027 1.00 43.69 695 ALA A C 1
ATOM 5331 O O . ALA A 1 695 ? 0.651 19.215 19.961 1.00 43.69 695 ALA A O 1
ATOM 5332 N N . ALA A 1 696 ? 1.508 17.501 21.123 1.00 42.31 696 ALA A N 1
ATOM 5333 C CA . ALA A 1 696 ? 2.166 16.885 19.983 1.00 42.31 696 ALA A CA 1
ATOM 5334 C C . ALA A 1 696 ? 1.159 16.037 19.200 1.00 42.31 696 ALA A C 1
ATOM 5336 O O . ALA A 1 696 ? 0.579 15.074 19.726 1.00 42.31 696 ALA A O 1
ATOM 5337 N N . THR A 1 697 ? 0.995 16.349 17.916 1.00 46.25 697 THR A N 1
ATOM 5338 C CA . THR A 1 697 ? 0.441 15.367 16.974 1.00 46.25 697 THR A CA 1
ATOM 5339 C C . THR A 1 697 ? 1.338 14.121 16.969 1.00 46.25 697 THR A C 1
ATOM 5341 O O . THR A 1 697 ? 2.502 14.187 17.365 1.00 46.25 697 THR A O 1
ATOM 5344 N N . GLN A 1 698 ? 0.820 12.955 16.573 1.00 42.75 698 GLN A N 1
ATOM 5345 C CA . GLN A 1 698 ? 1.555 11.677 16.642 1.00 42.75 698 GLN A CA 1
ATOM 5346 C C . GLN A 1 698 ? 2.970 11.771 16.013 1.00 42.75 698 GLN A C 1
ATOM 5348 O O . GLN A 1 698 ? 3.932 11.275 16.592 1.00 42.75 698 GLN A O 1
ATOM 5353 N N . ARG A 1 699 ? 3.112 12.576 14.947 1.00 39.03 699 ARG A N 1
ATOM 5354 C CA . ARG A 1 699 ? 4.376 12.917 14.263 1.00 39.03 699 ARG A CA 1
ATOM 5355 C C . ARG A 1 699 ? 5.381 13.751 15.074 1.00 39.03 699 ARG A C 1
ATOM 5357 O O . ARG A 1 699 ? 6.582 13.657 14.842 1.00 39.03 699 ARG A O 1
ATOM 5364 N N . GLU A 1 700 ? 4.937 14.601 15.996 1.00 38.22 700 GLU A N 1
ATOM 5365 C CA . GLU A 1 700 ? 5.824 15.464 16.799 1.00 38.22 700 GLU A CA 1
ATOM 5366 C C . GLU A 1 700 ? 6.371 14.748 18.040 1.00 38.22 700 GLU A C 1
ATOM 5368 O O . GLU A 1 700 ? 7.451 15.092 18.522 1.00 38.22 700 GLU A O 1
ATOM 5373 N N . ALA A 1 701 ? 5.657 13.730 18.534 1.00 38.69 701 ALA A N 1
ATOM 5374 C CA . ALA A 1 701 ? 6.115 12.884 19.634 1.00 38.69 701 ALA A CA 1
ATOM 5375 C C . ALA A 1 701 ? 7.241 11.930 19.191 1.00 38.69 701 ALA A C 1
ATOM 5377 O O . ALA A 1 701 ? 8.196 11.720 19.935 1.00 38.69 701 ALA A O 1
ATOM 5378 N N . GLU A 1 702 ? 7.179 11.424 17.957 1.00 42.06 702 GLU A N 1
ATOM 5379 C CA . GLU A 1 702 ? 8.233 10.589 17.356 1.00 42.06 702 GLU A CA 1
ATOM 5380 C C . GLU A 1 702 ? 9.528 11.377 17.103 1.00 42.06 702 GLU A C 1
ATOM 5382 O O . GLU A 1 702 ? 10.627 10.847 17.248 1.00 42.06 702 GLU A O 1
ATOM 5387 N N . ARG A 1 703 ? 9.414 12.678 16.812 1.00 38.56 703 ARG A N 1
ATOM 5388 C CA . ARG A 1 703 ? 10.546 13.559 16.485 1.00 38.56 703 ARG A CA 1
ATOM 5389 C C . ARG A 1 703 ? 11.406 13.992 17.678 1.00 38.56 703 ARG A C 1
ATOM 5391 O O . ARG A 1 703 ? 12.491 14.517 17.457 1.00 38.56 703 ARG A O 1
ATOM 5398 N N . ARG A 1 704 ? 10.923 13.842 18.919 1.00 35.12 704 ARG A N 1
ATOM 5399 C CA . ARG A 1 704 ? 11.549 14.399 20.142 1.00 35.12 704 ARG A CA 1
ATOM 5400 C C . ARG A 1 704 ? 12.252 13.371 21.037 1.00 35.12 704 ARG A C 1
ATOM 5402 O O . ARG A 1 704 ? 12.607 13.701 22.168 1.00 35.12 704 ARG A O 1
ATOM 5409 N N . ARG A 1 705 ? 12.468 12.142 20.555 1.00 36.69 705 ARG A N 1
ATOM 5410 C CA . ARG A 1 705 ? 13.328 11.146 21.218 1.00 36.69 705 ARG A CA 1
ATOM 5411 C C . ARG A 1 705 ? 14.804 11.554 21.091 1.00 36.69 705 ARG A C 1
ATOM 5413 O O . ARG A 1 705 ? 15.542 11.011 20.271 1.00 36.69 705 ARG A O 1
ATOM 5420 N N . ASP A 1 706 ? 15.228 12.524 21.896 1.00 35.38 706 ASP A N 1
ATOM 5421 C CA . ASP A 1 706 ? 16.649 12.827 22.082 1.00 35.38 706 ASP A CA 1
ATOM 5422 C C . ASP A 1 706 ? 17.306 11.669 22.840 1.00 35.38 706 ASP A C 1
ATOM 5424 O O . ASP A 1 706 ? 17.024 11.421 24.013 1.00 35.38 706 ASP A O 1
ATOM 5428 N N . HIS A 1 707 ? 18.186 10.948 22.151 1.00 38.44 707 HIS A N 1
ATOM 5429 C CA . HIS A 1 707 ? 19.005 9.897 22.736 1.00 38.44 707 HIS A CA 1
ATOM 5430 C C . HIS A 1 707 ? 20.139 10.569 23.517 1.00 38.44 707 HIS A C 1
ATOM 5432 O O . HIS A 1 707 ? 20.989 11.241 22.928 1.00 38.44 707 HIS A O 1
ATOM 5438 N N . LYS A 1 708 ? 20.186 10.406 24.846 1.00 35.44 708 LYS A N 1
ATOM 5439 C CA . LYS A 1 708 ? 21.398 10.754 25.597 1.00 35.44 708 LYS A CA 1
ATOM 5440 C C . LYS A 1 708 ? 22.404 9.620 25.449 1.00 35.44 708 LYS A C 1
ATOM 5442 O O . LYS A 1 708 ? 22.326 8.609 26.131 1.00 35.44 708 LYS A O 1
ATOM 5447 N N . LEU A 1 709 ? 23.344 9.836 24.538 1.00 37.16 709 LEU A N 1
ATOM 5448 C CA . LEU A 1 709 ? 24.486 8.971 24.274 1.00 37.16 709 LEU A CA 1
ATOM 5449 C C . LEU A 1 709 ? 25.376 8.919 25.524 1.00 37.16 709 LEU A C 1
ATOM 5451 O O . LEU A 1 709 ? 25.945 9.943 25.917 1.00 37.16 709 LEU A O 1
ATOM 5455 N N . ARG A 1 710 ? 25.523 7.746 26.146 1.00 37.12 710 ARG A N 1
ATOM 5456 C CA . ARG A 1 710 ? 26.611 7.502 27.096 1.00 37.12 710 ARG A CA 1
ATOM 5457 C C . ARG A 1 710 ? 27.605 6.562 26.429 1.00 37.12 710 ARG A C 1
ATOM 5459 O O . ARG A 1 710 ? 27.311 5.403 26.193 1.00 37.12 710 ARG A O 1
ATOM 5466 N N . VAL A 1 711 ? 28.778 7.092 26.096 1.00 38.66 711 VAL A N 1
ATOM 5467 C CA . VAL A 1 711 ? 29.854 6.315 25.474 1.00 38.66 711 VAL A CA 1
ATOM 5468 C C . VAL A 1 711 ? 30.543 5.508 26.569 1.00 38.66 711 VAL A C 1
ATOM 5470 O O . VAL A 1 711 ? 31.244 6.077 27.412 1.00 38.66 711 VAL A O 1
ATOM 5473 N N . VAL A 1 712 ? 30.332 4.194 26.582 1.00 41.03 712 VAL A N 1
ATOM 5474 C CA . VAL A 1 712 ? 31.100 3.269 27.419 1.00 41.03 712 VAL A CA 1
ATOM 5475 C C . VAL A 1 712 ? 32.094 2.557 26.508 1.00 41.03 712 VAL A C 1
ATOM 5477 O O . VAL A 1 712 ? 31.735 2.008 25.475 1.00 41.03 712 VAL A O 1
ATOM 5480 N N . LYS A 1 713 ? 33.381 2.605 26.862 1.00 36.06 713 LYS A N 1
ATOM 5481 C CA . LYS A 1 713 ? 34.438 1.942 26.090 1.00 36.06 713 LYS A CA 1
ATOM 5482 C C . LYS A 1 713 ? 34.511 0.478 26.491 1.00 36.06 713 LYS A C 1
ATOM 5484 O O . LYS A 1 713 ? 35.091 0.175 27.535 1.00 36.06 713 LYS A O 1
ATOM 5489 N N . HIS A 1 714 ? 33.966 -0.404 25.661 1.00 39.62 714 HIS A N 1
ATOM 5490 C CA . HIS A 1 714 ? 34.245 -1.831 25.754 1.00 39.62 714 HIS A CA 1
ATOM 5491 C C . HIS A 1 714 ? 35.408 -2.193 24.827 1.00 39.62 714 HIS A C 1
ATOM 5493 O O . HIS A 1 714 ? 35.514 -1.719 23.695 1.00 39.62 714 HIS A O 1
ATOM 5499 N N . VAL A 1 715 ? 36.319 -3.020 25.337 1.00 40.00 715 VAL A N 1
ATOM 5500 C CA . VAL A 1 715 ? 37.407 -3.599 24.546 1.00 40.00 715 VAL A CA 1
ATOM 5501 C C . VAL A 1 715 ? 37.004 -5.034 24.251 1.00 40.00 715 VAL A C 1
ATOM 5503 O O . VAL A 1 715 ? 37.073 -5.885 25.136 1.00 40.00 715 VAL A O 1
ATOM 5506 N N . GLU A 1 716 ? 36.546 -5.285 23.030 1.00 39.72 716 GLU A N 1
ATOM 5507 C CA . GLU A 1 716 ? 36.146 -6.615 22.574 1.00 39.72 716 GLU A CA 1
ATOM 5508 C C . GLU A 1 716 ? 37.046 -7.051 21.414 1.00 39.72 716 GLU A C 1
ATOM 5510 O O . GLU A 1 716 ? 37.387 -6.260 20.530 1.00 39.72 716 GLU A O 1
ATOM 5515 N N . THR A 1 717 ? 37.454 -8.318 21.415 1.00 34.81 717 THR A N 1
ATOM 5516 C CA . THR A 1 717 ? 38.284 -8.890 20.352 1.00 34.81 717 THR A CA 1
ATOM 5517 C C . THR A 1 717 ? 37.370 -9.603 19.354 1.00 34.81 717 THR A C 1
ATOM 5519 O O . THR A 1 717 ? 36.999 -10.756 19.566 1.00 34.81 717 THR A O 1
ATOM 5522 N N . LYS A 1 718 ? 36.979 -8.911 18.277 1.00 38.81 718 LYS A N 1
ATOM 5523 C CA . LYS A 1 718 ? 36.161 -9.463 17.180 1.00 38.81 718 LYS A CA 1
ATOM 5524 C C . LYS A 1 718 ? 37.016 -9.740 15.933 1.00 38.81 718 LYS A C 1
ATOM 5526 O O . LYS A 1 718 ? 38.092 -9.149 15.795 1.00 38.81 718 LYS A O 1
ATOM 5531 N N . PRO A 1 719 ? 36.578 -10.636 15.024 1.00 39.53 719 PRO A N 1
ATOM 5532 C CA . PRO A 1 719 ? 37.154 -10.728 13.686 1.00 39.53 719 PRO A CA 1
ATOM 5533 C C . PRO A 1 719 ? 37.062 -9.357 13.008 1.00 39.53 719 PRO A C 1
ATOM 5535 O O . PRO A 1 719 ? 36.020 -8.706 13.090 1.00 39.53 719 PRO A O 1
ATOM 5538 N N . ALA A 1 720 ? 38.148 -8.887 12.398 1.00 35.72 720 ALA A N 1
ATOM 5539 C CA . ALA A 1 720 ? 38.171 -7.575 11.762 1.00 35.72 720 ALA A CA 1
ATOM 5540 C C . ALA A 1 720 ? 37.113 -7.513 10.640 1.00 35.72 720 ALA A C 1
ATOM 5542 O O . ALA A 1 720 ? 37.057 -8.443 9.828 1.00 35.72 720 ALA A O 1
ATOM 5543 N N . PRO A 1 721 ? 36.290 -6.449 10.541 1.00 35.06 721 PRO A N 1
ATOM 5544 C CA . PRO A 1 721 ? 35.443 -6.266 9.371 1.00 35.06 721 PRO A CA 1
ATOM 5545 C C . PRO A 1 721 ? 36.334 -6.189 8.125 1.00 35.06 721 PRO A C 1
ATOM 5547 O O . PRO A 1 721 ? 37.320 -5.443 8.099 1.00 35.06 721 PRO A O 1
ATOM 5550 N N . LYS A 1 722 ? 36.006 -6.967 7.087 1.00 34.78 722 LYS A N 1
ATOM 5551 C CA . LYS A 1 722 ? 36.693 -6.887 5.793 1.00 34.78 722 LYS A CA 1
ATOM 5552 C C . LYS A 1 722 ? 36.368 -5.531 5.160 1.00 34.78 722 LYS A C 1
ATOM 5554 O O . LYS A 1 722 ? 35.341 -5.346 4.517 1.00 34.78 722 LYS A O 1
ATOM 5559 N N . VAL A 1 723 ? 37.263 -4.562 5.346 1.00 29.67 723 VAL A N 1
ATOM 5560 C CA . VAL A 1 723 ? 37.277 -3.329 4.555 1.00 29.67 723 VAL A CA 1
ATOM 5561 C C . VAL A 1 723 ? 37.650 -3.715 3.127 1.00 29.67 723 VAL A C 1
ATOM 5563 O O . VAL A 1 723 ? 38.818 -3.975 2.829 1.00 29.67 723 VAL A O 1
ATOM 5566 N N . HIS A 1 724 ? 36.668 -3.734 2.229 1.00 33.53 724 HIS A N 1
ATOM 5567 C CA . HIS A 1 724 ? 36.940 -3.748 0.798 1.00 33.53 724 HIS A CA 1
ATOM 5568 C C . HIS A 1 724 ? 37.534 -2.390 0.422 1.00 33.53 724 HIS A C 1
ATOM 5570 O O . HIS A 1 724 ? 36.834 -1.407 0.190 1.00 33.53 724 HIS A O 1
ATOM 5576 N N . THR A 1 725 ? 38.864 -2.316 0.424 1.00 26.39 725 THR A N 1
ATOM 5577 C CA . THR A 1 725 ? 39.574 -1.153 -0.100 1.00 26.39 725 THR A CA 1
ATOM 5578 C C . THR A 1 725 ? 39.389 -1.144 -1.610 1.00 26.39 725 THR A C 1
ATOM 5580 O O . THR A 1 725 ? 40.009 -1.930 -2.322 1.00 26.39 725 THR A O 1
ATOM 5583 N N . ILE A 1 726 ? 38.548 -0.237 -2.102 1.00 32.06 726 ILE A N 1
ATOM 5584 C CA . ILE A 1 726 ? 38.572 0.165 -3.505 1.00 32.06 726 ILE A CA 1
ATOM 5585 C C . ILE A 1 726 ? 39.894 0.908 -3.710 1.00 32.06 726 ILE A C 1
ATOM 5587 O O . ILE A 1 726 ? 40.048 2.055 -3.288 1.00 32.06 726 ILE A O 1
ATOM 5591 N N . VAL A 1 727 ? 40.871 0.258 -4.342 1.00 28.94 727 VAL A N 1
ATOM 5592 C CA . VAL A 1 727 ? 42.058 0.958 -4.839 1.00 28.94 727 VAL A CA 1
ATOM 5593 C C . VAL A 1 727 ? 41.658 1.662 -6.131 1.00 28.94 727 VAL A C 1
ATOM 5595 O O . VAL A 1 727 ? 41.733 1.099 -7.218 1.00 28.94 727 VAL A O 1
ATOM 5598 N N . VAL A 1 728 ? 41.211 2.910 -6.011 1.00 34.97 728 VAL A N 1
ATOM 5599 C CA . VAL A 1 728 ? 41.174 3.835 -7.148 1.00 34.97 728 VAL A CA 1
ATOM 5600 C C . VAL A 1 728 ? 42.629 4.205 -7.464 1.00 34.97 728 VAL A C 1
ATOM 5602 O O . VAL A 1 728 ? 43.334 4.646 -6.550 1.00 34.97 728 VAL A O 1
ATOM 5605 N N . PRO A 1 729 ? 43.132 4.048 -8.703 1.00 36.06 729 PRO A N 1
ATOM 5606 C CA . PRO A 1 729 ? 44.438 4.588 -9.054 1.00 36.06 729 PRO A CA 1
ATOM 5607 C C . PRO A 1 729 ? 44.435 6.100 -8.801 1.00 36.06 729 PRO A C 1
ATOM 5609 O O . PRO A 1 729 ? 43.557 6.812 -9.288 1.00 36.06 729 PRO A O 1
ATOM 5612 N N . GLY A 1 730 ? 45.401 6.593 -8.024 1.00 34.62 730 GLY A N 1
ATOM 5613 C CA . GLY A 1 730 ? 45.587 8.031 -7.825 1.00 34.62 730 GLY A CA 1
ATOM 5614 C C . GLY A 1 730 ? 45.821 8.765 -9.156 1.00 34.62 730 GLY A C 1
ATOM 5615 O O . GLY A 1 730 ? 46.197 8.132 -10.148 1.00 34.62 730 GLY A O 1
ATOM 5616 N N . PRO A 1 731 ? 45.625 10.098 -9.203 1.00 37.72 731 PRO A N 1
ATOM 5617 C CA . PRO A 1 731 ? 45.923 10.871 -10.403 1.00 37.72 731 PRO A CA 1
ATOM 5618 C C . PRO A 1 731 ? 47.380 10.632 -10.813 1.00 37.72 731 PRO A C 1
ATOM 5620 O O . PRO A 1 731 ? 48.274 10.600 -9.963 1.00 37.72 731 PRO A O 1
ATOM 5623 N N . ALA A 1 732 ? 47.603 10.433 -12.116 1.00 35.56 732 ALA A N 1
ATOM 5624 C CA . ALA A 1 732 ? 48.926 10.181 -12.674 1.00 35.56 732 ALA A CA 1
ATOM 5625 C C . ALA A 1 732 ? 49.947 11.212 -12.147 1.00 35.56 732 ALA A C 1
ATOM 5627 O O . ALA A 1 732 ? 49.624 12.403 -12.074 1.00 35.56 732 ALA A O 1
ATOM 5628 N N . PRO A 1 733 ? 51.174 10.797 -11.777 1.00 38.53 733 PRO A N 1
ATOM 5629 C CA . PRO A 1 733 ? 52.188 11.737 -11.326 1.00 38.53 733 PRO A CA 1
ATOM 5630 C C . PRO A 1 733 ? 52.467 12.757 -12.433 1.00 38.53 733 PRO A C 1
ATOM 5632 O O . PRO A 1 733 ? 52.595 12.397 -13.604 1.00 38.53 733 PRO A O 1
ATOM 5635 N N . ALA A 1 734 ? 52.565 14.032 -12.050 1.00 43.88 734 ALA A N 1
ATOM 5636 C CA . ALA A 1 734 ? 52.964 15.110 -12.942 1.00 43.88 734 ALA A CA 1
ATOM 5637 C C . ALA A 1 734 ? 54.303 14.754 -13.609 1.00 43.88 734 ALA A C 1
ATOM 5639 O O . ALA A 1 734 ? 55.357 14.752 -12.970 1.00 43.88 734 ALA A O 1
ATOM 5640 N N . GLY A 1 735 ? 54.245 14.416 -14.898 1.00 34.81 735 GLY A N 1
ATOM 5641 C CA . GLY A 1 735 ? 55.426 14.212 -15.721 1.00 34.81 735 GLY A CA 1
ATOM 5642 C C . GLY A 1 735 ? 56.208 15.518 -15.847 1.00 34.81 735 GLY A C 1
ATOM 5643 O O . GLY A 1 735 ? 55.631 16.582 -16.071 1.00 34.81 735 GLY A O 1
ATOM 5644 N N . ALA A 1 736 ? 57.527 15.424 -15.684 1.00 41.72 736 ALA A N 1
ATOM 5645 C CA . ALA A 1 736 ? 58.484 16.502 -15.910 1.00 41.72 736 ALA A CA 1
ATOM 5646 C C . ALA A 1 736 ? 58.275 17.189 -17.283 1.00 41.72 736 ALA A C 1
ATOM 5648 O O . ALA A 1 736 ? 57.816 16.540 -18.227 1.00 41.72 736 ALA A O 1
ATOM 5649 N N . PRO A 1 737 ? 58.621 18.484 -17.425 1.00 39.50 737 PRO A N 1
ATOM 5650 C CA . PRO A 1 737 ? 58.358 19.233 -18.649 1.00 39.50 737 PRO A CA 1
ATOM 5651 C C . PRO A 1 737 ? 59.120 18.637 -19.840 1.00 39.50 737 PRO A C 1
ATOM 5653 O O . PRO A 1 737 ? 60.307 18.317 -19.742 1.00 39.50 737 PRO A O 1
ATOM 5656 N N . ALA A 1 738 ? 58.427 18.506 -20.972 1.00 38.50 738 ALA A N 1
ATOM 5657 C CA . ALA A 1 738 ? 59.004 18.043 -22.229 1.00 38.50 738 ALA A CA 1
ATOM 5658 C C . ALA A 1 738 ? 60.090 19.015 -22.749 1.00 38.50 738 ALA A C 1
ATOM 5660 O O . ALA A 1 738 ? 59.983 20.228 -22.542 1.00 38.50 738 ALA A O 1
ATOM 5661 N N . PRO A 1 739 ? 61.132 18.512 -23.440 1.00 38.34 739 PRO A N 1
ATOM 5662 C CA . PRO A 1 739 ? 62.199 19.345 -23.978 1.00 38.34 739 PRO A CA 1
ATOM 5663 C C . PRO A 1 739 ? 61.697 20.225 -25.130 1.00 38.34 739 PRO A C 1
ATOM 5665 O O . PRO A 1 739 ? 60.928 19.793 -25.988 1.00 38.34 739 PRO A O 1
ATOM 5668 N N . VAL A 1 740 ? 62.182 21.467 -25.149 1.00 43.69 740 VAL A N 1
ATOM 5669 C CA . VAL A 1 740 ? 61.946 22.457 -26.206 1.00 43.69 740 VAL A CA 1
ATOM 5670 C C . VAL A 1 740 ? 62.511 21.946 -27.534 1.00 43.69 740 VAL A C 1
ATOM 5672 O O . VAL A 1 740 ? 63.712 21.702 -27.645 1.00 43.69 740 VAL A O 1
ATOM 5675 N N . ALA A 1 741 ? 61.652 21.834 -28.548 1.00 35.44 741 ALA A N 1
ATOM 5676 C CA . ALA A 1 741 ? 62.036 21.632 -29.944 1.00 35.44 741 ALA A CA 1
ATOM 5677 C C . ALA A 1 741 ? 61.892 22.953 -30.740 1.00 35.44 741 ALA A C 1
ATOM 5679 O O . ALA A 1 741 ? 61.024 23.766 -30.414 1.00 35.44 741 ALA A O 1
ATOM 5680 N N . PRO A 1 742 ? 62.762 23.201 -31.740 1.00 38.62 742 PRO A N 1
ATOM 5681 C CA . PRO A 1 742 ? 62.985 24.516 -32.352 1.00 38.62 742 PRO A CA 1
ATOM 5682 C C . PRO A 1 742 ? 61.872 24.938 -33.330 1.00 38.62 742 PRO A C 1
ATOM 5684 O O . PRO A 1 742 ? 61.114 24.090 -33.803 1.00 38.62 742 PRO A O 1
ATOM 5687 N N . PRO A 1 743 ? 61.777 26.241 -33.670 1.00 37.12 743 PRO A N 1
ATOM 5688 C CA . PRO A 1 743 ? 60.678 26.759 -34.470 1.00 37.12 743 PRO A CA 1
ATOM 5689 C C . PRO A 1 743 ? 60.872 26.440 -35.957 1.00 37.12 743 PRO A C 1
ATOM 5691 O O . PRO A 1 743 ? 61.969 26.569 -36.502 1.00 37.12 743 PRO A O 1
ATOM 5694 N N . ALA A 1 744 ? 59.773 26.089 -36.621 1.00 33.16 744 ALA A N 1
ATOM 5695 C CA . ALA A 1 744 ? 59.647 26.033 -38.074 1.00 33.16 744 ALA A CA 1
ATOM 5696 C C . ALA A 1 744 ? 58.467 26.930 -38.520 1.00 33.16 744 ALA A C 1
ATOM 5698 O O . ALA A 1 744 ? 57.600 27.243 -37.703 1.00 33.16 744 ALA A O 1
ATOM 5699 N N . PRO A 1 745 ? 58.485 27.430 -39.769 1.00 37.56 745 PRO A N 1
ATOM 5700 C CA . PRO A 1 745 ? 58.094 28.799 -40.095 1.00 37.56 745 PRO A CA 1
ATOM 5701 C C . PRO A 1 745 ? 56.600 29.001 -40.373 1.00 37.56 745 PRO A C 1
ATOM 5703 O O . PRO A 1 745 ? 55.849 28.068 -40.646 1.00 37.56 745 PRO A O 1
ATOM 5706 N N . ALA A 1 746 ? 56.219 30.278 -40.321 1.00 36.03 746 ALA A N 1
ATOM 5707 C CA . ALA A 1 746 ? 54.878 30.808 -40.512 1.00 36.03 746 ALA A CA 1
ATOM 5708 C C . ALA A 1 746 ? 54.245 30.417 -41.856 1.00 36.03 746 ALA A C 1
ATOM 5710 O O . ALA A 1 746 ? 54.835 30.614 -42.919 1.00 36.03 746 ALA A O 1
ATOM 5711 N N . VAL A 1 747 ? 52.997 29.955 -41.782 1.00 35.97 747 VAL A N 1
ATOM 5712 C CA . VAL A 1 747 ? 52.057 29.906 -42.903 1.00 35.97 747 VAL A CA 1
ATOM 5713 C C . VAL A 1 747 ? 50.862 30.772 -42.515 1.00 35.97 747 VAL A C 1
ATOM 5715 O O . VAL A 1 747 ? 50.236 30.552 -41.479 1.00 35.97 747 VAL A O 1
ATOM 5718 N N . GLU A 1 748 ? 50.607 31.794 -43.330 1.00 39.56 748 GLU A N 1
ATOM 5719 C CA . GLU A 1 748 ? 49.447 32.682 -43.259 1.00 39.56 748 GLU A CA 1
ATOM 5720 C C . GLU A 1 748 ? 48.141 31.886 -43.295 1.00 39.56 748 GLU A C 1
ATOM 5722 O O . GLU A 1 748 ? 47.903 31.106 -44.218 1.00 39.56 748 GLU A O 1
ATOM 5727 N N . VAL A 1 749 ? 47.260 32.150 -42.328 1.00 37.53 749 VAL A N 1
ATOM 5728 C CA . VAL A 1 749 ? 45.840 31.815 -42.436 1.00 37.53 749 VAL A CA 1
ATOM 5729 C C . VAL A 1 749 ? 45.045 33.111 -42.371 1.00 37.53 749 VAL A C 1
ATOM 5731 O O . VAL A 1 749 ? 45.150 33.914 -41.446 1.00 37.53 749 VAL A O 1
ATOM 5734 N N . THR A 1 750 ? 44.294 33.289 -43.444 1.00 37.66 750 THR A N 1
ATOM 5735 C CA . THR A 1 750 ? 43.336 34.332 -43.773 1.00 37.66 750 THR A CA 1
ATOM 5736 C C . THR A 1 750 ? 42.236 34.509 -42.721 1.00 37.66 750 THR A C 1
ATOM 5738 O O . THR A 1 750 ? 41.847 33.582 -42.014 1.00 37.66 750 THR A O 1
ATOM 5741 N N . ALA A 1 751 ? 41.745 35.747 -42.633 1.00 42.44 751 ALA A N 1
ATOM 5742 C CA . ALA A 1 751 ? 40.803 36.241 -41.633 1.00 42.44 751 ALA A CA 1
ATOM 5743 C C . ALA A 1 751 ? 39.443 35.503 -41.603 1.00 42.44 751 ALA A C 1
ATOM 5745 O O . ALA A 1 751 ? 38.917 35.152 -42.662 1.00 42.44 751 ALA A O 1
ATOM 5746 N N . PRO A 1 752 ? 38.821 35.343 -40.417 1.00 44.12 752 PRO A N 1
ATOM 5747 C CA . PRO A 1 752 ? 37.441 34.884 -40.298 1.00 44.12 752 PRO A CA 1
ATOM 5748 C C . PRO A 1 752 ? 36.435 35.995 -40.654 1.00 44.12 752 PRO A C 1
ATOM 5750 O O . PRO A 1 752 ? 36.657 37.178 -40.393 1.00 44.12 752 PRO A O 1
ATOM 5753 N N . ALA A 1 753 ? 35.317 35.589 -41.261 1.00 43.56 753 ALA A N 1
ATOM 5754 C CA . ALA A 1 753 ? 34.168 36.424 -41.619 1.00 43.56 753 ALA A CA 1
ATOM 5755 C C . ALA A 1 753 ? 33.456 37.025 -40.379 1.00 43.56 753 ALA A C 1
ATOM 5757 O O . ALA A 1 753 ? 33.538 36.445 -39.295 1.00 43.56 753 ALA A O 1
ATOM 5758 N N . PRO A 1 754 ? 32.747 38.167 -40.512 1.00 47.34 754 PRO A N 1
ATOM 5759 C CA . PRO A 1 754 ? 32.180 38.884 -39.372 1.00 47.34 754 PRO A CA 1
ATOM 5760 C C . PRO A 1 754 ? 30.904 38.238 -38.809 1.00 47.34 754 PRO A C 1
ATOM 5762 O O . PRO A 1 754 ? 30.039 37.756 -39.541 1.00 47.34 754 PRO A O 1
ATOM 5765 N N . THR A 1 755 ? 30.786 38.309 -37.485 1.00 43.78 755 THR A N 1
ATOM 5766 C CA . THR A 1 755 ? 29.619 37.979 -36.657 1.00 43.78 755 THR A CA 1
ATOM 5767 C C . THR A 1 755 ? 28.392 38.830 -37.034 1.00 43.78 755 THR A C 1
ATOM 5769 O O . THR A 1 755 ? 28.547 40.039 -37.225 1.00 43.78 755 THR A O 1
ATOM 5772 N N . PRO A 1 756 ? 27.166 38.271 -37.104 1.00 41.94 756 PRO A N 1
ATOM 5773 C CA . PRO A 1 756 ? 25.953 39.072 -37.260 1.00 41.94 756 PRO A CA 1
ATOM 5774 C C . PRO A 1 756 ? 25.616 39.843 -35.970 1.00 41.94 756 PRO A C 1
ATOM 5776 O O . PRO A 1 756 ? 25.860 39.373 -34.859 1.00 41.94 756 PRO A O 1
ATOM 5779 N N . ALA A 1 757 ? 25.077 41.052 -36.143 1.00 48.31 757 ALA A N 1
ATOM 5780 C CA . ALA A 1 757 ? 24.736 41.998 -35.081 1.00 48.31 757 ALA A CA 1
ATOM 5781 C C . ALA A 1 757 ? 23.521 41.553 -34.227 1.00 48.31 757 ALA A C 1
ATOM 5783 O O . ALA A 1 757 ? 22.716 40.742 -34.690 1.00 48.31 757 ALA A O 1
ATOM 5784 N N . PRO A 1 758 ? 23.349 42.101 -33.005 1.00 40.72 758 PRO A N 1
ATOM 5785 C CA . PRO A 1 758 ? 22.229 41.779 -32.121 1.00 40.72 758 PRO A CA 1
ATOM 5786 C C . PRO A 1 758 ? 20.902 42.321 -32.670 1.00 40.72 758 PRO A C 1
ATOM 5788 O O . PRO A 1 758 ? 20.842 43.445 -33.165 1.00 40.72 758 PRO A O 1
ATOM 5791 N N . ILE A 1 759 ? 19.830 41.538 -32.542 1.00 43.47 759 ILE A N 1
ATOM 5792 C CA . ILE A 1 759 ? 18.455 41.955 -32.849 1.00 43.47 759 ILE A CA 1
ATOM 5793 C C . ILE A 1 759 ? 17.907 42.742 -31.648 1.00 43.47 759 ILE A C 1
ATOM 5795 O O . ILE A 1 759 ? 17.826 42.208 -30.543 1.00 43.47 759 ILE A O 1
ATOM 5799 N N . GLU A 1 760 ? 17.533 44.007 -31.859 1.00 43.97 760 GLU A N 1
ATOM 5800 C CA . GLU A 1 760 ? 16.795 44.815 -30.878 1.00 43.97 760 GLU A CA 1
ATOM 5801 C C . GLU A 1 760 ? 15.345 44.309 -30.713 1.00 43.97 760 GLU A C 1
ATOM 5803 O O . GLU A 1 760 ? 14.690 43.980 -31.708 1.00 43.97 760 GLU A O 1
ATOM 5808 N N . PRO A 1 761 ? 14.799 44.273 -29.483 1.00 41.16 761 PRO A N 1
ATOM 5809 C CA . PRO A 1 761 ? 13.404 43.915 -29.247 1.00 41.16 761 PRO A CA 1
ATOM 5810 C C . PRO A 1 761 ? 12.454 45.034 -29.700 1.00 41.16 761 PRO A C 1
ATOM 5812 O O . PRO A 1 761 ? 12.581 46.186 -29.286 1.00 41.16 761 PRO A O 1
ATOM 5815 N N . GLN A 1 762 ? 11.456 44.686 -30.519 1.00 42.03 762 GLN A N 1
ATOM 5816 C CA . GLN A 1 762 ? 10.359 45.597 -30.854 1.00 42.03 762 GLN A CA 1
ATOM 5817 C C . GLN A 1 762 ? 9.347 45.720 -29.697 1.00 42.03 762 GLN A C 1
ATOM 5819 O O . GLN A 1 762 ? 9.065 44.726 -29.023 1.00 42.03 762 GLN A O 1
ATOM 5824 N N . PRO A 1 763 ? 8.754 46.909 -29.475 1.00 39.53 763 PRO A N 1
ATOM 5825 C CA . PRO A 1 763 ? 7.730 47.105 -28.456 1.00 39.53 763 PRO A CA 1
ATOM 5826 C C . PRO A 1 763 ? 6.392 46.472 -28.868 1.00 39.53 763 PRO A C 1
ATOM 5828 O O . PRO A 1 763 ? 5.856 46.739 -29.943 1.00 39.53 763 PRO A O 1
ATOM 5831 N N . VAL A 1 764 ? 5.833 45.655 -27.973 1.00 46.69 764 VAL A N 1
ATOM 5832 C CA . VAL A 1 764 ? 4.497 45.055 -28.093 1.00 46.69 764 VAL A CA 1
ATOM 5833 C C . VAL A 1 764 ? 3.432 46.124 -27.826 1.00 46.69 764 VAL A C 1
ATOM 5835 O O . VAL A 1 764 ? 3.427 46.760 -26.771 1.00 46.69 764 VAL A O 1
ATOM 5838 N N . ALA A 1 765 ? 2.523 46.323 -28.781 1.00 44.34 765 ALA A N 1
ATOM 5839 C CA . ALA A 1 765 ? 1.349 47.179 -28.623 1.00 44.34 765 ALA A CA 1
ATOM 5840 C C . ALA A 1 765 ? 0.283 46.504 -27.727 1.00 44.34 765 ALA A C 1
ATOM 5842 O O . ALA A 1 765 ? 0.105 45.287 -27.814 1.00 44.34 765 ALA A O 1
ATOM 5843 N N . PRO A 1 766 ? -0.452 47.257 -26.885 1.00 48.38 766 PRO A N 1
ATOM 5844 C CA . PRO A 1 766 ? -1.511 46.695 -26.051 1.00 48.38 766 PRO A CA 1
ATOM 5845 C C . PRO A 1 766 ? -2.751 46.301 -26.881 1.00 48.38 766 PRO A C 1
ATOM 5847 O O . PRO A 1 766 ? -3.035 46.936 -27.901 1.00 48.38 766 PRO A O 1
ATOM 5850 N N . PRO A 1 767 ? -3.516 45.279 -26.450 1.00 47.19 767 PRO A N 1
ATOM 5851 C CA . PRO A 1 767 ? -4.711 44.828 -27.157 1.00 47.19 767 PRO A CA 1
ATOM 5852 C C . PRO A 1 767 ? -5.864 45.847 -27.053 1.00 47.19 767 PRO A C 1
ATOM 5854 O O . PRO A 1 767 ? -5.980 46.552 -26.046 1.00 47.19 767 PRO A O 1
ATOM 5857 N N . PRO A 1 768 ? -6.745 45.927 -28.069 1.00 39.78 768 PRO A N 1
ATOM 5858 C CA . PRO A 1 768 ? -7.903 46.806 -28.036 1.00 39.78 768 PRO A CA 1
ATOM 5859 C C . PRO A 1 768 ? -8.960 46.305 -27.044 1.00 39.78 768 PRO A C 1
ATOM 5861 O O . PRO A 1 768 ? -9.322 45.130 -27.017 1.00 39.78 768 PRO A O 1
ATOM 5864 N N . SER A 1 769 ? -9.481 47.245 -26.256 1.00 46.88 769 SER A N 1
ATOM 5865 C CA . SER A 1 769 ? -10.688 47.091 -25.445 1.00 46.88 769 SER A CA 1
ATOM 5866 C C . SER A 1 769 ? -11.903 46.947 -26.367 1.00 46.88 769 SER A C 1
ATOM 5868 O O . SER A 1 769 ? -12.204 47.860 -27.136 1.00 46.88 769 SER A O 1
ATOM 5870 N N . GLY A 1 770 ? -12.573 45.795 -26.318 1.00 36.22 770 GLY A N 1
ATOM 5871 C CA . GLY A 1 770 ? -13.793 45.495 -27.066 1.00 36.22 770 GLY A CA 1
ATOM 5872 C C . GLY A 1 770 ? -14.890 45.057 -26.104 1.00 36.22 770 GLY A C 1
ATOM 5873 O O . GLY A 1 770 ? -14.725 44.088 -25.369 1.00 36.22 770 GLY A O 1
ATOM 5874 N N . ALA A 1 771 ? -15.964 45.836 -26.080 1.00 34.38 771 ALA A N 1
ATOM 5875 C CA . ALA A 1 771 ? -17.064 45.781 -25.136 1.00 34.38 771 ALA A CA 1
ATOM 5876 C C . ALA A 1 771 ? -17.892 44.487 -25.213 1.00 34.38 771 ALA A C 1
ATOM 5878 O O . ALA A 1 771 ? -18.113 43.923 -26.282 1.00 34.38 771 ALA A O 1
ATOM 5879 N N . ILE A 1 772 ? -18.394 44.078 -24.048 1.00 38.97 772 ILE A N 1
ATOM 5880 C CA . ILE A 1 772 ? -19.460 43.092 -23.885 1.00 38.97 772 ILE A CA 1
ATOM 5881 C C . ILE A 1 772 ? -20.773 43.777 -24.277 1.00 38.97 772 ILE A C 1
ATOM 5883 O O . ILE A 1 772 ? -21.229 44.681 -23.577 1.00 38.97 772 ILE A O 1
ATOM 5887 N N . GLU A 1 773 ? -21.373 43.345 -25.383 1.00 34.91 773 GLU A N 1
ATOM 5888 C CA . GLU A 1 773 ? -22.762 43.647 -25.725 1.00 34.91 773 GLU A CA 1
ATOM 5889 C C . GLU A 1 773 ? -23.625 42.450 -25.305 1.00 34.91 773 GLU A C 1
ATOM 5891 O O . GLU A 1 773 ? -23.412 41.317 -25.735 1.00 34.91 773 GLU A O 1
ATOM 5896 N N . VAL A 1 774 ? -24.554 42.705 -24.386 1.00 39.84 774 VAL A N 1
ATOM 5897 C CA . VAL A 1 774 ? -25.554 41.749 -23.904 1.00 39.84 774 VAL A CA 1
ATOM 5898 C C . VAL A 1 774 ? -26.758 41.844 -24.837 1.00 39.84 774 VAL A C 1
ATOM 5900 O O . VAL A 1 774 ? -27.372 42.905 -24.914 1.00 39.84 774 VAL A O 1
ATOM 5903 N N . ASP A 1 775 ? -27.107 40.750 -25.514 1.00 38.88 775 ASP A N 1
ATOM 5904 C CA . ASP A 1 775 ? -28.370 40.606 -26.250 1.00 38.88 775 ASP A CA 1
ATOM 5905 C C . ASP A 1 775 ? -29.441 40.002 -25.319 1.00 38.88 775 ASP A C 1
ATOM 5907 O O . ASP A 1 775 ? -29.286 38.862 -24.868 1.00 38.88 775 ASP A O 1
ATOM 5911 N N . PRO A 1 776 ? -30.522 40.732 -24.986 1.00 47.84 776 PRO A N 1
ATOM 5912 C CA . PRO A 1 776 ? -31.637 40.210 -24.222 1.00 47.84 776 PRO A CA 1
ATOM 5913 C C . PRO A 1 776 ? -32.794 39.854 -25.165 1.00 47.84 776 PRO A C 1
ATOM 5915 O O . PRO A 1 776 ? -33.800 40.560 -25.195 1.00 47.84 776 PRO A O 1
ATOM 5918 N N . SER A 1 777 ? -32.693 38.765 -25.936 1.00 42.16 777 SER A N 1
ATOM 5919 C CA . SER A 1 777 ? -33.855 38.249 -26.679 1.00 42.16 777 SER A CA 1
ATOM 5920 C C . SER A 1 777 ? -33.741 36.795 -27.168 1.00 42.16 777 SER A C 1
ATOM 5922 O O . SER A 1 777 ? -33.642 36.533 -28.358 1.00 42.16 777 SER A O 1
ATOM 5924 N N . ALA A 1 778 ? -33.880 35.814 -26.271 1.00 35.94 778 ALA A N 1
ATOM 5925 C CA . ALA A 1 778 ? -34.428 34.500 -26.638 1.00 35.94 778 ALA A CA 1
ATOM 5926 C C . ALA A 1 778 ? -34.897 33.743 -25.389 1.00 35.94 778 ALA A C 1
ATOM 5928 O O . ALA A 1 778 ? -34.091 33.262 -24.598 1.00 35.94 778 ALA A O 1
ATOM 5929 N N . GLY A 1 779 ? -36.214 33.660 -25.208 1.00 40.31 779 GLY A N 1
ATOM 5930 C CA . GLY A 1 779 ? -36.835 32.713 -24.291 1.00 40.31 779 GLY A CA 1
ATOM 5931 C C . GLY A 1 779 ? -37.213 31.428 -25.021 1.00 40.31 779 GLY A C 1
ATOM 5932 O O . GLY A 1 779 ? -37.800 31.505 -26.098 1.00 40.31 779 GLY A O 1
ATOM 5933 N N . GLN A 1 780 ? -36.893 30.283 -24.418 1.00 36.62 780 GLN A N 1
ATOM 5934 C CA . GLN A 1 780 ? -37.785 29.151 -24.111 1.00 36.62 780 GLN A CA 1
ATOM 5935 C C . GLN A 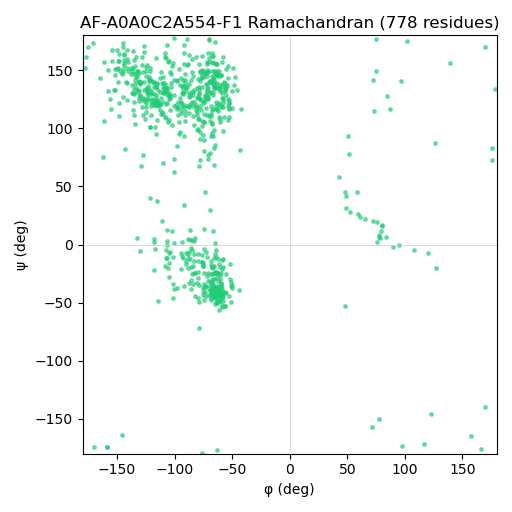1 780 ? -36.990 28.031 -23.449 1.00 36.62 780 GLN A C 1
ATOM 5937 O O . GLN A 1 780 ? -35.880 27.734 -23.941 1.00 36.62 780 GLN A O 1
#

InterPro domains:
  IPR011250 Outer membrane protein/outer membrane enzyme PagP, beta-barrel [SSF56925] (581-680)
  IPR011600 Peptidase C14, caspase domain [PF00656] (38-255)
  IPR018247 EF-Hand 1, calcium-binding site [PS00018] (256-268)
  IPR029030 Caspase-like domain superfamily [SSF52129] (35-252)

Solvent-accessible surface area (backbone atoms only — not comparable to full-atom values): 44165 Å² total; per-residue (Å²): 133,85,87,89,82,85,90,86,84,87,87,87,83,86,84,88,85,85,87,81,77,87,78,82,80,79,80,76,76,80,80,79,76,75,77,62,47,39,34,34,44,30,31,8,20,33,40,59,78,50,92,87,57,75,63,55,89,21,21,32,43,40,28,48,54,52,50,49,55,41,44,75,73,67,26,54,69,47,42,21,27,68,67,50,78,68,47,40,72,75,40,52,81,50,61,80,65,41,35,60,34,28,60,72,48,46,55,55,45,48,55,54,49,49,57,52,49,50,53,39,45,75,69,72,40,56,28,37,35,40,40,39,39,27,31,43,36,50,68,46,100,86,62,39,20,30,34,31,24,40,97,67,31,64,51,39,45,62,48,49,51,62,55,46,60,62,66,52,82,47,66,36,35,39,39,36,32,47,18,41,56,29,58,42,32,78,64,58,84,71,93,79,74,96,65,85,80,62,101,61,57,67,63,60,50,51,58,52,47,63,73,44,76,50,63,80,39,41,48,41,22,40,37,34,32,34,51,76,39,93,63,82,72,69,40,89,82,73,53,23,40,63,66,58,48,43,50,44,10,25,75,36,30,61,17,28,75,64,60,81,42,53,34,26,37,57,33,41,46,34,37,45,49,28,30,39,64,36,43,83,52,70,63,76,29,73,48,69,52,65,40,45,22,60,97,36,65,75,44,54,76,44,73,52,80,63,58,80,76,33,37,26,42,34,38,52,29,83,46,60,49,34,39,37,34,26,40,84,85,68,48,77,57,32,62,43,20,40,33,60,76,46,47,40,39,36,62,51,72,80,56,41,32,37,42,35,34,37,40,89,89,62,54,48,76,69,19,29,36,76,48,55,46,85,66,70,27,75,43,50,53,92,76,60,74,66,38,76,60,84,64,82,74,86,53,82,77,49,49,76,58,46,58,10,50,42,58,38,54,43,40,71,74,54,41,54,55,40,28,65,73,68,73,42,69,73,78,71,81,37,95,51,69,50,72,40,68,42,65,39,92,88,79,67,47,77,41,81,76,44,75,47,63,42,89,68,99,79,86,82,94,82,55,70,42,82,43,76,41,71,38,64,46,73,64,83,65,86,74,67,80,75,46,36,36,27,42,34,43,34,47,26,48,28,29,53,73,73,71,35,86,18,69,45,60,44,87,54,63,67,46,44,50,48,52,27,18,8,58,44,102,84,70,44,83,25,56,49,24,38,38,41,34,35,47,29,44,30,54,29,80,45,60,79,48,76,52,55,52,34,42,34,41,38,32,51,36,41,40,26,38,32,40,47,39,54,70,43,97,83,77,51,69,53,81,47,32,65,48,32,40,42,41,40,34,31,47,50,29,45,32,39,40,41,51,44,76,92,90,50,59,66,26,44,32,43,32,42,32,40,40,33,31,47,32,41,38,37,33,42,31,35,94,41,79,63,49,74,50,74,49,78,25,55,30,40,37,44,34,41,33,40,36,43,40,80,34,55,55,36,31,37,38,40,34,44,36,41,40,45,32,57,58,51,80,65,56,98,72,46,50,26,40,24,59,32,37,61,32,40,37,41,34,48,33,35,34,45,62,45,62,98,53,55,86,41,54,79,73,53,52,68,72,63,74,77,77,81,76,47,76,47,81,48,82,49,79,42,68,55,80,85,77,80,76,79,82,70,82,70,82,78,77,86,73,76,84,80,83,90,77,82,91,78,82,94,75,92,78,81,83,82,83,85,81,86,78,86,84,79,85,79,87,84,79,82,81,83,92,77,83,90,80,84,83,92,82,85,88,133

Mean predicted aligned error: 20.82 Å

pLDDT: mean 73.18, std 23.25, range [25.56, 98.69]

Radius of gyration: 41.41 Å; Cα contacts (8 Å, |Δi|>4): 1560; chains: 1; bounding box: 112×111×121 Å